Protein AF-0000000065826437 (afdb_homodimer)

Nearest PDB structures (foldseek):
  7ylz-assembly2_B  TM=8.461E-01  e=6.760E-32  Streptomyces sp. RM72
  1ct9-assembly1_D  TM=8.557E-01  e=2.408E-29  Escherichia coli
  1ct9-assembly1_A  TM=8.423E-01  e=6.026E-30  Escherichia coli
  1ct9-assembly2_C  TM=8.524E-01  e=3.207E-29  Escherichia coli
  7ylz-assembly1_A  TM=7.911E-01  e=3.959E-31  Streptomyces sp. RM72

Radius of gyration: 32.3 Å; Cα contacts (8 Å, |Δi|>4): 2913; chains: 2; bounding box: 69×96×82 Å

Structure (mmCIF, N/CA/C/O backbone):
data_AF-0000000065826437-model_v1
#
loop_
_entity.id
_entity.type
_entity.pdbx_description
1 polymer 'Amidase chyE'
#
loop_
_atom_site.group_PDB
_atom_site.id
_atom_site.type_symbol
_atom_site.label_atom_id
_atom_site.label_alt_id
_atom_site.label_comp_id
_atom_site.label_asym_id
_atom_site.label_entity_id
_atom_site.label_seq_id
_atom_site.pdbx_PDB_ins_code
_atom_site.Cartn_x
_atom_site.Cartn_y
_atom_site.Cartn_z
_atom_site.occupancy
_atom_site.B_iso_or_equiv
_atom_site.auth_seq_id
_atom_site.auth_comp_id
_atom_site.auth_asym_id
_atom_site.auth_atom_id
_atom_site.pdbx_PDB_model_num
ATOM 1 N N . MET A 1 1 ? 16.375 -25.391 -4.895 1 69.12 1 MET A N 1
ATOM 2 C CA . MET A 1 1 ? 15.656 -24.453 -4.043 1 69.12 1 MET A CA 1
ATOM 3 C C . MET A 1 1 ? 15.367 -25.062 -2.678 1 69.12 1 MET A C 1
ATOM 5 O O . MET A 1 1 ? 15.469 -26.281 -2.502 1 69.12 1 MET A O 1
ATOM 9 N N . CYS A 1 2 ? 15.164 -24.344 -1.546 1 88.75 2 CYS A N 1
ATOM 10 C CA . CYS A 1 2 ? 15.398 -24.484 -0.112 1 88.75 2 CYS A CA 1
ATOM 11 C C . CYS A 1 2 ? 14.094 -24.328 0.67 1 88.75 2 CYS A C 1
ATOM 13 O O . CYS A 1 2 ? 13.023 -24.172 0.08 1 88.75 2 CYS A O 1
ATOM 15 N N . GLY A 1 3 ? 14.086 -24.781 1.772 1 95.88 3 GLY A N 1
ATOM 16 C CA . GLY A 1 3 ? 13.023 -24.5 2.73 1 95.88 3 GLY A CA 1
ATOM 17 C C . GLY A 1 3 ? 13.477 -23.641 3.893 1 95.88 3 GLY A C 1
ATOM 18 O O . GLY A 1 3 ? 14.609 -23.781 4.367 1 95.88 3 GLY A O 1
ATOM 19 N N . ILE A 1 4 ? 12.578 -22.766 4.27 1 97.5 4 ILE A N 1
ATOM 20 C CA . ILE A 1 4 ? 12.883 -21.859 5.371 1 97.5 4 ILE A CA 1
ATOM 21 C C . ILE A 1 4 ? 11.859 -22.047 6.496 1 97.5 4 ILE A C 1
ATOM 23 O O . ILE A 1 4 ? 10.695 -22.344 6.238 1 97.5 4 ILE A O 1
ATOM 27 N N . SER A 1 5 ? 12.312 -21.953 7.715 1 97.88 5 SER A N 1
ATOM 28 C CA . SER A 1 5 ? 11.5 -21.844 8.922 1 97.88 5 SER A CA 1
ATOM 29 C C . SER A 1 5 ? 12.125 -20.891 9.938 1 97.88 5 SER A C 1
ATOM 31 O O . SER A 1 5 ? 13.32 -20.984 10.227 1 97.88 5 SER A O 1
ATOM 33 N N . ALA A 1 6 ? 11.359 -19.922 10.375 1 98.25 6 ALA A N 1
ATOM 34 C CA . ALA A 1 6 ? 11.883 -18.922 11.305 1 98.25 6 ALA A CA 1
ATOM 35 C C . ALA A 1 6 ? 10.836 -18.547 12.352 1 98.25 6 ALA A C 1
ATOM 37 O O . ALA A 1 6 ? 9.633 -18.734 12.125 1 98.25 6 ALA A O 1
ATOM 38 N N . PHE A 1 7 ? 11.312 -18.156 13.516 1 96.81 7 PHE A N 1
ATOM 39 C CA . PHE A 1 7 ? 10.406 -17.609 14.523 1 96.81 7 PHE A CA 1
ATOM 40 C C . PHE A 1 7 ? 11 -16.375 15.188 1 96.81 7 PHE A C 1
ATOM 42 O O . PHE A 1 7 ? 12.227 -16.219 15.234 1 96.81 7 PHE A O 1
ATOM 49 N N . LEU A 1 8 ? 10.211 -15.453 15.57 1 96.38 8 LEU A N 1
ATOM 50 C CA . LEU A 1 8 ? 10.531 -14.312 16.422 1 96.38 8 LEU A CA 1
ATOM 51 C C . LEU A 1 8 ? 9.695 -14.328 17.688 1 96.38 8 LEU A C 1
ATOM 53 O O . LEU A 1 8 ? 8.461 -14.289 17.641 1 96.38 8 LEU A O 1
ATOM 57 N N . CYS A 1 9 ? 10.328 -14.359 18.812 1 92.31 9 CYS A N 1
ATOM 58 C CA . CYS A 1 9 ? 9.633 -14.43 20.094 1 92.31 9 CYS A CA 1
ATOM 59 C C . CYS A 1 9 ? 9.148 -13.047 20.531 1 92.31 9 CYS A C 1
ATOM 61 O O . CYS A 1 9 ? 9.883 -12.062 20.406 1 92.31 9 CYS A O 1
ATOM 63 N N . HIS A 1 10 ? 7.906 -13.062 21 1 88.12 10 HIS A N 1
ATOM 64 C CA . HIS A 1 10 ? 7.348 -11.891 21.656 1 88.12 10 HIS A CA 1
ATOM 65 C C . HIS A 1 10 ? 7.332 -12.062 23.172 1 88.12 10 HIS A C 1
ATOM 67 O O . HIS A 1 10 ? 6.406 -12.664 23.719 1 88.12 10 HIS A O 1
ATOM 73 N N . PRO A 1 11 ? 8.398 -11.828 23.891 1 72.38 11 PRO A N 1
ATOM 74 C CA . PRO A 1 11 ? 8.547 -12.133 25.312 1 72.38 11 PRO A CA 1
ATOM 75 C C . PRO A 1 11 ? 7.422 -11.539 26.156 1 72.38 11 PRO A C 1
ATOM 77 O O . PRO A 1 11 ? 7.102 -12.07 27.219 1 72.38 11 PRO A O 1
ATOM 80 N N . GLY A 1 12 ? 6.387 -11.125 25.656 1 61.78 12 GLY A N 1
ATOM 81 C CA . GLY A 1 12 ? 5.375 -10.508 26.516 1 61.78 12 GLY A CA 1
ATOM 82 C C . GLY A 1 12 ? 5.957 -9.836 27.734 1 61.78 12 GLY A C 1
ATOM 83 O O . GLY A 1 12 ? 7.176 -9.742 27.891 1 61.78 12 GLY A O 1
ATOM 84 N N . LYS A 1 13 ? 5.266 -9.156 28.672 1 54.31 13 LYS A N 1
ATOM 85 C CA . LYS A 1 13 ? 5.652 -8.445 29.891 1 54.31 13 LYS A CA 1
ATOM 86 C C . LYS A 1 13 ? 6.395 -9.375 30.859 1 54.31 13 LYS A C 1
ATOM 88 O O . LYS A 1 13 ? 7.191 -8.914 31.672 1 54.31 13 LYS A O 1
ATOM 93 N N . ALA A 1 14 ? 5.938 -10.555 31.188 1 46.19 14 ALA A N 1
ATOM 94 C CA . ALA A 1 14 ? 6.164 -11.273 32.438 1 46.19 14 ALA A CA 1
ATOM 95 C C . ALA A 1 14 ? 7.348 -12.234 32.312 1 46.19 14 ALA A C 1
ATOM 97 O O . ALA A 1 14 ? 7.5 -13.148 33.125 1 46.19 14 ALA A O 1
ATOM 98 N N . SER A 1 15 ? 8.156 -12.367 31.25 1 45.59 15 SER A N 1
ATOM 99 C CA . SER A 1 15 ? 8.852 -13.648 31.297 1 45.59 15 SER A CA 1
ATOM 100 C C . SER A 1 15 ? 10.047 -13.602 32.25 1 45.59 15 SER A C 1
ATOM 102 O O . SER A 1 15 ? 10.898 -12.719 32.125 1 45.59 15 SER A O 1
ATOM 104 N N . SER A 1 16 ? 10.008 -14.211 33.281 1 44.97 16 SER A N 1
ATOM 105 C CA . SER A 1 16 ? 11.102 -14.484 34.219 1 44.97 16 SER A CA 1
ATOM 106 C C . SER A 1 16 ? 12.242 -15.219 33.531 1 44.97 16 SER A C 1
ATOM 108 O O . SER A 1 16 ? 12.039 -15.891 32.5 1 44.97 16 SER A O 1
ATOM 110 N N . ASN A 1 17 ? 13.516 -14.922 33.875 1 47.06 17 ASN A N 1
ATOM 111 C CA . ASN A 1 17 ? 14.758 -15.508 33.406 1 47.06 17 ASN A CA 1
ATOM 112 C C . ASN A 1 17 ? 14.625 -17.016 33.219 1 47.06 17 ASN A C 1
ATOM 114 O O . ASN A 1 17 ? 15.125 -17.578 32.25 1 47.06 17 ASN A O 1
ATOM 118 N N . GLU A 1 18 ? 14.242 -17.656 34.25 1 46.59 18 GLU A N 1
ATOM 119 C CA . GLU A 1 18 ? 14.195 -19.125 34.25 1 46.59 18 GLU A CA 1
ATOM 120 C C . GLU A 1 18 ? 13.242 -19.641 33.188 1 46.59 18 GLU A C 1
ATOM 122 O O . GLU A 1 18 ? 13.523 -20.656 32.531 1 46.59 18 GLU A O 1
ATOM 127 N N . GLN A 1 19 ? 12.211 -19.047 32.938 1 49.75 19 GLN A N 1
ATOM 128 C CA . GLN A 1 19 ? 11.211 -19.438 31.953 1 49.75 19 GLN A CA 1
ATOM 129 C C . GLN A 1 19 ? 11.695 -19.156 30.547 1 49.75 19 GLN A C 1
ATOM 131 O O . GLN A 1 19 ? 11.359 -19.891 29.609 1 49.75 19 GLN A O 1
ATOM 136 N N . ALA A 1 20 ? 12.688 -18.391 30.641 1 52.91 20 ALA A N 1
ATOM 137 C CA . ALA A 1 20 ? 13.266 -18.047 29.344 1 52.91 20 ALA A CA 1
ATOM 138 C C . ALA A 1 20 ? 14.164 -19.172 28.828 1 52.91 20 ALA A C 1
ATOM 140 O O . ALA A 1 20 ? 14.148 -19.484 27.625 1 52.91 20 ALA A O 1
ATOM 141 N N . ASN A 1 21 ? 15.031 -19.844 29.75 1 55.94 21 ASN A N 1
ATOM 142 C CA . ASN A 1 21 ? 15.914 -20.922 29.297 1 55.94 21 ASN A CA 1
ATOM 143 C C . ASN A 1 21 ? 15.125 -22.141 28.828 1 55.94 21 ASN A C 1
ATOM 145 O O . ASN A 1 21 ? 15.469 -22.766 27.828 1 55.94 21 ASN A O 1
ATOM 149 N N . ALA A 1 22 ? 14.25 -22.688 29.656 1 51.09 22 ALA A N 1
ATOM 150 C CA . ALA A 1 22 ? 13.422 -23.828 29.297 1 51.09 22 ALA A CA 1
ATOM 151 C C . ALA A 1 22 ? 12.617 -23.547 28.031 1 51.09 22 ALA A C 1
ATOM 153 O O . ALA A 1 22 ? 12.461 -24.422 27.172 1 51.09 22 ALA A O 1
ATOM 154 N N . GLN A 1 23 ? 12.328 -22.328 27.766 1 61.78 23 GLN A N 1
ATOM 155 C CA . GLN A 1 23 ? 11.57 -21.859 26.625 1 61.78 23 GLN A CA 1
ATOM 156 C C . GLN A 1 23 ? 12.438 -21.828 25.359 1 61.78 23 GLN A C 1
ATOM 158 O O . GLN A 1 23 ? 11.969 -22.125 24.266 1 61.78 23 GLN A O 1
ATOM 163 N N . THR A 1 24 ? 13.727 -21.75 25.703 1 63 24 THR A N 1
ATOM 164 C CA . THR A 1 24 ? 14.656 -21.688 24.562 1 63 24 THR A CA 1
ATOM 165 C C . THR A 1 24 ? 14.867 -23.078 23.984 1 63 24 THR A C 1
ATOM 167 O O . THR A 1 24 ? 14.852 -23.25 22.766 1 63 24 THR A O 1
ATOM 170 N N . ARG A 1 25 ? 15.211 -24.156 24.844 1 63.16 25 ARG A N 1
ATOM 171 C CA . ARG A 1 25 ? 15.445 -25.516 24.359 1 63.16 25 ARG A CA 1
ATOM 172 C C . ARG A 1 25 ? 14.211 -26.047 23.625 1 63.16 25 ARG A C 1
ATOM 174 O O . ARG A 1 25 ? 14.336 -26.688 22.594 1 63.16 25 ARG A O 1
ATOM 181 N N . HIS A 1 26 ? 13.219 -25.734 24.062 1 81.62 26 HIS A N 1
ATOM 182 C CA . HIS A 1 26 ? 11.961 -26.203 23.5 1 81.62 26 HIS A CA 1
ATOM 183 C C . HIS A 1 26 ? 11.711 -25.578 22.141 1 81.62 26 HIS A C 1
ATOM 185 O O . HIS A 1 26 ? 11.336 -26.266 21.188 1 81.62 26 HIS A O 1
ATOM 191 N N . VAL A 1 27 ? 12.195 -24.422 21.969 1 87.06 27 VAL A N 1
ATOM 192 C CA . VAL A 1 27 ? 11.891 -23.719 20.734 1 87.06 27 VAL A CA 1
ATOM 193 C C . VAL A 1 27 ? 12.844 -24.188 19.625 1 87.06 27 VAL A C 1
ATOM 195 O O . VAL A 1 27 ? 12.477 -24.234 18.453 1 87.06 27 VAL A O 1
ATOM 198 N N . VAL A 1 28 ? 13.992 -24.656 19.984 1 88.88 28 VAL A N 1
ATOM 199 C CA . VAL A 1 28 ? 14.953 -25.172 19.031 1 88.88 28 VAL A CA 1
ATOM 200 C C . VAL A 1 28 ? 14.461 -26.516 18.469 1 88.88 28 VAL A C 1
ATOM 202 O O . VAL A 1 28 ? 14.602 -26.781 17.266 1 88.88 28 VAL A O 1
ATOM 205 N N . ASP A 1 29 ? 13.992 -27.297 19.359 1 93.12 29 ASP A N 1
ATOM 206 C CA . ASP A 1 29 ? 13.438 -28.562 18.922 1 93.12 29 ASP A CA 1
ATOM 207 C C . ASP A 1 29 ? 12.266 -28.359 17.953 1 93.12 29 ASP A C 1
ATOM 209 O O . ASP A 1 29 ? 12.125 -29.078 16.969 1 93.12 29 ASP A O 1
ATOM 213 N N . GLU A 1 30 ? 11.477 -27.438 18.281 1 94.69 30 GLU A N 1
ATOM 214 C CA . GLU A 1 30 ? 10.367 -27.094 17.406 1 94.69 30 GLU A CA 1
ATOM 215 C C . GLU A 1 30 ? 10.867 -26.656 16.031 1 94.69 30 GLU A C 1
ATOM 217 O O . GLU A 1 30 ? 10.312 -27.062 15.008 1 94.69 30 GLU A O 1
ATOM 222 N N . LEU A 1 31 ? 11.906 -25.891 16.016 1 96 31 LEU A N 1
ATOM 223 C CA . LEU A 1 31 ? 12.5 -25.438 14.766 1 96 31 LEU A CA 1
ATOM 224 C C . LEU A 1 31 ? 13.031 -26.609 13.953 1 96 31 LEU A C 1
ATOM 226 O O . LEU A 1 31 ? 12.82 -26.688 12.742 1 96 31 LEU A O 1
ATOM 230 N N . GLU A 1 32 ? 13.695 -27.516 14.633 1 95.69 32 GLU A N 1
ATOM 231 C CA . GLU A 1 32 ? 14.234 -28.703 13.961 1 95.69 32 GLU A CA 1
ATOM 232 C C . GLU A 1 32 ? 13.125 -29.562 13.375 1 95.69 32 GLU A C 1
ATOM 234 O O . GLU A 1 32 ? 13.234 -30.047 12.25 1 95.69 32 GLU A O 1
ATOM 239 N N . HIS A 1 33 ? 12.109 -29.703 14.117 1 97.06 33 HIS A N 1
ATOM 240 C CA . HIS A 1 33 ? 10.969 -30.469 13.625 1 97.06 33 HIS A CA 1
ATOM 241 C C . HIS A 1 33 ? 10.297 -29.766 12.445 1 97.06 33 HIS A C 1
ATOM 243 O O . HIS A 1 33 ? 9.812 -30.422 11.523 1 97.06 33 HIS A O 1
ATOM 249 N N . SER A 1 34 ? 10.219 -28.469 12.547 1 97.5 34 SER A N 1
ATOM 250 C CA . SER A 1 34 ? 9.695 -27.688 11.438 1 97.5 34 SER A CA 1
ATOM 251 C C . SER A 1 34 ? 10.508 -27.906 10.164 1 97.5 34 SER A C 1
ATOM 253 O O . SER A 1 34 ? 9.945 -28.047 9.078 1 97.5 34 SER A O 1
ATOM 255 N N . LEU A 1 35 ? 11.789 -28.016 10.289 1 97.38 35 LEU A N 1
ATOM 256 C CA . LEU A 1 35 ? 12.68 -28.234 9.156 1 97.38 35 LEU A CA 1
ATOM 257 C C . LEU A 1 35 ? 12.516 -29.656 8.609 1 97.38 35 LEU A C 1
ATOM 259 O O . LEU A 1 35 ? 12.672 -29.875 7.402 1 97.38 35 LEU A O 1
ATOM 263 N N . ASP A 1 36 ? 12.156 -30.594 9.453 1 97 36 ASP A N 1
ATOM 264 C CA . ASP A 1 36 ? 11.867 -31.953 8.992 1 97 36 ASP A CA 1
ATOM 265 C C . ASP A 1 36 ? 10.695 -31.969 8.016 1 97 36 ASP A C 1
ATOM 267 O O . ASP A 1 36 ? 10.711 -32.688 7.023 1 97 36 ASP A O 1
ATOM 271 N N . LEU A 1 37 ? 9.766 -31.156 8.273 1 96.81 37 LEU A N 1
ATOM 272 C CA . LEU A 1 37 ? 8.539 -31.141 7.488 1 96.81 37 LEU A CA 1
ATOM 273 C C . LEU A 1 37 ? 8.789 -30.578 6.094 1 96.81 37 LEU A C 1
ATOM 275 O O . LEU A 1 37 ? 8.039 -30.859 5.16 1 96.81 37 LEU A O 1
ATOM 279 N N . VAL A 1 38 ? 9.836 -29.797 5.941 1 96.38 38 VAL A N 1
ATOM 280 C CA . VAL A 1 38 ? 10.125 -29.25 4.625 1 96.38 38 VAL A CA 1
ATOM 281 C C . VAL A 1 38 ? 11.461 -29.797 4.121 1 96.38 38 VAL A C 1
ATOM 283 O O . VAL A 1 38 ? 12.047 -29.25 3.18 1 96.38 38 VAL A O 1
ATOM 286 N N . GLY A 1 39 ? 11.93 -30.859 4.711 1 95.75 39 GLY A N 1
ATOM 287 C CA . GLY A 1 39 ? 13.203 -31.469 4.352 1 95.75 39 GLY A CA 1
ATOM 288 C C . GLY A 1 39 ? 13.258 -31.922 2.906 1 95.75 39 GLY A C 1
ATOM 289 O O . GLY A 1 39 ? 14.328 -31.953 2.297 1 95.75 39 GLY A O 1
ATOM 290 N N . HIS A 1 40 ? 12.125 -32.25 2.322 1 94.44 40 HIS A N 1
ATOM 291 C CA . HIS A 1 40 ? 12.047 -32.719 0.936 1 94.44 40 HIS A CA 1
ATOM 292 C C . HIS A 1 40 ? 12.539 -31.625 -0.021 1 94.44 40 HIS A C 1
ATOM 294 O O . HIS A 1 40 ? 12.945 -31.922 -1.146 1 94.44 40 HIS A O 1
ATOM 300 N N . ARG A 1 41 ? 12.562 -30.328 0.434 1 95.75 41 ARG A N 1
ATOM 301 C CA . ARG A 1 41 ? 12.953 -29.219 -0.431 1 95.75 41 ARG A CA 1
ATOM 302 C C . ARG A 1 41 ? 14.469 -29.078 -0.496 1 95.75 41 ARG A C 1
ATOM 304 O O . ARG A 1 41 ? 15 -28.422 -1.389 1 95.75 41 ARG A O 1
ATOM 311 N N . GLY A 1 42 ? 15.172 -29.625 0.497 1 94.62 42 GLY A N 1
ATOM 312 C CA . GLY A 1 42 ? 16.609 -29.422 0.531 1 94.62 42 GLY A CA 1
ATOM 313 C C . GLY A 1 42 ? 17.359 -30.531 1.254 1 94.62 42 GLY A C 1
ATOM 314 O O . GLY A 1 42 ? 17.734 -30.375 2.418 1 94.62 42 GLY A O 1
ATOM 315 N N . PRO A 1 43 ? 17.672 -31.516 0.558 1 91.81 43 PRO A N 1
ATOM 316 C CA . PRO A 1 43 ? 18.281 -32.688 1.2 1 91.81 43 PRO A CA 1
ATOM 317 C C . PRO A 1 43 ? 19.797 -32.531 1.386 1 91.81 43 PRO A C 1
ATOM 319 O O . PRO A 1 43 ? 20.422 -33.344 2.09 1 91.81 43 PRO A O 1
ATOM 322 N N . ASP A 1 44 ? 20.391 -31.5 0.882 1 93.44 44 ASP A N 1
ATOM 323 C CA . ASP A 1 44 ? 21.844 -31.453 0.755 1 93.44 44 ASP A CA 1
ATOM 324 C C . ASP A 1 44 ? 22.5 -30.922 2.035 1 93.44 44 ASP A C 1
ATOM 326 O O . ASP A 1 44 ? 23.656 -31.219 2.324 1 93.44 44 ASP A O 1
ATOM 330 N N . ALA A 1 45 ? 21.812 -30 2.688 1 93.62 45 ALA A N 1
ATOM 331 C CA . ALA A 1 45 ? 22.344 -29.438 3.924 1 93.62 45 ALA A CA 1
ATOM 332 C C . ALA A 1 45 ? 21.234 -28.875 4.797 1 93.62 45 ALA A C 1
ATOM 334 O O . ALA A 1 45 ? 20.141 -28.578 4.309 1 93.62 45 ALA A O 1
ATOM 335 N N . ARG A 1 46 ? 21.531 -28.812 6.039 1 94.94 46 ARG A N 1
ATOM 336 C CA . ARG A 1 46 ? 20.641 -28.234 7.039 1 94.94 46 ARG A CA 1
ATOM 337 C C . ARG A 1 46 ? 21.406 -27.328 8 1 94.94 46 ARG A C 1
ATOM 339 O O . ARG A 1 46 ? 22.531 -27.641 8.398 1 94.94 46 ARG A O 1
ATOM 346 N N . GLY A 1 47 ? 20.859 -26.172 8.305 1 93.31 47 GLY A N 1
ATOM 347 C CA . GLY A 1 47 ? 21.453 -25.266 9.266 1 93.31 47 GLY A CA 1
ATOM 348 C C . GLY A 1 47 ? 20.438 -24.406 9.992 1 93.31 47 GLY A C 1
ATOM 349 O O . GLY A 1 47 ? 19.312 -24.234 9.523 1 93.31 47 GLY A O 1
ATOM 350 N N . HIS A 1 48 ? 20.75 -23.984 11.195 1 92.62 48 HIS A N 1
ATOM 351 C CA . HIS A 1 48 ? 19.906 -23.062 11.945 1 92.62 48 HIS A CA 1
ATOM 352 C C . HIS A 1 48 ? 20.734 -22.203 12.891 1 92.62 48 HIS A C 1
ATOM 354 O O . HIS A 1 48 ? 21.891 -22.516 13.164 1 92.62 48 HIS A O 1
ATOM 360 N N . ILE A 1 49 ? 20.234 -21.078 13.211 1 90 49 ILE A N 1
ATOM 361 C CA . ILE A 1 49 ? 20.734 -20.281 14.312 1 90 49 ILE A CA 1
ATOM 362 C C . ILE A 1 49 ? 19.594 -19.969 15.281 1 90 49 ILE A C 1
ATOM 364 O O . ILE A 1 49 ? 18.438 -19.828 14.867 1 90 49 ILE A O 1
ATOM 368 N N . ASP A 1 50 ? 19.859 -20.031 16.531 1 82.94 50 ASP A N 1
ATOM 369 C CA . ASP A 1 50 ? 18.891 -19.703 17.578 1 82.94 50 ASP A CA 1
ATOM 370 C C . ASP A 1 50 ? 19.5 -18.781 18.625 1 82.94 50 ASP A C 1
ATOM 372 O O . ASP A 1 50 ? 20.422 -19.172 19.344 1 82.94 50 ASP A O 1
ATOM 376 N N . ILE A 1 51 ? 18.906 -17.625 18.484 1 77.25 51 ILE A N 1
ATOM 377 C CA . ILE A 1 51 ? 19.234 -16.656 19.531 1 77.25 51 ILE A CA 1
ATOM 378 C C . ILE A 1 51 ? 18 -16.359 20.359 1 77.25 51 ILE A C 1
ATOM 380 O O . ILE A 1 51 ? 16.875 -16.703 19.969 1 77.25 51 ILE A O 1
ATOM 384 N N . LEU A 1 52 ? 18.016 -16.219 21.656 1 72.44 52 LEU A N 1
ATOM 385 C CA . LEU A 1 52 ? 16.969 -16.047 22.656 1 72.44 52 LEU A CA 1
ATOM 386 C C . LEU A 1 52 ? 15.695 -15.508 22.016 1 72.44 52 LEU A C 1
ATOM 388 O O . LEU A 1 52 ? 14.602 -16.047 22.219 1 72.44 52 LEU A O 1
ATOM 392 N N . THR A 1 53 ? 15.75 -14.625 21.031 1 85.62 53 THR A N 1
ATOM 393 C CA . THR A 1 53 ? 14.57 -13.93 20.547 1 85.62 53 THR A CA 1
ATOM 394 C C . THR A 1 53 ? 14.227 -14.367 19.125 1 85.62 53 THR A C 1
ATOM 396 O O . THR A 1 53 ? 13.094 -14.211 18.672 1 85.62 53 THR A O 1
ATOM 399 N N . ILE A 1 54 ? 15.18 -15.039 18.391 1 93.06 54 ILE A N 1
ATOM 400 C CA . ILE A 1 54 ? 14.992 -15.32 16.984 1 93.06 54 ILE A CA 1
ATOM 401 C C . ILE A 1 54 ? 15.57 -16.688 16.641 1 93.06 54 ILE A C 1
ATOM 403 O O . ILE A 1 54 ? 16.562 -17.125 17.234 1 93.06 54 ILE A O 1
ATOM 407 N N . GLY A 1 55 ? 14.875 -17.406 15.852 1 96.25 55 GLY A N 1
ATOM 408 C CA . GLY A 1 55 ? 15.398 -18.609 15.234 1 96.25 55 GLY A CA 1
ATOM 409 C C . GLY A 1 55 ? 15.242 -18.625 13.719 1 96.25 55 GLY A C 1
ATOM 410 O O . GLY A 1 55 ? 14.195 -18.25 13.195 1 96.25 55 GLY A O 1
ATOM 411 N N . LEU A 1 56 ? 16.344 -18.906 13.023 1 97.62 56 LEU A N 1
ATOM 412 C CA . LEU A 1 56 ? 16.344 -19.062 11.578 1 97.62 56 LEU A CA 1
ATOM 413 C C . LEU A 1 56 ? 16.797 -20.469 11.188 1 97.62 56 LEU A C 1
ATOM 415 O O . LEU A 1 56 ? 17.844 -20.938 11.664 1 97.62 56 LEU A O 1
ATOM 419 N N . GLY A 1 57 ? 16.016 -21.156 10.406 1 97.88 57 GLY A N 1
ATOM 420 C CA . GLY A 1 57 ? 16.359 -22.484 9.914 1 97.88 57 GLY A CA 1
ATOM 421 C C . GLY A 1 57 ? 16.266 -22.609 8.406 1 97.88 57 GLY A C 1
ATOM 422 O O . GLY A 1 57 ? 15.453 -21.922 7.773 1 97.88 57 GLY A O 1
ATOM 423 N N . HIS A 1 58 ? 17.109 -23.484 7.879 1 97.5 58 HIS A N 1
ATOM 424 C CA . HIS A 1 58 ? 17.219 -23.625 6.434 1 97.5 58 HIS A CA 1
ATOM 425 C C . HIS A 1 58 ? 17.562 -25.047 6.039 1 97.5 58 HIS A C 1
ATOM 427 O O . HIS A 1 58 ? 18.391 -25.688 6.691 1 97.5 58 HIS A O 1
ATOM 433 N N . VAL A 1 59 ? 16.875 -25.609 5.098 1 97.5 59 VAL A N 1
ATOM 434 C CA . VAL A 1 59 ? 17.297 -26.844 4.414 1 97.5 59 VAL A CA 1
ATOM 435 C C . VAL A 1 59 ? 17.688 -26.516 2.975 1 97.5 59 VAL A C 1
ATOM 437 O O . VAL A 1 59 ? 16.984 -25.781 2.277 1 97.5 59 VAL A O 1
ATOM 440 N N . ARG A 1 60 ? 18.734 -27.062 2.494 1 95.88 60 ARG A N 1
ATOM 441 C CA . ARG A 1 60 ? 19.359 -26.562 1.28 1 95.88 60 ARG A CA 1
ATOM 442 C C . ARG A 1 60 ? 19.297 -27.594 0.158 1 95.88 60 ARG A C 1
ATOM 444 O O . ARG A 1 60 ? 19.578 -28.766 0.374 1 95.88 60 ARG A O 1
ATOM 451 N N . LEU A 1 61 ? 18.844 -27.188 -0.994 1 93.56 61 LEU A N 1
ATOM 452 C CA . LEU A 1 61 ? 19.156 -27.828 -2.266 1 93.56 61 LEU A CA 1
ATOM 453 C C . LEU A 1 61 ? 20.312 -27.125 -2.963 1 93.56 61 LEU A C 1
ATOM 455 O O . LEU A 1 61 ? 20.172 -25.984 -3.424 1 93.56 61 LEU A O 1
ATOM 459 N N . SER A 1 62 ? 21.406 -27.75 -3.104 1 90.94 62 SER A N 1
ATOM 460 C CA . SER A 1 62 ? 22.625 -27.109 -3.605 1 90.94 62 SER A CA 1
ATOM 461 C C . SER A 1 62 ? 22.609 -27.016 -5.129 1 90.94 62 SER A C 1
ATOM 463 O O . SER A 1 62 ? 22.578 -28.031 -5.816 1 90.94 62 SER A O 1
ATOM 465 N N . ILE A 1 63 ? 22.609 -25.812 -5.57 1 88.62 63 ILE A N 1
ATOM 466 C CA . ILE A 1 63 ? 22.609 -25.594 -7.012 1 88.62 63 ILE A CA 1
ATOM 467 C C . ILE A 1 63 ? 23.781 -24.688 -7.395 1 88.62 63 ILE A C 1
ATOM 469 O O . ILE A 1 63 ? 24.562 -25.031 -8.289 1 88.62 63 ILE A O 1
ATOM 473 N N . ILE A 1 64 ? 23.906 -23.531 -6.758 1 83.94 64 ILE A N 1
ATOM 474 C CA . ILE A 1 64 ? 25.062 -22.641 -6.895 1 83.94 64 ILE A CA 1
ATOM 475 C C . ILE A 1 64 ? 25.938 -22.75 -5.656 1 83.94 64 ILE A C 1
ATOM 477 O O . ILE A 1 64 ? 25.453 -22.688 -4.527 1 83.94 64 ILE A O 1
ATOM 481 N N . ASP A 1 65 ? 27.359 -22.875 -5.828 1 85 65 ASP A N 1
ATOM 482 C CA . ASP A 1 65 ? 28.312 -23.078 -4.738 1 85 65 ASP A CA 1
ATOM 483 C C . ASP A 1 65 ? 28.016 -24.359 -3.971 1 85 65 ASP A C 1
ATOM 485 O O . ASP A 1 65 ? 27.453 -24.312 -2.875 1 85 65 ASP A O 1
ATOM 489 N N . LEU A 1 66 ? 28.469 -25.453 -4.359 1 87.56 66 LEU A N 1
ATOM 490 C CA . LEU A 1 66 ? 28.172 -26.766 -3.805 1 87.56 66 LEU A CA 1
ATOM 491 C C . LEU A 1 66 ? 28.984 -27.016 -2.535 1 87.56 66 LEU A C 1
ATOM 493 O O . LEU A 1 66 ? 28.781 -28.016 -1.847 1 87.56 66 LEU A O 1
ATOM 497 N N . SER A 1 67 ? 29.781 -26.016 -2.209 1 88.25 67 SER A N 1
ATOM 498 C CA . SER A 1 67 ? 30.641 -26.156 -1.037 1 88.25 67 SER A CA 1
ATOM 499 C C . SER A 1 67 ? 29.891 -25.812 0.244 1 88.25 67 SER A C 1
ATOM 501 O O . SER A 1 67 ? 28.719 -25.406 0.198 1 88.25 67 SER A O 1
ATOM 503 N N . LEU A 1 68 ? 30.562 -25.875 1.329 1 89.44 68 LEU A N 1
ATOM 504 C CA . LEU A 1 68 ? 29.984 -25.609 2.645 1 89.44 68 LEU A CA 1
ATOM 505 C C . LEU A 1 68 ? 29.719 -24.125 2.83 1 89.44 68 LEU A C 1
ATOM 507 O O . LEU A 1 68 ? 28.875 -23.734 3.645 1 89.44 68 LEU A O 1
ATOM 511 N N . SER A 1 69 ? 30.406 -23.391 2.088 1 88.5 69 SER A N 1
ATOM 512 C CA . SER A 1 69 ? 30.25 -21.938 2.219 1 88.5 69 SER A CA 1
ATOM 513 C C . SER A 1 69 ? 28.859 -21.5 1.754 1 88.5 69 SER A C 1
ATOM 515 O O . SER A 1 69 ? 28.438 -20.375 2.051 1 88.5 69 SER A O 1
ATOM 517 N N . GLY A 1 70 ? 28.188 -22.406 1.068 1 90.38 70 GLY A N 1
ATOM 518 C CA . GLY A 1 70 ? 26.844 -22.094 0.606 1 90.38 70 GLY A CA 1
ATOM 519 C C . GLY A 1 70 ? 25.766 -22.484 1.603 1 90.38 70 GLY A C 1
ATOM 520 O O . GLY A 1 70 ? 24.594 -22.203 1.386 1 90.38 70 GLY A O 1
ATOM 521 N N . ASN A 1 71 ? 26.203 -23.109 2.678 1 92.5 71 ASN A N 1
ATOM 522 C CA . ASN A 1 71 ? 25.234 -23.484 3.705 1 92.5 71 ASN A CA 1
ATOM 523 C C . ASN A 1 71 ? 24.703 -22.266 4.445 1 92.5 71 ASN A C 1
ATOM 525 O O . ASN A 1 71 ? 25.391 -21.25 4.578 1 92.5 71 ASN A O 1
ATOM 529 N N . GLN A 1 72 ? 23.484 -22.328 4.828 1 95.19 72 GLN A N 1
ATOM 530 C CA . GLN A 1 72 ? 22.797 -21.219 5.488 1 95.19 72 GLN A CA 1
ATOM 531 C C . GLN A 1 72 ? 22.422 -21.594 6.922 1 95.19 72 GLN A C 1
ATOM 533 O O . GLN A 1 72 ? 22.297 -22.766 7.254 1 95.19 72 GLN A O 1
ATOM 538 N N . PRO A 1 73 ? 22.25 -20.594 7.82 1 96.75 73 PRO A N 1
ATOM 539 C CA . PRO A 1 73 ? 22.062 -19.156 7.566 1 96.75 73 PRO A CA 1
ATOM 540 C C . PRO A 1 73 ? 23.359 -18.453 7.203 1 96.75 73 PRO A C 1
ATOM 542 O O . PRO A 1 73 ? 24.438 -18.891 7.617 1 96.75 73 PRO A O 1
ATOM 545 N N . PHE A 1 74 ? 23.203 -17.391 6.457 1 96.94 74 PHE A N 1
ATOM 546 C CA . PHE A 1 74 ? 24.312 -16.469 6.199 1 96.94 74 PHE A CA 1
ATOM 547 C C . PHE A 1 74 ? 24.453 -15.461 7.336 1 96.94 74 PHE A C 1
ATOM 549 O O . PHE A 1 74 ? 23.484 -15.125 8.008 1 96.94 74 PHE A O 1
ATOM 556 N N . HIS A 1 75 ? 25.688 -14.977 7.543 1 95.81 75 HIS A N 1
ATOM 557 C CA . HIS A 1 75 ? 25.984 -14.008 8.594 1 95.81 75 HIS A CA 1
ATOM 558 C C . HIS A 1 75 ? 26.922 -12.906 8.078 1 95.81 75 HIS A C 1
ATOM 560 O O . HIS A 1 75 ? 27.703 -13.133 7.148 1 95.81 75 HIS A O 1
ATOM 566 N N . ASP A 1 76 ? 26.719 -11.734 8.633 1 95.5 76 ASP A N 1
ATOM 567 C CA . ASP A 1 76 ? 27.719 -10.711 8.336 1 95.5 76 ASP A CA 1
ATOM 568 C C . ASP A 1 76 ? 28.938 -10.867 9.234 1 95.5 76 ASP A C 1
ATOM 570 O O . ASP A 1 76 ? 28.953 -11.711 10.133 1 95.5 76 ASP A O 1
ATOM 574 N N . GLN A 1 77 ? 29.938 -10.031 9.039 1 92.5 77 GLN A N 1
ATOM 575 C CA . GLN A 1 77 ? 31.219 -10.164 9.719 1 92.5 77 GLN A CA 1
ATOM 576 C C . GLN A 1 77 ? 31.078 -9.945 11.227 1 92.5 77 GLN A C 1
ATOM 578 O O . GLN A 1 77 ? 31.766 -10.594 12.016 1 92.5 77 GLN A O 1
ATOM 583 N N . ASP A 1 78 ? 30.156 -9.148 11.609 1 92.12 78 ASP A N 1
ATOM 584 C CA . ASP A 1 78 ? 29.984 -8.805 13.023 1 92.12 78 ASP A CA 1
ATOM 585 C C . ASP A 1 78 ? 28.938 -9.688 13.68 1 92.12 78 ASP A C 1
ATOM 587 O O . ASP A 1 78 ? 28.594 -9.492 14.852 1 92.12 78 ASP A O 1
ATOM 591 N N . ASN A 1 79 ? 28.375 -10.602 12.93 1 93.12 79 ASN A N 1
ATOM 592 C CA . ASN A 1 79 ? 27.344 -11.516 13.414 1 93.12 79 ASN A CA 1
ATOM 593 C C . ASN A 1 79 ? 26.141 -10.75 13.977 1 93.12 79 ASN A C 1
ATOM 595 O O . ASN A 1 79 ? 25.609 -11.125 15.023 1 93.12 79 ASN A O 1
ATOM 599 N N . SER A 1 80 ? 25.875 -9.68 13.352 1 93.44 80 SER A N 1
ATOM 600 C CA . SER A 1 80 ? 24.734 -8.875 13.781 1 93.44 80 SER A CA 1
ATOM 601 C C . SER A 1 80 ? 23.578 -8.984 12.805 1 93.44 80 SER A C 1
ATOM 603 O O . SER A 1 80 ? 22.438 -8.633 13.133 1 93.44 80 SER A O 1
ATOM 605 N N . ILE A 1 81 ? 23.844 -9.445 11.578 1 96.62 81 ILE A N 1
ATOM 606 C CA . ILE A 1 81 ? 22.812 -9.648 10.57 1 96.62 81 ILE A CA 1
ATOM 607 C C . ILE A 1 81 ? 22.828 -11.094 10.094 1 96.62 81 ILE A C 1
ATOM 609 O O . ILE A 1 81 ? 23.891 -11.625 9.758 1 96.62 81 ILE A O 1
ATOM 613 N N . HIS A 1 82 ? 21.719 -11.719 10.07 1 97.25 82 HIS A N 1
ATOM 614 C CA . HIS A 1 82 ? 21.547 -13.102 9.648 1 97.25 82 HIS A CA 1
ATOM 615 C C . HIS A 1 82 ? 20.438 -13.227 8.609 1 97.25 82 HIS A C 1
ATOM 617 O O . HIS A 1 82 ? 19.469 -12.469 8.633 1 97.25 82 HIS A O 1
ATOM 623 N N . ALA A 1 83 ? 20.609 -14.164 7.691 1 98.06 83 ALA A N 1
ATOM 624 C CA . ALA A 1 83 ? 19.578 -14.336 6.688 1 98.06 83 ALA A CA 1
ATOM 625 C C . ALA A 1 83 ? 19.484 -15.797 6.242 1 98.06 83 ALA A C 1
ATOM 627 O O . ALA A 1 83 ? 20.484 -16.5 6.207 1 98.06 83 ALA A O 1
ATOM 628 N N . VAL A 1 84 ? 18.312 -16.234 6.012 1 98.31 84 VAL A N 1
ATOM 629 C CA . VAL A 1 84 ? 18.047 -17.469 5.277 1 98.31 84 VAL A CA 1
ATOM 630 C C . VAL A 1 84 ? 17.266 -17.156 4.008 1 98.31 84 VAL A C 1
ATOM 632 O O . VAL A 1 84 ? 16.344 -16.312 4.027 1 98.31 84 VAL A O 1
ATOM 635 N N . VAL A 1 85 ? 17.688 -17.734 2.891 1 98 85 VAL A N 1
ATOM 636 C CA . VAL A 1 85 ? 17.125 -17.391 1.587 1 98 85 VAL A CA 1
ATOM 637 C C . VAL A 1 85 ? 16.75 -18.656 0.828 1 98 85 VAL A C 1
ATOM 639 O O . VAL A 1 85 ? 17.562 -19.578 0.708 1 98 85 VAL A O 1
ATOM 642 N N . ASN A 1 86 ? 15.508 -18.75 0.434 1 97.38 86 ASN A N 1
ATOM 643 C CA . ASN A 1 86 ? 15.023 -19.703 -0.556 1 97.38 86 ASN A CA 1
ATOM 644 C C . ASN A 1 86 ? 14.836 -19.047 -1.921 1 97.38 86 ASN A C 1
ATOM 646 O O . ASN A 1 86 ? 13.836 -18.359 -2.15 1 97.38 86 ASN A O 1
ATOM 650 N N . GLY A 1 87 ? 15.82 -19.219 -2.77 1 95.56 87 GLY A N 1
ATOM 651 C CA . GLY A 1 87 ? 15.656 -18.562 -4.055 1 95.56 87 GLY A CA 1
ATOM 652 C C . GLY A 1 87 ? 16.906 -18.625 -4.922 1 95.56 87 GLY A C 1
ATOM 653 O O . GLY A 1 87 ? 17.859 -19.328 -4.59 1 95.56 87 GLY A O 1
ATOM 654 N N . GLU A 1 88 ? 16.875 -18.109 -6.082 1 96.81 88 GLU A N 1
ATOM 655 C CA . GLU A 1 88 ? 17.938 -17.891 -7.059 1 96.81 88 GLU A CA 1
ATOM 656 C C . GLU A 1 88 ? 18.031 -16.422 -7.477 1 96.81 88 GLU A C 1
ATOM 658 O O . GLU A 1 88 ? 17.094 -15.883 -8.055 1 96.81 88 GLU A O 1
ATOM 663 N N . LEU A 1 89 ? 19.203 -15.891 -7.176 1 97.56 89 LEU A N 1
ATOM 664 C CA . LEU A 1 89 ? 19.391 -14.469 -7.453 1 97.56 89 LEU A CA 1
ATOM 665 C C . LEU A 1 89 ? 20.391 -14.266 -8.586 1 97.56 89 LEU A C 1
ATOM 667 O O . LEU A 1 89 ? 21.578 -14.594 -8.453 1 97.56 89 LEU A O 1
ATOM 671 N N . TYR A 1 90 ? 20.125 -13.797 -9.859 1 95.75 90 TYR A N 1
ATOM 672 C CA . TYR A 1 90 ? 20.844 -13.867 -11.117 1 95.75 90 TYR A CA 1
ATOM 673 C C . TYR A 1 90 ? 21.844 -12.719 -11.234 1 95.75 90 TYR A C 1
ATOM 675 O O . TYR A 1 90 ? 22.781 -12.781 -12.031 1 95.75 90 TYR A O 1
ATOM 683 N N . ASP A 1 91 ? 21.891 -11.602 -10.594 1 93.75 91 ASP A N 1
ATOM 684 C CA . ASP A 1 91 ? 22.844 -10.5 -10.664 1 93.75 91 ASP A CA 1
ATOM 685 C C . ASP A 1 91 ? 23.797 -10.523 -9.469 1 93.75 91 ASP A C 1
ATOM 687 O O . ASP A 1 91 ? 24.344 -9.484 -9.086 1 93.75 91 ASP A O 1
ATOM 691 N N . HIS A 1 92 ? 24.078 -11.711 -8.953 1 96.06 92 HIS A N 1
ATOM 692 C CA . HIS A 1 92 ? 24.875 -11.797 -7.73 1 96.06 92 HIS A CA 1
ATOM 693 C C . HIS A 1 92 ? 26.344 -11.516 -8.008 1 96.06 92 HIS A C 1
ATOM 695 O O . HIS A 1 92 ? 27.031 -10.922 -7.172 1 96.06 92 HIS A O 1
ATOM 701 N N . GLU A 1 93 ? 26.875 -11.898 -9.227 1 96.19 93 GLU A N 1
ATOM 702 C CA . GLU A 1 93 ? 28.266 -11.633 -9.562 1 96.19 93 GLU A CA 1
ATOM 703 C C . GLU A 1 93 ? 28.531 -10.133 -9.656 1 96.19 93 GLU A C 1
ATOM 705 O O . GLU A 1 93 ? 29.562 -9.648 -9.172 1 96.19 93 GLU A O 1
ATOM 710 N N . TYR A 1 94 ? 27.594 -9.469 -10.273 1 96.38 94 TYR A N 1
ATOM 711 C CA . TYR A 1 94 ? 27.703 -8.016 -10.375 1 96.38 94 TYR A CA 1
ATOM 712 C C . TYR A 1 94 ? 27.781 -7.379 -8.992 1 96.38 94 TYR A C 1
ATOM 714 O O . TYR A 1 94 ? 28.641 -6.527 -8.75 1 96.38 94 TYR A O 1
ATOM 722 N N . TYR A 1 95 ? 26.938 -7.766 -8.062 1 97 95 TYR A N 1
ATOM 723 C CA . TYR A 1 95 ? 26.859 -7.152 -6.742 1 97 95 TYR A CA 1
ATOM 724 C C . TYR A 1 95 ? 28.047 -7.578 -5.883 1 97 95 TYR A C 1
ATOM 726 O O . TYR A 1 95 ? 28.531 -6.805 -5.051 1 97 95 TYR A O 1
ATOM 734 N N . ARG A 1 96 ? 28.531 -8.812 -6.074 1 96.5 96 ARG A N 1
ATOM 735 C CA . ARG A 1 96 ? 29.734 -9.234 -5.367 1 96.5 96 ARG A CA 1
ATOM 736 C C . ARG A 1 96 ? 30.922 -8.344 -5.719 1 96.5 96 ARG A C 1
ATOM 738 O O . ARG A 1 96 ? 31.719 -7.984 -4.848 1 96.5 96 ARG A O 1
ATOM 745 N N . ASP A 1 97 ? 31.016 -8.047 -7.016 1 97 97 ASP A N 1
ATOM 746 C CA . ASP A 1 97 ? 32.094 -7.16 -7.461 1 97 97 ASP A CA 1
ATOM 747 C C . ASP A 1 97 ? 31.875 -5.738 -6.941 1 97 97 ASP A C 1
ATOM 749 O O . ASP A 1 97 ? 32.812 -5.113 -6.434 1 97 97 ASP A O 1
ATOM 753 N N . GLN A 1 98 ? 30.703 -5.289 -7.008 1 96.12 98 GLN A N 1
ATOM 754 C CA . GLN A 1 98 ? 30.375 -3.92 -6.629 1 96.12 98 GLN A CA 1
ATOM 755 C C . GLN A 1 98 ? 30.578 -3.695 -5.133 1 96.12 98 GLN A C 1
ATOM 757 O O . GLN A 1 98 ? 31.016 -2.617 -4.719 1 96.12 98 GLN A O 1
ATOM 762 N N . LEU A 1 99 ? 30.297 -4.715 -4.305 1 97.44 99 LEU A N 1
ATOM 763 C CA . LEU A 1 99 ? 30.234 -4.5 -2.863 1 97.44 99 LEU A CA 1
ATOM 764 C C . LEU A 1 99 ? 31.391 -5.199 -2.166 1 97.44 99 LEU A C 1
ATOM 766 O O . LEU A 1 99 ? 31.406 -5.32 -0.938 1 97.44 99 LEU A O 1
ATOM 770 N N . ALA A 1 100 ? 32.406 -5.617 -2.918 1 95.5 100 ALA A N 1
ATOM 771 C CA . ALA A 1 100 ? 33.531 -6.379 -2.396 1 95.5 100 ALA A CA 1
ATOM 772 C C . ALA A 1 100 ? 34.281 -5.582 -1.33 1 95.5 100 ALA A C 1
ATOM 774 O O . ALA A 1 100 ? 34.844 -6.16 -0.398 1 95.5 100 ALA A O 1
ATOM 775 N N . SER A 1 101 ? 34.25 -4.242 -1.44 1 95.81 101 SER A N 1
ATOM 776 C CA . SER A 1 101 ? 34.969 -3.398 -0.492 1 95.81 101 SER A CA 1
ATOM 777 C C . SER A 1 101 ? 34.125 -3.16 0.771 1 95.81 101 SER A C 1
ATOM 779 O O . SER A 1 101 ? 34.688 -2.781 1.81 1 95.81 101 SER A O 1
ATOM 781 N N . GLU A 1 102 ? 32.844 -3.418 0.722 1 94.69 102 GLU A N 1
ATOM 782 C CA . GLU A 1 102 ? 31.953 -3.084 1.821 1 94.69 102 GLU A CA 1
ATOM 783 C C . GLU A 1 102 ? 31.531 -4.336 2.588 1 94.69 102 GLU A C 1
ATOM 785 O O . GLU A 1 102 ? 31.109 -4.25 3.744 1 94.69 102 GLU A O 1
ATOM 790 N N . PHE A 1 103 ? 31.672 -5.43 1.931 1 95.62 103 PHE A N 1
ATOM 791 C CA . PHE A 1 103 ? 31.188 -6.676 2.514 1 95.62 103 PHE A CA 1
ATOM 792 C C . PHE A 1 103 ? 32.125 -7.824 2.207 1 95.62 103 PHE A C 1
ATOM 794 O O . PHE A 1 103 ? 32.594 -7.973 1.071 1 95.62 103 PHE A O 1
ATOM 801 N N . GLN A 1 104 ? 32.438 -8.633 3.223 1 95.06 104 GLN A N 1
ATOM 802 C CA . GLN A 1 104 ? 33.312 -9.797 3.037 1 95.06 104 GLN A CA 1
ATOM 803 C C . GLN A 1 104 ? 32.5 -11.047 2.732 1 95.06 104 GLN A C 1
ATOM 805 O O . GLN A 1 104 ? 32.031 -11.727 3.646 1 95.06 104 GLN A O 1
ATOM 810 N N . PHE A 1 105 ? 32.438 -11.406 1.521 1 95.31 105 PHE A N 1
ATOM 811 C CA . PHE A 1 105 ? 31.734 -12.609 1.104 1 95.31 105 PHE A CA 1
ATOM 812 C C . PHE A 1 105 ? 32.5 -13.859 1.518 1 95.31 105 PHE A C 1
ATOM 814 O O . PHE A 1 105 ? 33.719 -13.906 1.425 1 95.31 105 PHE A O 1
ATOM 821 N N . VAL A 1 106 ? 31.812 -14.836 1.993 1 93.12 106 VAL A N 1
ATOM 822 C CA . VAL A 1 106 ? 32.438 -16.062 2.477 1 93.12 106 VAL A CA 1
ATOM 823 C C . VAL A 1 106 ? 32.531 -17.078 1.334 1 93.12 106 VAL A C 1
ATOM 825 O O . VAL A 1 106 ? 33.5 -17.828 1.25 1 93.12 106 VAL A O 1
ATOM 828 N N . GLY A 1 107 ? 31.531 -17.078 0.47 1 93 107 GLY A N 1
ATOM 829 C CA . GLY A 1 107 ? 31.5 -18 -0.644 1 93 107 GLY A CA 1
ATOM 830 C C . GLY A 1 107 ? 31.031 -17.375 -1.938 1 93 107 GLY A C 1
ATOM 831 O O . GLY A 1 107 ? 31.234 -16.188 -2.168 1 93 107 GLY A O 1
ATOM 832 N N . THR A 1 108 ? 30.5 -18.281 -2.803 1 92.94 108 THR A N 1
ATOM 833 C CA . THR A 1 108 ? 30.062 -17.797 -4.109 1 92.94 108 THR A CA 1
ATOM 834 C C . THR A 1 108 ? 28.562 -18.031 -4.293 1 92.94 108 THR A C 1
ATOM 836 O O . THR A 1 108 ? 28.047 -17.969 -5.414 1 92.94 108 THR A O 1
ATOM 839 N N . SER A 1 109 ? 27.922 -18.359 -3.176 1 94.38 109 SER A N 1
ATOM 840 C CA . SER A 1 109 ? 26.469 -18.531 -3.258 1 94.38 109 SER A CA 1
ATOM 841 C C . SER A 1 109 ? 25.781 -17.25 -3.732 1 94.38 109 SER A C 1
ATOM 843 O O . SER A 1 109 ? 26.109 -16.156 -3.277 1 94.38 109 SER A O 1
ATOM 845 N N . ASP A 1 110 ? 24.844 -17.359 -4.656 1 95.62 110 ASP A N 1
ATOM 846 C CA . ASP A 1 110 ? 24.094 -16.219 -5.172 1 95.62 110 ASP A CA 1
ATOM 847 C C . ASP A 1 110 ? 23.312 -15.523 -4.059 1 95.62 110 ASP A C 1
ATOM 849 O O . ASP A 1 110 ? 23.188 -14.297 -4.047 1 95.62 110 ASP A O 1
ATOM 853 N N . CYS A 1 111 ? 22.891 -16.234 -3.039 1 95.5 111 CYS A N 1
ATOM 854 C CA . CYS A 1 111 ? 21.969 -15.742 -2.021 1 95.5 111 CYS A CA 1
ATOM 855 C C . CYS A 1 111 ? 22.688 -14.898 -0.982 1 95.5 111 CYS A C 1
ATOM 857 O O . CYS A 1 111 ? 22.062 -14.156 -0.224 1 95.5 111 CYS A O 1
ATOM 859 N N . GLU A 1 112 ? 24.031 -14.945 -0.947 1 95.25 112 GLU A N 1
ATOM 860 C CA . GLU A 1 112 ? 24.812 -14.211 0.044 1 95.25 112 GLU A CA 1
ATOM 861 C C . GLU A 1 112 ? 24.688 -12.703 -0.164 1 95.25 112 GLU A C 1
ATOM 863 O O . GLU A 1 112 ? 24.922 -11.922 0.761 1 95.25 112 GLU A O 1
ATOM 868 N N . ILE A 1 113 ? 24.266 -12.289 -1.329 1 97.75 113 ILE A N 1
ATOM 869 C CA . ILE A 1 113 ? 24.234 -10.867 -1.65 1 97.75 113 ILE A CA 1
ATOM 870 C C . ILE A 1 113 ? 23.109 -10.195 -0.868 1 97.75 113 ILE A C 1
ATOM 872 O O . ILE A 1 113 ? 23.047 -8.961 -0.773 1 97.75 113 ILE A O 1
ATOM 876 N N . VAL A 1 114 ? 22.172 -10.961 -0.295 1 98.25 114 VAL A N 1
ATOM 877 C CA . VAL A 1 114 ? 21.031 -10.406 0.413 1 98.25 114 VAL A CA 1
ATOM 878 C C . VAL A 1 114 ? 21.5 -9.531 1.572 1 98.25 114 VAL A C 1
ATOM 880 O O . VAL A 1 114 ? 21.078 -8.383 1.71 1 98.25 114 VAL A O 1
ATOM 883 N N . ILE A 1 115 ? 22.453 -10.047 2.398 1 98.25 115 ILE A N 1
ATOM 884 C CA . ILE A 1 115 ? 22.969 -9.297 3.537 1 98.25 115 ILE A CA 1
ATOM 885 C C . ILE A 1 115 ? 23.766 -8.094 3.043 1 98.25 115 ILE A C 1
ATOM 887 O O . ILE A 1 115 ? 23.609 -6.98 3.562 1 98.25 115 ILE A O 1
ATOM 891 N N . ALA A 1 116 ? 24.641 -8.32 1.996 1 98.12 116 ALA A N 1
ATOM 892 C CA . ALA A 1 116 ? 25.453 -7.246 1.45 1 98.12 116 ALA A CA 1
ATOM 893 C C . ALA A 1 116 ? 24.594 -6.102 0.934 1 98.12 116 ALA A C 1
ATOM 895 O O . ALA A 1 116 ? 24.875 -4.934 1.215 1 98.12 116 ALA A O 1
ATOM 896 N N . LEU A 1 117 ? 23.547 -6.465 0.211 1 98.56 117 LEU A N 1
ATOM 897 C CA . LEU A 1 117 ? 22.656 -5.461 -0.366 1 98.56 117 LEU A CA 1
ATOM 898 C C . LEU A 1 117 ? 21.891 -4.727 0.725 1 98.56 117 LEU A C 1
ATOM 900 O O . LEU A 1 117 ? 21.656 -3.521 0.626 1 98.56 117 LEU A O 1
ATOM 904 N N . TYR A 1 118 ? 21.469 -5.422 1.792 1 98.19 118 TYR A N 1
ATOM 905 C CA . TYR A 1 118 ? 20.766 -4.789 2.902 1 98.19 118 TYR A CA 1
ATOM 906 C C . TYR A 1 118 ? 21.656 -3.76 3.596 1 98.19 118 TYR A C 1
ATOM 908 O O . TYR A 1 118 ? 21.203 -2.648 3.893 1 98.19 118 TYR A O 1
ATOM 916 N N . LYS A 1 119 ? 22.859 -4.145 3.859 1 97.44 119 LYS A N 1
ATOM 917 C CA . LYS A 1 119 ? 23.781 -3.236 4.52 1 97.44 119 LYS A CA 1
ATOM 918 C C . LYS A 1 119 ? 24.031 -1.988 3.676 1 97.44 119 LYS A C 1
ATOM 920 O O . LYS A 1 119 ? 24.141 -0.884 4.211 1 97.44 119 LYS A O 1
ATOM 925 N N . HIS A 1 120 ? 24.016 -2.178 2.34 1 97.88 120 HIS A N 1
ATOM 926 C CA . HIS A 1 120 ? 24.344 -1.086 1.428 1 97.88 120 HIS A CA 1
ATOM 927 C C . HIS A 1 120 ? 23.125 -0.212 1.163 1 97.88 120 HIS A C 1
ATOM 929 O O . HIS A 1 120 ? 23.219 1.018 1.171 1 97.88 120 HIS A O 1
ATOM 935 N N . TYR A 1 121 ? 21.906 -0.771 0.968 1 97.69 121 TYR A N 1
ATOM 936 C CA . TYR A 1 121 ? 20.75 -0.038 0.454 1 97.69 121 TYR A CA 1
ATOM 937 C C . TYR A 1 121 ? 19.672 0.105 1.521 1 97.69 121 TYR A C 1
ATOM 939 O O . TYR A 1 121 ? 18.656 0.764 1.301 1 97.69 121 TYR A O 1
ATOM 947 N N . GLY A 1 122 ? 19.828 -0.471 2.723 1 97.06 122 GLY A N 1
ATOM 948 C CA . GLY A 1 122 ? 18.75 -0.498 3.686 1 97.06 122 GLY A CA 1
ATOM 949 C C . GLY A 1 122 ? 17.531 -1.278 3.199 1 97.06 122 GLY A C 1
ATOM 950 O O . GLY A 1 122 ? 17.688 -2.293 2.516 1 97.06 122 GLY A O 1
ATOM 951 N N . LEU A 1 123 ? 16.422 -0.9 3.508 1 97.62 123 LEU A N 1
ATOM 952 C CA . LEU A 1 123 ? 15.211 -1.641 3.162 1 97.62 123 LEU A CA 1
ATOM 953 C C . LEU A 1 123 ? 14.945 -1.581 1.662 1 97.62 123 LEU A C 1
ATOM 955 O O . LEU A 1 123 ? 14.141 -2.355 1.139 1 97.62 123 LEU A O 1
ATOM 959 N N . SER A 1 124 ? 15.617 -0.741 0.934 1 98.19 124 SER A N 1
ATOM 960 C CA . SER A 1 124 ? 15.445 -0.64 -0.512 1 98.19 124 SER A CA 1
ATOM 961 C C . SER A 1 124 ? 16.188 -1.757 -1.238 1 98.19 124 SER A C 1
ATOM 963 O O . SER A 1 124 ? 16.078 -1.895 -2.457 1 98.19 124 SER A O 1
ATOM 965 N N . PHE A 1 125 ? 16.891 -2.596 -0.425 1 98.31 125 PHE A N 1
ATOM 966 C CA . PHE A 1 125 ? 17.719 -3.639 -1.038 1 98.31 125 PHE A CA 1
ATOM 967 C C . PHE A 1 125 ? 16.844 -4.621 -1.812 1 98.31 125 PHE A C 1
ATOM 969 O O . PHE A 1 125 ? 17.297 -5.23 -2.781 1 98.31 125 PHE A O 1
ATOM 976 N N . ILE A 1 126 ? 15.633 -4.75 -1.485 1 98.44 126 ILE A N 1
ATOM 977 C CA . ILE A 1 126 ? 14.758 -5.777 -2.051 1 98.44 126 ILE A CA 1
ATOM 978 C C . ILE A 1 126 ? 14.523 -5.492 -3.531 1 98.44 126 ILE A C 1
ATOM 980 O O . ILE A 1 126 ? 14.445 -6.418 -4.344 1 98.44 126 ILE A O 1
ATOM 984 N N . SER A 1 127 ? 14.461 -4.227 -3.893 1 97.06 127 SER A N 1
ATOM 985 C CA . SER A 1 127 ? 14.211 -3.822 -5.273 1 97.06 127 SER A CA 1
ATOM 986 C C . SER A 1 127 ? 15.375 -4.199 -6.184 1 97.06 127 SER A C 1
ATOM 988 O O . SER A 1 127 ? 15.219 -4.246 -7.406 1 97.06 127 SER A O 1
ATOM 990 N N . HIS A 1 128 ? 16.516 -4.457 -5.602 1 97.5 128 HIS A N 1
ATOM 991 C CA . HIS A 1 128 ? 17.703 -4.773 -6.379 1 97.5 128 HIS A CA 1
ATOM 992 C C . HIS A 1 128 ? 17.812 -6.273 -6.645 1 97.5 128 HIS A C 1
ATOM 994 O O . HIS A 1 128 ? 18.625 -6.711 -7.465 1 97.5 128 HIS A O 1
ATOM 1000 N N . LEU A 1 129 ? 16.984 -7.012 -5.988 1 98.44 129 LEU A N 1
ATOM 1001 C CA . LEU A 1 129 ? 17.031 -8.461 -6.148 1 98.44 129 LEU A CA 1
ATOM 1002 C C . LEU A 1 129 ? 16.328 -8.898 -7.43 1 98.44 129 LEU A C 1
ATOM 1004 O O . LEU A 1 129 ? 15.148 -8.586 -7.625 1 98.44 129 LEU A O 1
ATOM 1008 N N . ARG A 1 130 ? 17.078 -9.562 -8.336 1 98.38 130 ARG A N 1
ATOM 1009 C CA . ARG A 1 130 ? 16.516 -10.156 -9.547 1 98.38 130 ARG A CA 1
ATOM 1010 C C . ARG A 1 130 ? 16.422 -11.672 -9.422 1 98.38 130 ARG A C 1
ATOM 1012 O O . ARG A 1 130 ? 17.406 -12.336 -9.078 1 98.38 130 ARG A O 1
ATOM 1019 N N . GLY A 1 131 ? 15.242 -12.211 -9.562 1 97.62 131 GLY A N 1
ATOM 1020 C CA . GLY A 1 131 ? 15.047 -13.656 -9.5 1 97.62 131 GLY A CA 1
ATOM 1021 C C . GLY A 1 131 ? 13.914 -14.062 -8.578 1 97.62 131 GLY A C 1
ATOM 1022 O O . GLY A 1 131 ? 13.023 -13.258 -8.281 1 97.62 131 GLY A O 1
ATOM 1023 N N . GLU A 1 132 ? 13.758 -15.305 -8.297 1 97.62 132 GLU A N 1
ATOM 1024 C CA . GLU A 1 132 ? 12.773 -15.852 -7.379 1 97.62 132 GLU A CA 1
ATOM 1025 C C . GLU A 1 132 ? 13.352 -15.992 -5.973 1 97.62 132 GLU A C 1
ATOM 1027 O O . GLU A 1 132 ? 14.516 -16.359 -5.805 1 97.62 132 GLU A O 1
ATOM 1032 N N . PHE A 1 133 ? 12.57 -15.516 -4.98 1 98.19 133 PHE A N 1
ATOM 1033 C CA . PHE A 1 133 ? 13.133 -15.57 -3.639 1 98.19 133 PHE A CA 1
ATOM 1034 C C . PHE A 1 133 ? 12.039 -15.477 -2.584 1 98.19 133 PHE A C 1
ATOM 1036 O O . PHE A 1 133 ? 10.977 -14.906 -2.836 1 98.19 133 PHE A O 1
ATOM 1043 N N . ALA A 1 134 ? 12.234 -16 -1.498 1 98.38 134 ALA A N 1
ATOM 1044 C CA . ALA A 1 134 ? 11.688 -15.773 -0.165 1 98.38 134 ALA A CA 1
ATOM 1045 C C . ALA A 1 134 ? 12.781 -15.797 0.893 1 98.38 134 ALA A C 1
ATOM 1047 O O . ALA A 1 134 ? 13.656 -16.672 0.868 1 98.38 134 ALA A O 1
ATOM 1048 N N . PHE A 1 135 ? 12.836 -14.844 1.73 1 98.62 135 PHE A N 1
ATOM 1049 C CA . PHE A 1 135 ? 13.906 -14.867 2.723 1 98.62 135 PHE A CA 1
ATOM 1050 C C . PHE A 1 135 ? 13.422 -14.289 4.047 1 98.62 135 PHE A C 1
ATOM 1052 O O . PHE A 1 135 ? 12.352 -13.688 4.113 1 98.62 135 PHE A O 1
ATOM 1059 N N . VAL A 1 136 ? 14.102 -14.562 5.059 1 98.69 136 VAL A N 1
ATOM 1060 C CA . VAL A 1 136 ? 13.992 -13.922 6.367 1 98.69 136 VAL A CA 1
ATOM 1061 C C . VAL A 1 136 ? 15.352 -13.359 6.781 1 98.69 136 VAL A C 1
ATOM 1063 O O . VAL A 1 136 ? 16.359 -14.062 6.75 1 98.69 136 VAL A O 1
ATOM 1066 N N . LEU A 1 137 ? 15.398 -12.125 7.035 1 98.69 137 LEU A N 1
ATOM 1067 C CA . LEU A 1 137 ? 16.594 -11.422 7.492 1 98.69 137 LEU A CA 1
ATOM 1068 C C . LEU A 1 137 ? 16.375 -10.82 8.875 1 98.69 137 LEU A C 1
ATOM 1070 O O . LEU A 1 137 ? 15.32 -10.25 9.148 1 98.69 137 LEU A O 1
ATOM 1074 N N . TRP A 1 138 ? 17.297 -11.047 9.766 1 97.38 138 TRP A N 1
ATOM 1075 C CA . TRP A 1 138 ? 17.25 -10.5 11.109 1 97.38 138 TRP A CA 1
ATOM 1076 C C . TRP A 1 138 ? 18.406 -9.523 11.344 1 97.38 138 TRP A C 1
ATOM 1078 O O . TRP A 1 138 ? 19.578 -9.875 11.172 1 97.38 138 TRP A O 1
ATOM 1088 N N . ASP A 1 139 ? 18.109 -8.32 11.656 1 96.12 139 ASP A N 1
ATOM 1089 C CA . ASP A 1 139 ? 19.062 -7.305 12.094 1 96.12 139 ASP A CA 1
ATOM 1090 C C . ASP A 1 139 ? 19.047 -7.156 13.617 1 96.12 139 ASP A C 1
ATOM 1092 O O . ASP A 1 139 ? 18.188 -6.477 14.172 1 96.12 139 ASP A O 1
ATOM 1096 N N . ALA A 1 140 ? 20.031 -7.711 14.258 1 93.12 140 ALA A N 1
ATOM 1097 C CA . ALA A 1 140 ? 20.062 -7.77 15.719 1 93.12 140 ALA A CA 1
ATOM 1098 C C . ALA A 1 140 ? 20.234 -6.379 16.312 1 93.12 140 ALA A C 1
ATOM 1100 O O . ALA A 1 140 ? 19.672 -6.082 17.375 1 93.12 140 ALA A O 1
ATOM 1101 N N . ASN A 1 141 ? 21.031 -5.523 15.664 1 90.88 141 ASN A N 1
ATOM 1102 C CA . ASN A 1 141 ? 21.25 -4.176 16.172 1 90.88 141 ASN A CA 1
ATOM 1103 C C . ASN A 1 141 ? 19.953 -3.367 16.219 1 90.88 141 ASN A C 1
ATOM 1105 O O . ASN A 1 141 ? 19.734 -2.568 17.125 1 90.88 141 ASN A O 1
ATOM 1109 N N . ARG A 1 142 ? 19.125 -3.619 15.305 1 91.19 142 ARG A N 1
ATOM 1110 C CA . ARG A 1 142 ? 17.875 -2.877 15.203 1 91.19 142 ARG A CA 1
ATOM 1111 C C . ARG A 1 142 ? 16.703 -3.691 15.75 1 91.19 142 ARG A C 1
ATOM 1113 O O . ARG A 1 142 ? 15.586 -3.189 15.859 1 91.19 142 ARG A O 1
ATOM 1120 N N . GLN A 1 143 ? 16.922 -4.938 15.984 1 90.25 143 GLN A N 1
ATOM 1121 C CA . GLN A 1 143 ? 15.867 -5.875 16.375 1 90.25 143 GLN A CA 1
ATOM 1122 C C . GLN A 1 143 ? 14.734 -5.883 15.359 1 90.25 143 GLN A C 1
ATOM 1124 O O . GLN A 1 143 ? 13.562 -5.734 15.727 1 90.25 143 GLN A O 1
ATOM 1129 N N . LEU A 1 144 ? 15.094 -6.078 14.172 1 94.56 144 LEU A N 1
ATOM 1130 C CA . LEU A 1 144 ? 14.156 -5.984 13.062 1 94.56 144 LEU A CA 1
ATOM 1131 C C . LEU A 1 144 ? 14.18 -7.254 12.219 1 94.56 144 LEU A C 1
ATOM 1133 O O . LEU A 1 144 ? 15.242 -7.66 11.734 1 94.56 144 LEU A O 1
ATOM 1137 N N . LEU A 1 145 ? 13.039 -7.887 12.141 1 97.31 145 LEU A N 1
ATOM 1138 C CA . LEU A 1 145 ? 12.867 -9.008 11.219 1 97.31 145 LEU A CA 1
ATOM 1139 C C . LEU A 1 145 ? 12.281 -8.531 9.891 1 97.31 145 LEU A C 1
ATOM 1141 O O . LEU A 1 145 ? 11.312 -7.766 9.875 1 97.31 145 LEU A O 1
ATOM 1145 N N . ILE A 1 146 ? 12.914 -8.93 8.789 1 98.5 146 ILE A N 1
ATOM 1146 C CA . ILE A 1 146 ? 12.43 -8.648 7.441 1 98.5 146 ILE A CA 1
ATOM 1147 C C . ILE A 1 146 ? 12.195 -9.961 6.695 1 98.5 146 ILE A C 1
ATOM 1149 O O . ILE A 1 146 ? 13.109 -10.789 6.582 1 98.5 146 ILE A O 1
ATOM 1153 N N . ALA A 1 147 ? 11.008 -10.227 6.266 1 98.81 147 ALA A N 1
ATOM 1154 C CA . ALA A 1 147 ? 10.688 -11.359 5.402 1 98.81 147 ALA A CA 1
ATOM 1155 C C . ALA A 1 147 ? 10.094 -10.891 4.078 1 98.81 147 ALA A C 1
ATOM 1157 O O . ALA A 1 147 ? 9.117 -10.141 4.055 1 98.81 147 ALA A O 1
ATOM 1158 N N . ALA A 1 148 ? 10.656 -11.336 2.984 1 98.75 148 ALA A N 1
ATOM 1159 C CA . ALA A 1 148 ? 10.219 -10.805 1.697 1 98.75 148 ALA A CA 1
ATOM 1160 C C . ALA A 1 148 ? 9.984 -11.93 0.691 1 98.75 148 ALA A C 1
ATOM 1162 O O . ALA A 1 148 ? 10.555 -13.016 0.815 1 98.75 148 ALA A O 1
ATOM 1163 N N . ARG A 1 149 ? 9.133 -11.664 -0.204 1 98.5 149 ARG A N 1
ATOM 1164 C CA . ARG A 1 149 ? 8.758 -12.586 -1.273 1 98.5 149 ARG A CA 1
ATOM 1165 C C . ARG A 1 149 ? 8.961 -11.945 -2.643 1 98.5 149 ARG A C 1
ATOM 1167 O O . ARG A 1 149 ? 8.766 -10.742 -2.801 1 98.5 149 ARG A O 1
ATOM 1174 N N . ASP A 1 150 ? 9.336 -12.766 -3.629 1 98.38 150 ASP A N 1
ATOM 1175 C CA . ASP A 1 150 ? 9.633 -12.266 -4.969 1 98.38 150 ASP A CA 1
ATOM 1176 C C . ASP A 1 150 ? 8.398 -11.656 -5.617 1 98.38 150 ASP A C 1
ATOM 1178 O O . ASP A 1 150 ? 7.297 -11.734 -5.066 1 98.38 150 ASP A O 1
ATOM 1182 N N . ARG A 1 151 ? 8.539 -11.047 -6.723 1 98.44 151 ARG A N 1
ATOM 1183 C CA . ARG A 1 151 ? 7.582 -10.148 -7.359 1 98.44 151 ARG A CA 1
ATOM 1184 C C . A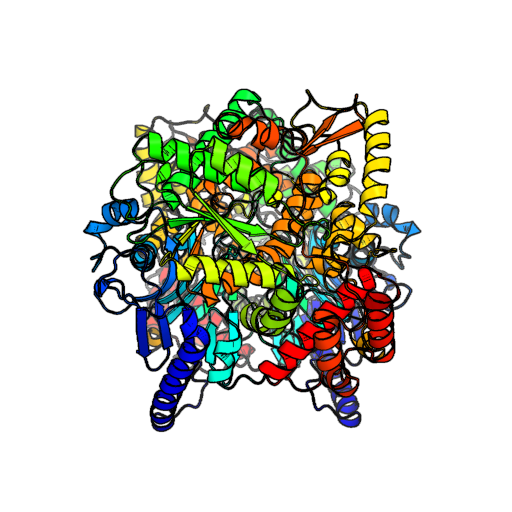RG A 1 151 ? 6.34 -10.914 -7.82 1 98.44 151 ARG A C 1
ATOM 1186 O O . ARG A 1 151 ? 5.234 -10.367 -7.816 1 98.44 151 ARG A O 1
ATOM 1193 N N . TYR A 1 152 ? 6.469 -12.188 -8.141 1 98.12 152 TYR A N 1
ATOM 1194 C CA . TYR A 1 152 ? 5.359 -12.898 -8.773 1 98.12 152 TYR A CA 1
ATOM 1195 C C . TYR A 1 152 ? 4.844 -14.016 -7.879 1 98.12 152 TYR A C 1
ATOM 1197 O O . TYR A 1 152 ? 3.832 -14.648 -8.188 1 98.12 152 TYR A O 1
ATOM 1205 N N . GLY A 1 153 ? 5.535 -14.258 -6.75 1 97.25 153 GLY A N 1
ATOM 1206 C CA . GLY A 1 153 ? 5.148 -15.32 -5.832 1 97.25 153 GLY A CA 1
ATOM 1207 C C . GLY A 1 153 ? 5.617 -16.688 -6.281 1 97.25 153 GLY A C 1
ATOM 1208 O O . GLY A 1 153 ? 4.926 -17.688 -6.07 1 97.25 153 GLY A O 1
ATOM 1209 N N . ILE A 1 154 ? 6.754 -16.719 -6.957 1 97.88 154 ILE A N 1
ATOM 1210 C CA . ILE A 1 154 ? 7.316 -18 -7.359 1 97.88 154 ILE A CA 1
ATOM 1211 C C . ILE A 1 154 ? 7.645 -18.828 -6.121 1 97.88 154 ILE A C 1
ATOM 1213 O O . ILE A 1 154 ? 7.305 -20.016 -6.051 1 97.88 154 ILE A O 1
ATOM 1217 N N . LYS A 1 155 ? 8.305 -18.141 -5.168 1 97.56 155 LYS A N 1
ATOM 1218 C CA . LYS A 1 155 ? 8.523 -18.812 -3.881 1 97.56 155 LYS A CA 1
ATOM 1219 C C . LYS A 1 155 ? 7.422 -18.453 -2.887 1 97.56 155 LYS A C 1
ATOM 1221 O O . LYS A 1 155 ? 6.977 -17.312 -2.826 1 97.56 155 LYS A O 1
ATOM 1226 N N . SER A 1 156 ? 6.957 -19.422 -2.152 1 96.38 156 SER A N 1
ATOM 1227 C CA . SER A 1 156 ? 5.926 -19.156 -1.151 1 96.38 156 SER A CA 1
ATOM 1228 C C . SER A 1 156 ? 6.543 -18.734 0.178 1 96.38 156 SER A C 1
ATOM 1230 O O . SER A 1 156 ? 7.699 -19.047 0.46 1 96.38 156 SER A O 1
ATOM 1232 N N . LEU A 1 157 ? 5.859 -18 0.959 1 98.12 157 LEU A N 1
ATOM 1233 C CA . LEU A 1 157 ? 6.223 -17.562 2.301 1 98.12 157 LEU A CA 1
ATOM 1234 C C . LEU A 1 157 ? 4.98 -17.266 3.135 1 98.12 157 LEU A C 1
ATOM 1236 O O . LEU A 1 157 ? 4.176 -16.406 2.775 1 98.12 157 LEU A O 1
ATOM 1240 N N . TYR A 1 158 ? 4.816 -17.969 4.23 1 98.38 158 TYR A N 1
ATOM 1241 C CA . TYR A 1 158 ? 3.656 -17.844 5.105 1 98.38 158 TYR A CA 1
ATOM 1242 C C . TYR A 1 158 ? 4.07 -17.375 6.492 1 98.38 158 TYR A C 1
ATOM 1244 O O . TYR A 1 158 ? 5.238 -17.469 6.867 1 98.38 158 TYR A O 1
ATOM 1252 N N . TYR A 1 159 ? 3.139 -16.812 7.219 1 98.62 159 TYR A N 1
ATOM 1253 C CA . TYR A 1 159 ? 3.428 -16.438 8.602 1 98.62 159 TYR A CA 1
ATOM 1254 C C . TYR A 1 159 ? 2.188 -16.578 9.477 1 98.62 159 TYR A C 1
ATOM 1256 O O . TYR A 1 159 ? 1.063 -16.609 8.969 1 98.62 159 TYR A O 1
ATOM 1264 N N . THR A 1 160 ? 2.355 -16.781 10.703 1 98 160 THR A N 1
ATOM 1265 C CA . THR A 1 160 ? 1.327 -16.859 11.734 1 98 160 THR A CA 1
ATOM 1266 C C . THR A 1 160 ? 1.911 -16.562 13.109 1 98 160 THR A C 1
ATOM 1268 O O . THR A 1 160 ? 3.129 -16.438 13.258 1 98 160 THR A O 1
ATOM 1271 N N . VAL A 1 161 ? 1.086 -16.219 14.047 1 96.12 161 VAL A N 1
ATOM 1272 C CA . VAL A 1 161 ? 1.509 -16.031 15.43 1 96.12 161 VAL A CA 1
ATOM 1273 C C . VAL A 1 161 ? 0.933 -17.156 16.297 1 96.12 161 VAL A C 1
ATOM 1275 O O . VAL A 1 161 ? -0.285 -17.344 16.344 1 96.12 161 VAL A O 1
ATOM 1278 N N . VAL A 1 162 ? 1.797 -17.859 16.891 1 94.75 162 VAL A N 1
ATOM 1279 C CA . VAL A 1 162 ? 1.417 -18.984 17.75 1 94.75 162 VAL A CA 1
ATOM 1280 C C . VAL A 1 162 ? 2.129 -18.875 19.094 1 94.75 162 VAL A C 1
ATOM 1282 O O . VAL A 1 162 ? 3.355 -18.766 19.141 1 94.75 162 VAL A O 1
ATOM 1285 N N . GLN A 1 163 ? 1.386 -18.875 20.141 1 91.31 163 GLN A N 1
ATOM 1286 C CA . GLN A 1 163 ? 1.935 -18.906 21.5 1 91.31 163 GLN A CA 1
ATOM 1287 C C . GLN A 1 163 ? 3.002 -17.828 21.688 1 91.31 163 GLN A C 1
ATOM 1289 O O . GLN A 1 163 ? 4.105 -18.125 22.156 1 91.31 163 GLN A O 1
ATOM 1294 N N . GLY A 1 164 ? 2.719 -16.672 21.188 1 90.88 164 GLY A N 1
ATOM 1295 C CA . GLY A 1 164 ? 3.592 -15.531 21.406 1 90.88 164 GLY A CA 1
ATOM 1296 C C . GLY A 1 164 ? 4.793 -15.516 20.484 1 90.88 164 GLY A C 1
ATOM 1297 O O . GLY A 1 164 ? 5.781 -14.828 20.75 1 90.88 164 GLY A O 1
ATOM 1298 N N . LYS A 1 165 ? 4.77 -16.328 19.422 1 94.56 165 LYS A N 1
ATOM 1299 C CA . LYS A 1 165 ? 5.852 -16.344 18.438 1 94.56 165 LYS A CA 1
ATOM 1300 C C . LYS A 1 165 ? 5.328 -16.047 17.031 1 94.56 165 LYS A C 1
ATOM 1302 O O . LYS A 1 165 ? 4.352 -16.656 16.594 1 94.56 165 LYS A O 1
ATOM 1307 N N . LEU A 1 166 ? 5.965 -15.055 16.422 1 97.44 166 LEU A N 1
ATOM 1308 C CA . LEU A 1 166 ? 5.754 -14.922 14.977 1 97.44 166 LEU A CA 1
ATOM 1309 C C . LEU A 1 166 ? 6.512 -16 14.211 1 97.44 166 LEU A C 1
ATOM 1311 O O . LEU A 1 166 ? 7.73 -16.125 14.359 1 97.44 166 LEU A O 1
ATOM 1315 N N . LEU A 1 167 ? 5.816 -16.844 13.523 1 98.25 167 LEU A N 1
ATOM 1316 C CA . LEU A 1 167 ? 6.41 -17.891 12.695 1 98.25 167 LEU A CA 1
ATOM 1317 C C . LEU A 1 167 ? 6.387 -17.5 11.227 1 98.25 167 LEU A C 1
ATOM 1319 O O . LEU A 1 167 ? 5.41 -16.922 10.75 1 98.25 167 LEU A O 1
ATOM 1323 N N . VAL A 1 168 ? 7.457 -17.734 10.492 1 98.62 168 VAL A N 1
ATOM 1324 C CA . VAL A 1 168 ? 7.57 -17.531 9.055 1 98.62 168 VAL A CA 1
ATOM 1325 C C . VAL A 1 168 ? 8.148 -18.781 8.391 1 98.62 168 VAL A C 1
ATOM 1327 O O . VAL A 1 168 ? 9.172 -19.297 8.836 1 98.62 168 VAL A O 1
ATOM 1330 N N . ALA A 1 169 ? 7.484 -19.234 7.363 1 98.69 169 ALA A N 1
ATOM 1331 C CA . ALA A 1 169 ? 7.984 -20.469 6.746 1 98.69 169 ALA A CA 1
ATOM 1332 C C . ALA A 1 169 ? 7.582 -20.547 5.277 1 98.69 169 ALA A C 1
ATOM 1334 O O . ALA A 1 169 ? 6.664 -19.844 4.84 1 98.69 169 ALA A O 1
ATOM 1335 N N . THR A 1 170 ? 8.266 -21.391 4.566 1 98 170 THR A N 1
ATOM 1336 C CA . THR A 1 170 ? 8.008 -21.641 3.152 1 98 170 THR A CA 1
ATOM 1337 C C . THR A 1 170 ? 6.66 -22.328 2.961 1 98 170 THR A C 1
ATOM 1339 O O . THR A 1 170 ? 5.93 -22.031 2.018 1 98 170 THR A O 1
ATOM 1342 N N . GLU A 1 171 ? 6.352 -23.266 3.775 1 98.12 171 GLU A N 1
ATOM 1343 C CA . GLU A 1 171 ? 5.109 -24.031 3.697 1 98.12 171 GLU A CA 1
ATOM 1344 C C . GLU A 1 171 ? 4.336 -23.953 5.012 1 98.12 171 GLU A C 1
ATOM 1346 O O . GLU A 1 171 ? 4.938 -23.922 6.09 1 98.12 171 GLU A O 1
ATOM 1351 N N . ILE A 1 172 ? 3.053 -24.016 4.988 1 98.19 172 ILE A N 1
ATOM 1352 C CA . ILE A 1 172 ? 2.176 -23.828 6.141 1 98.19 172 ILE A CA 1
ATOM 1353 C C . ILE A 1 172 ? 2.383 -24.984 7.125 1 98.19 172 ILE A C 1
ATOM 1355 O O . ILE A 1 172 ? 2.357 -24.781 8.344 1 98.19 172 ILE A O 1
ATOM 1359 N N . LYS A 1 173 ? 2.605 -26.219 6.641 1 98.25 173 LYS A N 1
ATOM 1360 C CA . LYS A 1 173 ? 2.709 -27.391 7.508 1 98.25 173 LYS A CA 1
ATOM 1361 C C . LYS A 1 173 ? 3.885 -27.266 8.477 1 98.25 173 LYS A C 1
ATOM 1363 O O . LYS A 1 173 ? 3.924 -27.938 9.508 1 98.25 173 LYS A O 1
ATOM 1368 N N . SER A 1 174 ? 4.859 -26.391 8.148 1 98.12 174 SER A N 1
ATOM 1369 C CA . SER A 1 174 ? 5.977 -26.141 9.055 1 98.12 174 SER A CA 1
ATOM 1370 C C . SER A 1 174 ? 5.492 -25.609 10.398 1 98.12 174 SER A C 1
ATOM 1372 O O . SER A 1 174 ? 6.148 -25.812 11.422 1 98.12 174 SER A O 1
ATOM 1374 N N . PHE A 1 175 ? 4.355 -24.953 10.422 1 98.31 175 PHE A N 1
ATOM 1375 C CA . PHE A 1 175 ? 3.842 -24.328 11.641 1 98.31 175 PHE A CA 1
ATOM 1376 C C . PHE A 1 175 ? 3.316 -25.375 12.609 1 98.31 175 PHE A C 1
ATOM 1378 O O . PHE A 1 175 ? 3.166 -25.109 13.805 1 98.31 175 PHE A O 1
ATOM 1385 N N . LEU A 1 176 ? 2.982 -26.609 12.094 1 98.06 176 LEU A N 1
ATOM 1386 C CA . LEU A 1 176 ? 2.506 -27.688 12.953 1 98.06 176 LEU A CA 1
ATOM 1387 C C . LEU A 1 176 ? 3.545 -28.047 14.008 1 98.06 176 LEU A C 1
ATOM 1389 O O . LEU A 1 176 ? 3.195 -28.375 15.141 1 98.06 176 LEU A O 1
ATOM 1393 N N . ALA A 1 177 ? 4.785 -27.906 13.625 1 97.5 177 ALA A N 1
ATOM 1394 C CA . ALA A 1 177 ? 5.891 -28.25 14.516 1 97.5 177 ALA A CA 1
ATOM 1395 C C . ALA A 1 177 ? 5.957 -27.281 15.695 1 97.5 177 ALA A C 1
ATOM 1397 O O . ALA A 1 177 ? 6.547 -27.594 16.734 1 97.5 177 ALA A O 1
ATOM 1398 N N . PHE A 1 178 ? 5.355 -26.109 15.578 1 96.38 178 PHE A N 1
ATOM 1399 C CA . PHE A 1 178 ? 5.383 -25.109 16.625 1 96.38 178 PHE A CA 1
ATOM 1400 C C . PHE A 1 178 ? 4.09 -25.125 17.422 1 96.38 178 PHE A C 1
ATOM 1402 O O . PHE A 1 178 ? 3.848 -24.234 18.25 1 96.38 178 PHE A O 1
ATOM 1409 N N . GLY A 1 179 ? 3.238 -26.047 17.078 1 96.19 179 GLY A N 1
ATOM 1410 C CA . GLY A 1 179 ? 2.037 -26.234 17.875 1 96.19 179 GLY A CA 1
ATOM 1411 C C . GLY A 1 179 ? 0.803 -25.609 17.25 1 96.19 179 GLY A C 1
ATOM 1412 O O . GLY A 1 179 ? -0.247 -25.516 17.891 1 96.19 179 GLY A O 1
ATOM 1413 N N . LEU A 1 180 ? 0.893 -25.156 16.016 1 96.69 180 LEU A N 1
ATOM 1414 C CA . LEU A 1 180 ? -0.3 -24.641 15.352 1 96.69 180 LEU A CA 1
ATOM 1415 C C . LEU A 1 180 ? -1.374 -25.734 15.266 1 96.69 180 LEU A C 1
ATOM 1417 O O . LEU A 1 180 ? -1.093 -26.859 14.859 1 96.69 180 LEU A O 1
ATOM 1421 N N . GLN A 1 181 ? -2.568 -25.438 15.703 1 95.94 181 GLN A N 1
ATOM 1422 C CA . GLN A 1 181 ? -3.771 -26.219 15.453 1 95.94 181 GLN A CA 1
ATOM 1423 C C . GLN A 1 181 ? -4.68 -25.531 14.438 1 95.94 181 GLN A C 1
ATOM 1425 O O . GLN A 1 181 ? -5.527 -24.719 14.812 1 95.94 181 GLN A O 1
ATOM 1430 N N . PRO A 1 182 ? -4.516 -25.938 13.188 1 96.19 182 PRO A N 1
ATOM 1431 C CA . PRO A 1 182 ? -5.223 -25.203 12.141 1 96.19 182 PRO A CA 1
ATOM 1432 C C . PRO A 1 182 ? -6.742 -25.297 12.266 1 96.19 182 PRO A C 1
ATOM 1434 O O . PRO A 1 182 ? -7.262 -26.344 12.656 1 96.19 182 PRO A O 1
ATOM 1437 N N . GLU A 1 183 ? -7.422 -24.219 11.992 1 95.25 183 GLU A N 1
ATOM 1438 C CA . GLU A 1 183 ? -8.875 -24.125 11.867 1 95.25 183 GLU A CA 1
ATOM 1439 C C . GLU A 1 183 ? -9.273 -23.531 10.523 1 95.25 183 GLU A C 1
ATOM 1441 O O . GLU A 1 183 ? -8.586 -22.656 10 1 95.25 183 GLU A O 1
ATOM 1446 N N . TRP A 1 184 ? -10.375 -24.047 10.039 1 95.75 184 TRP A N 1
ATOM 1447 C CA . TRP A 1 184 ? -10.859 -23.5 8.773 1 95.75 184 TRP A CA 1
ATOM 1448 C C . TRP A 1 184 ? -11.336 -22.062 8.938 1 95.75 184 TRP A C 1
ATOM 1450 O O . TRP A 1 184 ? -11.984 -21.734 9.93 1 95.75 184 TRP A O 1
ATOM 1460 N N . CYS A 1 185 ? -10.992 -21.25 8.078 1 93.12 185 CYS A N 1
ATOM 1461 C CA . CYS A 1 185 ? -11.625 -19.938 7.945 1 93.12 185 CYS A CA 1
ATOM 1462 C C . CYS A 1 185 ? -12.758 -19.984 6.918 1 93.12 185 CYS A C 1
ATOM 1464 O O . CYS A 1 185 ? -12.547 -19.656 5.75 1 93.12 185 CYS A O 1
ATOM 1466 N N . VAL A 1 186 ? -13.945 -20.266 7.34 1 93.06 186 VAL A N 1
ATOM 1467 C CA . VAL A 1 186 ? -15.086 -20.531 6.461 1 93.06 186 VAL A CA 1
ATOM 1468 C C . VAL A 1 186 ? -15.438 -19.266 5.68 1 93.06 186 VAL A C 1
ATOM 1470 O O . VAL A 1 186 ? -15.836 -19.344 4.52 1 93.06 186 VAL A O 1
ATOM 1473 N N . ARG A 1 187 ? -15.188 -18.141 6.254 1 90.5 187 ARG A N 1
ATOM 1474 C CA . ARG A 1 187 ? -15.5 -16.891 5.574 1 90.5 187 ARG A CA 1
ATOM 1475 C C . ARG A 1 187 ? -14.672 -16.734 4.305 1 90.5 187 ARG A C 1
ATOM 1477 O O . ARG A 1 187 ? -15.211 -16.469 3.229 1 90.5 187 ARG A O 1
ATOM 1484 N N . THR A 1 188 ? -13.32 -16.953 4.445 1 92.19 188 THR A N 1
ATOM 1485 C CA . THR A 1 188 ? -12.453 -16.781 3.287 1 92.19 188 THR A CA 1
ATOM 1486 C C . THR A 1 188 ? -12.703 -17.875 2.252 1 92.19 188 THR A C 1
ATOM 1488 O O . THR A 1 188 ? -12.469 -17.672 1.06 1 92.19 188 THR A O 1
ATOM 1491 N N . LEU A 1 189 ? -13.172 -19 2.73 1 93.56 189 LEU A N 1
ATOM 1492 C CA . LEU A 1 189 ? -13.523 -20.078 1.805 1 93.56 189 LEU A CA 1
ATOM 1493 C C . LEU A 1 189 ? -14.766 -19.719 0.994 1 93.56 189 LEU A C 1
ATOM 1495 O O . LEU A 1 189 ? -14.797 -19.938 -0.22 1 93.56 189 LEU A O 1
ATOM 1499 N N . ARG A 1 190 ? -15.703 -19.125 1.642 1 91.44 190 ARG A N 1
ATOM 1500 C CA . ARG A 1 190 ? -16.969 -18.781 1.004 1 91.44 190 ARG A CA 1
ATOM 1501 C C . ARG A 1 190 ? -16.797 -17.656 -0.006 1 91.44 190 ARG A C 1
ATOM 1503 O O . ARG A 1 190 ? -17.297 -17.75 -1.132 1 91.44 190 ARG A O 1
ATOM 1510 N N . ASP A 1 191 ? -16.094 -16.625 0.447 1 91.12 191 ASP A N 1
ATOM 1511 C CA . ASP A 1 191 ? -15.992 -15.469 -0.444 1 91.12 191 ASP A CA 1
ATOM 1512 C C . ASP A 1 191 ? -14.719 -15.539 -1.294 1 91.12 191 ASP A C 1
ATOM 1514 O O . ASP A 1 191 ? -14.469 -14.656 -2.117 1 91.12 191 ASP A O 1
ATOM 1518 N N . GLN A 1 192 ? -13.898 -16.562 -1.156 1 92.25 192 GLN A N 1
ATOM 1519 C CA . GLN A 1 192 ? -12.711 -16.891 -1.948 1 92.25 192 GLN A CA 1
ATOM 1520 C C . GLN A 1 192 ? -11.656 -15.797 -1.82 1 92.25 192 GLN A C 1
ATOM 1522 O O . GLN A 1 192 ? -10.789 -15.656 -2.691 1 92.25 192 GLN A O 1
ATOM 1527 N N . SER A 1 193 ? -11.703 -15.008 -0.71 1 92.44 193 SER A N 1
ATOM 1528 C CA . SER A 1 193 ? -10.766 -13.898 -0.545 1 92.44 193 SER A CA 1
ATOM 1529 C C . SER A 1 193 ? -9.352 -14.406 -0.281 1 92.44 193 SER A C 1
ATOM 1531 O O . SER A 1 193 ? -8.375 -13.68 -0.479 1 92.44 193 SER A O 1
ATOM 1533 N N . TRP A 1 194 ? -9.203 -15.703 0.104 1 93.44 194 TRP A N 1
ATOM 1534 C CA . TRP A 1 194 ? -7.898 -16.281 0.4 1 93.44 194 TRP A CA 1
ATOM 1535 C C . TRP A 1 194 ? -7.035 -16.344 -0.855 1 93.44 194 TRP A C 1
ATOM 1537 O O . TRP A 1 194 ? -5.824 -16.562 -0.772 1 93.44 194 TRP A O 1
ATOM 1547 N N . ARG A 1 195 ? -7.551 -16.047 -1.996 1 91.88 195 ARG A N 1
ATOM 1548 C CA . ARG A 1 195 ? -6.812 -16.125 -3.254 1 91.88 195 ARG A CA 1
ATOM 1549 C C . ARG A 1 195 ? -6.117 -14.812 -3.566 1 91.88 195 ARG A C 1
ATOM 1551 O O . ARG A 1 195 ? -5.238 -14.758 -4.43 1 91.88 195 ARG A O 1
ATOM 1558 N N . ILE A 1 196 ? -6.582 -13.766 -2.904 1 92.88 196 ILE A N 1
ATOM 1559 C CA . ILE A 1 196 ? -6.059 -12.445 -3.256 1 92.88 196 ILE A CA 1
ATOM 1560 C C . ILE A 1 196 ? -5.434 -11.797 -2.023 1 92.88 196 ILE A C 1
ATOM 1562 O O . ILE A 1 196 ? -4.43 -11.086 -2.131 1 92.88 196 ILE A O 1
ATOM 1566 N N . GLU A 1 197 ? -5.922 -12.047 -0.892 1 93.25 197 GLU A N 1
ATOM 1567 C CA . GLU A 1 197 ? -5.477 -11.391 0.336 1 93.25 197 GLU A CA 1
ATOM 1568 C C . GLU A 1 197 ? -4.398 -12.211 1.037 1 93.25 197 GLU A C 1
ATOM 1570 O O . GLU A 1 197 ? -4.043 -13.305 0.579 1 93.25 197 GLU A O 1
ATOM 1575 N N . SER A 1 198 ? -3.852 -11.633 2.125 1 95.44 198 SER A N 1
ATOM 1576 C CA . SER A 1 198 ? -2.826 -12.32 2.906 1 95.44 198 SER A CA 1
ATOM 1577 C C . SER A 1 198 ? -3.422 -13.461 3.717 1 95.44 198 SER A C 1
ATOM 1579 O O . SER A 1 198 ? -2.764 -14.484 3.938 1 95.44 198 SER A O 1
ATOM 1581 N N . ARG A 1 199 ? -4.727 -13.383 4.098 1 94.81 199 ARG A N 1
ATOM 1582 C CA . ARG A 1 199 ? -5.383 -14.445 4.844 1 94.81 199 ARG A CA 1
ATOM 1583 C C . ARG A 1 199 ? -5.516 -15.703 3.996 1 94.81 199 ARG A C 1
ATOM 1585 O O . ARG A 1 199 ? -5.809 -15.625 2.801 1 94.81 199 ARG A O 1
ATOM 1592 N N . THR A 1 200 ? -5.281 -16.797 4.594 1 96.06 200 THR A N 1
ATOM 1593 C CA . THR A 1 200 ? -5.508 -18.078 3.939 1 96.06 200 THR A CA 1
ATOM 1594 C C . THR A 1 200 ? -6.824 -18.703 4.398 1 96.06 200 THR A C 1
ATOM 1596 O O . THR A 1 200 ? -7.617 -18.047 5.082 1 96.06 200 THR A O 1
ATOM 1599 N N . PHE A 1 201 ? -7.102 -19.906 3.988 1 95.44 201 PHE A N 1
ATOM 1600 C CA . PHE A 1 201 ? -8.328 -20.562 4.414 1 95.44 201 PHE A CA 1
ATOM 1601 C C . PHE A 1 201 ? -8.125 -21.25 5.758 1 95.44 201 PHE A C 1
ATOM 1603 O O . PHE A 1 201 ? -9.008 -21.984 6.223 1 95.44 201 PHE A O 1
ATOM 1610 N N . PHE A 1 202 ? -6.949 -21.094 6.43 1 96.38 202 PHE A N 1
ATOM 1611 C CA . PHE A 1 202 ? -6.715 -21.422 7.828 1 96.38 202 PHE A CA 1
ATOM 1612 C C . PHE A 1 202 ? -6.734 -20.156 8.688 1 96.38 202 PHE A C 1
ATOM 1614 O O . PHE A 1 202 ? -6.047 -19.188 8.391 1 96.38 202 PHE A O 1
ATOM 1621 N N . LYS A 1 203 ? -7.445 -20.156 9.781 1 94.06 203 LYS A N 1
ATOM 1622 C CA . LYS A 1 203 ? -7.57 -19 10.664 1 94.06 203 LYS A CA 1
ATOM 1623 C C . LYS A 1 203 ? -6.211 -18.578 11.211 1 94.06 203 LYS A C 1
ATOM 1625 O O . LYS A 1 203 ? -5.457 -19.406 11.727 1 94.06 203 LYS A O 1
ATOM 1630 N N . GLY A 1 204 ? -5.906 -17.344 11.008 1 94.06 204 GLY A N 1
ATOM 1631 C CA . GLY A 1 204 ? -4.707 -16.781 11.609 1 94.06 204 GLY A CA 1
ATOM 1632 C C . GLY A 1 204 ? -3.449 -17.062 10.805 1 94.06 204 GLY A C 1
ATOM 1633 O O . GLY A 1 204 ? -2.359 -16.625 11.172 1 94.06 204 GLY A O 1
ATOM 1634 N N . VAL A 1 205 ? -3.539 -17.844 9.711 1 97.38 205 VAL A N 1
ATOM 1635 C CA . VAL A 1 205 ? -2.4 -18.125 8.844 1 97.38 205 VAL A CA 1
ATOM 1636 C C . VAL A 1 205 ? -2.426 -17.203 7.637 1 97.38 205 VAL A C 1
ATOM 1638 O O . VAL A 1 205 ? -3.453 -17.062 6.965 1 97.38 205 VAL A O 1
ATOM 1641 N N . HIS A 1 206 ? -1.345 -16.531 7.418 1 97.69 206 HIS A N 1
ATOM 1642 C CA . HIS A 1 206 ? -1.249 -15.516 6.375 1 97.69 206 HIS A CA 1
ATOM 1643 C C . HIS A 1 206 ? -0.106 -15.82 5.41 1 97.69 206 HIS A C 1
ATOM 1645 O O . HIS A 1 206 ? 0.769 -16.641 5.719 1 97.69 206 HIS A O 1
ATOM 1651 N N . ARG A 1 207 ? -0.152 -15.281 4.281 1 97.38 207 ARG A N 1
ATOM 1652 C CA . ARG A 1 207 ? 0.962 -15.344 3.342 1 97.38 207 ARG A CA 1
ATOM 1653 C C . ARG A 1 207 ? 1.571 -13.961 3.123 1 97.38 207 ARG A C 1
ATOM 1655 O O . ARG A 1 207 ? 0.881 -12.945 3.242 1 97.38 207 ARG A O 1
ATOM 1662 N N . VAL A 1 208 ? 2.83 -13.867 2.92 1 98.12 208 VAL A N 1
ATOM 1663 C CA . VAL A 1 208 ? 3.445 -12.664 2.365 1 98.12 208 VAL A CA 1
ATOM 1664 C C . VAL A 1 208 ? 3.113 -12.555 0.879 1 98.12 208 VAL A C 1
ATOM 1666 O O . VAL A 1 208 ? 3.418 -13.461 0.098 1 98.12 208 VAL A O 1
ATOM 1669 N N . LEU A 1 209 ? 2.469 -11.523 0.489 1 97.88 209 LEU A N 1
ATOM 1670 C CA . LEU A 1 209 ? 1.976 -11.391 -0.877 1 97.88 209 LEU A CA 1
ATOM 1671 C C . LEU A 1 209 ? 3.129 -11.203 -1.856 1 97.88 209 LEU A C 1
ATOM 1673 O O . LEU A 1 209 ? 4.211 -10.758 -1.47 1 97.88 209 LEU A O 1
ATOM 1677 N N . PRO A 1 210 ? 2.938 -11.586 -3.135 1 97.94 210 PRO A N 1
ATOM 1678 C CA . PRO A 1 210 ? 3.961 -11.305 -4.141 1 97.94 210 PRO A CA 1
ATOM 1679 C C . PRO A 1 210 ? 4.34 -9.828 -4.203 1 97.94 210 PRO A C 1
ATOM 1681 O O . PRO A 1 210 ? 3.461 -8.961 -4.207 1 97.94 210 PRO A O 1
ATOM 1684 N N . GLY A 1 211 ? 5.633 -9.594 -4.188 1 98.31 211 GLY A N 1
ATOM 1685 C CA . GLY A 1 211 ? 6.086 -8.211 -4.27 1 98.31 211 GLY A CA 1
ATOM 1686 C C . GLY A 1 211 ? 5.984 -7.469 -2.951 1 98.31 211 GLY A C 1
ATOM 1687 O O . GLY A 1 211 ? 5.969 -6.234 -2.928 1 98.31 211 GLY A O 1
ATOM 1688 N N . HIS A 1 212 ? 5.844 -8.203 -1.828 1 98.44 212 HIS A N 1
ATOM 1689 C CA . HIS A 1 212 ? 5.715 -7.582 -0.514 1 98.44 212 HIS A CA 1
ATOM 1690 C C . HIS A 1 212 ? 6.809 -8.062 0.433 1 98.44 212 HIS A C 1
ATOM 1692 O O . HIS A 1 212 ? 7.531 -9.008 0.121 1 98.44 212 HIS A O 1
ATOM 1698 N N . TYR A 1 213 ? 7.004 -7.359 1.495 1 98.56 213 TYR A N 1
ATOM 1699 C CA . TYR A 1 213 ? 7.844 -7.781 2.611 1 98.56 213 TYR A CA 1
ATOM 1700 C C . TYR A 1 213 ? 7.129 -7.574 3.941 1 98.56 213 TYR A C 1
ATOM 1702 O O . TYR A 1 213 ? 6.246 -6.719 4.055 1 98.56 213 TYR A O 1
ATOM 1710 N N . LEU A 1 214 ? 7.418 -8.406 4.852 1 98.06 214 LEU A N 1
ATOM 1711 C CA . LEU A 1 214 ? 6.93 -8.383 6.227 1 98.06 214 LEU A CA 1
ATOM 1712 C C . LEU A 1 214 ? 7.992 -7.824 7.168 1 98.06 214 LEU A C 1
ATOM 1714 O O . LEU A 1 214 ? 9.164 -8.188 7.074 1 98.06 214 LEU A O 1
ATOM 1718 N N . ILE A 1 215 ? 7.637 -6.906 8.023 1 96.56 215 ILE A N 1
ATOM 1719 C CA . ILE A 1 215 ? 8.531 -6.391 9.047 1 96.56 215 ILE A CA 1
ATOM 1720 C C . ILE A 1 215 ? 7.93 -6.648 10.43 1 96.56 215 ILE A C 1
ATOM 1722 O O . ILE A 1 215 ? 6.715 -6.539 10.617 1 96.56 215 ILE A O 1
ATOM 1726 N N . SER A 1 216 ? 8.766 -6.988 11.328 1 95.56 216 SER A N 1
ATOM 1727 C CA . SER A 1 216 ? 8.312 -7.23 12.695 1 95.56 216 SER A CA 1
ATOM 1728 C C . SER A 1 216 ? 9.43 -6.992 13.703 1 95.56 216 SER A C 1
ATOM 1730 O O . SER A 1 216 ? 10.594 -7.273 13.422 1 95.56 216 SER A O 1
ATOM 1732 N N . ARG A 1 217 ? 9.078 -6.465 14.82 1 91.81 217 ARG A N 1
ATOM 1733 C CA . ARG A 1 217 ? 9.945 -6.316 15.984 1 91.81 217 ARG A CA 1
ATOM 1734 C C . ARG A 1 217 ? 9.383 -7.066 17.188 1 91.81 217 ARG A C 1
ATOM 1736 O O . ARG A 1 217 ? 8.195 -7.383 17.219 1 91.81 217 ARG A O 1
ATOM 1743 N N . PRO A 1 218 ? 10.266 -7.41 18.109 1 89.19 218 PRO A N 1
ATOM 1744 C CA . PRO A 1 218 ? 9.758 -8.062 19.312 1 89.19 218 PRO A CA 1
ATOM 1745 C C . PRO A 1 218 ? 8.633 -7.277 19.984 1 89.19 218 PRO A C 1
ATOM 1747 O O . PRO A 1 218 ? 8.742 -6.059 20.141 1 89.19 218 PRO A O 1
ATOM 1750 N N . ASN A 1 219 ? 7.516 -7.906 20.219 1 85.5 219 ASN A N 1
ATOM 1751 C CA . ASN A 1 219 ? 6.359 -7.395 20.938 1 85.5 219 ASN A CA 1
ATOM 1752 C C . ASN A 1 219 ? 5.562 -6.402 20.094 1 85.5 219 ASN A C 1
ATOM 1754 O O . ASN A 1 219 ? 4.793 -5.602 20.625 1 85.5 219 ASN A O 1
ATOM 1758 N N . GLU A 1 220 ? 5.855 -6.422 18.891 1 87.5 220 GLU A N 1
ATOM 1759 C CA . GLU A 1 220 ? 5.074 -5.594 17.969 1 87.5 220 GLU A CA 1
ATOM 1760 C C . GLU A 1 220 ? 4.355 -6.449 16.938 1 87.5 220 GLU A C 1
ATOM 1762 O O . GLU A 1 220 ? 4.801 -7.555 16.625 1 87.5 220 GLU A O 1
ATOM 1767 N N . ARG A 1 221 ? 3.273 -5.906 16.531 1 89.69 221 ARG A N 1
ATOM 1768 C CA . ARG A 1 221 ? 2.545 -6.578 15.469 1 89.69 221 ARG A CA 1
ATOM 1769 C C . ARG A 1 221 ? 3.295 -6.48 14.141 1 89.69 221 ARG A C 1
ATOM 1771 O O . ARG A 1 221 ? 3.867 -5.434 13.828 1 89.69 221 ARG A O 1
ATOM 1778 N N . GLU A 1 222 ? 3.289 -7.594 13.391 1 94.56 222 GLU A N 1
ATOM 1779 C CA . GLU A 1 222 ? 3.928 -7.598 12.07 1 94.56 222 GLU A CA 1
ATOM 1780 C C . GLU A 1 222 ? 3.131 -6.762 11.07 1 94.56 222 GLU A C 1
ATOM 1782 O O . GLU A 1 222 ? 1.908 -6.656 11.18 1 94.56 222 GLU A O 1
ATOM 1787 N N . GLU A 1 223 ? 3.854 -6.195 10.172 1 94.25 223 GLU A N 1
ATOM 1788 C CA . GLU A 1 223 ? 3.242 -5.406 9.109 1 94.25 223 GLU A CA 1
ATOM 1789 C C . GLU A 1 223 ? 3.785 -5.805 7.742 1 94.25 223 GLU A C 1
ATOM 1791 O O . GLU A 1 223 ? 4.98 -6.062 7.594 1 94.25 223 GLU A O 1
ATOM 1796 N N . GLN A 1 224 ? 2.943 -5.895 6.793 1 96.12 224 GLN A N 1
ATOM 1797 C CA . GLN A 1 224 ? 3.338 -6.199 5.422 1 96.12 224 GLN A CA 1
ATOM 1798 C C . GLN A 1 224 ? 3.223 -4.969 4.531 1 96.12 224 GLN A C 1
ATOM 1800 O O . GLN A 1 224 ? 2.27 -4.199 4.648 1 96.12 224 GLN A O 1
ATOM 1805 N N . LYS A 1 225 ? 4.227 -4.703 3.66 1 96.69 225 LYS A N 1
ATOM 1806 C CA . LYS A 1 225 ? 4.238 -3.584 2.723 1 96.69 225 LYS A CA 1
ATOM 1807 C C . LYS A 1 225 ? 4.676 -4.039 1.333 1 96.69 225 LYS A C 1
ATOM 1809 O O . LYS A 1 225 ? 5.48 -4.961 1.201 1 96.69 225 LYS A O 1
ATOM 1814 N N . PRO A 1 226 ? 4.148 -3.387 0.275 1 97.75 226 PRO A N 1
ATOM 1815 C CA . PRO A 1 226 ? 4.625 -3.715 -1.07 1 97.75 226 PRO A CA 1
ATOM 1816 C C . PRO A 1 226 ? 5.953 -3.043 -1.404 1 97.75 226 PRO A C 1
ATOM 1818 O O . PRO A 1 226 ? 6.223 -1.929 -0.944 1 97.75 226 PRO A O 1
ATOM 1821 N N . TYR A 1 227 ? 6.836 -3.689 -2.139 1 98.12 227 TYR A N 1
ATOM 1822 C CA . TYR A 1 227 ? 8.016 -3.049 -2.703 1 98.12 227 TYR A CA 1
ATOM 1823 C C . TYR A 1 227 ? 7.941 -3.01 -4.223 1 98.12 227 TYR A C 1
ATOM 1825 O O . TYR A 1 227 ? 8.727 -2.312 -4.871 1 98.12 227 TYR A O 1
ATOM 1833 N N . TRP A 1 228 ? 6.949 -3.756 -4.75 1 98.12 228 TRP A N 1
ATOM 1834 C CA . TRP A 1 228 ? 6.777 -3.854 -6.195 1 98.12 228 TRP A CA 1
ATOM 1835 C C . TRP A 1 228 ? 5.344 -4.238 -6.551 1 98.12 228 TRP A C 1
ATOM 1837 O O . TRP A 1 228 ? 4.695 -4.988 -5.812 1 98.12 228 TRP A O 1
ATOM 1847 N N . ASP A 1 229 ? 4.793 -3.719 -7.645 1 97.5 229 ASP A N 1
ATOM 1848 C CA . ASP A 1 229 ? 3.521 -4.137 -8.219 1 97.5 229 ASP A CA 1
ATOM 1849 C C . ASP A 1 229 ? 3.541 -4.012 -9.742 1 97.5 229 ASP A C 1
ATOM 1851 O O . ASP A 1 229 ? 4.449 -3.4 -10.312 1 97.5 229 ASP A O 1
ATOM 1855 N N . LEU A 1 230 ? 2.574 -4.605 -10.406 1 97.56 230 LEU A N 1
ATOM 1856 C CA . LEU A 1 230 ? 2.4 -4.426 -11.844 1 97.56 230 LEU A CA 1
ATOM 1857 C C . LEU A 1 230 ? 1.894 -3.021 -12.164 1 97.56 230 LEU A C 1
ATOM 1859 O O . LEU A 1 230 ? 1.108 -2.455 -11.398 1 97.56 230 LEU A O 1
ATOM 1863 N N . GLU A 1 231 ? 2.379 -2.506 -13.203 1 96.62 231 GLU A N 1
ATOM 1864 C CA . GLU A 1 231 ? 1.929 -1.211 -13.695 1 96.62 231 GLU A CA 1
ATOM 1865 C C . GLU A 1 231 ? 1.738 -1.238 -15.211 1 96.62 231 GLU A C 1
ATOM 1867 O O . GLU A 1 231 ? 2.471 -1.93 -15.922 1 96.62 231 GLU A O 1
ATOM 1872 N N . TYR A 1 232 ? 0.736 -0.535 -15.695 1 97.94 232 TYR A N 1
ATOM 1873 C CA . TYR A 1 232 ? 0.424 -0.409 -17.109 1 97.94 232 TYR A CA 1
ATOM 1874 C C . TYR A 1 232 ? 0.272 1.055 -17.5 1 97.94 232 TYR A C 1
ATOM 1876 O O . TYR A 1 232 ? 0.069 1.919 -16.656 1 97.94 232 TYR A O 1
ATOM 1884 N N . PRO A 1 233 ? 0.395 1.333 -18.766 1 96.5 233 PRO A N 1
ATOM 1885 C CA . PRO A 1 233 ? 0.272 2.727 -19.203 1 96.5 233 PRO A CA 1
ATOM 1886 C C . PRO A 1 233 ? -1.173 3.219 -19.203 1 96.5 233 PRO A C 1
ATOM 1888 O O . PRO A 1 233 ? -2.102 2.42 -19.062 1 96.5 233 PRO A O 1
ATOM 1891 N N . ASP A 1 234 ? -1.261 4.535 -19.312 1 96.19 234 ASP A N 1
ATOM 1892 C CA . ASP A 1 234 ? -2.57 5.141 -19.531 1 96.19 234 ASP A CA 1
ATOM 1893 C C . ASP A 1 234 ? -3.189 4.656 -20.828 1 96.19 234 ASP A C 1
ATOM 1895 O O . ASP A 1 234 ? -2.531 4.664 -21.875 1 96.19 234 ASP A O 1
ATOM 1899 N N . LYS A 1 235 ? -4.375 4.215 -20.781 1 96.06 235 LYS A N 1
ATOM 1900 C CA . LYS A 1 235 ? -5.047 3.619 -21.938 1 96.06 235 LYS A CA 1
ATOM 1901 C C . LYS A 1 235 ? -5.191 4.625 -23.062 1 96.06 235 LYS A C 1
ATOM 1903 O O . LYS A 1 235 ? -5.445 4.246 -24.219 1 96.06 235 LYS A O 1
ATOM 1908 N N . LEU A 1 236 ? -4.996 5.949 -22.781 1 94.5 236 LEU A N 1
ATOM 1909 C CA . LEU A 1 236 ? -5.137 6.98 -23.797 1 94.5 236 LEU A CA 1
ATOM 1910 C C . LEU A 1 236 ? -3.781 7.363 -24.375 1 94.5 236 LEU A C 1
ATOM 1912 O O . LEU A 1 236 ? -3.705 8.125 -25.344 1 94.5 236 LEU A O 1
ATOM 1916 N N . SER A 1 237 ? -2.734 6.785 -23.812 1 92.31 237 SER A N 1
ATOM 1917 C CA . SER A 1 237 ? -1.395 7.133 -24.281 1 92.31 237 SER A CA 1
ATOM 1918 C C . SER A 1 237 ? -1.079 6.453 -25.609 1 92.31 237 SER A C 1
ATOM 1920 O O . SER A 1 237 ? -1.554 5.344 -25.875 1 92.31 237 SER A O 1
ATOM 1922 N N . HIS A 1 238 ? -0.285 7.129 -26.438 1 93.56 238 HIS A N 1
ATOM 1923 C CA . HIS A 1 238 ? 0.158 6.594 -27.719 1 93.56 238 HIS A CA 1
ATOM 1924 C C . HIS A 1 238 ? 1.572 6.031 -27.625 1 93.56 238 HIS A C 1
ATOM 1926 O O . HIS A 1 238 ? 2.453 6.652 -27.031 1 93.56 238 HIS A O 1
ATOM 1932 N N . ASP A 1 239 ? 1.753 4.797 -28.125 1 95.06 239 ASP A N 1
ATOM 1933 C CA . ASP A 1 239 ? 3.088 4.215 -28.203 1 95.06 239 ASP A CA 1
ATOM 1934 C C . ASP A 1 239 ? 3.811 4.668 -29.469 1 95.06 239 ASP A C 1
ATOM 1936 O O . ASP A 1 239 ? 3.4 4.332 -30.578 1 95.06 239 ASP A O 1
ATOM 1940 N N . ALA A 1 240 ? 4.918 5.375 -29.312 1 93.94 240 ALA A N 1
ATOM 1941 C CA . ALA A 1 240 ? 5.609 5.996 -30.438 1 93.94 240 ALA A CA 1
ATOM 1942 C C . ALA A 1 240 ? 6.559 5.012 -31.109 1 93.94 240 ALA A C 1
ATOM 1944 O O . ALA A 1 240 ? 7.051 5.266 -32.219 1 93.94 240 ALA A O 1
ATOM 1945 N N . ARG A 1 241 ? 6.75 3.801 -30.703 1 95.88 241 ARG A N 1
ATOM 1946 C CA . ARG A 1 241 ? 7.652 2.805 -31.281 1 95.88 241 ARG A CA 1
ATOM 1947 C C . ARG A 1 241 ? 7.035 2.146 -32.5 1 95.88 241 ARG A C 1
ATOM 1949 O O . ARG A 1 241 ? 5.809 2.072 -32.625 1 95.88 241 ARG A O 1
ATOM 1956 N N . SER A 1 242 ? 7.941 1.535 -33.344 1 97.44 242 SER A N 1
ATOM 1957 C CA . SER A 1 242 ? 7.461 0.664 -34.406 1 97.44 242 SER A CA 1
ATOM 1958 C C . SER A 1 242 ? 7.215 -0.752 -33.906 1 97.44 242 SER A C 1
ATOM 1960 O O . SER A 1 242 ? 7.73 -1.137 -32.844 1 97.44 242 SER A O 1
ATOM 1962 N N . GLU A 1 243 ? 6.387 -1.45 -34.594 1 97.69 243 GLU A N 1
ATOM 1963 C CA . GLU A 1 243 ? 6.156 -2.846 -34.219 1 97.69 243 GLU A CA 1
ATOM 1964 C C . GLU A 1 243 ? 7.465 -3.625 -34.188 1 97.69 243 GLU A C 1
ATOM 1966 O O . GLU A 1 243 ? 7.668 -4.445 -33.281 1 97.69 243 GLU A O 1
ATOM 1971 N N . GLU A 1 244 ? 8.328 -3.348 -35.156 1 98.19 244 GLU A N 1
ATOM 1972 C CA . GLU A 1 244 ? 9.617 -4.027 -35.219 1 98.19 244 GLU A CA 1
ATOM 1973 C C . GLU A 1 244 ? 10.461 -3.721 -33.969 1 98.19 244 GLU A C 1
ATOM 1975 O O . GLU A 1 244 ? 11.133 -4.605 -33.438 1 98.19 244 GLU A O 1
ATOM 1980 N N . GLU A 1 245 ? 10.398 -2.457 -33.562 1 98.44 245 GLU A N 1
ATOM 1981 C CA . GLU A 1 245 ? 11.117 -2.068 -32.344 1 98.44 245 GLU A CA 1
ATOM 1982 C C . GLU A 1 245 ? 10.602 -2.82 -31.125 1 98.44 245 GLU A C 1
ATOM 1984 O O . GLU A 1 245 ? 11.383 -3.246 -30.266 1 98.44 245 GLU A O 1
ATOM 1989 N N . ILE A 1 246 ? 9.32 -2.949 -31.031 1 98.56 246 ILE A N 1
ATOM 1990 C CA . ILE A 1 246 ? 8.695 -3.643 -29.922 1 98.56 246 ILE A CA 1
ATOM 1991 C C . ILE A 1 246 ? 9.07 -5.121 -29.953 1 98.56 246 ILE A C 1
ATOM 1993 O O . ILE A 1 246 ? 9.422 -5.703 -28.922 1 98.56 246 ILE A O 1
ATOM 1997 N N . VAL A 1 247 ? 9.055 -5.758 -31.156 1 98.69 247 VAL A N 1
ATOM 1998 C CA . VAL A 1 247 ? 9.406 -7.16 -31.328 1 98.69 247 VAL A CA 1
ATOM 1999 C C . VAL A 1 247 ? 10.852 -7.395 -30.875 1 98.69 247 VAL A C 1
ATOM 2001 O O . VAL A 1 247 ? 11.125 -8.336 -30.125 1 98.69 247 VAL A O 1
ATOM 2004 N N . GLN A 1 248 ? 11.75 -6.543 -31.281 1 98.62 248 GLN A N 1
ATOM 2005 C CA . GLN A 1 248 ? 13.164 -6.668 -30.922 1 98.62 248 GLN A CA 1
ATOM 2006 C C . GLN A 1 248 ? 13.359 -6.465 -29.422 1 98.62 248 GLN A C 1
ATOM 2008 O O . GLN A 1 248 ? 14.203 -7.129 -28.797 1 98.62 248 GLN A O 1
ATOM 2013 N N . GLY A 1 249 ? 12.594 -5.504 -28.875 1 98.75 249 GLY A N 1
ATOM 2014 C CA . GLY A 1 249 ? 12.664 -5.281 -27.438 1 98.75 249 GLY A CA 1
ATOM 2015 C C . GLY A 1 249 ? 12.258 -6.496 -26.625 1 98.75 249 GLY A C 1
ATOM 2016 O O . GLY A 1 249 ? 12.914 -6.828 -25.625 1 98.75 249 GLY A O 1
ATOM 2017 N N . VAL A 1 250 ? 11.188 -7.16 -27.016 1 98.81 250 VAL A N 1
ATOM 2018 C CA . VAL A 1 250 ? 10.719 -8.375 -26.359 1 98.81 250 VAL A CA 1
ATOM 2019 C C . VAL A 1 250 ? 11.758 -9.484 -26.516 1 98.81 250 VAL A C 1
ATOM 2021 O O . VAL A 1 250 ? 12.133 -10.133 -25.531 1 98.81 250 VAL A O 1
ATOM 2024 N N . ARG A 1 251 ? 12.258 -9.703 -27.75 1 98.81 251 ARG A N 1
ATOM 2025 C CA . ARG A 1 251 ? 13.211 -10.766 -28.047 1 98.81 251 ARG A CA 1
ATOM 2026 C C . ARG A 1 251 ? 14.477 -10.609 -27.219 1 98.81 251 ARG A C 1
ATOM 2028 O O . ARG A 1 251 ? 14.953 -11.57 -26.609 1 98.81 251 ARG A O 1
ATOM 2035 N N . LYS A 1 252 ? 14.984 -9.375 -27.172 1 98.69 252 LYS A N 1
ATOM 2036 C CA . LYS A 1 252 ? 16.219 -9.094 -26.453 1 98.69 252 LYS A CA 1
ATOM 2037 C C . LYS A 1 252 ? 16.078 -9.422 -24.969 1 98.69 252 LYS A C 1
ATOM 2039 O O . LYS A 1 252 ? 16.938 -10.094 -24.391 1 98.69 252 LYS A O 1
ATOM 2044 N N . ARG A 1 253 ? 14.992 -8.992 -24.344 1 98.81 253 ARG A N 1
ATOM 2045 C CA . ARG A 1 253 ? 14.812 -9.164 -22.906 1 98.81 253 ARG A CA 1
ATOM 2046 C C . ARG A 1 253 ? 14.477 -10.617 -22.562 1 98.81 253 ARG A C 1
ATOM 2048 O O . ARG A 1 253 ? 14.898 -11.125 -21.531 1 98.81 253 ARG A O 1
ATOM 2055 N N . LEU A 1 254 ? 13.68 -11.281 -23.422 1 98.88 254 LEU A N 1
ATOM 2056 C CA . LEU A 1 254 ? 13.367 -12.688 -23.188 1 98.88 254 LEU A CA 1
ATOM 2057 C C . LEU A 1 254 ? 14.617 -13.547 -23.328 1 98.88 254 LEU A C 1
ATOM 2059 O O . LEU A 1 254 ? 14.836 -14.461 -22.516 1 98.88 254 LEU A O 1
ATOM 2063 N N . LEU A 1 255 ? 15.438 -13.273 -24.328 1 98.69 255 LEU A N 1
ATOM 2064 C CA . LEU A 1 255 ? 16.688 -14.008 -24.516 1 98.69 255 LEU A CA 1
ATOM 2065 C C . LEU A 1 255 ? 17.609 -13.844 -23.312 1 98.69 255 LEU A C 1
ATOM 2067 O O . LEU A 1 255 ? 18.219 -14.805 -22.859 1 98.69 255 LEU A O 1
ATOM 2071 N N . GLU A 1 256 ? 17.672 -12.648 -22.812 1 98.5 256 GLU A N 1
ATOM 2072 C CA . GLU A 1 256 ? 18.469 -12.398 -21.625 1 98.5 256 GLU A CA 1
ATOM 2073 C C . GLU A 1 256 ? 17.922 -13.156 -20.422 1 98.5 256 GLU A C 1
ATOM 2075 O O . GLU A 1 256 ? 18.688 -13.727 -19.641 1 98.5 256 GLU A O 1
ATOM 2080 N N . ALA A 1 257 ? 16.609 -13.109 -20.266 1 98.69 257 ALA A N 1
ATOM 2081 C CA . ALA A 1 257 ? 15.953 -13.805 -19.156 1 98.69 257 ALA A CA 1
ATOM 2082 C C . ALA A 1 257 ? 16.234 -15.305 -19.203 1 98.69 257 ALA A C 1
ATOM 2084 O O . ALA A 1 257 ? 16.453 -15.93 -18.156 1 98.69 257 ALA A O 1
ATOM 2085 N N . VAL A 1 258 ? 16.234 -15.883 -20.406 1 98.69 258 VAL A N 1
ATOM 2086 C CA . VAL A 1 258 ? 16.547 -17.297 -20.578 1 98.69 258 VAL A CA 1
ATOM 2087 C C . VAL A 1 258 ? 18.016 -17.547 -20.25 1 98.69 258 VAL A C 1
ATOM 2089 O O . VAL A 1 258 ? 18.359 -18.453 -19.484 1 98.69 258 VAL A O 1
ATOM 2092 N N . LYS A 1 259 ? 18.875 -16.734 -20.75 1 98.38 259 LYS A N 1
ATOM 2093 C CA . LYS A 1 259 ? 20.328 -16.922 -20.641 1 98.38 259 LYS A CA 1
ATOM 2094 C C . LYS A 1 259 ? 20.766 -16.938 -19.188 1 98.38 259 LYS A C 1
ATOM 2096 O O . LYS A 1 259 ? 21.484 -17.859 -18.766 1 98.38 259 LYS A O 1
ATOM 2101 N N . ILE A 1 260 ? 20.328 -15.984 -18.406 1 97.75 260 ILE A N 1
ATOM 2102 C CA . ILE A 1 260 ? 20.828 -15.852 -17.031 1 97.75 260 ILE A CA 1
ATOM 2103 C C . ILE A 1 260 ? 20.312 -17.016 -16.188 1 97.75 260 ILE A C 1
ATOM 2105 O O . ILE A 1 260 ? 20.922 -17.359 -15.164 1 97.75 260 ILE A O 1
ATOM 2109 N N . ARG A 1 261 ? 19.281 -17.719 -16.578 1 98 261 ARG A N 1
ATOM 2110 C CA . ARG A 1 261 ? 18.672 -18.797 -15.805 1 98 261 ARG A CA 1
ATOM 2111 C C . ARG A 1 261 ? 19.312 -20.141 -16.125 1 98 261 ARG A C 1
ATOM 2113 O O . ARG A 1 261 ? 19 -21.156 -15.508 1 98 261 ARG A O 1
ATOM 2120 N N . LEU A 1 262 ? 20.234 -20.156 -17.109 1 97.19 262 LEU A N 1
ATOM 2121 C CA . LEU A 1 262 ? 20.938 -21.391 -17.484 1 97.19 262 LEU A CA 1
ATOM 2122 C C . LEU A 1 262 ? 22.109 -21.656 -16.547 1 97.19 262 LEU A C 1
ATOM 2124 O O . LEU A 1 262 ? 22.641 -22.766 -16.5 1 97.19 262 LEU A O 1
ATOM 2128 N N . LYS A 1 263 ? 22.438 -20.609 -15.828 1 94.62 263 LYS A N 1
ATOM 2129 C CA . LYS A 1 263 ? 23.609 -20.719 -14.969 1 94.62 263 LYS A CA 1
ATOM 2130 C C . LYS A 1 263 ? 23.344 -21.625 -13.766 1 94.62 263 LYS A C 1
ATOM 2132 O O . LYS A 1 263 ? 22.391 -21.375 -13.008 1 94.62 263 LYS A O 1
ATOM 2137 N N . ALA A 1 264 ? 24.109 -22.672 -13.594 1 95.06 264 ALA A N 1
ATOM 2138 C CA . ALA A 1 264 ? 24.047 -23.609 -12.469 1 95.06 264 ALA A CA 1
ATOM 2139 C C . ALA A 1 264 ? 25.297 -24.484 -12.406 1 95.06 264 ALA A C 1
ATOM 2141 O O . ALA A 1 264 ? 25.953 -24.719 -13.414 1 95.06 264 ALA A O 1
ATOM 2142 N N . ASP A 1 265 ? 25.672 -24.953 -11.25 1 94 265 ASP A N 1
ATOM 2143 C CA . ASP A 1 265 ? 26.766 -25.906 -11.062 1 94 265 ASP A CA 1
ATOM 2144 C C . ASP A 1 265 ? 26.266 -27.344 -11.125 1 94 265 ASP A C 1
ATOM 2146 O O . ASP A 1 265 ? 26.969 -28.266 -10.719 1 94 265 ASP A O 1
ATOM 2150 N N . VAL A 1 266 ? 25.016 -27.516 -11.539 1 95.44 266 VAL A N 1
ATOM 2151 C CA . VAL A 1 266 ? 24.359 -28.812 -11.648 1 95.44 266 VAL A CA 1
ATOM 2152 C C . VAL A 1 266 ? 23.672 -28.922 -13.008 1 95.44 266 VAL A C 1
ATOM 2154 O O . VAL A 1 266 ? 23.578 -27.953 -13.758 1 95.44 266 VAL A O 1
ATOM 2157 N N . PRO A 1 267 ? 23.203 -30.156 -13.43 1 95.5 267 PRO A N 1
ATOM 2158 C CA . PRO A 1 267 ? 22.516 -30.312 -14.711 1 95.5 267 PRO A CA 1
ATOM 2159 C C . PRO A 1 267 ? 21.203 -29.547 -14.773 1 95.5 267 PRO A C 1
ATOM 2161 O O . PRO A 1 267 ? 20.469 -29.5 -13.781 1 95.5 267 PRO A O 1
ATOM 2164 N N . VAL A 1 268 ? 20.906 -29 -15.938 1 97.44 268 VAL A N 1
ATOM 2165 C CA . VAL A 1 268 ? 19.703 -28.219 -16.219 1 97.44 268 VAL A CA 1
ATOM 2166 C C . VAL A 1 268 ? 18.938 -28.828 -17.375 1 97.44 268 VAL A C 1
ATOM 2168 O O . VAL A 1 268 ? 19.531 -29.297 -18.359 1 97.44 268 VAL A O 1
ATOM 2171 N N . ALA A 1 269 ? 17.656 -28.969 -17.266 1 98 269 ALA A N 1
ATOM 2172 C CA . ALA A 1 269 ? 16.797 -29.484 -18.328 1 98 269 ALA A CA 1
ATOM 2173 C C . ALA A 1 269 ? 15.68 -28.5 -18.672 1 98 269 ALA A C 1
ATOM 2175 O O . ALA A 1 269 ? 15.641 -27.391 -18.125 1 98 269 ALA A O 1
ATOM 2176 N N . ILE A 1 270 ? 14.836 -28.859 -19.672 1 98.12 270 ILE A N 1
ATOM 2177 C CA . ILE A 1 270 ? 13.742 -28 -20.125 1 98.12 270 ILE A CA 1
ATOM 2178 C C . ILE A 1 270 ? 12.43 -28.781 -20.109 1 98.12 270 ILE A C 1
ATOM 2180 O O . ILE A 1 270 ? 12.383 -29.938 -20.516 1 98.12 270 ILE A O 1
ATOM 2184 N N . TYR A 1 271 ? 11.383 -28.234 -19.516 1 97.19 271 TYR A N 1
ATOM 2185 C CA . TYR A 1 271 ? 10.047 -28.766 -19.766 1 97.19 271 TYR A CA 1
ATOM 2186 C C . TYR A 1 271 ? 9.523 -28.312 -21.125 1 97.19 271 TYR A C 1
ATOM 2188 O O . TYR A 1 271 ? 9.406 -27.109 -21.375 1 97.19 271 TYR A O 1
ATOM 2196 N N . LEU A 1 272 ? 9.227 -29.219 -21.953 1 96.38 272 LEU A N 1
ATOM 2197 C CA . LEU A 1 272 ? 8.805 -28.922 -23.312 1 96.38 272 LEU A CA 1
ATOM 2198 C C . LEU A 1 272 ? 7.414 -29.5 -23.594 1 96.38 272 LEU A C 1
ATOM 2200 O O . LEU A 1 272 ? 7.215 -30.719 -23.531 1 96.38 272 LEU A O 1
ATOM 2204 N N . SER A 1 273 ? 6.473 -28.656 -23.781 1 92.62 273 SER A N 1
ATOM 2205 C CA . SER A 1 273 ? 5.133 -29.078 -24.188 1 92.62 273 SER A CA 1
ATOM 2206 C C . SER A 1 273 ? 4.914 -28.859 -25.688 1 92.62 273 SER A C 1
ATOM 2208 O O . SER A 1 273 ? 5.875 -28.688 -26.438 1 92.62 273 SER A O 1
ATOM 2210 N N . GLY A 1 274 ? 3.688 -28.969 -26.125 1 90.69 274 GLY A N 1
ATOM 2211 C CA . GLY A 1 274 ? 3.355 -28.719 -27.516 1 90.69 274 GLY A CA 1
ATOM 2212 C C . GLY A 1 274 ? 2.969 -27.281 -27.797 1 90.69 274 GLY A C 1
ATOM 2213 O O . GLY A 1 274 ? 2.521 -26.938 -28.906 1 90.69 274 GLY A O 1
ATOM 2214 N N . GLY A 1 275 ? 3.191 -26.438 -26.797 1 93.5 275 GLY A N 1
ATOM 2215 C CA . GLY A 1 275 ? 2.779 -25.047 -26.953 1 93.5 275 GLY A CA 1
ATOM 2216 C C . GLY A 1 275 ? 3.934 -24.109 -27.266 1 93.5 275 GLY A C 1
ATOM 2217 O O . GLY A 1 275 ? 5.094 -24.516 -27.219 1 93.5 275 GLY A O 1
ATOM 2218 N N . ILE A 1 276 ? 3.617 -22.859 -27.547 1 96.75 276 ILE A N 1
ATOM 2219 C CA . ILE A 1 276 ? 4.598 -21.891 -28 1 96.75 276 ILE A CA 1
ATOM 2220 C C . ILE A 1 276 ? 5.492 -21.469 -26.844 1 96.75 276 ILE A C 1
ATOM 2222 O O . ILE A 1 276 ? 6.664 -21.141 -27.031 1 96.75 276 ILE A O 1
ATOM 2226 N N . ASP A 1 277 ? 4.965 -21.484 -25.625 1 97.06 277 ASP A N 1
ATOM 2227 C CA . ASP A 1 277 ? 5.719 -20.984 -24.469 1 97.06 277 ASP A CA 1
ATOM 2228 C C . ASP A 1 277 ? 6.957 -21.844 -24.219 1 97.06 277 ASP A C 1
ATOM 2230 O O . ASP A 1 277 ? 8.086 -21.344 -24.25 1 97.06 277 ASP A O 1
ATOM 2234 N N . SER A 1 278 ? 6.73 -23.141 -23.984 1 96.5 278 SER A N 1
ATOM 2235 C CA . SER A 1 278 ? 7.848 -24.031 -23.719 1 96.5 278 SER A CA 1
ATOM 2236 C C . SER A 1 278 ? 8.742 -24.188 -24.953 1 96.5 278 SER A C 1
ATOM 2238 O O . SER A 1 278 ? 9.961 -24.328 -24.812 1 96.5 278 SER A O 1
ATOM 2240 N N . SER A 1 279 ? 8.172 -24.125 -26.125 1 97.19 279 SER A N 1
ATOM 2241 C CA . SER A 1 279 ? 8.945 -24.25 -27.359 1 97.19 279 SER A CA 1
ATOM 2242 C C . SER A 1 279 ? 9.867 -23.047 -27.547 1 97.19 279 SER A C 1
ATOM 2244 O O . SER A 1 279 ? 10.977 -23.172 -28.062 1 97.19 279 SER A O 1
ATOM 2246 N N . SER A 1 280 ? 9.336 -21.859 -27.188 1 97.88 280 SER A N 1
ATOM 2247 C CA . SER A 1 280 ? 10.172 -20.672 -27.266 1 97.88 280 SER A CA 1
ATOM 2248 C C . SER A 1 280 ? 11.391 -20.797 -26.359 1 97.88 280 SER A C 1
ATOM 2250 O O . SER A 1 280 ? 12.508 -20.453 -26.766 1 97.88 280 SER A O 1
ATOM 2252 N N . VAL A 1 281 ? 11.203 -21.297 -25.188 1 98.31 281 VAL A N 1
ATOM 2253 C CA . VAL A 1 281 ? 12.281 -21.469 -24.219 1 98.31 281 VAL A CA 1
ATOM 2254 C C . VAL A 1 281 ? 13.289 -22.484 -24.766 1 98.31 281 VAL A C 1
ATOM 2256 O O . VAL A 1 281 ? 14.492 -22.219 -24.797 1 98.31 281 VAL A O 1
ATOM 2259 N N . ALA A 1 282 ? 12.812 -23.625 -25.219 1 98.19 282 ALA A N 1
ATOM 2260 C CA . ALA A 1 282 ? 13.68 -24.688 -25.75 1 98.19 282 ALA A CA 1
ATOM 2261 C C . ALA A 1 282 ? 14.477 -24.188 -26.953 1 98.19 282 ALA A C 1
ATOM 2263 O O . ALA A 1 282 ? 15.68 -24.422 -27.047 1 98.19 282 ALA A O 1
ATOM 2264 N N . GLY A 1 283 ? 13.789 -23.531 -27.844 1 98.44 283 GLY A N 1
ATOM 2265 C CA . GLY A 1 283 ? 14.453 -23 -29.031 1 98.44 283 GLY A CA 1
ATOM 2266 C C . GLY A 1 283 ? 15.516 -21.969 -28.688 1 98.44 283 GLY A C 1
ATOM 2267 O O . GLY A 1 283 ? 16.594 -21.969 -29.297 1 98.44 283 GLY A O 1
ATOM 2268 N N . MET A 1 284 ? 15.242 -21.109 -27.781 1 98.69 284 MET A N 1
ATOM 2269 C CA . MET A 1 284 ? 16.188 -20.062 -27.375 1 98.69 284 MET A CA 1
ATOM 2270 C C . MET A 1 284 ? 17.391 -20.688 -26.656 1 98.69 284 MET A C 1
ATOM 2272 O O . MET A 1 284 ? 18.531 -20.25 -26.859 1 98.69 284 MET A O 1
ATOM 2276 N N . VAL A 1 285 ? 17.156 -21.672 -25.797 1 98.44 285 VAL A N 1
ATOM 2277 C CA . VAL A 1 285 ? 18.25 -22.359 -25.125 1 98.44 285 VAL A CA 1
ATOM 2278 C C . VAL A 1 285 ? 19.156 -23.031 -26.156 1 98.44 285 VAL A C 1
ATOM 2280 O O . VAL A 1 285 ? 20.391 -22.906 -26.078 1 98.44 285 VAL A O 1
ATOM 2283 N N . ALA A 1 286 ? 18.547 -23.703 -27.125 1 97.94 286 ALA A N 1
ATOM 2284 C CA . ALA A 1 286 ? 19.312 -24.344 -28.172 1 97.94 286 ALA A CA 1
ATOM 2285 C C . ALA A 1 286 ? 20.172 -23.328 -28.922 1 97.94 286 ALA A C 1
ATOM 2287 O O . ALA A 1 286 ? 21.344 -23.594 -29.219 1 97.94 286 ALA A O 1
ATOM 2288 N N . ASP A 1 287 ? 19.562 -22.234 -29.234 1 97.44 287 ASP A N 1
ATOM 2289 C CA . ASP A 1 287 ? 20.281 -21.172 -29.938 1 97.44 287 ASP A CA 1
ATOM 2290 C C . ASP A 1 287 ? 21.438 -20.656 -29.109 1 97.44 287 ASP A C 1
ATOM 2292 O O . ASP A 1 287 ? 22.547 -20.469 -29.625 1 97.44 287 ASP A O 1
ATOM 2296 N N . LEU A 1 288 ? 21.234 -20.391 -27.875 1 97.81 288 LEU A N 1
ATOM 2297 C CA . LEU A 1 288 ? 22.266 -19.906 -26.953 1 97.81 288 LEU A CA 1
ATOM 2298 C C . LEU A 1 288 ? 23.406 -20.922 -26.828 1 97.81 288 LEU A C 1
ATOM 2300 O O . LEU A 1 288 ? 24.578 -20.547 -26.797 1 97.81 288 LEU A O 1
ATOM 2304 N N . MET A 1 289 ? 23.062 -22.203 -26.781 1 97.06 289 MET A N 1
ATOM 2305 C CA . MET A 1 289 ? 24.062 -23.25 -26.719 1 97.06 289 MET A CA 1
ATOM 2306 C C . MET A 1 289 ? 24.922 -23.281 -27.969 1 97.06 289 MET A C 1
ATOM 2308 O O . MET A 1 289 ? 26.141 -23.422 -27.891 1 97.06 289 MET A O 1
ATOM 2312 N N . ARG A 1 290 ? 24.312 -23.109 -29.094 1 96.44 290 ARG A N 1
ATOM 2313 C CA . ARG A 1 290 ? 25.047 -23.031 -30.359 1 96.44 290 ARG A CA 1
ATOM 2314 C C . ARG A 1 290 ? 26.016 -21.875 -30.359 1 96.44 290 ARG A C 1
ATOM 2316 O O . ARG A 1 290 ? 27.062 -21.922 -31 1 96.44 290 ARG A O 1
ATOM 2323 N N . GLN A 1 291 ? 25.672 -20.844 -29.594 1 96.44 291 GLN A N 1
ATOM 2324 C CA . GLN A 1 291 ? 26.5 -19.656 -29.516 1 96.44 291 GLN A CA 1
ATOM 2325 C C . GLN A 1 291 ? 27.547 -19.797 -28.406 1 96.44 291 GLN A C 1
ATOM 2327 O O . GLN A 1 291 ? 28.312 -18.875 -28.156 1 96.44 291 GLN A O 1
ATOM 2332 N N . GLY A 1 292 ? 27.5 -20.797 -27.688 1 95.44 292 GLY A N 1
ATOM 2333 C CA . GLY A 1 292 ? 28.578 -21.078 -26.75 1 95.44 292 GLY A CA 1
ATOM 2334 C C . GLY A 1 292 ? 28.141 -20.969 -25.297 1 95.44 292 GLY A C 1
ATOM 2335 O O . GLY A 1 292 ? 28.953 -21.125 -24.391 1 95.44 292 GLY A O 1
ATOM 2336 N N . THR A 1 293 ? 26.875 -20.703 -25.094 1 96.38 293 THR A N 1
ATOM 2337 C CA . THR A 1 293 ? 26.391 -20.594 -23.719 1 96.38 293 THR A CA 1
ATOM 2338 C C . THR A 1 293 ? 26.266 -21.969 -23.078 1 96.38 293 THR A C 1
ATOM 2340 O O . THR A 1 293 ? 25.719 -22.891 -23.688 1 96.38 293 THR A O 1
ATOM 2343 N N . LYS A 1 294 ? 26.781 -22.094 -21.875 1 95.25 294 LYS A N 1
ATOM 2344 C CA . LYS A 1 294 ? 26.734 -23.359 -21.172 1 95.25 294 LYS A CA 1
ATOM 2345 C C . LYS A 1 294 ? 25.344 -23.609 -20.562 1 95.25 294 LYS A C 1
ATOM 2347 O O . LYS A 1 294 ? 24.719 -22.672 -20.062 1 95.25 294 LYS A O 1
ATOM 2352 N N . LEU A 1 295 ? 24.953 -24.812 -20.641 1 96.5 295 LEU A N 1
ATOM 2353 C CA . LEU A 1 295 ? 23.75 -25.266 -19.938 1 96.5 295 LEU A CA 1
ATOM 2354 C C . LEU A 1 295 ? 24.125 -25.953 -18.625 1 96.5 295 LEU A C 1
ATOM 2356 O O . LEU A 1 295 ? 24.484 -27.125 -18.609 1 96.5 295 LEU A O 1
ATOM 2360 N N . GLY A 1 296 ? 23.891 -25.172 -17.547 1 95.5 296 GLY A N 1
ATOM 2361 C CA . GLY A 1 296 ? 24.297 -25.703 -16.266 1 95.5 296 GLY A CA 1
ATOM 2362 C C . GLY A 1 296 ? 25.766 -26.109 -16.219 1 95.5 296 GLY A C 1
ATOM 2363 O O . GLY A 1 296 ? 26.641 -25.328 -16.594 1 95.5 296 GLY A O 1
ATOM 2364 N N . ASN A 1 297 ? 26.016 -27.344 -15.766 1 93.69 297 ASN A N 1
ATOM 2365 C CA . ASN A 1 297 ? 27.391 -27.812 -15.617 1 93.69 297 ASN A CA 1
ATOM 2366 C C . ASN A 1 297 ? 27.828 -28.688 -16.781 1 93.69 297 ASN A C 1
ATOM 2368 O O . ASN A 1 297 ? 28.781 -29.438 -16.672 1 93.69 297 ASN A O 1
ATOM 2372 N N . GLU A 1 298 ? 27.141 -28.547 -17.859 1 91.38 298 GLU A N 1
ATOM 2373 C CA . GLU A 1 298 ? 27.516 -29.328 -19.047 1 91.38 298 GLU A CA 1
ATOM 2374 C C . GLU A 1 298 ? 28.906 -28.938 -19.531 1 91.38 298 GLU A C 1
ATOM 2376 O O . GLU A 1 298 ? 29.266 -27.766 -19.516 1 91.38 298 GLU A O 1
ATOM 2381 N N . SER A 1 299 ? 29.578 -29.938 -20.047 1 88.56 299 SER A N 1
ATOM 2382 C CA . SER A 1 299 ? 30.953 -29.703 -20.469 1 88.56 299 SER A CA 1
ATOM 2383 C C . SER A 1 299 ? 31.016 -29.031 -21.828 1 88.56 299 SER A C 1
ATOM 2385 O O . SER A 1 299 ? 31.922 -28.25 -22.109 1 88.56 299 SER A O 1
ATOM 2387 N N . ASN A 1 300 ? 30.094 -29.359 -22.641 1 88.62 300 ASN A N 1
ATOM 2388 C CA . ASN A 1 300 ? 30.078 -28.75 -23.969 1 88.62 300 ASN A CA 1
ATOM 2389 C C . ASN A 1 300 ? 28.734 -28.062 -24.234 1 88.62 300 ASN A C 1
ATOM 2391 O O . ASN A 1 300 ? 27.719 -28.438 -23.656 1 88.62 300 ASN A O 1
ATOM 2395 N N . SER A 1 301 ? 28.781 -27.109 -25.078 1 89.38 301 SER A N 1
ATOM 2396 C CA . SER A 1 301 ? 27.609 -26.297 -25.359 1 89.38 301 SER A CA 1
ATOM 2397 C C . SER A 1 301 ? 26.938 -26.734 -26.656 1 89.38 301 SER A C 1
ATOM 2399 O O . SER A 1 301 ? 26.688 -25.922 -27.547 1 89.38 301 SER A O 1
ATOM 2401 N N . VAL A 1 302 ? 26.578 -28.016 -26.766 1 92.19 302 VAL A N 1
ATOM 2402 C CA . VAL A 1 302 ? 25.891 -28.516 -27.938 1 92.19 302 VAL A CA 1
ATOM 2403 C C . VAL A 1 302 ? 24.453 -28.875 -27.594 1 92.19 302 VAL A C 1
ATOM 2405 O O . VAL A 1 302 ? 24.188 -29.5 -26.562 1 92.19 302 VAL A O 1
ATOM 2408 N N . PRO A 1 303 ? 23.516 -28.516 -28.406 1 92.88 303 PRO A N 1
ATOM 2409 C CA . PRO A 1 303 ? 22.109 -28.719 -28.109 1 92.88 303 PRO A CA 1
ATOM 2410 C C . PRO A 1 303 ? 21.75 -30.188 -27.859 1 92.88 303 PRO A C 1
ATOM 2412 O O . PRO A 1 303 ? 20.812 -30.469 -27.094 1 92.88 303 PRO A O 1
ATOM 2415 N N . SER A 1 304 ? 22.5 -31.047 -28.406 1 92.12 304 SER A N 1
ATOM 2416 C CA . SER A 1 304 ? 22.203 -32.469 -28.25 1 92.12 304 SER A CA 1
ATOM 2417 C C . SER A 1 304 ? 22.344 -32.906 -26.797 1 92.12 304 SER A C 1
ATOM 2419 O O . SER A 1 304 ? 21.828 -33.969 -26.406 1 92.12 304 SER A O 1
ATOM 2421 N N . ASN A 1 305 ? 22.984 -32.125 -26.047 1 92.44 305 ASN A N 1
ATOM 2422 C CA . ASN A 1 305 ? 23.141 -32.438 -24.625 1 92.44 305 ASN A CA 1
ATOM 2423 C C . ASN A 1 305 ? 21.938 -31.938 -23.812 1 92.44 305 ASN A C 1
ATOM 2425 O O . ASN A 1 305 ? 21.812 -32.281 -22.625 1 92.44 305 ASN A O 1
ATOM 2429 N N . MET A 1 306 ? 21.125 -31.188 -24.469 1 95.44 306 MET A N 1
ATOM 2430 C CA . MET A 1 306 ? 19.938 -30.672 -23.797 1 95.44 306 MET A CA 1
ATOM 2431 C C . MET A 1 306 ? 18.875 -31.75 -23.656 1 95.44 306 MET A C 1
ATOM 2433 O O . MET A 1 306 ? 18.562 -32.469 -24.625 1 95.44 306 MET A O 1
ATOM 2437 N N . LYS A 1 307 ? 18.344 -31.922 -22.469 1 96.69 307 LYS A N 1
ATOM 2438 C CA . LYS A 1 307 ? 17.25 -32.875 -22.219 1 96.69 307 LYS A CA 1
ATOM 2439 C C . LYS A 1 307 ? 15.938 -32.125 -21.984 1 96.69 307 LYS A C 1
ATOM 2441 O O . LYS A 1 307 ? 15.898 -31.125 -21.266 1 96.69 307 LYS A O 1
ATOM 2446 N N . CYS A 1 308 ? 14.93 -32.625 -22.656 1 97.88 308 CYS A N 1
ATOM 2447 C CA . CYS A 1 308 ? 13.586 -32.094 -22.484 1 97.88 308 CYS A CA 1
ATOM 2448 C C . CYS A 1 308 ? 12.656 -33.156 -21.875 1 97.88 308 CYS A C 1
ATOM 2450 O O . CYS A 1 308 ? 12.891 -34.344 -22.016 1 97.88 308 CYS A O 1
ATOM 2452 N N . PHE A 1 309 ? 11.711 -32.656 -21.125 1 97.44 309 PHE A N 1
ATOM 2453 C CA . PHE A 1 309 ? 10.734 -33.562 -20.5 1 97.44 309 PHE A CA 1
ATOM 2454 C C . PHE A 1 309 ? 9.312 -33.094 -20.797 1 97.44 309 PHE A C 1
ATOM 2456 O O . PHE A 1 309 ? 9.055 -31.875 -20.828 1 97.44 309 PHE A O 1
ATOM 2463 N N . THR A 1 310 ? 8.406 -34 -21 1 94.38 310 THR A N 1
ATOM 2464 C CA . THR A 1 310 ? 7.004 -33.688 -21.266 1 94.38 310 THR A CA 1
ATOM 2465 C C . THR A 1 310 ? 6.09 -34.781 -20.719 1 94.38 310 THR A C 1
ATOM 2467 O O . THR A 1 310 ? 6.488 -35.938 -20.641 1 94.38 310 THR A O 1
ATOM 2470 N N . VAL A 1 311 ? 4.895 -34.344 -20.25 1 90.75 311 VAL A N 1
ATOM 2471 C CA . VAL A 1 311 ? 3.881 -35.281 -19.844 1 90.75 311 VAL A CA 1
ATOM 2472 C C . VAL A 1 311 ? 3.146 -35.844 -21.062 1 90.75 311 VAL A C 1
ATOM 2474 O O . VAL A 1 311 ? 2.842 -35.094 -22 1 90.75 311 VAL A O 1
ATOM 2477 N N . GLN A 1 312 ? 2.971 -37.094 -21.078 1 90.69 312 GLN A N 1
ATOM 2478 C CA . GLN A 1 312 ? 2.184 -37.75 -22.109 1 90.69 312 GLN A CA 1
ATOM 2479 C C . GLN A 1 312 ? 0.933 -38.406 -21.531 1 90.69 312 GLN A C 1
ATOM 2481 O O . GLN A 1 312 ? 1.005 -39.5 -20.938 1 90.69 312 GLN A O 1
ATOM 2486 N N . PHE A 1 313 ? -0.196 -37.812 -21.75 1 86.19 313 PHE A N 1
ATOM 2487 C CA . PHE A 1 313 ? -1.467 -38.406 -21.359 1 86.19 313 PHE A CA 1
ATOM 2488 C C . PHE A 1 313 ? -1.919 -39.438 -22.391 1 86.19 313 PHE A C 1
ATOM 2490 O O . PHE A 1 313 ? -1.296 -39.562 -23.438 1 86.19 313 PHE A O 1
ATOM 2497 N N . ASP A 1 314 ? -3.021 -40.062 -22.016 1 83.56 314 ASP A N 1
ATOM 2498 C CA . ASP A 1 314 ? -3.584 -41 -22.969 1 83.56 314 ASP A CA 1
ATOM 2499 C C . ASP A 1 314 ? -4.062 -40.281 -24.234 1 83.56 314 ASP A C 1
ATOM 2501 O O . ASP A 1 314 ? -4.617 -39.188 -24.156 1 83.56 314 ASP A O 1
ATOM 2505 N N . GLU A 1 315 ? -3.801 -40.875 -25.344 1 78.38 315 GLU A N 1
ATOM 2506 C CA . GLU A 1 315 ? -4.105 -40.25 -26.625 1 78.38 315 GLU A CA 1
ATOM 2507 C C . GLU A 1 315 ? -5.582 -39.875 -26.703 1 78.38 315 GLU A C 1
ATOM 2509 O O . GLU A 1 315 ? -5.93 -38.844 -27.312 1 78.38 315 GLU A O 1
ATOM 2514 N N . ASP A 1 316 ? -6.383 -40.688 -26.125 1 77 316 ASP A N 1
ATOM 2515 C CA . ASP A 1 316 ? -7.82 -40.469 -26.234 1 77 316 ASP A CA 1
ATOM 2516 C C . ASP A 1 316 ? -8.336 -39.531 -25.156 1 77 316 ASP A C 1
ATOM 2518 O O . ASP A 1 316 ? -9.531 -39.219 -25.109 1 77 316 ASP A O 1
ATOM 2522 N N . SER A 1 317 ? -7.453 -38.969 -24.484 1 75.94 317 SER A N 1
ATOM 2523 C CA . SER A 1 317 ? -7.867 -38.094 -23.375 1 75.94 317 SER A CA 1
ATOM 2524 C C . SER A 1 317 ? -8.203 -36.688 -23.844 1 75.94 317 SER A C 1
ATOM 2526 O O . SER A 1 317 ? -8.859 -35.938 -23.141 1 75.94 317 SER A O 1
ATOM 2528 N N . GLY A 1 318 ? -7.68 -36.312 -25.062 1 74.5 318 GLY A N 1
ATOM 2529 C CA . GLY A 1 318 ? -7.848 -34.938 -25.562 1 74.5 318 GLY A CA 1
ATOM 2530 C C . GLY A 1 318 ? -6.883 -33.969 -24.922 1 74.5 318 GLY A C 1
ATOM 2531 O O . GLY A 1 318 ? -6.836 -32.781 -25.312 1 74.5 318 GLY A O 1
ATOM 2532 N N . ALA A 1 319 ? -6.062 -34.406 -24.078 1 76.75 319 ALA A N 1
ATOM 2533 C CA . ALA A 1 319 ? -5.172 -33.531 -23.344 1 76.75 319 ALA A CA 1
ATOM 2534 C C . ALA A 1 319 ? -3.719 -33.719 -23.766 1 76.75 319 ALA A C 1
ATOM 2536 O O . ALA A 1 319 ? -2.842 -32.938 -23.391 1 76.75 319 ALA A O 1
ATOM 2537 N N . ASP A 1 320 ? -3.428 -34.656 -24.641 1 83.88 320 ASP A N 1
ATOM 2538 C CA . ASP A 1 320 ? -2.053 -35.062 -24.922 1 83.88 320 ASP A CA 1
ATOM 2539 C C . ASP A 1 320 ? -1.445 -34.188 -26.016 1 83.88 320 ASP A C 1
ATOM 2541 O O . ASP A 1 320 ? -2.059 -33.969 -27.062 1 83.88 320 ASP A O 1
ATOM 2545 N N . GLU A 1 321 ? -0.26 -33.594 -25.672 1 84.88 321 GLU A N 1
ATOM 2546 C CA . GLU A 1 321 ? 0.482 -32.781 -26.609 1 84.88 321 GLU A CA 1
ATOM 2547 C C . GLU A 1 321 ? 1.835 -33.375 -26.953 1 84.88 321 GLU A C 1
ATOM 2549 O O . GLU A 1 321 ? 2.697 -32.719 -27.531 1 84.88 321 GLU A O 1
ATOM 2554 N N . SER A 1 322 ? 2.049 -34.625 -26.75 1 89.44 322 SER A N 1
ATOM 2555 C CA . SER A 1 322 ? 3.367 -35.25 -26.828 1 89.44 322 SER A CA 1
ATOM 2556 C C . SER A 1 322 ? 3.836 -35.375 -28.266 1 89.44 322 SER A C 1
ATOM 2558 O O . SER A 1 322 ? 5.035 -35.281 -28.547 1 89.44 322 SER A O 1
ATOM 2560 N N . ALA A 1 323 ? 2.939 -35.469 -29.203 1 91.31 323 ALA A N 1
ATOM 2561 C CA . ALA A 1 323 ? 3.326 -35.594 -30.594 1 91.31 323 ALA A CA 1
ATOM 2562 C C . ALA A 1 323 ? 3.99 -34.312 -31.109 1 91.31 323 ALA A C 1
ATOM 2564 O O . ALA A 1 323 ? 5.012 -34.375 -31.797 1 91.31 323 ALA A O 1
ATOM 2565 N N . ILE A 1 324 ? 3.428 -33.25 -30.781 1 92.81 324 ILE A N 1
ATOM 2566 C CA . ILE A 1 324 ? 3.969 -31.953 -31.203 1 92.81 324 ILE A CA 1
ATOM 2567 C C . ILE A 1 324 ? 5.289 -31.688 -30.484 1 92.81 324 ILE A C 1
ATOM 2569 O O . ILE A 1 324 ? 6.242 -31.188 -31.094 1 92.81 324 ILE A O 1
ATOM 2573 N N . ALA A 1 325 ? 5.367 -32 -29.234 1 94.38 325 ALA A N 1
ATOM 2574 C CA . ALA A 1 325 ? 6.602 -31.844 -28.469 1 94.38 325 ALA A CA 1
ATOM 2575 C C . ALA A 1 325 ? 7.738 -32.656 -29.078 1 94.38 325 ALA A C 1
ATOM 2577 O O . ALA A 1 325 ? 8.875 -32.188 -29.156 1 94.38 325 ALA A O 1
ATOM 2578 N N . ARG A 1 326 ? 7.406 -33.844 -29.516 1 95.12 326 ARG A N 1
ATOM 2579 C CA . ARG A 1 326 ? 8.406 -34.688 -30.125 1 95.12 326 ARG A CA 1
ATOM 2580 C C . ARG A 1 326 ? 8.914 -34.094 -31.438 1 95.12 326 ARG A C 1
ATOM 2582 O O . ARG A 1 326 ? 10.117 -34.125 -31.703 1 95.12 326 ARG A O 1
ATOM 2589 N N . ARG A 1 327 ? 8.031 -33.594 -32.219 1 96.62 327 ARG A N 1
ATOM 2590 C CA . ARG A 1 327 ? 8.438 -33 -33.469 1 96.62 327 ARG A CA 1
ATOM 2591 C C . ARG A 1 327 ? 9.305 -31.766 -33.25 1 96.62 327 ARG A C 1
ATOM 2593 O O . ARG A 1 327 ? 10.266 -31.516 -33.969 1 96.62 327 ARG A O 1
ATOM 2600 N N . THR A 1 328 ? 8.914 -31.016 -32.25 1 96.62 328 THR A N 1
ATOM 2601 C CA . THR A 1 328 ? 9.711 -29.844 -31.891 1 96.62 328 THR A CA 1
ATOM 2602 C C . THR A 1 328 ? 11.102 -30.266 -31.438 1 96.62 328 THR A C 1
ATOM 2604 O O . THR A 1 328 ? 12.102 -29.672 -31.844 1 96.62 328 THR A O 1
ATOM 2607 N N . ALA A 1 329 ? 11.203 -31.281 -30.578 1 97.31 329 ALA A N 1
ATOM 2608 C CA . ALA A 1 329 ? 12.484 -31.781 -30.094 1 97.31 329 ALA A CA 1
ATOM 2609 C C . ALA A 1 329 ? 13.359 -32.281 -31.25 1 97.31 329 ALA A C 1
ATOM 2611 O O . ALA A 1 329 ? 14.562 -32 -31.281 1 97.31 329 ALA A O 1
ATOM 2612 N N . ASN A 1 330 ? 12.703 -32.969 -32.125 1 96.88 330 ASN A N 1
ATOM 2613 C CA . ASN A 1 330 ? 13.422 -33.469 -33.312 1 96.88 330 ASN A CA 1
ATOM 2614 C C . ASN A 1 330 ? 13.977 -32.312 -34.125 1 96.88 330 ASN A C 1
ATOM 2616 O O . ASN A 1 330 ? 15.117 -32.375 -34.594 1 96.88 330 ASN A O 1
ATOM 2620 N N . TRP A 1 331 ? 13.164 -31.359 -34.312 1 96.88 331 TRP A N 1
ATOM 2621 C CA . TRP A 1 331 ? 13.578 -30.188 -35.094 1 96.88 331 TRP A CA 1
ATOM 2622 C C . TRP A 1 331 ? 14.766 -29.5 -34.438 1 96.88 331 TRP A C 1
ATOM 2624 O O . TRP A 1 331 ? 15.664 -29 -35.125 1 96.88 331 TRP A O 1
ATOM 2634 N N . LEU A 1 332 ? 14.836 -29.438 -33.156 1 96.62 332 LEU A N 1
ATOM 2635 C CA . LEU A 1 332 ? 15.891 -28.766 -32.375 1 96.62 332 LEU A CA 1
ATOM 2636 C C . LEU A 1 332 ? 17.109 -29.672 -32.25 1 96.62 332 LEU A C 1
ATOM 2638 O O . LEU A 1 332 ? 18.203 -29.188 -31.953 1 96.62 332 LEU A O 1
ATOM 2642 N N . GLY A 1 333 ? 16.938 -30.938 -32.438 1 95.94 333 GLY A N 1
ATOM 2643 C CA . GLY A 1 333 ? 18.016 -31.906 -32.25 1 95.94 333 GLY A CA 1
ATOM 2644 C C . GLY A 1 333 ? 18.312 -32.188 -30.797 1 95.94 333 GLY A C 1
ATOM 2645 O O . GLY A 1 333 ? 19.469 -32.312 -30.406 1 95.94 333 GLY A O 1
ATOM 2646 N N . VAL A 1 334 ? 17.25 -32.25 -30.031 1 95.75 334 VAL A N 1
ATOM 2647 C CA . VAL A 1 334 ? 17.438 -32.438 -28.594 1 95.75 334 VAL A CA 1
ATOM 2648 C C . VAL A 1 334 ? 16.719 -33.719 -28.156 1 95.75 334 VAL A C 1
ATOM 2650 O O . VAL A 1 334 ? 15.875 -34.219 -28.875 1 95.75 334 VAL A O 1
ATOM 2653 N N . ASP A 1 335 ? 17.109 -34.188 -26.984 1 94.69 335 ASP A N 1
ATOM 2654 C CA . ASP A 1 335 ? 16.469 -35.375 -26.406 1 94.69 335 ASP A CA 1
ATOM 2655 C C . ASP A 1 335 ? 15.18 -35 -25.688 1 94.69 335 ASP A C 1
ATOM 2657 O O . ASP A 1 335 ? 15.102 -33.938 -25.031 1 94.69 335 ASP A O 1
ATOM 2661 N N . ILE A 1 336 ? 14.188 -35.906 -25.812 1 96.56 336 ILE A N 1
ATOM 2662 C CA . ILE A 1 336 ? 12.93 -35.656 -25.125 1 96.56 336 ILE A CA 1
ATOM 2663 C C . ILE A 1 336 ? 12.469 -36.906 -24.391 1 96.56 336 ILE A C 1
ATOM 2665 O O . ILE A 1 336 ? 12.508 -38 -24.953 1 96.56 336 ILE A O 1
ATOM 2669 N N . HIS A 1 337 ? 12.211 -36.719 -23.172 1 96.5 337 HIS A N 1
ATOM 2670 C CA . HIS A 1 337 ? 11.688 -37.781 -22.328 1 96.5 337 HIS A CA 1
ATOM 2671 C C . HIS A 1 337 ? 10.188 -37.625 -22.109 1 96.5 337 HIS A C 1
ATOM 2673 O O . HIS A 1 337 ? 9.734 -36.625 -21.578 1 96.5 337 HIS A O 1
ATOM 2679 N N . LEU A 1 338 ? 9.422 -38.625 -22.531 1 95.31 338 LEU A N 1
ATOM 2680 C CA . LEU A 1 338 ? 7.973 -38.625 -22.344 1 95.31 338 LEU A CA 1
ATOM 2681 C C . LEU A 1 338 ? 7.582 -39.344 -21.062 1 95.31 338 LEU A C 1
ATOM 2683 O O . LEU A 1 338 ? 7.926 -40.5 -20.875 1 95.31 338 LEU A O 1
ATOM 2687 N N . VAL A 1 339 ? 6.914 -38.656 -20.188 1 95 339 VAL A N 1
ATOM 2688 C CA . VAL A 1 339 ? 6.438 -39.25 -18.922 1 95 339 VAL A CA 1
ATOM 2689 C C . VAL A 1 339 ? 4.969 -39.625 -19.062 1 95 339 VAL A C 1
ATOM 2691 O O . VAL A 1 339 ? 4.082 -38.781 -19.078 1 95 339 VAL A O 1
ATOM 2694 N N . LYS A 1 340 ? 4.707 -40.875 -19.078 1 92.5 340 LYS A N 1
ATOM 2695 C CA . LYS A 1 340 ? 3.355 -41.375 -19.281 1 92.5 340 LYS A CA 1
ATOM 2696 C C . LYS A 1 340 ? 2.486 -41.156 -18.047 1 92.5 340 LYS A C 1
ATOM 2698 O O . LYS A 1 340 ? 2.893 -41.469 -16.938 1 92.5 340 LYS A O 1
ATOM 2703 N N . MET A 1 341 ? 1.293 -40.656 -18.312 1 91.94 341 MET A N 1
ATOM 2704 C CA . MET A 1 341 ? 0.332 -40.375 -17.25 1 91.94 341 MET A CA 1
ATOM 2705 C C . MET A 1 341 ? -1.03 -40.969 -17.578 1 91.94 341 MET A C 1
ATOM 2707 O O . MET A 1 341 ? -1.853 -40.344 -18.234 1 91.94 341 MET A O 1
ATOM 2711 N N . ASP A 1 342 ? -1.289 -42.125 -17.078 1 92.19 342 ASP A N 1
ATOM 2712 C CA . ASP A 1 342 ? -2.625 -42.719 -17.188 1 92.19 342 ASP A CA 1
ATOM 2713 C C . ASP A 1 342 ? -3.443 -42.469 -15.93 1 92.19 342 ASP A C 1
ATOM 2715 O O . ASP A 1 342 ? -2.984 -41.781 -15.008 1 92.19 342 ASP A O 1
ATOM 2719 N N . GLU A 1 343 ? -4.637 -42.969 -15.922 1 93.94 343 GLU A N 1
ATOM 2720 C CA . GLU A 1 343 ? -5.559 -42.688 -14.828 1 93.94 343 GLU A CA 1
ATOM 2721 C C . GLU A 1 343 ? -5.02 -43.219 -13.5 1 93.94 343 GLU A C 1
ATOM 2723 O O . GLU A 1 343 ? -5.184 -42.594 -12.461 1 93.94 343 GLU A O 1
ATOM 2728 N N . GLU A 1 344 ? -4.41 -44.375 -13.5 1 95.25 344 GLU A N 1
ATOM 2729 C CA . GLU A 1 344 ? -3.834 -44.938 -12.289 1 95.25 344 GLU A CA 1
ATOM 2730 C C . GLU A 1 344 ? -2.711 -44.062 -11.742 1 95.25 344 GLU A C 1
ATOM 2732 O O . GLU A 1 344 ? -2.607 -43.875 -10.531 1 95.25 344 GLU A O 1
ATOM 2737 N N . ALA A 1 345 ? -1.883 -43.625 -12.664 1 94.88 345 ALA A N 1
ATOM 2738 C CA . ALA A 1 345 ? -0.785 -42.719 -12.266 1 94.88 345 ALA A CA 1
ATOM 2739 C C . ALA A 1 345 ? -1.312 -41.438 -11.648 1 94.88 345 ALA A C 1
ATOM 2741 O O . ALA A 1 345 ? -0.722 -40.906 -10.703 1 94.88 345 ALA A O 1
ATOM 2742 N N . LEU A 1 346 ? -2.334 -40.938 -12.156 1 95.19 346 LEU A N 1
ATOM 2743 C CA . LEU A 1 346 ? -2.951 -39.75 -11.617 1 95.19 346 LEU A CA 1
ATOM 2744 C C . LEU A 1 346 ? -3.504 -40 -10.219 1 95.19 346 LEU A C 1
ATOM 2746 O O . LEU A 1 346 ? -3.203 -39.25 -9.281 1 95.19 346 LEU A O 1
ATOM 2750 N N . ALA A 1 347 ? -4.301 -41.031 -10.078 1 97 347 ALA A N 1
ATOM 2751 C CA . ALA A 1 347 ? -4.98 -41.344 -8.82 1 97 347 ALA A CA 1
ATOM 2752 C C . ALA A 1 347 ? -3.979 -41.625 -7.711 1 97 347 ALA A C 1
ATOM 2754 O O . ALA A 1 347 ? -4.199 -41.25 -6.555 1 97 347 ALA A O 1
ATOM 2755 N N . SER A 1 348 ? -2.908 -42.312 -8.039 1 96.94 348 SER A N 1
ATOM 2756 C CA . SER A 1 348 ? -1.928 -42.719 -7.039 1 96.94 348 SER A CA 1
ATOM 2757 C C . SER A 1 348 ? -1.181 -41.5 -6.469 1 96.94 348 SER A C 1
ATOM 2759 O O . SER A 1 348 ? -0.638 -41.594 -5.363 1 96.94 348 SER A O 1
ATOM 2761 N N . ARG A 1 349 ? -1.113 -40.406 -7.16 1 97.06 349 ARG A N 1
ATOM 2762 C CA . ARG A 1 349 ? -0.355 -39.219 -6.754 1 97.06 349 ARG A CA 1
ATOM 2763 C C . ARG A 1 349 ? -1.275 -38.156 -6.18 1 97.06 349 ARG A C 1
ATOM 2765 O O . ARG A 1 349 ? -0.814 -37.062 -5.777 1 97.06 349 ARG A O 1
ATOM 2772 N N . PHE A 1 350 ? -2.545 -38.406 -6.098 1 97.62 350 PHE A N 1
ATOM 2773 C CA . PHE A 1 350 ? -3.564 -37.406 -5.785 1 97.62 350 PHE A CA 1
ATOM 2774 C C . PHE A 1 350 ? -3.316 -36.781 -4.414 1 97.62 350 PHE A C 1
ATOM 2776 O O . PHE A 1 350 ? -3.148 -35.562 -4.297 1 97.62 350 PHE A O 1
ATOM 2783 N N . GLU A 1 351 ? -3.186 -37.531 -3.406 1 98.12 351 GLU A N 1
ATOM 2784 C CA . GLU A 1 351 ? -3.088 -37.031 -2.039 1 98.12 351 GLU A CA 1
ATOM 2785 C C . GLU A 1 351 ? -1.76 -36.312 -1.804 1 98.12 351 GLU A C 1
ATOM 2787 O O . GLU A 1 351 ? -1.712 -35.312 -1.12 1 98.12 351 GLU A O 1
ATOM 2792 N N . ASP A 1 352 ? -0.682 -36.844 -2.387 1 97.06 352 ASP A N 1
ATOM 2793 C CA . ASP A 1 352 ? 0.625 -36.219 -2.215 1 97.06 352 ASP A CA 1
ATOM 2794 C C . ASP A 1 352 ? 0.669 -34.844 -2.885 1 97.06 352 ASP A C 1
ATOM 2796 O O . ASP A 1 352 ? 1.207 -33.906 -2.32 1 97.06 352 ASP A O 1
ATOM 2800 N N . ALA A 1 353 ? 0.106 -34.812 -4.094 1 96.75 353 ALA A N 1
ATOM 2801 C CA . ALA A 1 353 ? 0.065 -33.531 -4.777 1 96.75 353 ALA A CA 1
ATOM 2802 C C . ALA A 1 353 ? -0.674 -32.5 -3.943 1 96.75 353 ALA A C 1
ATOM 2804 O O . ALA A 1 353 ? -0.237 -31.344 -3.844 1 96.75 353 ALA A O 1
ATOM 2805 N N . VAL A 1 354 ? -1.734 -32.906 -3.293 1 97.25 354 VAL A N 1
ATOM 2806 C CA . VAL A 1 354 ? -2.559 -32 -2.498 1 97.25 354 VAL A CA 1
ATOM 2807 C C . VAL A 1 354 ? -1.797 -31.578 -1.248 1 97.25 354 VAL A C 1
ATOM 2809 O O . VAL A 1 354 ? -1.757 -30.391 -0.916 1 97.25 354 VAL A O 1
ATOM 2812 N N . TRP A 1 355 ? -1.132 -32.469 -0.608 1 97.38 355 TRP A N 1
ATOM 2813 C CA . TRP A 1 355 ? -0.4 -32.219 0.628 1 97.38 355 TRP A CA 1
ATOM 2814 C C . TRP A 1 355 ? 0.739 -31.234 0.393 1 97.38 355 TRP A C 1
ATOM 2816 O O . TRP A 1 355 ? 0.926 -30.297 1.17 1 97.38 355 TRP A O 1
ATOM 2826 N N . HIS A 1 356 ? 1.425 -31.422 -0.723 1 96.44 356 HIS A N 1
ATOM 2827 C CA . HIS A 1 356 ? 2.629 -30.641 -0.944 1 96.44 356 HIS A CA 1
ATOM 2828 C C . HIS A 1 356 ? 2.293 -29.281 -1.564 1 96.44 356 HIS A C 1
ATOM 2830 O O . HIS A 1 356 ? 3 -28.297 -1.339 1 96.44 356 HIS A O 1
ATOM 2836 N N . SER A 1 357 ? 1.234 -29.281 -2.279 1 95.88 357 SER A N 1
ATOM 2837 C CA . SER A 1 357 ? 0.83 -27.984 -2.82 1 95.88 357 SER A CA 1
ATOM 2838 C C . SER A 1 357 ? 0.221 -27.109 -1.74 1 95.88 357 SER A C 1
ATOM 2840 O O . SER A 1 357 ? 0.397 -25.875 -1.759 1 95.88 357 SER A O 1
ATOM 2842 N N . GLU A 1 358 ? -0.517 -27.656 -0.833 1 96.06 358 GLU A N 1
ATOM 2843 C CA . GLU A 1 358 ? -1.262 -27 0.238 1 96.06 358 GLU A CA 1
ATOM 2844 C C . GLU A 1 358 ? -2.332 -26.062 -0.323 1 96.06 358 GLU A C 1
ATOM 2846 O O . GLU A 1 358 ? -2.887 -25.234 0.403 1 96.06 358 GLU A O 1
ATOM 2851 N N . ILE A 1 359 ? -2.549 -26.125 -1.636 1 93.81 359 ILE A N 1
ATOM 2852 C CA . ILE A 1 359 ? -3.529 -25.297 -2.326 1 93.81 359 ILE A CA 1
ATOM 2853 C C . ILE A 1 359 ? -4.48 -26.188 -3.133 1 93.81 359 ILE A C 1
ATOM 2855 O O . ILE A 1 359 ? -4.059 -26.859 -4.07 1 93.81 359 ILE A O 1
ATOM 2859 N N . PRO A 1 360 ? -5.738 -26.172 -2.836 1 93.56 360 PRO A N 1
ATOM 2860 C CA . PRO A 1 360 ? -6.688 -26.953 -3.635 1 93.56 360 PRO A CA 1
ATOM 2861 C C . PRO A 1 360 ? -6.965 -26.328 -5 1 93.56 360 PRO A C 1
ATOM 2863 O O . PRO A 1 360 ? -7.156 -25.109 -5.098 1 93.56 360 PRO A O 1
ATOM 2866 N N . LEU A 1 361 ? -6.879 -27.016 -6.039 1 92.44 361 LEU A N 1
ATOM 2867 C CA . LEU A 1 361 ? -7.23 -26.641 -7.402 1 92.44 361 LEU A CA 1
ATOM 2868 C C . LEU A 1 361 ? -8.094 -27.703 -8.062 1 92.44 361 LEU A C 1
ATOM 2870 O O . LEU A 1 361 ? -7.777 -28.891 -8 1 92.44 361 LEU A O 1
ATOM 2874 N N . PRO A 1 362 ? -9.195 -27.297 -8.688 1 91.56 362 PRO A N 1
ATOM 2875 C CA . PRO A 1 362 ? -10.117 -28.266 -9.281 1 91.56 362 PRO A CA 1
ATOM 2876 C C . PRO A 1 362 ? -9.578 -28.875 -10.578 1 91.56 362 PRO A C 1
ATOM 2878 O O . PRO A 1 362 ? -10.266 -28.859 -11.602 1 91.56 362 PRO A O 1
ATOM 2881 N N . ASP A 1 363 ? -8.43 -29.375 -10.539 1 91.62 363 ASP A N 1
ATOM 2882 C CA . ASP A 1 363 ? -7.766 -29.984 -11.688 1 91.62 363 ASP A CA 1
ATOM 2883 C C . ASP A 1 363 ? -6.75 -31.031 -11.242 1 91.62 363 ASP A C 1
ATOM 2885 O O . ASP A 1 363 ? -6.371 -31.078 -10.07 1 91.62 363 ASP A O 1
ATOM 2889 N N . LEU A 1 364 ? -6.355 -31.922 -12.18 1 92.69 364 LEU A N 1
ATOM 2890 C CA . LEU A 1 364 ? -5.465 -33.031 -11.852 1 92.69 364 LEU A CA 1
ATOM 2891 C C . LEU A 1 364 ? -4.062 -32.781 -12.398 1 92.69 364 LEU A C 1
ATOM 2893 O O . LEU A 1 364 ? -3.18 -33.625 -12.273 1 92.69 364 LEU A O 1
ATOM 2897 N N . ASN A 1 365 ? -3.867 -31.625 -12.969 1 90.56 365 ASN A N 1
ATOM 2898 C CA . ASN A 1 365 ? -2.6 -31.328 -13.633 1 90.56 365 ASN A CA 1
ATOM 2899 C C . ASN A 1 365 ? -1.446 -31.266 -12.641 1 90.56 365 ASN A C 1
ATOM 2901 O O . ASN A 1 365 ? -0.287 -31.453 -13.016 1 90.56 365 ASN A O 1
ATOM 2905 N N . GLY A 1 366 ? -1.741 -31.031 -11.344 1 93.31 366 GLY A N 1
ATOM 2906 C CA . GLY A 1 366 ? -0.693 -31.078 -10.336 1 93.31 366 GLY A CA 1
ATOM 2907 C C . GLY A 1 366 ? -0.063 -32.438 -10.195 1 93.31 366 GLY A C 1
ATOM 2908 O O . GLY A 1 366 ? 1.138 -32.562 -9.938 1 93.31 366 GLY A O 1
ATOM 2909 N N . MET A 1 367 ? -0.801 -33.5 -10.391 1 95.5 367 MET A N 1
ATOM 2910 C CA . MET A 1 367 ? -0.304 -34.875 -10.344 1 95.5 367 MET A CA 1
ATOM 2911 C C . MET A 1 367 ? 0.635 -35.156 -11.516 1 95.5 367 MET A C 1
ATOM 2913 O O . MET A 1 367 ? 1.635 -35.875 -11.359 1 95.5 367 MET A O 1
ATOM 2917 N N . GLY A 1 368 ? 0.214 -34.594 -12.641 1 93.62 368 GLY A N 1
ATOM 2918 C CA . GLY A 1 368 ? 1.112 -34.688 -13.781 1 93.62 368 GLY A CA 1
ATOM 2919 C C . GLY A 1 368 ? 2.443 -34 -13.547 1 93.62 368 GLY A C 1
ATOM 2920 O O . GLY A 1 368 ? 3.494 -34.5 -13.922 1 93.62 368 GLY A O 1
ATOM 2921 N N . ARG A 1 369 ? 2.412 -32.844 -12.945 1 95.31 369 ARG A N 1
ATOM 2922 C CA . ARG A 1 369 ? 3.625 -32.094 -12.617 1 95.31 369 ARG A CA 1
ATOM 2923 C C . ARG A 1 369 ? 4.508 -32.906 -11.648 1 95.31 369 ARG A C 1
ATOM 2925 O O . ARG A 1 369 ? 5.73 -32.906 -11.781 1 95.31 369 ARG A O 1
ATOM 2932 N N . LEU A 1 370 ? 3.881 -33.469 -10.641 1 97 370 LEU A N 1
ATOM 2933 C CA . LEU A 1 370 ? 4.605 -34.312 -9.68 1 97 370 LEU A CA 1
ATOM 2934 C C . LEU A 1 370 ? 5.344 -35.438 -10.383 1 97 370 LEU A C 1
ATOM 2936 O O . LEU A 1 370 ? 6.508 -35.719 -10.07 1 97 370 LEU A O 1
ATOM 2940 N N . ALA A 1 371 ? 4.699 -36.062 -11.336 1 96.19 371 ALA A N 1
ATOM 2941 C CA . ALA A 1 371 ? 5.312 -37.156 -12.102 1 96.19 371 ALA A CA 1
ATOM 2942 C C . ALA A 1 371 ? 6.488 -36.656 -12.93 1 96.19 371 ALA A C 1
ATOM 2944 O O . ALA A 1 371 ? 7.508 -37.344 -13.055 1 96.19 371 ALA A O 1
ATOM 2945 N N . LEU A 1 372 ? 6.34 -35.5 -13.5 1 95.69 372 LEU A N 1
ATOM 2946 C CA . LEU A 1 372 ? 7.402 -34.906 -14.281 1 95.69 372 LEU A CA 1
ATOM 2947 C C . LEU A 1 372 ? 8.641 -34.656 -13.43 1 95.69 372 LEU A C 1
ATOM 2949 O O . LEU A 1 372 ? 9.758 -34.969 -13.844 1 95.69 372 LEU A O 1
ATOM 2953 N N . ALA A 1 373 ? 8.43 -34.094 -12.297 1 97 373 ALA A N 1
ATOM 2954 C CA . ALA A 1 373 ? 9.539 -33.781 -11.383 1 97 373 ALA A CA 1
ATOM 2955 C C . ALA A 1 373 ? 10.242 -35.094 -10.969 1 97 373 ALA A C 1
ATOM 2957 O O . ALA A 1 373 ? 11.469 -35.125 -10.844 1 97 373 ALA A O 1
ATOM 2958 N N . GLU A 1 374 ? 9.461 -36.125 -10.758 1 97.31 374 GLU A N 1
ATOM 2959 C CA . GLU A 1 374 ? 10.023 -37.438 -10.43 1 97.31 374 GLU A CA 1
ATOM 2960 C C . GLU A 1 374 ? 10.945 -37.906 -11.539 1 97.31 374 GLU A C 1
ATOM 2962 O O . GLU A 1 374 ? 12.047 -38.406 -11.266 1 97.31 374 GLU A O 1
ATOM 2967 N N . ALA A 1 375 ? 10.492 -37.781 -12.719 1 97.38 375 ALA A N 1
ATOM 2968 C CA . ALA A 1 375 ? 11.258 -38.25 -13.875 1 97.38 375 ALA A CA 1
ATOM 2969 C C . ALA A 1 375 ? 12.547 -37.438 -14.039 1 97.38 375 ALA A C 1
ATOM 2971 O O . ALA A 1 375 ? 13.602 -38 -14.344 1 97.38 375 ALA A O 1
ATOM 2972 N N . VAL A 1 376 ? 12.461 -36.156 -13.875 1 97.69 376 VAL A N 1
ATOM 2973 C CA . VAL A 1 376 ? 13.617 -35.281 -13.977 1 97.69 376 VAL A CA 1
ATOM 2974 C C . VAL A 1 376 ? 14.641 -35.656 -12.906 1 97.69 376 VAL A C 1
ATOM 2976 O O . VAL A 1 376 ? 15.828 -35.812 -13.203 1 97.69 376 VAL A O 1
ATOM 2979 N N . HIS A 1 377 ? 14.18 -35.812 -11.711 1 97.19 377 HIS A N 1
ATOM 2980 C CA . HIS A 1 377 ? 15.047 -36.156 -10.594 1 97.19 377 HIS A CA 1
ATOM 2981 C C . HIS A 1 377 ? 15.727 -37.5 -10.82 1 97.19 377 HIS A C 1
ATOM 2983 O O . HIS A 1 377 ? 16.906 -37.688 -10.484 1 97.19 377 HIS A O 1
ATOM 2989 N N . ALA A 1 378 ? 15.023 -38.406 -11.359 1 97.12 378 ALA A N 1
ATOM 2990 C CA . ALA A 1 378 ? 15.539 -39.75 -11.609 1 97.12 378 ALA A CA 1
ATOM 2991 C C . ALA A 1 378 ? 16.734 -39.719 -12.555 1 97.12 378 ALA A C 1
ATOM 2993 O O . ALA A 1 378 ? 17.578 -40.625 -12.547 1 97.12 378 ALA A O 1
ATOM 2994 N N . GLN A 1 379 ? 16.859 -38.688 -13.289 1 96.31 379 GLN A N 1
ATOM 2995 C CA . GLN A 1 379 ? 17.969 -38.531 -14.227 1 96.31 379 GLN A CA 1
ATOM 2996 C C . GLN A 1 379 ? 19.094 -37.688 -13.617 1 96.31 379 GLN A C 1
ATOM 2998 O O . GLN A 1 379 ? 20.031 -37.312 -14.312 1 96.31 379 GLN A O 1
ATOM 3003 N N . GLY A 1 380 ? 18.969 -37.344 -12.375 1 95.31 380 GLY A N 1
ATOM 3004 C CA . GLY A 1 380 ? 20 -36.594 -11.68 1 95.31 380 GLY A CA 1
ATOM 3005 C C . GLY A 1 380 ? 19.969 -35.094 -11.969 1 95.31 380 GLY A C 1
ATOM 3006 O O . GLY A 1 380 ? 20.938 -34.375 -11.703 1 95.31 380 GLY A O 1
ATOM 3007 N N . ILE A 1 381 ? 18.938 -34.656 -12.547 1 96.81 381 ILE A N 1
ATOM 3008 C CA . ILE A 1 381 ? 18.812 -33.25 -12.906 1 96.81 381 ILE A CA 1
ATOM 3009 C C . ILE A 1 381 ? 18.125 -32.5 -11.773 1 96.81 381 ILE A C 1
ATOM 3011 O O . ILE A 1 381 ? 17.172 -33 -11.164 1 96.81 381 ILE A O 1
ATOM 3015 N N . LYS A 1 382 ? 18.562 -31.219 -11.477 1 96.5 382 LYS A N 1
ATOM 3016 C CA . LYS A 1 382 ? 18.047 -30.484 -10.32 1 96.5 382 LYS A CA 1
ATOM 3017 C C . LYS A 1 382 ? 17.375 -29.188 -10.75 1 96.5 382 LYS A C 1
ATOM 3019 O O . LYS A 1 382 ? 16.688 -28.547 -9.953 1 96.5 382 LYS A O 1
ATOM 3024 N N . VAL A 1 383 ? 17.578 -28.75 -11.984 1 97.62 383 VAL A N 1
ATOM 3025 C CA . VAL A 1 383 ? 17.016 -27.484 -12.43 1 97.62 383 VAL A CA 1
ATOM 3026 C C . VAL A 1 383 ? 16.281 -27.688 -13.758 1 97.62 383 VAL A C 1
ATOM 3028 O O . VAL A 1 383 ? 16.75 -28.438 -14.625 1 97.62 383 VAL A O 1
ATOM 3031 N N . VAL A 1 384 ? 15.141 -27.109 -13.891 1 98 384 VAL A N 1
ATOM 3032 C CA . VAL A 1 384 ? 14.414 -27.141 -15.156 1 98 384 VAL A CA 1
ATOM 3033 C C . VAL A 1 384 ? 13.953 -25.734 -15.523 1 98 384 VAL A C 1
ATOM 3035 O O . VAL A 1 384 ? 13.547 -24.953 -14.648 1 98 384 VAL A O 1
ATOM 3038 N N . ILE A 1 385 ? 14.07 -25.344 -16.734 1 98.19 385 ILE A N 1
ATOM 3039 C CA . ILE A 1 385 ? 13.531 -24.094 -17.25 1 98.19 385 ILE A CA 1
ATOM 3040 C C . ILE A 1 385 ? 12.125 -24.328 -17.812 1 98.19 385 ILE A C 1
ATOM 3042 O O . ILE A 1 385 ? 11.891 -25.297 -18.531 1 98.19 385 ILE A O 1
ATOM 3046 N N . THR A 1 386 ? 11.18 -23.484 -17.469 1 97.06 386 THR A N 1
ATOM 3047 C CA . THR A 1 386 ? 9.773 -23.688 -17.797 1 97.06 386 THR A CA 1
ATOM 3048 C C . THR A 1 386 ? 9.203 -22.469 -18.531 1 97.06 386 THR A C 1
ATOM 3050 O O . THR A 1 386 ? 9.859 -21.438 -18.609 1 97.06 386 THR A O 1
ATOM 3053 N N . GLY A 1 387 ? 7.965 -22.641 -19.031 1 96.56 387 GLY A N 1
ATOM 3054 C CA . GLY A 1 387 ? 7.352 -21.562 -19.812 1 96.56 387 GLY A CA 1
ATOM 3055 C C . GLY A 1 387 ? 6.27 -20.828 -19.047 1 96.56 387 GLY A C 1
ATOM 3056 O O . GLY A 1 387 ? 5.523 -20.031 -19.625 1 96.56 387 GLY A O 1
ATOM 3057 N N . GLU A 1 388 ? 6.18 -21.016 -17.734 1 95.94 388 GLU A N 1
ATOM 3058 C CA . GLU A 1 388 ? 5.141 -20.375 -16.938 1 95.94 388 GLU A CA 1
ATOM 3059 C C . GLU A 1 388 ? 5.281 -18.859 -16.969 1 95.94 388 GLU A C 1
ATOM 3061 O O . GLU A 1 388 ? 6.398 -18.328 -16.953 1 95.94 388 GLU A O 1
ATOM 3066 N N . GLY A 1 389 ? 4.191 -18.141 -16.906 1 96.75 389 GLY A N 1
ATOM 3067 C CA . GLY A 1 389 ? 4.168 -16.672 -16.891 1 96.75 389 GLY A CA 1
ATOM 3068 C C . GLY A 1 389 ? 3.873 -16.062 -18.234 1 96.75 389 GLY A C 1
ATOM 3069 O O . GLY A 1 389 ? 3.471 -14.898 -18.312 1 96.75 389 GLY A O 1
ATOM 3070 N N . SER A 1 390 ? 3.99 -16.844 -19.328 1 97.56 390 SER A N 1
ATOM 3071 C CA . SER A 1 390 ? 3.824 -16.344 -20.688 1 97.56 390 SER A CA 1
ATOM 3072 C C . SER A 1 390 ? 2.379 -15.938 -20.953 1 97.56 390 SER A C 1
ATOM 3074 O O . SER A 1 390 ? 2.121 -14.852 -21.469 1 97.56 390 SER A O 1
ATOM 3076 N N . ASP A 1 391 ? 1.43 -16.781 -20.594 1 96.62 391 ASP A N 1
ATOM 3077 C CA . ASP A 1 391 ? 0.022 -16.531 -20.875 1 96.62 391 ASP A CA 1
ATOM 3078 C C . ASP A 1 391 ? -0.453 -15.25 -20.188 1 96.62 391 ASP A C 1
ATOM 3080 O O . ASP A 1 391 ? -1.201 -14.461 -20.766 1 96.62 391 ASP A O 1
ATOM 3084 N N . GLU A 1 392 ? -0.04 -15.031 -18.984 1 96.75 392 GLU A N 1
ATOM 3085 C CA . GLU A 1 392 ? -0.467 -13.891 -18.188 1 96.75 392 GLU A CA 1
ATOM 3086 C C . GLU A 1 392 ? 0.044 -12.578 -18.781 1 96.75 392 GLU A C 1
ATOM 3088 O O . GLU A 1 392 ? -0.693 -11.594 -18.844 1 96.75 392 GLU A O 1
ATOM 3093 N N . HIS A 1 393 ? 1.267 -12.586 -19.266 1 97.88 393 HIS A N 1
ATOM 3094 C CA . HIS A 1 393 ? 1.894 -11.328 -19.656 1 97.88 393 HIS A CA 1
ATOM 3095 C C . HIS A 1 393 ? 1.718 -11.062 -21.156 1 97.88 393 HIS A C 1
ATOM 3097 O O . HIS A 1 393 ? 1.683 -9.906 -21.578 1 97.88 393 HIS A O 1
ATOM 3103 N N . PHE A 1 394 ? 1.51 -12.148 -21.969 1 98.31 394 PHE A N 1
ATOM 3104 C CA . PHE A 1 394 ? 1.412 -11.984 -23.422 1 98.31 394 PHE A CA 1
ATOM 3105 C C . PHE A 1 394 ? -0.01 -12.258 -23.891 1 98.31 394 PHE A C 1
ATOM 3107 O O . PHE A 1 394 ? -0.251 -12.383 -25.094 1 98.31 394 PHE A O 1
ATOM 3114 N N . ALA A 1 395 ? -0.952 -12.391 -22.984 1 97.44 395 ALA A N 1
ATOM 3115 C CA . ALA A 1 395 ? -2.377 -12.516 -23.281 1 97.44 395 ALA A CA 1
ATOM 3116 C C . ALA A 1 395 ? -2.67 -13.812 -24.031 1 97.44 395 ALA A C 1
ATOM 3118 O O . ALA A 1 395 ? -3.264 -13.789 -25.109 1 97.44 395 ALA A O 1
ATOM 3119 N N . GLY A 1 396 ? -2.402 -14.891 -23.328 1 95.38 396 GLY A N 1
ATOM 3120 C CA . GLY A 1 396 ? -2.535 -16.188 -23.969 1 95.38 396 GLY A CA 1
ATOM 3121 C C . GLY A 1 396 ? -3.867 -16.859 -23.703 1 95.38 396 GLY A C 1
ATOM 3122 O O . GLY A 1 396 ? -4.227 -17.828 -24.359 1 95.38 396 GLY A O 1
ATOM 3123 N N . TYR A 1 397 ? -4.695 -16.312 -22.781 1 91.5 397 TYR A N 1
ATOM 3124 C CA . TYR A 1 397 ? -5.93 -16.984 -22.391 1 91.5 397 TYR A CA 1
ATOM 3125 C C . TYR A 1 397 ? -7.109 -16.484 -23.219 1 91.5 397 TYR A C 1
ATOM 3127 O O . TYR A 1 397 ? -7.258 -15.273 -23.422 1 91.5 397 TYR A O 1
ATOM 3135 N N . ASP A 1 398 ? -7.996 -17.391 -23.562 1 90.38 398 ASP A N 1
ATOM 3136 C CA . ASP A 1 398 ? -9.227 -17.047 -24.266 1 90.38 398 ASP A CA 1
ATOM 3137 C C . ASP A 1 398 ? -10.078 -16.094 -23.438 1 90.38 398 ASP A C 1
ATOM 3139 O O . ASP A 1 398 ? -10.789 -15.25 -23.984 1 90.38 398 ASP A O 1
ATOM 3143 N N . ALA A 1 399 ? -9.883 -16.203 -22.172 1 89.88 399 ALA A N 1
ATOM 3144 C CA . ALA A 1 399 ? -10.688 -15.406 -21.25 1 89.88 399 ALA A CA 1
ATOM 3145 C C . ALA A 1 399 ? -10.398 -13.914 -21.406 1 89.88 399 ALA A C 1
ATOM 3147 O O . ALA A 1 399 ? -11.18 -13.078 -20.953 1 89.88 399 ALA A O 1
ATOM 3148 N N . PHE A 1 400 ? -9.352 -13.523 -22.094 1 94.44 400 PHE A N 1
ATOM 3149 C CA . PHE A 1 400 ? -8.938 -12.133 -22.219 1 94.44 400 PHE A CA 1
ATOM 3150 C C . PHE A 1 400 ? -9.594 -11.484 -23.438 1 94.44 400 PHE A C 1
ATOM 3152 O O . PHE A 1 400 ? -9.57 -10.258 -23.578 1 94.44 400 PHE A O 1
ATOM 3159 N N . ARG A 1 401 ? -10.211 -12.273 -24.328 1 95.19 401 ARG A N 1
ATOM 3160 C CA . ARG A 1 401 ? -10.633 -11.805 -25.641 1 95.19 401 ARG A CA 1
ATOM 3161 C C . ARG A 1 401 ? -11.68 -10.703 -25.516 1 95.19 401 ARG A C 1
ATOM 3163 O O . ARG A 1 401 ? -11.57 -9.664 -26.188 1 95.19 401 ARG A O 1
ATOM 3170 N N . ALA A 1 402 ? -12.656 -10.922 -24.672 1 95.44 402 ALA A N 1
ATOM 3171 C CA . ALA A 1 402 ? -13.711 -9.922 -24.516 1 95.44 402 ALA A CA 1
ATOM 3172 C C . ALA A 1 402 ? -13.156 -8.625 -23.938 1 95.44 402 ALA A C 1
ATOM 3174 O O . ALA A 1 402 ? -13.57 -7.535 -24.328 1 95.44 402 ALA A O 1
ATOM 3175 N N . ASP A 1 403 ? -12.242 -8.688 -23.031 1 97.06 403 ASP A N 1
ATOM 3176 C CA . ASP A 1 403 ? -11.656 -7.512 -22.391 1 97.06 403 ASP A CA 1
ATOM 3177 C C . ASP A 1 403 ? -10.828 -6.703 -23.391 1 97.06 403 ASP A C 1
ATOM 3179 O O . ASP A 1 403 ? -10.805 -5.473 -23.328 1 97.06 403 ASP A O 1
ATOM 3183 N N . LEU A 1 404 ? -10.156 -7.395 -24.328 1 97.69 404 LEU A N 1
ATOM 3184 C CA . LEU A 1 404 ? -9.438 -6.691 -25.375 1 97.69 404 LEU A CA 1
ATOM 3185 C C . LEU A 1 404 ? -10.367 -5.766 -26.156 1 97.69 404 LEU A C 1
ATOM 3187 O O . LEU A 1 404 ? -9.984 -4.648 -26.5 1 97.69 404 LEU A O 1
ATOM 3191 N N . LEU A 1 405 ? -11.562 -6.211 -26.375 1 97.44 405 LEU A N 1
ATOM 3192 C CA . LEU A 1 405 ? -12.484 -5.535 -27.281 1 97.44 405 LEU A CA 1
ATOM 3193 C C . LEU A 1 405 ? -13.391 -4.578 -26.516 1 97.44 405 LEU A C 1
ATOM 3195 O O . LEU A 1 405 ? -14.18 -3.842 -27.125 1 97.44 405 LEU A O 1
ATOM 3199 N N . SER A 1 406 ? -13.289 -4.559 -25.188 1 97.12 406 SER A N 1
ATOM 3200 C CA . SER A 1 406 ? -14.211 -3.789 -24.359 1 97.12 406 SER A CA 1
ATOM 3201 C C . SER A 1 406 ? -14.039 -2.291 -24.578 1 97.12 406 SER A C 1
ATOM 3203 O O . SER A 1 406 ? -14.984 -1.519 -24.422 1 97.12 406 SER A O 1
ATOM 3205 N N . GLU A 1 407 ? -12.82 -1.86 -24.844 1 97.25 407 GLU A N 1
ATOM 3206 C CA . GLU A 1 407 ? -12.5 -0.483 -25.203 1 97.25 407 GLU A CA 1
ATOM 3207 C C . GLU A 1 407 ? -11.562 -0.433 -26.406 1 97.25 407 GLU A C 1
ATOM 3209 O O . GLU A 1 407 ? -10.836 -1.393 -26.672 1 97.25 407 GLU A O 1
ATOM 3214 N N . PRO A 1 408 ? -11.672 0.681 -27.203 1 96.88 408 PRO A N 1
ATOM 3215 C CA . PRO A 1 408 ? -10.68 0.829 -28.266 1 96.88 408 PRO A CA 1
ATOM 3216 C C . PRO A 1 408 ? -9.25 0.934 -27.734 1 96.88 408 PRO A C 1
ATOM 3218 O O . PRO A 1 408 ? -9.039 1.422 -26.625 1 96.88 408 PRO A O 1
ATOM 3221 N N . ASP A 1 409 ? -8.352 0.424 -28.484 1 97 409 ASP A N 1
ATOM 3222 C CA . ASP A 1 409 ? -6.938 0.572 -28.156 1 97 409 ASP A CA 1
ATOM 3223 C C . ASP A 1 409 ? -6.363 1.854 -28.75 1 97 409 ASP A C 1
ATOM 3225 O O . ASP A 1 409 ? -5.836 1.844 -29.859 1 97 409 ASP A O 1
ATOM 3229 N N . HIS A 1 410 ? -6.27 2.945 -27.984 1 95.94 410 HIS A N 1
ATOM 3230 C CA . HIS A 1 410 ? -5.797 4.238 -28.469 1 95.94 410 HIS A CA 1
ATOM 3231 C C . HIS A 1 410 ? -4.273 4.258 -28.594 1 95.94 410 HIS A C 1
ATOM 3233 O O . HIS A 1 410 ? -3.711 5.145 -29.234 1 95.94 410 HIS A O 1
ATOM 3239 N N . SER A 1 411 ? -3.629 3.277 -27.953 1 95.44 411 SER A N 1
ATOM 3240 C CA . SER A 1 411 ? -2.17 3.266 -27.953 1 95.44 411 SER A CA 1
ATOM 3241 C C . SER A 1 411 ? -1.612 2.758 -29.281 1 95.44 411 SER A C 1
ATOM 3243 O O . SER A 1 411 ? -0.438 2.969 -29.578 1 95.44 411 SER A O 1
ATOM 3245 N N . TRP A 1 412 ? -2.496 2.066 -30.062 1 96.06 412 TRP A N 1
ATOM 3246 C CA . TRP A 1 412 ? -2.068 1.511 -31.344 1 96.06 412 TRP A CA 1
ATOM 3247 C C . TRP A 1 412 ? -3.143 1.706 -32.406 1 96.06 412 TRP A C 1
ATOM 3249 O O . TRP A 1 412 ? -3.793 0.746 -32.812 1 96.06 412 TRP A O 1
ATOM 3259 N N . PRO A 1 413 ? -3.211 2.795 -33 1 92.94 413 PRO A N 1
ATOM 3260 C CA . PRO A 1 413 ? -4.293 3.158 -33.938 1 92.94 413 PRO A CA 1
ATOM 3261 C C . PRO A 1 413 ? -4.305 2.299 -35.188 1 92.94 413 PRO A C 1
ATOM 3263 O O . PRO A 1 413 ? -5.359 2.102 -35.781 1 92.94 413 PRO A O 1
ATOM 3266 N N . ALA A 1 414 ? -3.234 1.716 -35.562 1 90.88 414 ALA A N 1
ATOM 3267 C CA . ALA A 1 414 ? -3.117 0.955 -36.812 1 90.88 414 ALA A CA 1
ATOM 3268 C C . ALA A 1 414 ? -4.012 -0.282 -36.781 1 90.88 414 ALA A C 1
ATOM 3270 O O . ALA A 1 414 ? -4.418 -0.786 -37.844 1 90.88 414 ALA A O 1
ATOM 3271 N N . LEU A 1 415 ? -4.383 -0.755 -35.625 1 91.69 415 LEU A N 1
ATOM 3272 C CA . LEU A 1 415 ? -5.188 -1.967 -35.5 1 91.69 415 LEU A CA 1
ATOM 3273 C C . LEU A 1 415 ? -6.566 -1.648 -34.938 1 91.69 415 LEU A C 1
ATOM 3275 O O . LEU A 1 415 ? -7.293 -2.551 -34.531 1 91.69 415 LEU A O 1
ATOM 3279 N N . GLN A 1 416 ? -6.887 -0.422 -34.875 1 91.25 416 GLN A N 1
ATOM 3280 C CA . GLN A 1 416 ? -8.18 -0.023 -34.344 1 91.25 416 GLN A CA 1
ATOM 3281 C C . GLN A 1 416 ? -9.32 -0.43 -35.281 1 91.25 416 GLN A C 1
ATOM 3283 O O . GLN A 1 416 ? -9.195 -0.306 -36.5 1 91.25 416 GLN A O 1
ATOM 3288 N N . LEU A 1 417 ? -10.328 -0.934 -34.688 1 94.19 417 LEU A N 1
ATOM 3289 C CA . LEU A 1 417 ? -11.523 -1.348 -35.438 1 94.19 417 LEU A CA 1
ATOM 3290 C C . LEU A 1 417 ? -12.57 -0.245 -35.438 1 94.19 417 LEU A C 1
ATOM 3292 O O . LEU A 1 417 ? -12.648 0.542 -34.5 1 94.19 417 LEU A O 1
ATOM 3296 N N . PRO A 1 418 ? -13.375 -0.241 -36.562 1 95 418 PRO A N 1
ATOM 3297 C CA . PRO A 1 418 ? -14.578 0.588 -36.438 1 95 418 PRO A CA 1
ATOM 3298 C C . PRO A 1 418 ? -15.453 0.181 -35.25 1 95 418 PRO A C 1
ATOM 3300 O O . PRO A 1 418 ? -15.594 -1.01 -34.969 1 95 418 PRO A O 1
ATOM 3303 N N . GLU A 1 419 ? -16.047 1.13 -34.656 1 95.94 419 GLU A N 1
ATOM 3304 C CA . GLU A 1 419 ? -16.781 0.916 -33.406 1 95.94 419 GLU A CA 1
ATOM 3305 C C . GLU A 1 419 ? -17.859 -0.151 -33.594 1 95.94 419 GLU A C 1
ATOM 3307 O O . GLU A 1 419 ? -18.047 -1.004 -32.719 1 95.94 419 GLU A O 1
ATOM 3312 N N . THR A 1 420 ? -18.531 -0.168 -34.719 1 95.88 420 THR A N 1
ATOM 3313 C CA . THR A 1 420 ? -19.578 -1.141 -34.969 1 95.88 420 THR A CA 1
ATOM 3314 C C . THR A 1 420 ? -19.016 -2.553 -35.031 1 95.88 420 THR A C 1
ATOM 3316 O O . THR A 1 420 ? -19.594 -3.494 -34.5 1 95.88 420 THR A O 1
ATOM 3319 N N . ASP A 1 421 ? -17.891 -2.678 -35.719 1 95.88 421 ASP A N 1
ATOM 3320 C CA . ASP A 1 421 ? -17.234 -3.977 -35.844 1 95.88 421 ASP A CA 1
ATOM 3321 C C . ASP A 1 421 ? -16.703 -4.457 -34.5 1 95.88 421 ASP A C 1
ATOM 3323 O O . ASP A 1 421 ? -16.781 -5.645 -34.188 1 95.88 421 ASP A O 1
ATOM 3327 N N . ARG A 1 422 ? -16.125 -3.531 -33.719 1 96.75 422 ARG A N 1
ATOM 3328 C CA . ARG A 1 422 ? -15.609 -3.871 -32.406 1 96.75 422 ARG A CA 1
ATOM 3329 C C . ARG A 1 422 ? -16.719 -4.395 -31.5 1 96.75 422 ARG A C 1
ATOM 3331 O O . ARG A 1 422 ? -16.531 -5.402 -30.812 1 96.75 422 ARG A O 1
ATOM 3338 N N . GLN A 1 423 ? -17.844 -3.723 -31.531 1 96.81 423 GLN A N 1
ATOM 3339 C CA . GLN A 1 423 ? -18.984 -4.102 -30.703 1 96.81 423 GLN A CA 1
ATOM 3340 C C . GLN A 1 423 ? -19.516 -5.48 -31.078 1 96.81 423 GLN A C 1
ATOM 3342 O O . GLN A 1 423 ? -19.891 -6.27 -30.203 1 96.81 423 GLN A O 1
ATOM 3347 N N . LYS A 1 424 ? -19.562 -5.738 -32.344 1 96 424 LYS A N 1
ATOM 3348 C CA . LYS A 1 424 ? -19.984 -7.051 -32.812 1 96 424 LYS A CA 1
ATOM 3349 C C . LYS A 1 424 ? -19.031 -8.141 -32.375 1 96 424 LYS A C 1
ATOM 3351 O O . LYS A 1 424 ? -19.453 -9.203 -31.891 1 96 424 LYS A O 1
ATOM 3356 N N . ALA A 1 425 ? -17.766 -7.867 -32.531 1 96.44 425 ALA A N 1
ATOM 3357 C CA . ALA A 1 425 ? -16.734 -8.82 -32.094 1 96.44 425 ALA A CA 1
ATOM 3358 C C . ALA A 1 425 ? -16.781 -9.023 -30.578 1 96.44 425 ALA A C 1
ATOM 3360 O O . ALA A 1 425 ? -16.594 -10.133 -30.094 1 96.44 425 ALA A O 1
ATOM 3361 N N . LEU A 1 426 ? -17.016 -7.949 -29.844 1 96.31 426 LEU A N 1
ATOM 3362 C CA . LEU A 1 426 ? -17.125 -8.016 -28.391 1 96.31 426 LEU A CA 1
ATOM 3363 C C . LEU A 1 426 ? -18.281 -8.898 -27.969 1 96.31 426 LEU A C 1
ATOM 3365 O O . LEU A 1 426 ? -18.141 -9.727 -27.062 1 96.31 426 LEU A O 1
ATOM 3369 N N . ALA A 1 427 ? -19.406 -8.727 -28.594 1 94.44 427 ALA A N 1
ATOM 3370 C CA . ALA A 1 427 ? -20.578 -9.516 -28.266 1 94.44 427 ALA A CA 1
ATOM 3371 C C . ALA A 1 427 ? -20.312 -11.008 -28.469 1 94.44 427 ALA A C 1
ATOM 3373 O O . ALA A 1 427 ? -20.719 -11.836 -27.641 1 94.44 427 ALA A O 1
ATOM 3374 N N . MET A 1 428 ? -19.609 -11.266 -29.5 1 92.56 428 MET A N 1
ATOM 3375 C CA . MET A 1 428 ? -19.266 -12.656 -29.781 1 92.56 428 MET A CA 1
ATOM 3376 C C . MET A 1 428 ? -18.297 -13.211 -28.75 1 92.56 428 MET A C 1
ATOM 3378 O O . MET A 1 428 ? -18.469 -14.32 -28.25 1 92.56 428 MET A O 1
ATOM 3382 N N . ALA A 1 429 ? -17.266 -12.438 -28.453 1 92.62 429 ALA A N 1
ATOM 3383 C CA . ALA A 1 429 ? -16.25 -12.867 -27.484 1 92.62 429 ALA A CA 1
ATOM 3384 C C . ALA A 1 429 ? -16.859 -13.016 -26.094 1 92.62 429 ALA A C 1
ATOM 3386 O O . ALA A 1 429 ? -16.5 -13.93 -25.344 1 92.62 429 ALA A O 1
ATOM 3387 N N . ALA A 1 430 ? -17.75 -12.125 -25.703 1 90 430 ALA A N 1
ATOM 3388 C CA . ALA A 1 430 ? -18.391 -12.141 -24.375 1 90 430 ALA A CA 1
ATOM 3389 C C . ALA A 1 430 ? -19.25 -13.383 -24.203 1 90 430 ALA A C 1
ATOM 3391 O O . ALA A 1 430 ? -19.344 -13.93 -23.094 1 90 430 ALA A O 1
ATOM 3392 N N . LYS A 1 431 ? -19.859 -13.828 -25.203 1 84.69 431 LYS A N 1
ATOM 3393 C CA . LYS A 1 431 ? -20.688 -15.031 -25.156 1 84.69 431 LYS A CA 1
ATOM 3394 C C . LYS A 1 431 ? -19.844 -16.281 -24.938 1 84.69 431 LYS A C 1
ATOM 3396 O O . LYS A 1 431 ? -20.297 -17.234 -24.297 1 84.69 431 LYS A O 1
ATOM 3401 N N . GLN A 1 432 ? -18.672 -16.219 -25.359 1 79 432 GLN A N 1
ATOM 3402 C CA . GLN A 1 432 ? -17.781 -17.375 -25.25 1 79 432 GLN A CA 1
ATOM 3403 C C . GLN A 1 432 ? -17.141 -17.453 -23.875 1 79 432 GLN A C 1
ATOM 3405 O O . GLN A 1 432 ? -16.688 -18.516 -23.453 1 79 432 GLN A O 1
ATOM 3410 N N . VAL A 1 433 ? -17.031 -16.328 -23.203 1 74.25 433 VAL A N 1
ATOM 3411 C CA . VAL A 1 433 ? -16.375 -16.281 -21.906 1 74.25 433 VAL A CA 1
ATOM 3412 C C . VAL A 1 433 ? -17.281 -16.875 -20.828 1 74.25 433 VAL A C 1
ATOM 3414 O O . VAL A 1 433 ? -16.812 -17.375 -19.812 1 74.25 433 VAL A O 1
ATOM 3417 N N . LYS A 1 434 ? -18.594 -16.922 -20.984 1 61.28 434 LYS A N 1
ATOM 3418 C CA . LYS A 1 434 ? -19.609 -17.219 -19.984 1 61.28 434 LYS A CA 1
ATOM 3419 C C . LYS A 1 434 ? -19.391 -18.609 -19.391 1 61.28 434 LYS A C 1
ATOM 3421 O O . LYS A 1 434 ? -20.062 -18.984 -18.422 1 61.28 434 LYS A O 1
ATOM 3426 N N . TYR A 1 435 ? -18.328 -19.281 -19.859 1 60.56 435 TYR A N 1
ATOM 3427 C CA . TYR A 1 435 ? -18.125 -20.562 -19.188 1 60.56 435 TYR A CA 1
ATOM 3428 C C . TYR A 1 435 ? -16.844 -20.547 -18.375 1 60.56 435 TYR A C 1
ATOM 3430 O O . TYR A 1 435 ? -15.828 -19.984 -18.797 1 60.56 435 TYR A O 1
ATOM 3438 N N . GLY A 1 436 ? -17 -20.578 -17 1 61.41 436 GLY A N 1
ATOM 3439 C CA . GLY A 1 436 ? -15.852 -20.594 -16.094 1 61.41 436 GLY A CA 1
ATOM 3440 C C . GLY A 1 436 ? -14.805 -21.625 -16.469 1 61.41 436 GLY A C 1
ATOM 3441 O O . GLY A 1 436 ? -15.148 -22.703 -16.969 1 61.41 436 GLY A O 1
ATOM 3442 N N . ILE A 1 437 ? -13.531 -21.219 -16.594 1 62.97 437 ILE A N 1
ATOM 3443 C CA . ILE A 1 437 ? -12.438 -22.125 -16.891 1 62.97 437 ILE A CA 1
ATOM 3444 C C . ILE A 1 437 ? -12.375 -23.234 -15.836 1 62.97 437 ILE A C 1
ATOM 3446 O O . ILE A 1 437 ? -12.352 -24.422 -16.172 1 62.97 437 ILE A O 1
ATOM 3450 N N . PHE A 1 438 ? -12.516 -22.844 -14.523 1 69.38 438 PHE A N 1
ATOM 3451 C CA . PHE A 1 438 ? -12.281 -23.781 -13.438 1 69.38 438 PHE A CA 1
ATOM 3452 C C . PHE A 1 438 ? -13.414 -23.719 -12.414 1 69.38 438 PHE A C 1
ATOM 3454 O O . PHE A 1 438 ? -13.289 -24.25 -11.312 1 69.38 438 PHE A O 1
ATOM 3461 N N . GLY A 1 439 ? -14.555 -23 -12.828 1 69.31 439 GLY A N 1
ATOM 3462 C CA . GLY A 1 439 ? -15.586 -22.891 -11.805 1 69.31 439 GLY A CA 1
ATOM 3463 C C . GLY A 1 439 ? -16.906 -22.375 -12.359 1 69.31 439 GLY A C 1
ATOM 3464 O O . GLY A 1 439 ? -17.062 -22.219 -13.57 1 69.31 439 GLY A O 1
ATOM 3465 N N . GLU A 1 440 ? -17.781 -22.219 -11.352 1 71.31 440 GLU A N 1
ATOM 3466 C CA . GLU A 1 440 ? -19.109 -21.719 -11.703 1 71.31 440 GLU A CA 1
ATOM 3467 C C . GLU A 1 440 ? -19.078 -20.25 -12.086 1 71.31 440 GLU A C 1
ATOM 3469 O O . GLU A 1 440 ? -18.156 -19.531 -11.688 1 71.31 440 GLU A O 1
ATOM 3474 N N . TYR A 1 441 ? -19.859 -19.953 -12.992 1 72.56 441 TYR A N 1
ATOM 3475 C CA . TYR A 1 441 ? -20.047 -18.562 -13.406 1 72.56 441 TYR A CA 1
ATOM 3476 C C . TYR A 1 441 ? -21.203 -17.922 -12.641 1 72.56 441 TYR A C 1
ATOM 3478 O O . TYR A 1 441 ? -22.219 -18.562 -12.367 1 72.56 441 TYR A O 1
ATOM 3486 N N . SER A 1 442 ? -20.875 -16.656 -12.133 1 71 442 SER A N 1
ATOM 3487 C CA . SER A 1 442 ? -21.969 -15.938 -11.484 1 71 442 SER A CA 1
ATOM 3488 C C . SER A 1 442 ? -22.875 -15.289 -12.516 1 71 442 SER A C 1
ATOM 3490 O O . SER A 1 442 ? -22.438 -14.469 -13.328 1 71 442 SER A O 1
ATOM 3492 N N . GLU A 1 443 ? -24.078 -15.68 -12.391 1 69.88 443 GLU A N 1
ATOM 3493 C CA . GLU A 1 443 ? -25.047 -15.109 -13.32 1 69.88 443 GLU A CA 1
ATOM 3494 C C . GLU A 1 443 ? -25.312 -13.641 -13.008 1 69.88 443 GLU A C 1
ATOM 3496 O O . GLU A 1 443 ? -25.594 -12.844 -13.906 1 69.88 443 GLU A O 1
ATOM 3501 N N . THR A 1 444 ? -25.188 -13.336 -11.672 1 82.5 444 THR A N 1
ATOM 3502 C CA . THR A 1 444 ? -25.5 -11.969 -11.289 1 82.5 444 THR A CA 1
ATOM 3503 C C . THR A 1 444 ? -24.391 -11.383 -10.422 1 82.5 444 THR A C 1
ATOM 3505 O O . THR A 1 444 ? -24 -11.977 -9.414 1 82.5 444 THR A O 1
ATOM 3508 N N . VAL A 1 445 ? -23.75 -10.359 -10.852 1 90.12 445 VAL A N 1
ATOM 3509 C CA . VAL A 1 445 ? -22.75 -9.586 -10.125 1 90.12 445 VAL A CA 1
ATOM 3510 C C . VAL A 1 445 ? -23.297 -8.195 -9.82 1 90.12 445 VAL A C 1
ATOM 3512 O O . VAL A 1 445 ? -23.859 -7.531 -10.695 1 90.12 445 VAL A O 1
ATOM 3515 N N . PRO A 1 446 ? -23.188 -7.785 -8.523 1 92.69 446 PRO A N 1
ATOM 3516 C CA . PRO A 1 446 ? -23.688 -6.453 -8.188 1 92.69 446 PRO A CA 1
ATOM 3517 C C . PRO A 1 446 ? -23.125 -5.359 -9.086 1 92.69 446 PRO A C 1
ATOM 3519 O O . PRO A 1 446 ? -21.953 -5.41 -9.461 1 92.69 446 PRO A O 1
ATOM 3522 N N . ASP A 1 447 ? -24.016 -4.402 -9.414 1 95.38 447 ASP A N 1
ATOM 3523 C CA . ASP A 1 447 ? -23.609 -3.32 -10.305 1 95.38 447 ASP A CA 1
ATOM 3524 C C . ASP A 1 447 ? -22.391 -2.584 -9.766 1 95.38 447 ASP A C 1
ATOM 3526 O O . ASP A 1 447 ? -21.5 -2.189 -10.531 1 95.38 447 ASP A O 1
ATOM 3530 N N . ALA A 1 448 ? -22.359 -2.377 -8.461 1 96.12 448 ALA A N 1
ATOM 3531 C CA . ALA A 1 448 ? -21.219 -1.698 -7.852 1 96.12 448 ALA A CA 1
ATOM 3532 C C . ALA A 1 448 ? -19.922 -2.461 -8.117 1 96.12 448 ALA A C 1
ATOM 3534 O O . ALA A 1 448 ? -18.875 -1.855 -8.367 1 96.12 448 ALA A O 1
ATOM 3535 N N . THR A 1 449 ? -19.984 -3.787 -8.055 1 96.06 449 THR A N 1
ATOM 3536 C CA . THR A 1 449 ? -18.828 -4.633 -8.328 1 96.06 449 THR A CA 1
ATOM 3537 C C . THR A 1 449 ? -18.406 -4.5 -9.789 1 96.06 449 THR A C 1
ATOM 3539 O O . THR A 1 449 ? -17.219 -4.359 -10.086 1 96.06 449 THR A O 1
ATOM 3542 N N . LYS A 1 450 ? -19.422 -4.508 -10.688 1 95.94 450 LYS A N 1
ATOM 3543 C CA . LYS A 1 450 ? -19.125 -4.344 -12.109 1 95.94 450 LYS A CA 1
ATOM 3544 C C . LYS A 1 450 ? -18.422 -3.02 -12.383 1 95.94 450 LYS A C 1
ATOM 3546 O O . LYS A 1 450 ? -17.484 -2.961 -13.18 1 95.94 450 LYS A O 1
ATOM 3551 N N . ARG A 1 451 ? -18.844 -1.976 -11.68 1 97.12 451 ARG A N 1
ATOM 3552 C CA . ARG A 1 451 ? -18.266 -0.654 -11.859 1 97.12 451 ARG A CA 1
ATOM 3553 C C . ARG A 1 451 ? -16.828 -0.621 -11.352 1 97.12 451 ARG A C 1
ATOM 3555 O O . ARG A 1 451 ? -15.938 -0.053 -12 1 97.12 451 ARG A O 1
ATOM 3562 N N . MET A 1 452 ? -16.547 -1.267 -10.172 1 97.5 452 MET A N 1
ATOM 3563 C CA . MET A 1 452 ? -15.195 -1.311 -9.633 1 97.5 452 MET A CA 1
ATOM 3564 C C . MET A 1 452 ? -14.258 -2.055 -10.578 1 97.5 452 MET A C 1
ATOM 3566 O O . MET A 1 452 ? -13.07 -1.734 -10.656 1 97.5 452 MET A O 1
ATOM 3570 N N . LEU A 1 453 ? -14.828 -2.973 -11.328 1 95.94 453 LEU A N 1
ATOM 3571 C CA . LEU A 1 453 ? -14.055 -3.824 -12.227 1 95.94 453 LEU A CA 1
ATOM 3572 C C . LEU A 1 453 ? -14 -3.229 -13.633 1 95.94 453 LEU A C 1
ATOM 3574 O O . LEU A 1 453 ? -13.406 -3.816 -14.539 1 95.94 453 LEU A O 1
ATOM 3578 N N . ASN A 1 454 ? -14.57 -2.061 -13.828 1 96.38 454 ASN A N 1
ATOM 3579 C CA . ASN A 1 454 ? -14.727 -1.48 -15.156 1 96.38 454 ASN A CA 1
ATOM 3580 C C . ASN A 1 454 ? -15.312 -2.486 -16.141 1 96.38 454 ASN A C 1
ATOM 3582 O O . ASN A 1 454 ? -14.828 -2.611 -17.266 1 96.38 454 ASN A O 1
ATOM 3586 N N . HIS A 1 455 ? -16.234 -3.352 -15.609 1 93.31 455 HIS A N 1
ATOM 3587 C CA . HIS A 1 455 ? -17 -4.32 -16.375 1 93.31 455 HIS A CA 1
ATOM 3588 C C . HIS A 1 455 ? -16.094 -5.367 -17.016 1 93.31 455 HIS A C 1
ATOM 3590 O O . HIS A 1 455 ? -16.312 -5.777 -18.156 1 93.31 455 HIS A O 1
ATOM 3596 N N . SER A 1 456 ? -15.07 -5.711 -16.312 1 92.88 456 SER A N 1
ATOM 3597 C CA . SER A 1 456 ? -14.156 -6.754 -16.781 1 92.88 456 SER A CA 1
ATOM 3598 C C . SER A 1 456 ? -14.891 -8.07 -16.984 1 92.88 456 SER A C 1
ATOM 3600 O O . SER A 1 456 ? -15.719 -8.469 -16.156 1 92.88 456 SER A O 1
ATOM 3602 N N . HIS A 1 457 ? -14.547 -8.844 -18 1 90.81 457 HIS A N 1
ATOM 3603 C CA . HIS A 1 457 ? -15.195 -10.109 -18.344 1 90.81 457 HIS A CA 1
ATOM 3604 C C . HIS A 1 457 ? -14.461 -11.281 -17.703 1 90.81 457 HIS A C 1
ATOM 3606 O O . HIS A 1 457 ? -15.062 -12.328 -17.438 1 90.81 457 HIS A O 1
ATOM 3612 N N . VAL A 1 458 ? -13.242 -11.109 -17.422 1 90.31 458 VAL A N 1
ATOM 3613 C CA . VAL A 1 458 ? -12.406 -12.211 -16.938 1 90.31 458 VAL A CA 1
ATOM 3614 C C . VAL A 1 458 ? -12.758 -12.523 -15.484 1 90.31 458 VAL A C 1
ATOM 3616 O O . VAL A 1 458 ? -12.539 -13.648 -15.016 1 90.31 458 VAL A O 1
ATOM 3619 N N . THR A 1 459 ? -13.289 -11.594 -14.734 1 88.94 459 THR A N 1
ATOM 3620 C CA . THR A 1 459 ? -13.5 -11.711 -13.297 1 88.94 459 THR A CA 1
ATOM 3621 C C . THR A 1 459 ? -14.391 -12.906 -12.977 1 88.94 459 THR A C 1
ATOM 3623 O O . THR A 1 459 ? -14.086 -13.695 -12.078 1 88.94 459 THR A O 1
ATOM 3626 N N . SER A 1 460 ? -15.453 -13.086 -13.695 1 81.38 460 SER A N 1
ATOM 3627 C CA . SER A 1 460 ? -16.391 -14.164 -13.398 1 81.38 460 SER A CA 1
ATOM 3628 C C . SER A 1 460 ? -15.781 -15.523 -13.695 1 81.38 460 SER A C 1
ATOM 3630 O O . SER A 1 460 ? -16.219 -16.547 -13.148 1 81.38 460 SER A O 1
ATOM 3632 N N . THR A 1 461 ? -14.766 -15.523 -14.547 1 82.38 461 THR A N 1
ATOM 3633 C CA . THR A 1 461 ? -14.117 -16.766 -14.914 1 82.38 461 THR A CA 1
ATOM 3634 C C . THR A 1 461 ? -13.141 -17.219 -13.836 1 82.38 461 THR A C 1
ATOM 3636 O O . THR A 1 461 ? -12.914 -18.406 -13.641 1 82.38 461 THR A O 1
ATOM 3639 N N . ILE A 1 462 ? -12.672 -16.25 -13.086 1 87.31 462 ILE A N 1
ATOM 3640 C CA . ILE A 1 462 ? -11.57 -16.625 -12.203 1 87.31 462 ILE A CA 1
ATOM 3641 C C . ILE A 1 462 ? -12.023 -16.516 -10.75 1 87.31 462 ILE A C 1
ATOM 3643 O O . ILE A 1 462 ? -11.414 -17.125 -9.859 1 87.31 462 ILE A O 1
ATOM 3647 N N . ALA A 1 463 ? -13.148 -15.797 -10.469 1 87.94 463 ALA A N 1
ATOM 3648 C CA . ALA A 1 463 ? -13.531 -15.477 -9.102 1 87.94 463 ALA A CA 1
ATOM 3649 C C . ALA A 1 463 ? -14.062 -16.703 -8.375 1 87.94 463 ALA A C 1
ATOM 3651 O O . ALA A 1 463 ? -14 -16.797 -7.148 1 87.94 463 ALA A O 1
ATOM 3652 N N . ARG A 1 464 ? -14.484 -17.75 -9.141 1 86.44 464 ARG A N 1
ATOM 3653 C CA . ARG A 1 464 ? -15.141 -18.875 -8.508 1 86.44 464 ARG A CA 1
ATOM 3654 C C . ARG A 1 464 ? -14.391 -20.172 -8.781 1 86.44 464 ARG A C 1
ATOM 3656 O O . ARG A 1 464 ? -14.984 -21.25 -8.766 1 86.44 464 ARG A O 1
ATOM 3663 N N . VAL A 1 465 ? -13.148 -20.016 -9.062 1 85.12 465 VAL A N 1
ATOM 3664 C CA . VAL A 1 465 ? -12.312 -21.203 -9.211 1 85.12 465 VAL A CA 1
ATOM 3665 C C . VAL A 1 465 ? -12.266 -21.969 -7.895 1 85.12 465 VAL A C 1
ATOM 3667 O O . VAL A 1 465 ? -11.914 -21.406 -6.852 1 85.12 465 VAL A O 1
ATOM 3670 N N . GLY A 1 466 ? -12.75 -23.172 -7.883 1 82.31 466 GLY A N 1
ATOM 3671 C CA . GLY A 1 466 ? -12.695 -24 -6.691 1 82.31 466 GLY A CA 1
ATOM 3672 C C . GLY A 1 466 ? -13.867 -23.797 -5.758 1 82.31 466 GLY A C 1
ATOM 3673 O O . GLY A 1 466 ? -13.734 -23.938 -4.539 1 82.31 466 GLY A O 1
ATOM 3674 N N . SER A 1 467 ? -15.016 -23.438 -6.281 1 86.19 467 SER A N 1
ATOM 3675 C CA . SER A 1 467 ? -16.188 -23.234 -5.445 1 86.19 467 SER A CA 1
ATOM 3676 C C . SER A 1 467 ? -16.672 -24.547 -4.84 1 86.19 467 SER A C 1
ATOM 3678 O O . SER A 1 467 ? -16.641 -25.594 -5.496 1 86.19 467 SER A O 1
ATOM 3680 N N . LEU A 1 468 ? -17.109 -24.516 -3.607 1 92.62 468 LEU A N 1
ATOM 3681 C CA . LEU A 1 468 ? -17.578 -25.656 -2.838 1 92.62 468 LEU A CA 1
ATOM 3682 C C . LEU A 1 468 ? -19.078 -25.609 -2.629 1 92.62 468 LEU A C 1
ATOM 3684 O O . LEU A 1 468 ? -19.672 -24.531 -2.639 1 92.62 468 LEU A O 1
ATOM 3688 N N . PRO A 1 469 ? -19.703 -26.797 -2.551 1 94.5 469 PRO A N 1
ATOM 3689 C CA . PRO A 1 469 ? -21.109 -26.812 -2.137 1 94.5 469 PRO A CA 1
ATOM 3690 C C . PRO A 1 469 ? -21.281 -26.609 -0.634 1 94.5 469 PRO A C 1
ATOM 3692 O O . PRO A 1 469 ? -21.406 -27.578 0.116 1 94.5 469 PRO A O 1
ATOM 3695 N N . PHE A 1 470 ? -21.406 -25.391 -0.242 1 93.88 470 PHE A N 1
ATOM 3696 C CA . PHE A 1 470 ? -21.391 -25.031 1.17 1 93.88 470 PHE A CA 1
ATOM 3697 C C . PHE A 1 470 ? -22.688 -25.438 1.851 1 93.88 470 PHE A C 1
ATOM 3699 O O . PHE A 1 470 ? -23.75 -25.406 1.232 1 93.88 470 PHE A O 1
ATOM 3706 N N . SER A 1 471 ? -22.547 -25.719 3.156 1 93.62 471 SER A N 1
ATOM 3707 C CA . SER A 1 471 ? -23.719 -25.938 3.992 1 93.62 471 SER A CA 1
ATOM 3708 C C . SER A 1 471 ? -24.516 -24.641 4.18 1 93.62 471 SER A C 1
ATOM 3710 O O . SER A 1 471 ? -23.953 -23.547 4.137 1 93.62 471 SER A O 1
ATOM 3712 N N . ASN A 1 472 ? -25.766 -24.812 4.5 1 90.62 472 ASN A N 1
ATOM 3713 C CA . ASN A 1 472 ? -26.672 -23.672 4.605 1 90.62 472 ASN A CA 1
ATOM 3714 C C . ASN A 1 472 ? -26.281 -22.75 5.766 1 90.62 472 ASN A C 1
ATOM 3716 O O . ASN A 1 472 ? -26.469 -21.547 5.699 1 90.62 472 ASN A O 1
ATOM 3720 N N . TRP A 1 473 ? -25.688 -23.297 6.742 1 89.06 473 TRP A N 1
ATOM 3721 C CA . TRP A 1 473 ? -25.391 -22.516 7.926 1 89.06 473 TRP A CA 1
ATOM 3722 C C . TRP A 1 473 ? -24.328 -21.453 7.617 1 89.06 473 TRP A C 1
ATOM 3724 O O . TRP A 1 473 ? -24.203 -20.469 8.344 1 89.06 473 TRP A O 1
ATOM 3734 N N . THR A 1 474 ? -23.547 -21.641 6.574 1 90.75 474 THR A N 1
ATOM 3735 C CA . THR A 1 474 ? -22.438 -20.734 6.258 1 90.75 474 THR A CA 1
ATOM 3736 C C . THR A 1 474 ? -22.969 -19.406 5.746 1 90.75 474 THR A C 1
ATOM 3738 O O . THR A 1 474 ? -22.219 -18.422 5.637 1 90.75 474 THR A O 1
ATOM 3741 N N . THR A 1 475 ? -24.219 -19.234 5.535 1 86.06 475 THR A N 1
ATOM 3742 C CA . THR A 1 475 ? -24.844 -17.984 5.105 1 86.06 475 THR A CA 1
ATOM 3743 C C . THR A 1 475 ? -24.766 -16.938 6.215 1 86.06 475 THR A C 1
ATOM 3745 O O . THR A 1 475 ? -24.953 -15.742 5.961 1 86.06 475 THR A O 1
ATOM 3748 N N . SER A 1 476 ? -24.453 -17.391 7.395 1 83.31 476 SER A N 1
ATOM 3749 C CA . SER A 1 476 ? -24.328 -16.5 8.539 1 83.31 476 SER A CA 1
ATOM 3750 C C . SER A 1 476 ? -23.141 -15.555 8.391 1 83.31 476 SER A C 1
ATOM 3752 O O . SER A 1 476 ? -23.062 -14.523 9.062 1 83.31 476 SER A O 1
ATOM 3754 N N . TYR A 1 477 ? -22.25 -15.898 7.484 1 82.56 477 TYR A N 1
ATOM 3755 C CA . TYR A 1 477 ? -21.047 -15.078 7.301 1 82.56 477 TYR A CA 1
ATOM 3756 C C . TYR A 1 477 ? -21.328 -13.906 6.371 1 82.56 477 TYR A C 1
ATOM 3758 O O . TYR A 1 477 ? -20.469 -13.062 6.141 1 82.56 477 TYR A O 1
ATOM 3766 N N . GLY A 1 478 ? -22.516 -13.711 5.973 1 77.81 478 GLY A N 1
ATOM 3767 C CA . GLY A 1 478 ? -22.859 -12.578 5.129 1 77.81 478 GLY A CA 1
ATOM 3768 C C . GLY A 1 478 ? -22.875 -12.914 3.65 1 77.81 478 GLY A C 1
ATOM 3769 O O . GLY A 1 478 ? -22.641 -14.07 3.271 1 77.81 478 GLY A O 1
ATOM 3770 N N . ASN A 1 479 ? -23.203 -11.844 2.918 1 78.69 479 ASN A N 1
ATOM 3771 C CA . ASN A 1 479 ? -23.422 -12.023 1.488 1 78.69 479 ASN A CA 1
ATOM 3772 C C . ASN A 1 479 ? -22.297 -11.422 0.663 1 78.69 479 ASN A C 1
ATOM 3774 O O . ASN A 1 479 ? -22.5 -10.438 -0.056 1 78.69 479 ASN A O 1
ATOM 3778 N N . ASP A 1 480 ? -21.109 -11.906 0.836 1 84.06 480 ASP A N 1
ATOM 3779 C CA . ASP A 1 480 ? -20.031 -11.453 -0.042 1 84.06 480 ASP A CA 1
ATOM 3780 C C . ASP A 1 480 ? -19.828 -12.414 -1.208 1 84.06 480 ASP A C 1
ATOM 3782 O O . ASP A 1 480 ? -19.656 -13.617 -1.003 1 84.06 480 ASP A O 1
ATOM 3786 N N . LEU A 1 481 ? -19.938 -11.797 -2.357 1 88.94 481 LEU A N 1
ATOM 3787 C CA . LEU A 1 481 ? -19.703 -12.602 -3.553 1 88.94 481 LEU A CA 1
ATOM 3788 C C . LEU A 1 481 ? -18.219 -12.648 -3.889 1 88.94 481 LEU A C 1
ATOM 3790 O O . LEU A 1 481 ? -17.5 -11.656 -3.717 1 88.94 481 LEU A O 1
ATOM 3794 N N . PRO A 1 482 ? -17.766 -13.781 -4.418 1 91.88 482 PRO A N 1
ATOM 3795 C CA . PRO A 1 482 ? -16.359 -13.93 -4.77 1 91.88 482 PRO A CA 1
ATOM 3796 C C . PRO A 1 482 ? -15.867 -12.828 -5.699 1 91.88 482 PRO A C 1
ATOM 3798 O O . PRO A 1 482 ? -14.734 -12.352 -5.555 1 91.88 482 PRO A O 1
ATOM 3801 N N . GLU A 1 483 ? -16.719 -12.328 -6.652 1 93.44 483 GLU A N 1
ATOM 3802 C CA . GLU A 1 483 ? -16.328 -11.25 -7.559 1 93.44 483 GLU A CA 1
ATOM 3803 C C . GLU A 1 483 ? -16.047 -9.961 -6.793 1 93.44 483 GLU A C 1
ATOM 3805 O O . GLU A 1 483 ? -15.086 -9.25 -7.105 1 93.44 483 GLU A O 1
ATOM 3810 N N . THR A 1 484 ? -16.875 -9.727 -5.738 1 94.81 484 THR A N 1
ATOM 3811 C CA . THR A 1 484 ? -16.703 -8.531 -4.926 1 94.81 484 THR A CA 1
ATOM 3812 C C . THR A 1 484 ? -15.438 -8.625 -4.074 1 94.81 484 THR A C 1
ATOM 3814 O O . THR A 1 484 ? -14.656 -7.672 -4 1 94.81 484 THR A O 1
ATOM 3817 N N . SER A 1 485 ? -15.266 -9.812 -3.514 1 93.44 485 SER A N 1
ATOM 3818 C CA . SER A 1 485 ? -14.086 -10.023 -2.678 1 93.44 485 SER A CA 1
ATOM 3819 C C . SER A 1 485 ? -12.805 -9.922 -3.494 1 93.44 485 SER A C 1
ATOM 3821 O O . SER A 1 485 ? -11.789 -9.43 -3 1 93.44 485 SER A O 1
ATOM 3823 N N . LEU A 1 486 ? -12.852 -10.367 -4.699 1 94.44 486 LEU A N 1
ATOM 3824 C CA . LEU A 1 486 ? -11.688 -10.312 -5.574 1 94.44 486 LEU A CA 1
ATOM 3825 C C . LEU A 1 486 ? -11.242 -8.875 -5.801 1 94.44 486 LEU A C 1
ATOM 3827 O O . LEU A 1 486 ? -10.078 -8.539 -5.578 1 94.44 486 LEU A O 1
ATOM 3831 N N . ILE A 1 487 ? -12.172 -7.996 -6.203 1 96.56 487 ILE A N 1
ATOM 3832 C CA . ILE A 1 487 ? -11.797 -6.633 -6.566 1 96.56 487 ILE A CA 1
ATOM 3833 C C . ILE A 1 487 ? -11.492 -5.828 -5.309 1 96.56 487 ILE A C 1
ATOM 3835 O O . ILE A 1 487 ? -10.617 -4.961 -5.316 1 96.56 487 ILE A O 1
ATOM 3839 N N . GLU A 1 488 ? -12.141 -6.145 -4.184 1 96.19 488 GLU A N 1
ATOM 3840 C CA . GLU A 1 488 ? -11.938 -5.398 -2.945 1 96.19 488 GLU A CA 1
ATOM 3841 C C . GLU A 1 488 ? -10.648 -5.816 -2.252 1 96.19 488 GLU A C 1
ATOM 3843 O O . GLU A 1 488 ? -10.172 -5.137 -1.34 1 96.19 488 GLU A O 1
ATOM 3848 N N . GLY A 1 489 ? -10.094 -6.941 -2.721 1 95.56 489 GLY A N 1
ATOM 3849 C CA . GLY A 1 489 ? -8.797 -7.348 -2.211 1 95.56 489 GLY A CA 1
ATOM 3850 C C . GLY A 1 489 ? -7.676 -6.402 -2.607 1 95.56 489 GLY A C 1
ATOM 3851 O O . GLY A 1 489 ? -6.645 -6.336 -1.935 1 95.56 489 GLY A O 1
ATOM 3852 N N . PHE A 1 490 ? -7.883 -5.633 -3.645 1 96.38 490 PHE A N 1
ATOM 3853 C CA . PHE A 1 490 ? -6.918 -4.633 -4.082 1 96.38 490 PHE A CA 1
ATOM 3854 C C . PHE A 1 490 ? -7.195 -3.285 -3.428 1 96.38 490 PHE A C 1
ATOM 3856 O O . PHE A 1 490 ? -8.328 -3.008 -3.025 1 96.38 490 PHE A O 1
ATOM 3863 N N . ASP A 1 491 ? -6.121 -2.5 -3.27 1 95.75 491 ASP A N 1
ATOM 3864 C CA . ASP A 1 491 ? -6.34 -1.2 -2.641 1 95.75 491 ASP A CA 1
ATOM 3865 C C . ASP A 1 491 ? -6.969 -0.214 -3.621 1 95.75 491 ASP A C 1
ATOM 3867 O O . ASP A 1 491 ? -7.172 -0.539 -4.793 1 95.75 491 ASP A O 1
ATOM 3871 N N . GLY A 1 492 ? -7.375 0.92 -3.102 1 97.62 492 GLY A N 1
ATOM 3872 C CA . GLY A 1 492 ? -8.148 1.881 -3.873 1 97.62 492 GLY A CA 1
ATOM 3873 C C . GLY A 1 492 ? -7.387 2.443 -5.059 1 97.62 492 GLY A C 1
ATOM 3874 O O . GLY A 1 492 ? -7.988 2.838 -6.059 1 97.62 492 GLY A O 1
ATOM 3875 N N . ARG A 1 493 ? -6.07 2.488 -4.988 1 97.5 493 ARG A N 1
ATOM 3876 C CA . ARG A 1 493 ? -5.273 3.01 -6.09 1 97.5 493 ARG A CA 1
ATOM 3877 C C . ARG A 1 493 ? -5.332 2.078 -7.297 1 97.5 493 ARG A C 1
ATOM 3879 O O . ARG A 1 493 ? -5.414 2.535 -8.438 1 97.5 493 ARG A O 1
ATOM 3886 N N . VAL A 1 494 ? -5.289 0.792 -7.02 1 97.94 494 VAL A N 1
ATOM 3887 C CA . VAL A 1 494 ? -5.398 -0.194 -8.086 1 97.94 494 VAL A CA 1
ATOM 3888 C C . VAL A 1 494 ? -6.777 -0.101 -8.742 1 97.94 494 VAL A C 1
ATOM 3890 O O . VAL A 1 494 ? -6.891 -0.113 -9.969 1 97.94 494 VAL A O 1
ATOM 3893 N N . ARG A 1 495 ? -7.832 -0.013 -7.918 1 98.31 495 ARG A N 1
ATOM 3894 C CA . ARG A 1 495 ? -9.18 0.083 -8.461 1 98.31 495 ARG A CA 1
ATOM 3895 C C . ARG A 1 495 ? -9.352 1.348 -9.297 1 98.31 495 ARG A C 1
ATOM 3897 O O . ARG A 1 495 ? -10.039 1.338 -10.312 1 98.31 495 ARG A O 1
ATOM 3904 N N . ASP A 1 496 ? -8.703 2.43 -8.906 1 98.06 496 ASP A N 1
ATOM 3905 C CA . ASP A 1 496 ? -8.719 3.648 -9.711 1 98.06 496 ASP A CA 1
ATOM 3906 C C . ASP A 1 496 ? -8 3.439 -11.039 1 98.06 496 ASP A C 1
ATOM 3908 O O . ASP A 1 496 ? -8.453 3.916 -12.078 1 98.06 496 ASP A O 1
ATOM 3912 N N . ASN A 1 497 ? -6.836 2.76 -11 1 98.19 497 ASN A N 1
ATOM 3913 C CA . ASN A 1 497 ? -6.125 2.453 -12.234 1 98.19 497 ASN A CA 1
ATOM 3914 C C . ASN A 1 497 ? -6.988 1.632 -13.188 1 98.19 497 ASN A C 1
ATOM 3916 O O . ASN A 1 497 ? -7.023 1.9 -14.391 1 98.19 497 ASN A O 1
ATOM 3920 N N . ILE A 1 498 ? -7.691 0.708 -12.633 1 98.12 498 ILE A N 1
ATOM 3921 C CA . ILE A 1 498 ? -8.539 -0.187 -13.414 1 98.12 498 ILE A CA 1
ATOM 3922 C C . ILE A 1 498 ? -9.625 0.619 -14.125 1 98.12 498 ILE A C 1
ATOM 3924 O O . ILE A 1 498 ? -9.883 0.423 -15.312 1 98.12 498 ILE A O 1
ATOM 3928 N N . THR A 1 499 ? -10.211 1.553 -13.422 1 97.56 499 THR A N 1
ATOM 3929 C CA . THR A 1 499 ? -11.375 2.258 -13.953 1 97.56 499 THR A CA 1
ATOM 3930 C C . THR A 1 499 ? -10.938 3.439 -14.812 1 97.56 499 THR A C 1
ATOM 3932 O O . THR A 1 499 ? -11.578 3.744 -15.828 1 97.56 499 THR A O 1
ATOM 3935 N N . LYS A 1 500 ? -9.773 4.031 -14.523 1 96.56 500 LYS A N 1
ATOM 3936 C CA . LYS A 1 500 ? -9.461 5.32 -15.125 1 96.56 500 LYS A CA 1
ATOM 3937 C C . LYS A 1 500 ? -8.281 5.207 -16.094 1 96.56 500 LYS A C 1
ATOM 3939 O O . LYS A 1 500 ? -8.203 5.945 -17.078 1 96.56 500 LYS A O 1
ATOM 3944 N N . ARG A 1 501 ? -7.398 4.254 -15.836 1 97.31 501 ARG A N 1
ATOM 3945 C CA . ARG A 1 501 ? -6.105 4.375 -16.516 1 97.31 501 ARG A CA 1
ATOM 3946 C C . ARG A 1 501 ? -5.82 3.152 -17.375 1 97.31 501 ARG A C 1
ATOM 3948 O O . ARG A 1 501 ? -5.332 3.281 -18.5 1 97.31 501 ARG A O 1
ATOM 3955 N N . TRP A 1 502 ? -6.09 2.004 -16.938 1 98.44 502 TRP A N 1
ATOM 3956 C CA . TRP A 1 502 ? -5.664 0.785 -17.625 1 98.44 502 TRP A CA 1
ATOM 3957 C C . TRP A 1 502 ? -6.668 0.384 -18.703 1 98.44 502 TRP A C 1
ATOM 3959 O O . TRP A 1 502 ? -7.879 0.509 -18.5 1 98.44 502 TRP A O 1
ATOM 3969 N N . HIS A 1 503 ? -6.145 -0.052 -19.875 1 98.38 503 HIS A N 1
ATOM 3970 C CA . HIS A 1 503 ? -7 -0.753 -20.828 1 98.38 503 HIS A CA 1
ATOM 3971 C C . HIS A 1 503 ? -7.586 -2.02 -20.219 1 98.38 503 HIS A C 1
ATOM 3973 O O . HIS A 1 503 ? -6.914 -2.703 -19.438 1 98.38 503 HIS A O 1
ATOM 3979 N N . PRO A 1 504 ? -8.812 -2.441 -20.547 1 98.19 504 PRO A N 1
ATOM 3980 C CA . PRO A 1 504 ? -9.453 -3.607 -19.938 1 98.19 504 PRO A CA 1
ATOM 3981 C C . PRO A 1 504 ? -8.625 -4.883 -20.094 1 98.19 504 PRO A C 1
ATOM 3983 O O . PRO A 1 504 ? -8.633 -5.734 -19.188 1 98.19 504 PRO A O 1
ATOM 3986 N N . LEU A 1 505 ? -7.898 -5.035 -21.172 1 98.38 505 LEU A N 1
ATOM 3987 C CA . LEU A 1 505 ? -7.023 -6.195 -21.312 1 98.38 505 LEU A CA 1
ATOM 3988 C C . LEU A 1 505 ? -5.957 -6.199 -20.219 1 98.38 505 LEU A C 1
ATOM 3990 O O . LEU A 1 505 ? -5.656 -7.242 -19.641 1 98.38 505 LEU A O 1
ATOM 3994 N N . HIS A 1 506 ? -5.348 -5.012 -19.984 1 98.62 506 HIS A N 1
ATOM 3995 C CA . HIS A 1 506 ? -4.34 -4.891 -18.938 1 98.62 506 HIS A CA 1
ATOM 3996 C C . HIS A 1 506 ? -4.934 -5.18 -17.562 1 98.62 506 HIS A C 1
ATOM 3998 O O . HIS A 1 506 ? -4.281 -5.801 -16.719 1 98.62 506 HIS A O 1
ATOM 4004 N N . THR A 1 507 ? -6.18 -4.758 -17.375 1 98.31 507 THR A N 1
ATOM 4005 C CA . THR A 1 507 ? -6.891 -5.098 -16.141 1 98.31 507 THR A CA 1
ATOM 4006 C C . THR A 1 507 ? -7.02 -6.609 -15.992 1 98.31 507 THR A C 1
ATOM 4008 O O . THR A 1 507 ? -6.742 -7.16 -14.922 1 98.31 507 THR A O 1
ATOM 4011 N N . ALA A 1 508 ? -7.41 -7.266 -17.031 1 97 508 ALA A N 1
ATOM 4012 C CA . ALA A 1 508 ? -7.566 -8.719 -17.016 1 97 508 ALA A CA 1
ATOM 4013 C C . ALA A 1 508 ? -6.25 -9.414 -16.688 1 97 508 ALA A C 1
ATOM 4015 O O . ALA A 1 508 ? -6.219 -10.344 -15.875 1 97 508 ALA A O 1
ATOM 4016 N N . GLN A 1 509 ? -5.188 -8.961 -17.312 1 98.12 509 GLN A N 1
ATOM 4017 C CA . GLN A 1 509 ? -3.869 -9.523 -17.062 1 98.12 509 GLN A CA 1
ATOM 4018 C C . GLN A 1 509 ? -3.459 -9.32 -15.602 1 98.12 509 GLN A C 1
ATOM 4020 O O . GLN A 1 509 ? -2.912 -10.227 -14.977 1 98.12 509 GLN A O 1
ATOM 4025 N N . TYR A 1 510 ? -3.742 -8.133 -15.086 1 98.12 510 TYR A N 1
ATOM 4026 C CA . TYR A 1 510 ? -3.447 -7.836 -13.688 1 98.12 510 TYR A CA 1
ATOM 4027 C C . TYR A 1 510 ? -4.184 -8.797 -12.766 1 98.12 510 TYR A C 1
ATOM 4029 O O . TYR A 1 510 ? -3.578 -9.383 -11.859 1 98.12 510 TYR A O 1
ATOM 4037 N N . LEU A 1 511 ? -5.477 -8.992 -12.984 1 96.25 511 LEU A N 1
ATOM 4038 C CA . LEU A 1 511 ? -6.316 -9.836 -12.133 1 96.25 511 LEU A CA 1
ATOM 4039 C C . LEU A 1 511 ? -5.832 -11.281 -12.148 1 96.25 511 LEU A C 1
ATOM 4041 O O . LEU A 1 511 ? -5.738 -11.914 -11.102 1 96.25 511 LEU A O 1
ATOM 4045 N N . PHE A 1 512 ? -5.449 -11.758 -13.297 1 94.44 512 PHE A N 1
ATOM 4046 C CA . PHE A 1 512 ? -4.973 -13.125 -13.406 1 94.44 512 PHE A CA 1
ATOM 4047 C C . PHE A 1 512 ? -3.633 -13.297 -12.695 1 94.44 512 PHE A C 1
ATOM 4049 O O . PHE A 1 512 ? -3.43 -14.266 -11.961 1 94.44 512 PHE A O 1
ATOM 4056 N N . THR A 1 513 ? -2.754 -12.367 -12.898 1 97 513 THR A N 1
ATOM 4057 C CA . THR A 1 513 ? -1.4 -12.453 -12.359 1 97 513 THR A CA 1
ATOM 4058 C C . THR A 1 513 ? -1.414 -12.359 -10.836 1 97 513 THR A C 1
ATOM 4060 O O . THR A 1 513 ? -0.61 -13.008 -10.164 1 97 513 THR A O 1
ATOM 4063 N N . LYS A 1 514 ? -2.379 -11.609 -10.305 1 96.5 514 LYS A N 1
ATOM 4064 C CA . LYS A 1 514 ? -2.375 -11.344 -8.867 1 96.5 514 LYS A CA 1
ATOM 4065 C C . LYS A 1 514 ? -3.225 -12.367 -8.117 1 96.5 514 LYS A C 1
ATOM 4067 O O . LYS A 1 514 ? -3.049 -12.57 -6.914 1 96.5 514 LYS A O 1
ATOM 4072 N N . SER A 1 515 ? -4.141 -13.102 -8.781 1 93.5 515 SER A N 1
ATOM 4073 C CA . SER A 1 515 ? -5.086 -13.945 -8.055 1 93.5 515 SER A CA 1
ATOM 4074 C C . SER A 1 515 ? -4.895 -15.414 -8.406 1 93.5 515 SER A C 1
ATOM 4076 O O . SER A 1 515 ? -4.98 -16.281 -7.531 1 93.5 515 SER A O 1
ATOM 4078 N N . PHE A 1 516 ? -4.598 -15.711 -9.633 1 93.12 516 PHE A N 1
ATOM 4079 C CA . PHE A 1 516 ? -4.566 -17.094 -10.109 1 93.12 516 PHE A CA 1
ATOM 4080 C C . PHE A 1 516 ? -3.135 -17.609 -10.172 1 93.12 516 PHE A C 1
ATOM 4082 O O . PHE A 1 516 ? -2.844 -18.703 -9.688 1 93.12 516 PHE A O 1
ATOM 4089 N N . MET A 1 517 ? -2.266 -16.844 -10.688 1 95.06 517 MET A N 1
ATOM 4090 C CA . MET A 1 517 ? -0.917 -17.297 -11.023 1 95.06 517 MET A CA 1
ATOM 4091 C C . MET A 1 517 ? -0.147 -17.688 -9.766 1 95.06 517 MET A C 1
ATOM 4093 O O . MET A 1 517 ? 0.412 -18.781 -9.688 1 95.06 517 MET A O 1
ATOM 4097 N N . PRO A 1 518 ? -0.157 -16.828 -8.734 1 94.06 518 PRO A N 1
ATOM 4098 C CA . PRO A 1 518 ? 0.714 -17.156 -7.598 1 94.06 518 PRO A CA 1
ATOM 4099 C C . PRO A 1 518 ? 0.302 -18.422 -6.879 1 94.06 518 PRO A C 1
ATOM 4101 O O . PRO A 1 518 ? 1.151 -19.125 -6.32 1 94.06 518 PRO A O 1
ATOM 4104 N N . HIS A 1 519 ? -0.962 -18.828 -6.957 1 89.5 519 HIS A N 1
ATOM 4105 C CA . HIS A 1 519 ? -1.454 -19.938 -6.156 1 89.5 519 HIS A CA 1
ATOM 4106 C C . HIS A 1 519 ? -1.563 -21.219 -6.984 1 89.5 519 HIS A C 1
ATOM 4108 O O . HIS A 1 519 ? -1.106 -22.281 -6.562 1 89.5 519 HIS A O 1
ATOM 4114 N N . PHE A 1 520 ? -2.059 -21.016 -8.156 1 91.88 520 PHE A N 1
ATOM 4115 C CA . PHE A 1 520 ? -2.393 -22.219 -8.906 1 91.88 520 PHE A CA 1
ATOM 4116 C C . PHE A 1 520 ? -1.265 -22.594 -9.867 1 91.88 520 PHE A C 1
ATOM 4118 O O . PHE A 1 520 ? -0.755 -23.719 -9.828 1 91.88 520 PHE A O 1
ATOM 4125 N N . ILE A 1 521 ? -0.808 -21.609 -10.539 1 93.62 521 ILE A N 1
ATOM 4126 C CA . ILE A 1 521 ? 0.201 -21.891 -11.555 1 93.62 521 ILE A CA 1
ATOM 4127 C C . ILE A 1 521 ? 1.558 -22.109 -10.891 1 93.62 521 ILE A C 1
ATOM 4129 O O . ILE A 1 521 ? 2.25 -23.094 -11.172 1 93.62 521 ILE A O 1
ATOM 4133 N N . LEU A 1 522 ? 1.876 -21.266 -9.93 1 95.81 522 LEU A N 1
ATOM 4134 C CA . LEU A 1 522 ? 3.248 -21.25 -9.43 1 95.81 522 LEU A CA 1
ATOM 4135 C C . LEU A 1 522 ? 3.383 -22.125 -8.188 1 95.81 522 LEU A C 1
ATOM 4137 O O . LEU A 1 522 ? 4.496 -22.453 -7.773 1 95.81 522 LEU A O 1
ATOM 4141 N N . ARG A 1 523 ? 2.268 -22.516 -7.617 1 93.38 523 ARG A N 1
ATOM 4142 C CA . ARG A 1 523 ? 2.332 -23.344 -6.422 1 93.38 523 ARG A CA 1
ATOM 4143 C C . ARG A 1 523 ? 1.832 -24.75 -6.711 1 93.38 523 ARG A C 1
ATOM 4145 O O . ARG A 1 523 ? 2.598 -25.719 -6.637 1 93.38 523 ARG A O 1
ATOM 4152 N N . TYR A 1 524 ? 0.602 -24.891 -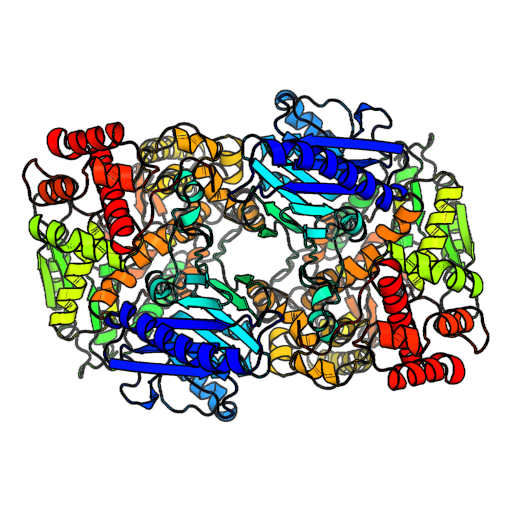7.191 1 93.31 524 TYR A N 1
ATOM 4153 C CA . TYR A 1 524 ? -0.018 -26.172 -7.473 1 93.31 524 TYR A CA 1
ATOM 4154 C C . TYR A 1 524 ? 0.642 -26.844 -8.672 1 93.31 524 TYR A C 1
ATOM 4156 O O . TYR A 1 524 ? 0.797 -28.062 -8.695 1 93.31 524 TYR A O 1
ATOM 4164 N N . ASN A 1 525 ? 1.029 -26.047 -9.633 1 93.12 525 ASN A N 1
ATOM 4165 C CA . ASN A 1 525 ? 1.69 -26.531 -10.836 1 93.12 525 ASN A CA 1
ATOM 4166 C C . ASN A 1 525 ? 3.109 -25.984 -10.961 1 93.12 525 ASN A C 1
ATOM 4168 O O . ASN A 1 525 ? 3.576 -25.719 -12.062 1 93.12 525 ASN A O 1
ATOM 4172 N N . GLY A 1 526 ? 3.723 -25.75 -9.82 1 93.56 526 GLY A N 1
ATOM 4173 C CA . GLY A 1 526 ? 5.012 -25.078 -9.867 1 93.56 526 GLY A CA 1
ATOM 4174 C C . GLY A 1 526 ? 5.941 -25.5 -8.734 1 93.56 526 GLY A C 1
ATOM 4175 O O . GLY A 1 526 ? 6.121 -26.688 -8.477 1 93.56 526 GLY A O 1
ATOM 4176 N N . ASP A 1 527 ? 6.461 -24.547 -8.086 1 94.12 527 ASP A N 1
ATOM 4177 C CA . ASP A 1 527 ? 7.582 -24.688 -7.16 1 94.12 527 ASP A CA 1
ATOM 4178 C C . ASP A 1 527 ? 7.297 -25.734 -6.094 1 94.12 527 ASP A C 1
ATOM 4180 O O . ASP A 1 527 ? 8.133 -26.609 -5.836 1 94.12 527 ASP A O 1
ATOM 4184 N N . ASN A 1 528 ? 6.137 -25.734 -5.457 1 94.31 528 ASN A N 1
ATOM 4185 C CA . ASN A 1 528 ? 5.863 -26.625 -4.34 1 94.31 528 ASN A CA 1
ATOM 4186 C C . ASN A 1 528 ? 5.812 -28.078 -4.785 1 94.31 528 ASN A C 1
ATOM 4188 O O . ASN A 1 528 ? 6.18 -28.984 -4.023 1 94.31 528 ASN A O 1
ATOM 4192 N N . ILE A 1 529 ? 5.383 -28.297 -6.012 1 95.94 529 ILE A N 1
ATOM 4193 C CA . ILE A 1 529 ? 5.254 -29.672 -6.512 1 95.94 529 ILE A CA 1
ATOM 4194 C C . ILE A 1 529 ? 6.594 -30.141 -7.07 1 95.94 529 ILE A C 1
ATOM 4196 O O . ILE A 1 529 ? 7.031 -31.25 -6.785 1 95.94 529 ILE A O 1
ATOM 4200 N N . ASP A 1 530 ? 7.246 -29.297 -7.797 1 96.69 530 ASP A N 1
ATOM 4201 C CA . ASP A 1 530 ? 8.555 -29.641 -8.344 1 96.69 530 ASP A CA 1
ATOM 4202 C C . ASP A 1 530 ? 9.555 -29.938 -7.227 1 96.69 530 ASP A C 1
ATOM 4204 O O . ASP A 1 530 ? 10.336 -30.891 -7.324 1 96.69 530 ASP A O 1
ATOM 4208 N N . MET A 1 531 ? 9.453 -29.203 -6.148 1 96.75 531 MET A N 1
ATOM 4209 C CA . MET A 1 531 ? 10.438 -29.281 -5.07 1 96.75 531 MET A CA 1
ATOM 4210 C C . MET A 1 531 ? 10.219 -30.547 -4.227 1 96.75 531 MET A C 1
ATOM 4212 O O . MET A 1 531 ? 11.078 -30.922 -3.43 1 96.75 531 MET A O 1
ATOM 4216 N N . VAL A 1 532 ? 9.062 -31.203 -4.434 1 96.75 532 VAL A N 1
ATOM 4217 C CA . VAL A 1 532 ? 8.844 -32.469 -3.76 1 96.75 532 VAL A CA 1
ATOM 4218 C C . VAL A 1 532 ? 9.969 -33.438 -4.113 1 96.75 532 VAL A C 1
ATOM 4220 O O . VAL A 1 532 ? 10.422 -34.219 -3.264 1 96.75 532 VAL A O 1
ATOM 4223 N N . ASN A 1 533 ? 10.422 -33.344 -5.359 1 96.31 533 ASN A N 1
ATOM 4224 C CA . ASN A 1 533 ? 11.484 -34.219 -5.848 1 96.31 533 ASN A CA 1
ATOM 4225 C C . ASN A 1 533 ? 12.758 -33.438 -6.145 1 96.31 533 ASN A C 1
ATOM 4227 O O . ASN A 1 533 ? 13.516 -33.781 -7.055 1 96.31 533 ASN A O 1
ATOM 4231 N N . GLN A 1 534 ? 12.93 -32.312 -5.461 1 96.19 534 GLN A N 1
ATOM 4232 C CA . GLN A 1 534 ? 14.164 -31.531 -5.477 1 96.19 534 GLN A CA 1
ATOM 4233 C C . GLN A 1 534 ? 14.5 -31.047 -6.887 1 96.19 534 GLN A C 1
ATOM 4235 O O . GLN A 1 534 ? 15.641 -31.172 -7.336 1 96.19 534 GLN A O 1
ATOM 4240 N N . VAL A 1 535 ? 13.539 -30.594 -7.547 1 97 535 VAL A N 1
ATOM 4241 C CA . VAL A 1 535 ? 13.719 -29.969 -8.852 1 97 535 VAL A CA 1
ATOM 4242 C C . VAL A 1 535 ? 13.336 -28.484 -8.773 1 97 535 VAL A C 1
ATOM 4244 O O . VAL A 1 535 ? 12.195 -28.156 -8.453 1 97 535 VAL A O 1
ATOM 4247 N N . GLU A 1 536 ? 14.273 -27.625 -9.023 1 96.88 536 GLU A N 1
ATOM 4248 C CA . GLU A 1 536 ? 14.016 -26.188 -9.078 1 96.88 536 GLU A CA 1
ATOM 4249 C C . GLU A 1 536 ? 13.531 -25.781 -10.469 1 96.88 536 GLU A C 1
ATOM 4251 O O . GLU A 1 536 ? 14.188 -26.047 -11.469 1 96.88 536 GLU A O 1
ATOM 4256 N N . SER A 1 537 ? 12.359 -25.219 -10.492 1 96.19 537 SER A N 1
ATOM 4257 C CA . SER A 1 537 ? 11.844 -24.688 -11.75 1 96.19 537 SER A CA 1
ATOM 4258 C C . SER A 1 537 ? 12.141 -23.203 -11.883 1 96.19 537 SER A C 1
ATOM 4260 O O . SER A 1 537 ? 11.898 -22.422 -10.953 1 96.19 537 SER A O 1
ATOM 4262 N N . ARG A 1 538 ? 12.695 -22.75 -12.984 1 97.69 538 ARG A N 1
ATOM 4263 C CA . ARG A 1 538 ? 13.008 -21.359 -13.281 1 97.69 538 ARG A CA 1
ATOM 4264 C C . ARG A 1 538 ? 12.148 -20.828 -14.43 1 97.69 538 ARG A C 1
ATOM 4266 O O . ARG A 1 538 ? 11.969 -21.516 -15.438 1 97.69 538 ARG A O 1
ATOM 4273 N N . CYS A 1 539 ? 11.547 -19.656 -14.281 1 98.06 539 CYS A N 1
ATOM 4274 C CA . CYS A 1 539 ? 10.555 -19.125 -15.211 1 98.06 539 CYS A CA 1
ATOM 4275 C C . CYS A 1 539 ? 11.055 -17.859 -15.891 1 98.06 539 CYS A C 1
ATOM 4277 O O . CYS A 1 539 ? 10.75 -16.75 -15.438 1 98.06 539 CYS A O 1
ATOM 4279 N N . PRO A 1 540 ? 11.648 -17.969 -17.094 1 98.56 540 PRO A N 1
ATOM 4280 C CA . PRO A 1 540 ? 12.18 -16.781 -17.766 1 98.56 540 PRO A CA 1
ATOM 4281 C C . PRO A 1 540 ? 11.094 -15.75 -18.062 1 98.56 540 PRO A C 1
ATOM 4283 O O . PRO A 1 540 ? 11.367 -14.547 -18.062 1 98.56 540 PRO A O 1
ATOM 4286 N N . PHE A 1 541 ? 9.891 -16.188 -18.297 1 98.75 541 PHE A N 1
ATOM 4287 C CA . PHE A 1 541 ? 8.805 -15.273 -18.656 1 98.75 541 PHE A CA 1
ATOM 4288 C C . PHE A 1 541 ? 8.406 -14.414 -17.453 1 98.75 541 PHE A C 1
ATOM 4290 O O . PHE A 1 541 ? 7.652 -13.453 -17.609 1 98.75 541 PHE A O 1
ATOM 4297 N N . LEU A 1 542 ? 8.93 -14.711 -16.281 1 98.56 542 LEU A N 1
ATOM 4298 C CA . LEU A 1 542 ? 8.617 -13.953 -15.078 1 98.56 542 LEU A CA 1
ATOM 4299 C C . LEU A 1 542 ? 9.82 -13.117 -14.641 1 98.56 542 LEU A C 1
ATOM 4301 O O . LEU A 1 542 ? 9.945 -12.773 -13.461 1 98.56 542 LEU A O 1
ATOM 4305 N N . ASP A 1 543 ? 10.727 -12.875 -15.531 1 98.69 543 ASP A N 1
ATOM 4306 C CA . ASP A 1 543 ? 11.75 -11.859 -15.305 1 98.69 543 ASP A CA 1
ATOM 4307 C C . ASP A 1 543 ? 11.141 -10.453 -15.328 1 98.69 543 ASP A C 1
ATOM 4309 O O . ASP A 1 543 ? 10.531 -10.062 -16.328 1 98.69 543 ASP A O 1
ATOM 4313 N N . HIS A 1 544 ? 11.336 -9.695 -14.266 1 98.31 544 HIS A N 1
ATOM 4314 C CA . HIS A 1 544 ? 10.617 -8.43 -14.172 1 98.31 544 HIS A CA 1
ATOM 4315 C C . HIS A 1 544 ? 11.117 -7.43 -15.203 1 98.31 544 HIS A C 1
ATOM 4317 O O . HIS A 1 544 ? 10.391 -6.516 -15.594 1 98.31 544 HIS A O 1
ATOM 4323 N N . HIS A 1 545 ? 12.406 -7.551 -15.703 1 98.25 545 HIS A N 1
ATOM 4324 C CA . HIS A 1 545 ? 12.859 -6.691 -16.781 1 98.25 545 HIS A CA 1
ATOM 4325 C C . HIS A 1 545 ? 12.047 -6.93 -18.062 1 98.25 545 HIS A C 1
ATOM 4327 O O . HIS A 1 545 ? 11.734 -5.988 -18.781 1 98.25 545 HIS A O 1
ATOM 4333 N N . LEU A 1 546 ? 11.719 -8.188 -18.281 1 98.69 546 LEU A N 1
ATOM 4334 C CA . LEU A 1 546 ? 10.883 -8.547 -19.422 1 98.69 546 LEU A CA 1
ATOM 4335 C C . LEU A 1 546 ? 9.445 -8.086 -19.219 1 98.69 546 LEU A C 1
ATOM 4337 O O . LEU A 1 546 ? 8.875 -7.414 -20.078 1 98.69 546 LEU A O 1
ATOM 4341 N N . THR A 1 547 ? 8.867 -8.422 -18.078 1 98.69 547 THR A N 1
ATOM 4342 C CA . THR A 1 547 ? 7.441 -8.188 -17.875 1 98.69 547 THR A CA 1
ATOM 4343 C C . THR A 1 547 ? 7.152 -6.691 -17.797 1 98.69 547 THR A C 1
ATOM 4345 O O . THR A 1 547 ? 6.102 -6.23 -18.25 1 98.69 547 THR A O 1
ATOM 4348 N N . GLU A 1 548 ? 8.062 -5.914 -17.188 1 98.06 548 GLU A N 1
ATOM 4349 C CA . GLU A 1 548 ? 7.887 -4.465 -17.141 1 98.06 548 GLU A CA 1
ATOM 4350 C C . GLU A 1 548 ? 7.879 -3.859 -18.547 1 98.06 548 GLU A C 1
ATOM 4352 O O . GLU A 1 548 ? 7.133 -2.916 -18.812 1 98.06 548 GLU A O 1
ATOM 4357 N N . TYR A 1 549 ? 8.688 -4.387 -19.453 1 98.44 549 TYR A N 1
ATOM 4358 C CA . TYR A 1 549 ? 8.664 -3.949 -20.844 1 98.44 549 TYR A CA 1
ATOM 4359 C C . TYR A 1 549 ? 7.363 -4.363 -21.531 1 98.44 549 TYR A C 1
ATOM 4361 O O . TYR A 1 549 ? 6.723 -3.551 -22.203 1 98.44 549 TYR A O 1
ATOM 4369 N N . VAL A 1 550 ? 6.98 -5.625 -21.375 1 98.69 550 VAL A N 1
ATOM 4370 C CA . VAL A 1 550 ? 5.809 -6.195 -22.031 1 98.69 550 VAL A CA 1
ATOM 4371 C C . VAL A 1 550 ? 4.547 -5.488 -21.531 1 98.69 550 VAL A C 1
ATOM 4373 O O . VAL A 1 550 ? 3.598 -5.293 -22.297 1 98.69 550 VAL A O 1
ATOM 4376 N N . ASN A 1 551 ? 4.492 -5.09 -20.266 1 98.31 551 ASN A N 1
ATOM 4377 C CA . ASN A 1 551 ? 3.348 -4.375 -19.719 1 98.31 551 ASN A CA 1
ATOM 4378 C C . ASN A 1 551 ? 3.094 -3.062 -20.453 1 98.31 551 ASN A C 1
ATOM 4380 O O . ASN A 1 551 ? 1.979 -2.539 -20.422 1 98.31 551 ASN A O 1
ATOM 4384 N N . ASN A 1 552 ? 4.109 -2.574 -21.094 1 97.31 552 ASN A N 1
ATOM 4385 C CA . ASN A 1 552 ? 3.971 -1.312 -21.812 1 97.31 552 ASN A CA 1
ATOM 4386 C C . ASN A 1 552 ? 3.654 -1.537 -23.297 1 97.31 552 ASN A C 1
ATOM 4388 O O . ASN A 1 552 ? 3.49 -0.579 -24.047 1 97.31 552 ASN A O 1
ATOM 4392 N N . VAL A 1 553 ? 3.561 -2.777 -23.719 1 98.25 553 VAL A N 1
ATOM 4393 C CA . VAL A 1 553 ? 3.191 -3.111 -25.094 1 98.25 553 VAL A CA 1
ATOM 4394 C C . VAL A 1 553 ? 1.696 -2.875 -25.297 1 98.25 553 VAL A C 1
ATOM 4396 O O . VAL A 1 553 ? 0.883 -3.219 -24.438 1 98.25 553 VAL A O 1
ATOM 4399 N N . PRO A 1 554 ? 1.284 -2.254 -26.422 1 98.25 554 PRO A N 1
ATOM 4400 C CA . PRO A 1 554 ? -0.136 -2.025 -26.703 1 98.25 554 PRO A CA 1
ATOM 4401 C C . PRO A 1 554 ? -0.967 -3.303 -26.609 1 98.25 554 PRO A C 1
ATOM 4403 O O . PRO A 1 554 ? -0.53 -4.359 -27.078 1 98.25 554 PRO A O 1
ATOM 4406 N N . PRO A 1 555 ? -2.146 -3.238 -26.078 1 98.25 555 PRO A N 1
ATOM 4407 C CA . PRO A 1 555 ? -2.998 -4.418 -25.906 1 98.25 555 PRO A CA 1
ATOM 4408 C C . PRO A 1 555 ? -3.242 -5.156 -27.234 1 98.25 555 PRO A C 1
ATOM 4410 O O . PRO A 1 555 ? -3.191 -6.391 -27.266 1 98.25 555 PRO A O 1
ATOM 4413 N N . SER A 1 556 ? -3.414 -4.473 -28.344 1 97.94 556 SER A N 1
ATOM 4414 C CA . SER A 1 556 ? -3.754 -5.078 -29.625 1 97.94 556 SER A CA 1
ATOM 4415 C C . SER A 1 556 ? -2.562 -5.828 -30.219 1 97.94 556 SER A C 1
ATOM 4417 O O . SER A 1 556 ? -2.729 -6.664 -31.109 1 97.94 556 SER A O 1
ATOM 4419 N N . LEU A 1 557 ? -1.353 -5.535 -29.703 1 98.25 557 LEU A N 1
ATOM 4420 C CA . LEU A 1 557 ? -0.163 -6.246 -30.156 1 98.25 557 LEU A CA 1
ATOM 4421 C C . LEU A 1 557 ? 0.093 -7.484 -29.312 1 98.25 557 LEU A C 1
ATOM 4423 O O . LEU A 1 557 ? 0.878 -8.352 -29.688 1 98.25 557 LEU A O 1
ATOM 4427 N N . LYS A 1 558 ? -0.543 -7.57 -28.219 1 98.38 558 LYS A N 1
ATOM 4428 C CA . LYS A 1 558 ? -0.458 -8.781 -27.406 1 98.38 558 LYS A CA 1
ATOM 4429 C C . LYS A 1 558 ? -1.472 -9.82 -27.875 1 98.38 558 LYS A C 1
ATOM 4431 O O . LYS A 1 558 ? -1.121 -10.992 -28.078 1 98.38 558 LYS A O 1
ATOM 4436 N N . LEU A 1 559 ? -2.691 -9.359 -27.953 1 97.94 559 LEU A N 1
ATOM 4437 C CA . LEU A 1 559 ? -3.812 -10.133 -28.484 1 97.94 559 LEU A CA 1
ATOM 4438 C C . LEU A 1 559 ? -4.426 -9.445 -29.688 1 97.94 559 LEU A C 1
ATOM 4440 O O . LEU A 1 559 ? -5.113 -8.43 -29.547 1 97.94 559 LEU A O 1
ATOM 4444 N N . LYS A 1 560 ? -4.191 -10.039 -30.859 1 97.06 560 LYS A N 1
ATOM 4445 C CA . LYS A 1 560 ? -4.578 -9.383 -32.094 1 97.06 560 LYS A CA 1
ATOM 4446 C C . LYS A 1 560 ? -5.887 -9.953 -32.625 1 97.06 560 LYS A C 1
ATOM 4448 O O . LYS A 1 560 ? -6.016 -11.164 -32.812 1 97.06 560 LYS A O 1
ATOM 4453 N N . TYR A 1 561 ? -6.84 -9.086 -32.844 1 96.81 561 TYR A N 1
ATOM 4454 C CA . TYR A 1 561 ? -8.078 -9.484 -33.5 1 96.81 561 TYR A CA 1
ATOM 4455 C C . TYR A 1 561 ? -7.926 -9.438 -35.031 1 96.81 561 TYR A C 1
ATOM 4457 O O . TYR A 1 561 ? -7.395 -8.469 -35.562 1 96.81 561 TYR A O 1
ATOM 4465 N N . LEU A 1 562 ? -8.328 -10.492 -35.688 1 95.38 562 LEU A N 1
ATOM 4466 C CA . LEU A 1 562 ? -8.305 -10.602 -37.125 1 95.38 562 LEU A CA 1
ATOM 4467 C C . LEU A 1 562 ? -9.703 -10.469 -37.719 1 95.38 562 LEU A C 1
ATOM 4469 O O . LEU A 1 562 ? -10.445 -11.445 -37.781 1 95.38 562 LEU A O 1
ATOM 4473 N N . PRO A 1 563 ? -10 -9.367 -38.188 1 93.56 563 PRO A N 1
ATOM 4474 C CA . PRO A 1 563 ? -11.383 -9.086 -38.594 1 93.56 563 PRO A CA 1
ATOM 4475 C C . PRO A 1 563 ? -11.844 -9.984 -39.75 1 93.56 563 PRO A C 1
ATOM 4477 O O . PRO A 1 563 ? -13 -10.406 -39.781 1 93.56 563 PRO A O 1
ATOM 4480 N N . GLU A 1 564 ? -10.953 -10.227 -40.719 1 92.69 564 GLU A N 1
ATOM 4481 C CA . GLU A 1 564 ? -11.312 -11.016 -41.875 1 92.69 564 GLU A CA 1
ATOM 4482 C C . GLU A 1 564 ? -11.688 -12.445 -41.5 1 92.69 564 GLU A C 1
ATOM 4484 O O . GLU A 1 564 ? -12.609 -13.031 -42.062 1 92.69 564 GLU A O 1
ATOM 4489 N N . GLU A 1 565 ? -11.047 -12.922 -40.5 1 92.75 565 GLU A N 1
ATOM 4490 C CA . GLU A 1 565 ? -11.273 -14.289 -40.062 1 92.75 565 GLU A CA 1
ATOM 4491 C C . GLU A 1 565 ? -12.211 -14.32 -38.844 1 92.75 565 GLU A C 1
ATOM 4493 O O . GLU A 1 565 ? -12.703 -15.391 -38.469 1 92.75 565 GLU A O 1
ATOM 4498 N N . LYS A 1 566 ? -12.445 -13.172 -38.281 1 92.38 566 LYS A N 1
ATOM 4499 C CA . LYS A 1 566 ? -13.234 -13.055 -37.031 1 92.38 566 LYS A CA 1
ATOM 4500 C C . LYS A 1 566 ? -12.656 -13.938 -35.938 1 92.38 566 LYS A C 1
ATOM 4502 O O . LYS A 1 566 ? -13.391 -14.711 -35.312 1 92.38 566 LYS A O 1
ATOM 4507 N N . SER A 1 567 ? -11.422 -13.891 -35.844 1 93.62 567 SER A N 1
ATOM 4508 C CA . SER A 1 567 ? -10.695 -14.695 -34.875 1 93.62 567 SER A CA 1
ATOM 4509 C C . SER A 1 567 ? -9.594 -13.891 -34.219 1 93.62 567 SER A C 1
ATOM 4511 O O . SER A 1 567 ? -9.469 -12.688 -34.438 1 93.62 567 SER A O 1
ATOM 4513 N N . PHE A 1 568 ? -8.953 -14.562 -33.312 1 95.38 568 PHE A N 1
ATOM 4514 C CA . PHE A 1 568 ? -7.891 -13.891 -32.562 1 95.38 568 PHE A CA 1
ATOM 4515 C C . PHE A 1 568 ? -6.555 -14.594 -32.781 1 95.38 568 PHE A C 1
ATOM 4517 O O . PHE A 1 568 ? -6.512 -15.812 -32.938 1 95.38 568 PHE A O 1
ATOM 4524 N N . ARG A 1 569 ? -5.555 -13.859 -32.812 1 96.06 569 ARG A N 1
ATOM 4525 C CA . ARG A 1 569 ? -4.191 -14.367 -32.688 1 96.06 569 ARG A CA 1
ATOM 4526 C C . ARG A 1 569 ? -3.607 -14.016 -31.312 1 96.06 569 ARG A C 1
ATOM 4528 O O . ARG A 1 569 ? -3.104 -12.906 -31.109 1 96.06 569 ARG A O 1
ATOM 4535 N N . GLU A 1 570 ? -3.684 -14.953 -30.438 1 96 570 GLU A N 1
ATOM 4536 C CA . GLU A 1 570 ? -3.154 -14.734 -29.094 1 96 570 GLU A CA 1
ATOM 4537 C C . GLU A 1 570 ? -1.63 -14.656 -29.109 1 96 570 GLU A C 1
ATOM 4539 O O . GLU A 1 570 ? -0.984 -15.18 -30.016 1 96 570 GLU A O 1
ATOM 4544 N N . LYS A 1 571 ? -1.022 -13.961 -28.141 1 97.81 571 LYS A N 1
ATOM 4545 C CA . LYS A 1 571 ? 0.417 -13.812 -27.938 1 97.81 571 LYS A CA 1
ATOM 4546 C C . LYS A 1 571 ? 1.11 -13.359 -29.219 1 97.81 571 LYS A C 1
ATOM 4548 O O . LYS A 1 571 ? 2.186 -13.852 -29.562 1 97.81 571 LYS A O 1
ATOM 4553 N N . TYR A 1 572 ? 0.49 -12.43 -29.891 1 97.94 572 TYR A N 1
ATOM 4554 C CA . TYR A 1 572 ? 0.972 -12.016 -31.203 1 97.94 572 TYR A CA 1
ATOM 4555 C C . TYR A 1 572 ? 2.404 -11.5 -31.125 1 97.94 572 TYR A C 1
ATOM 4557 O O . TYR A 1 572 ? 3.271 -11.938 -31.875 1 97.94 572 TYR A O 1
ATOM 4565 N N . ILE A 1 573 ? 2.68 -10.586 -30.141 1 98.5 573 ILE A N 1
ATOM 4566 C CA . ILE A 1 573 ? 4 -9.969 -30.062 1 98.5 573 ILE A CA 1
ATOM 4567 C C . ILE A 1 573 ? 5.039 -11.016 -29.672 1 98.5 573 ILE A C 1
ATOM 4569 O O . ILE A 1 573 ? 6.195 -10.938 -30.094 1 98.5 573 ILE A O 1
ATOM 4573 N N . LEU A 1 574 ? 4.645 -11.961 -28.844 1 98.62 574 LEU A N 1
ATOM 4574 C CA . LEU A 1 574 ? 5.555 -13.055 -28.5 1 98.62 574 LEU A CA 1
ATOM 4575 C C . LEU A 1 574 ? 5.875 -13.898 -29.734 1 98.62 574 LEU A C 1
ATOM 4577 O O . LEU A 1 574 ? 7.035 -14.242 -29.969 1 98.62 574 LEU A O 1
ATOM 4581 N N . ARG A 1 575 ? 4.805 -14.281 -30.516 1 98.44 575 ARG A N 1
ATOM 4582 C CA . ARG A 1 575 ? 4.992 -15.078 -31.719 1 98.44 575 ARG A CA 1
ATOM 4583 C C . ARG A 1 575 ? 5.996 -14.422 -32.656 1 98.44 575 ARG A C 1
ATOM 4585 O O . ARG A 1 575 ? 6.906 -15.078 -33.156 1 98.44 575 ARG A O 1
ATOM 4592 N N . GLU A 1 576 ? 5.84 -13.125 -32.781 1 98.56 576 GLU A N 1
ATOM 4593 C CA . GLU A 1 576 ? 6.754 -12.391 -33.656 1 98.56 576 GLU A CA 1
ATOM 4594 C C . GLU A 1 576 ? 8.164 -12.375 -33.094 1 98.56 576 GLU A C 1
ATOM 4596 O O . GLU A 1 576 ? 9.141 -12.508 -33.844 1 98.56 576 GLU A O 1
ATOM 4601 N N . ALA A 1 577 ? 8.281 -12.242 -31.812 1 98.75 577 ALA A N 1
ATOM 4602 C CA . ALA A 1 577 ? 9.578 -12.133 -31.141 1 98.75 577 ALA A CA 1
ATOM 4603 C C . ALA A 1 577 ? 10.336 -13.461 -31.203 1 98.75 577 ALA A C 1
ATOM 4605 O O . ALA A 1 577 ? 11.562 -13.477 -31.281 1 98.75 577 ALA A O 1
ATOM 4606 N N . VAL A 1 578 ? 9.625 -14.609 -31.219 1 98.5 578 VAL A N 1
ATOM 4607 C CA . VAL A 1 578 ? 10.305 -15.883 -31.031 1 98.5 578 VAL A CA 1
ATOM 4608 C C . VAL A 1 578 ? 10.328 -16.656 -32.344 1 98.5 578 VAL A C 1
ATOM 4610 O O . VAL A 1 578 ? 10.797 -17.797 -32.406 1 98.5 578 VAL A O 1
ATOM 4613 N N . LYS A 1 579 ? 9.852 -16.047 -33.375 1 98 579 LYS A N 1
ATOM 4614 C CA . LYS A 1 579 ? 9.727 -16.672 -34.688 1 98 579 LYS A CA 1
ATOM 4615 C C . LYS A 1 579 ? 11.031 -17.359 -35.094 1 98 579 LYS A C 1
ATOM 4617 O O . LYS A 1 579 ? 11.008 -18.453 -35.656 1 98 579 LYS A O 1
ATOM 4622 N N . PRO A 1 580 ? 12.188 -16.766 -34.812 1 97.69 580 PRO A N 1
ATOM 4623 C CA . PRO A 1 580 ? 13.43 -17.406 -35.219 1 97.69 580 PRO A CA 1
ATOM 4624 C C . PRO A 1 580 ? 13.734 -18.688 -34.406 1 97.69 580 PRO A C 1
ATOM 4626 O O . PRO A 1 580 ? 14.609 -19.453 -34.812 1 97.69 580 PRO A O 1
ATOM 4629 N N . TYR A 1 581 ? 13.031 -18.953 -33.406 1 98 581 TYR A N 1
ATOM 4630 C CA . TYR A 1 581 ? 13.43 -20 -32.469 1 98 581 TYR A CA 1
ATOM 4631 C C . TYR A 1 581 ? 12.406 -21.141 -32.469 1 98 581 TYR A C 1
ATOM 4633 O O . TYR A 1 581 ? 12.578 -22.125 -31.734 1 98 581 TYR A O 1
ATOM 4641 N N . VAL A 1 582 ? 11.344 -21.047 -33.219 1 98 582 VAL A N 1
ATOM 4642 C CA . VAL A 1 582 ? 10.305 -22.062 -33.219 1 98 582 VAL A CA 1
ATOM 4643 C C . VAL A 1 582 ? 9.992 -22.5 -34.625 1 98 582 VAL A C 1
ATOM 4645 O O . VAL A 1 582 ? 10.32 -21.812 -35.594 1 98 582 VAL A O 1
ATOM 4648 N N . THR A 1 583 ? 9.289 -23.656 -34.75 1 96.94 583 THR A N 1
ATOM 4649 C CA . THR A 1 583 ? 8.867 -24.141 -36.062 1 96.94 583 THR A CA 1
ATOM 4650 C C . THR A 1 583 ? 7.641 -23.375 -36.562 1 96.94 583 THR A C 1
ATOM 4652 O O . THR A 1 583 ? 6.969 -22.703 -35.781 1 96.94 583 THR A O 1
ATOM 4655 N N . ASP A 1 584 ? 7.395 -23.531 -37.781 1 96.88 584 ASP A N 1
ATOM 4656 C CA . ASP A 1 584 ? 6.188 -22.938 -38.375 1 96.88 584 ASP A CA 1
ATOM 4657 C C . ASP A 1 584 ? 4.934 -23.516 -37.719 1 96.88 584 ASP A C 1
ATOM 4659 O O . ASP A 1 584 ? 3.949 -22.797 -37.5 1 96.88 584 ASP A O 1
ATOM 4663 N N . GLU A 1 585 ? 5.016 -24.766 -37.406 1 96.06 585 GLU A N 1
ATOM 4664 C CA . GLU A 1 585 ? 3.887 -25.406 -36.75 1 96.06 585 GLU A CA 1
ATOM 4665 C C . GLU A 1 585 ? 3.582 -24.75 -35.406 1 96.06 585 GLU A C 1
ATOM 4667 O O . GLU A 1 585 ? 2.434 -24.406 -35.125 1 96.06 585 GLU A O 1
ATOM 4672 N N . ILE A 1 586 ? 4.613 -24.578 -34.625 1 96.19 586 ILE A N 1
ATOM 4673 C CA . ILE A 1 586 ? 4.473 -23.984 -33.312 1 96.19 586 ILE A CA 1
ATOM 4674 C C . ILE A 1 586 ? 4.039 -22.531 -33.438 1 96.19 586 ILE A C 1
ATOM 4676 O O . ILE A 1 586 ? 3.18 -22.062 -32.688 1 96.19 586 ILE A O 1
ATOM 4680 N N . TYR A 1 587 ? 4.602 -21.859 -34.375 1 96.88 587 TYR A N 1
ATOM 4681 C CA . TYR A 1 587 ? 4.27 -20.453 -34.625 1 96.88 587 TYR A CA 1
ATOM 4682 C C . TYR A 1 587 ? 2.783 -20.281 -34.906 1 96.88 587 TYR A C 1
ATOM 4684 O O . TYR A 1 587 ? 2.168 -19.312 -34.469 1 96.88 587 TYR A O 1
ATOM 4692 N N . ASN A 1 588 ? 2.201 -21.234 -35.531 1 95.19 588 ASN A N 1
ATOM 4693 C CA . ASN A 1 588 ? 0.84 -21.062 -36 1 95.19 588 ASN A CA 1
ATOM 4694 C C . ASN A 1 588 ? -0.168 -21.828 -35.156 1 95.19 588 ASN A C 1
ATOM 4696 O O . ASN A 1 588 ? -1.377 -21.719 -35.375 1 95.19 588 ASN A O 1
ATOM 4700 N N . ILE A 1 589 ? 0.305 -22.516 -34.219 1 91.25 589 ILE A N 1
ATOM 4701 C CA . ILE A 1 589 ? -0.59 -23.344 -33.406 1 91.25 589 ILE A CA 1
ATOM 4702 C C . ILE A 1 589 ? -1.408 -22.469 -32.469 1 91.25 589 ILE A C 1
ATOM 4704 O O . ILE A 1 589 ? -0.939 -21.422 -32.031 1 91.25 589 ILE A O 1
ATOM 4708 N N . SER A 1 590 ? -2.594 -22.906 -32.219 1 84.56 590 SER A N 1
ATOM 4709 C CA . SER A 1 590 ? -3.42 -22.188 -31.266 1 84.56 590 SER A CA 1
ATOM 4710 C C . SER A 1 590 ? -3.102 -22.609 -29.828 1 84.56 590 SER A C 1
ATOM 4712 O O . SER A 1 590 ? -2.766 -23.781 -29.594 1 84.56 590 SER A O 1
ATOM 4714 N N . LYS A 1 591 ? -3.301 -21.719 -28.922 1 78.81 591 LYS A N 1
ATOM 4715 C CA . LYS A 1 591 ? -3.027 -21.984 -27.516 1 78.81 591 LYS A CA 1
ATOM 4716 C C . LYS A 1 591 ? -4.012 -23 -26.938 1 78.81 591 LYS A C 1
ATOM 4718 O O . LYS A 1 591 ? -5.219 -22.906 -27.188 1 78.81 591 LYS A O 1
ATOM 4723 N N . LYS A 1 592 ? -3.377 -24.016 -26.312 1 73.44 592 LYS A N 1
ATOM 4724 C CA . LYS A 1 592 ? -4.145 -24.953 -25.5 1 73.44 592 LYS A CA 1
ATOM 4725 C C . LYS A 1 592 ? -3.68 -24.906 -24.047 1 73.44 592 LYS A C 1
ATOM 4727 O O . LYS A 1 592 ? -2.48 -25 -23.766 1 73.44 592 LYS A O 1
ATOM 4732 N N . ALA A 1 593 ? -4.645 -24.703 -23.172 1 68.5 593 ALA A N 1
ATOM 4733 C CA . ALA A 1 593 ? -4.301 -24.641 -21.75 1 68.5 593 ALA A CA 1
ATOM 4734 C C . ALA A 1 593 ? -3.869 -26.016 -21.234 1 68.5 593 ALA A C 1
ATOM 4736 O O . ALA A 1 593 ? -4.406 -27.031 -21.656 1 68.5 593 ALA A O 1
ATOM 4737 N N . TYR A 1 594 ? -2.828 -26 -20.391 1 72.06 594 TYR A N 1
ATOM 4738 C CA . TYR A 1 594 ? -2.426 -27.234 -19.703 1 72.06 594 TYR A CA 1
ATOM 4739 C C . TYR A 1 594 ? -3.488 -27.672 -18.703 1 72.06 594 TYR A C 1
ATOM 4741 O O . TYR A 1 594 ? -3.613 -27.094 -17.625 1 72.06 594 TYR A O 1
ATOM 4749 N N . MET A 1 595 ? -4.246 -28.641 -19.031 1 75.25 595 MET A N 1
ATOM 4750 C CA . MET A 1 595 ? -5.312 -29.203 -18.203 1 75.25 595 MET A CA 1
ATOM 4751 C C . MET A 1 595 ? -5.18 -30.719 -18.109 1 75.25 595 MET A C 1
ATOM 4753 O O . MET A 1 595 ? -4.621 -31.359 -19 1 75.25 595 MET A O 1
ATOM 4757 N N . GLY A 1 596 ? -5.602 -31.219 -16.969 1 77.38 596 GLY A N 1
ATOM 4758 C CA . GLY A 1 596 ? -5.699 -32.688 -16.875 1 77.38 596 GLY A CA 1
ATOM 4759 C C . GLY A 1 596 ? -6.875 -33.25 -17.625 1 77.38 596 GLY A C 1
ATOM 4760 O O . GLY A 1 596 ? -7.75 -32.5 -18.078 1 77.38 596 GLY A O 1
ATOM 4761 N N . PRO A 1 597 ? -6.836 -34.531 -17.719 1 84.06 597 PRO A N 1
ATOM 4762 C CA . PRO A 1 597 ? -7.996 -35.188 -18.344 1 84.06 597 PRO A CA 1
ATOM 4763 C C . PRO A 1 597 ? -9.305 -34.844 -17.641 1 84.06 597 PRO A C 1
ATOM 4765 O O . PRO A 1 597 ? -9.32 -34.562 -16.438 1 84.06 597 PRO A O 1
ATOM 4768 N N . ARG A 1 598 ? -10.5 -34.906 -18.344 1 83.75 598 ARG A N 1
ATOM 4769 C CA . ARG A 1 598 ? -11.773 -34.438 -17.797 1 83.75 598 ARG A CA 1
ATOM 4770 C C . ARG A 1 598 ? -12.812 -35.531 -17.812 1 83.75 598 ARG A C 1
ATOM 4772 O O . ARG A 1 598 ? -13.938 -35.344 -17.344 1 83.75 598 ARG A O 1
ATOM 4779 N N . LYS A 1 599 ? -12.391 -36.594 -18.359 1 88.31 599 LYS A N 1
ATOM 4780 C CA . LYS A 1 599 ? -13.344 -37.688 -18.453 1 88.31 599 LYS A CA 1
ATOM 4781 C C . LYS A 1 599 ? -12.812 -38.938 -17.734 1 88.31 599 LYS A C 1
ATOM 4783 O O . LYS A 1 599 ? -11.695 -39.375 -18 1 88.31 599 LYS A O 1
ATOM 4788 N N . PHE A 1 600 ? -13.68 -39.438 -16.875 1 93 600 PHE A N 1
ATOM 4789 C CA . PHE A 1 600 ? -13.367 -40.656 -16.094 1 93 600 PHE A CA 1
ATOM 4790 C C . PHE A 1 600 ? -14.609 -41.531 -15.93 1 93 600 PHE A C 1
ATOM 4792 O O . PHE A 1 600 ? -15.734 -41 -15.93 1 93 600 PHE A O 1
ATOM 4799 N N . TRP A 1 601 ? -14.391 -42.75 -15.766 1 92.69 601 TRP A N 1
ATOM 4800 C CA . TRP A 1 601 ? -15.516 -43.688 -15.781 1 92.69 601 TRP A CA 1
ATOM 4801 C C . TRP A 1 601 ? -15.711 -44.312 -14.414 1 92.69 601 TRP A C 1
ATOM 4803 O O . TRP A 1 601 ? -14.758 -44.469 -13.648 1 92.69 601 TRP A O 1
ATOM 4813 N N . PRO A 1 602 ? -17.047 -44.719 -14.133 1 96.31 602 PRO A N 1
ATOM 4814 C CA . PRO A 1 602 ? -17.312 -45.375 -12.867 1 96.31 602 PRO A CA 1
ATOM 4815 C C . PRO A 1 602 ? -16.453 -46.625 -12.664 1 96.31 602 PRO A C 1
ATOM 4817 O O . PRO A 1 602 ? -16.266 -47.406 -13.602 1 96.31 602 PRO A O 1
ATOM 4820 N N . GLY A 1 603 ? -15.922 -46.75 -11.492 1 96.25 603 GLY A N 1
ATOM 4821 C CA . GLY A 1 603 ? -15.133 -47.906 -11.164 1 96.25 603 GLY A CA 1
ATOM 4822 C C . GLY A 1 603 ? -13.656 -47.75 -11.484 1 96.25 603 GLY A C 1
ATOM 4823 O O . GLY A 1 603 ? -12.828 -48.562 -11.047 1 96.25 603 GLY A O 1
ATOM 4824 N N . GLY A 1 604 ? -13.305 -46.812 -12.266 1 96.56 604 GLY A N 1
ATOM 4825 C CA . GLY A 1 604 ? -11.914 -46.531 -12.594 1 96.56 604 GLY A CA 1
ATOM 4826 C C . GLY A 1 604 ? -11.086 -46.094 -11.406 1 96.56 604 GLY A C 1
ATOM 4827 O O . GLY A 1 604 ? -11.625 -45.906 -10.312 1 96.56 604 GLY A O 1
ATOM 4828 N N . PRO A 1 605 ? -9.797 -45.938 -11.641 1 96.94 605 PRO A N 1
ATOM 4829 C CA . PRO A 1 605 ? -8.875 -45.594 -10.547 1 96.94 605 PRO A CA 1
ATOM 4830 C C . PRO A 1 605 ? -9.25 -44.312 -9.844 1 96.94 605 PRO A C 1
ATOM 4832 O O . PRO A 1 605 ? -9.25 -44.25 -8.609 1 96.94 605 PRO A O 1
ATOM 4835 N N . LEU A 1 606 ? -9.516 -43.25 -10.586 1 97 606 LEU A N 1
ATOM 4836 C CA . LEU A 1 606 ? -9.852 -41.969 -9.969 1 97 606 LEU A CA 1
ATOM 4837 C C . LEU A 1 606 ? -11.172 -42.062 -9.203 1 97 606 LEU A C 1
ATOM 4839 O O . LEU A 1 606 ? -11.297 -41.531 -8.109 1 97 606 LEU A O 1
ATOM 4843 N N . HIS A 1 607 ? -12.164 -42.719 -9.828 1 97.94 607 HIS A N 1
ATOM 4844 C CA . HIS A 1 607 ? -13.445 -42.906 -9.164 1 97.94 607 HIS A CA 1
ATOM 4845 C C . HIS A 1 607 ? -13.273 -43.656 -7.836 1 97.94 607 HIS A C 1
ATOM 4847 O O . HIS A 1 607 ? -13.883 -43.281 -6.832 1 97.94 607 HIS A O 1
ATOM 4853 N N . ARG A 1 608 ? -12.477 -44.625 -7.789 1 98 608 ARG A N 1
ATOM 4854 C CA . ARG A 1 608 ? -12.219 -45.375 -6.566 1 98 608 ARG A CA 1
ATOM 4855 C C . ARG A 1 608 ? -11.57 -44.5 -5.508 1 98 608 ARG A C 1
ATOM 4857 O O . ARG A 1 608 ? -11.938 -44.562 -4.332 1 98 608 ARG A O 1
ATOM 4864 N N . LYS A 1 609 ? -10.57 -43.75 -5.965 1 98.12 609 LYS A N 1
ATOM 4865 C CA . LYS A 1 609 ? -9.914 -42.812 -5.051 1 98.12 609 LYS A CA 1
ATOM 4866 C C . LYS A 1 609 ? -10.906 -41.812 -4.469 1 98.12 609 LYS A C 1
ATOM 4868 O O . LYS A 1 609 ? -10.891 -41.562 -3.266 1 98.12 609 LYS A O 1
ATOM 4873 N N . ILE A 1 610 ? -11.773 -41.312 -5.273 1 98.19 610 ILE A N 1
ATOM 4874 C CA . ILE A 1 610 ? -12.781 -40.344 -4.855 1 98.19 610 ILE A CA 1
ATOM 4875 C C . ILE A 1 610 ? -13.734 -41 -3.857 1 98.19 610 ILE A C 1
ATOM 4877 O O . ILE A 1 610 ? -14.086 -40.375 -2.842 1 98.19 610 ILE A O 1
ATOM 4881 N N . LYS A 1 611 ? -14.156 -42.125 -4.16 1 97.31 611 LYS A N 1
ATOM 4882 C CA . LYS A 1 611 ? -15.078 -42.812 -3.281 1 97.31 611 LYS A CA 1
ATOM 4883 C C . LYS A 1 611 ? -14.453 -43.094 -1.915 1 97.31 611 LYS A C 1
ATOM 4885 O O . LYS A 1 611 ? -15.148 -43.062 -0.895 1 97.31 611 LYS A O 1
ATOM 4890 N N . GLN A 1 612 ? -13.234 -43.312 -1.938 1 98 612 GLN A N 1
ATOM 4891 C CA . GLN A 1 612 ? -12.508 -43.531 -0.687 1 98 612 GLN A CA 1
ATOM 4892 C C . GLN A 1 612 ? -12.461 -42.219 0.13 1 98 612 GLN A C 1
ATOM 4894 O O . GLN A 1 612 ? -12.586 -42.25 1.354 1 98 612 GLN A O 1
ATOM 4899 N N . LEU A 1 613 ? -12.25 -41.125 -0.476 1 98.44 613 LEU A N 1
ATOM 4900 C CA . LEU A 1 613 ? -12.039 -39.844 0.192 1 98.44 613 LEU A CA 1
ATOM 4901 C C . LEU A 1 613 ? -13.367 -39.156 0.487 1 98.44 613 LEU A C 1
ATOM 4903 O O . LEU A 1 613 ? -13.57 -38.625 1.584 1 98.44 613 LEU A O 1
ATOM 4907 N N . VAL A 1 614 ? -14.281 -39.219 -0.516 1 98.56 614 VAL A N 1
ATOM 4908 C CA . VAL A 1 614 ? -15.523 -38.438 -0.417 1 98.56 614 VAL A CA 1
ATOM 4909 C C . VAL A 1 614 ? -16.625 -39.344 0.162 1 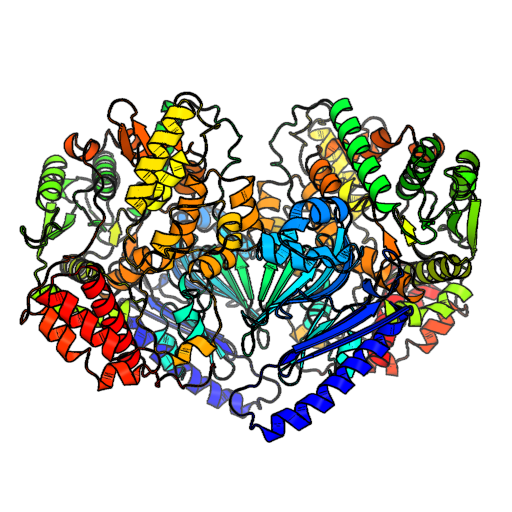98.56 614 VAL A C 1
ATOM 4911 O O . VAL A 1 614 ? -17.531 -39.75 -0.556 1 98.56 614 VAL A O 1
ATOM 4914 N N . THR A 1 615 ? -16.578 -39.562 1.398 1 98.19 615 THR A N 1
ATOM 4915 C CA . THR A 1 615 ? -17.609 -40.25 2.174 1 98.19 615 THR A CA 1
ATOM 4916 C C . THR A 1 615 ? -18.406 -39.25 3.008 1 98.19 615 THR A C 1
ATOM 4918 O O . THR A 1 615 ? -17.953 -38.125 3.211 1 98.19 615 THR A O 1
ATOM 4921 N N . LYS A 1 616 ? -19.547 -39.688 3.42 1 97.94 616 LYS A N 1
ATOM 4922 C CA . LYS A 1 616 ? -20.375 -38.812 4.258 1 97.94 616 LYS A CA 1
ATOM 4923 C C . LYS A 1 616 ? -19.609 -38.344 5.5 1 97.94 616 LYS A C 1
ATOM 4925 O O . LYS A 1 616 ? -19.625 -37.188 5.863 1 97.94 616 LYS A O 1
ATOM 4930 N N . GLU A 1 617 ? -18.953 -39.25 6.117 1 97.69 617 GLU A N 1
ATOM 4931 C CA . GLU A 1 617 ? -18.188 -38.969 7.324 1 97.69 617 GLU A CA 1
ATOM 4932 C C . GLU A 1 617 ? -17.109 -37.938 7.059 1 97.69 617 GLU A C 1
ATOM 4934 O O . GLU A 1 617 ? -16.953 -36.969 7.832 1 97.69 617 GLU A O 1
ATOM 4939 N N . ASN A 1 618 ? -16.359 -38.094 6 1 98.25 618 ASN A N 1
ATOM 4940 C CA . ASN A 1 618 ? -15.273 -37.156 5.676 1 98.25 618 ASN A CA 1
ATOM 4941 C C . ASN A 1 618 ? -15.805 -35.781 5.328 1 98.25 618 ASN A C 1
ATOM 4943 O O . ASN A 1 618 ? -15.219 -34.781 5.719 1 98.25 618 ASN A O 1
ATOM 4947 N N . VAL A 1 619 ? -16.844 -35.688 4.551 1 98 619 VAL A N 1
ATOM 4948 C CA . VAL A 1 619 ? -17.422 -34.406 4.168 1 98 619 VAL A CA 1
ATOM 4949 C C . VAL A 1 619 ? -17.922 -33.656 5.406 1 98 619 VAL A C 1
ATOM 4951 O O . VAL A 1 619 ? -17.672 -32.469 5.57 1 98 619 VAL A O 1
ATOM 4954 N N . GLU A 1 620 ? -18.578 -34.375 6.285 1 95.12 620 GLU A N 1
ATOM 4955 C CA . GLU A 1 620 ? -19.094 -33.781 7.508 1 95.12 620 GLU A CA 1
ATOM 4956 C C . GLU A 1 620 ? -17.969 -33.344 8.438 1 95.12 620 GLU A C 1
ATOM 4958 O O . GLU A 1 620 ? -18.125 -32.375 9.211 1 95.12 620 GLU A O 1
ATOM 4963 N N . SER A 1 621 ? -16.875 -34.031 8.328 1 95.69 621 SER A N 1
ATOM 4964 C CA . SER A 1 621 ? -15.734 -33.688 9.156 1 95.69 621 SER A CA 1
ATOM 4965 C C . SER A 1 621 ? -15.141 -32.344 8.75 1 95.69 621 SER A C 1
ATOM 4967 O O . SER A 1 621 ? -14.414 -31.719 9.523 1 95.69 621 SER A O 1
ATOM 4969 N N . LEU A 1 622 ? -15.391 -31.875 7.562 1 96.88 622 LEU A N 1
ATOM 4970 C CA . LEU A 1 622 ? -14.977 -30.531 7.18 1 96.88 622 LEU A CA 1
ATOM 4971 C C . LEU A 1 622 ? -15.797 -29.469 7.926 1 96.88 622 LEU A C 1
ATOM 4973 O O . LEU A 1 622 ? -15.258 -28.438 8.328 1 96.88 622 LEU A O 1
ATOM 4977 N N . GLY A 1 623 ? -17.078 -29.719 8.062 1 95.75 623 GLY A N 1
ATOM 4978 C CA . GLY A 1 623 ? -17.953 -28.891 8.883 1 95.75 623 GLY A CA 1
ATOM 4979 C C . GLY A 1 623 ? -18.656 -27.812 8.094 1 95.75 623 GLY A C 1
ATOM 4980 O O . GLY A 1 623 ? -19.562 -27.141 8.609 1 95.75 623 GLY A O 1
ATOM 4981 N N . PHE A 1 624 ? -18.297 -27.562 6.84 1 95.56 624 PHE A N 1
ATOM 4982 C CA . PHE A 1 624 ? -18.859 -26.422 6.125 1 95.56 624 PHE A CA 1
ATOM 4983 C C . PHE A 1 624 ? -19.328 -26.828 4.734 1 95.56 624 PHE A C 1
ATOM 4985 O O . PHE A 1 624 ? -19.781 -26 3.957 1 95.56 624 PHE A O 1
ATOM 4992 N N . VAL A 1 625 ? -19.25 -28.125 4.34 1 96.94 625 VAL A N 1
ATOM 4993 C CA . VAL A 1 625 ? -19.609 -28.625 3.016 1 96.94 625 VAL A CA 1
ATOM 4994 C C . VAL A 1 625 ? -20.875 -29.469 3.111 1 96.94 625 VAL A C 1
ATOM 4996 O O . VAL A 1 625 ? -21.047 -30.25 4.051 1 96.94 625 VAL A O 1
ATOM 4999 N N . ASP A 1 626 ? -21.781 -29.328 2.135 1 97.06 626 ASP A N 1
ATOM 5000 C CA . ASP A 1 626 ? -23.047 -30.047 2.096 1 97.06 626 ASP A CA 1
ATOM 5001 C C . ASP A 1 626 ? -22.859 -31.453 1.516 1 97.06 626 ASP A C 1
ATOM 5003 O O . ASP A 1 626 ? -22.453 -31.594 0.365 1 97.06 626 ASP A O 1
ATOM 5007 N N . TRP A 1 627 ? -23.297 -32.469 2.191 1 97.69 627 TRP A N 1
ATOM 5008 C CA . TRP A 1 627 ? -23.094 -33.844 1.773 1 97.69 627 TRP A CA 1
ATOM 5009 C C . TRP A 1 627 ? -23.953 -34.188 0.559 1 97.69 627 TRP A C 1
ATOM 5011 O O . TRP A 1 627 ? -23.484 -34.781 -0.397 1 97.69 627 TRP A O 1
ATOM 5021 N N . ASN A 1 628 ? -25.219 -33.75 0.551 1 97.88 628 ASN A N 1
ATOM 5022 C CA . ASN A 1 628 ? -26.125 -34.094 -0.544 1 97.88 628 ASN A CA 1
ATOM 5023 C C . ASN A 1 628 ? -25.656 -33.5 -1.864 1 97.88 628 ASN A C 1
ATOM 5025 O O . ASN A 1 628 ? -25.641 -34.156 -2.893 1 97.88 628 ASN A O 1
ATOM 5029 N N . ALA A 1 629 ? -25.297 -32.281 -1.737 1 96.88 629 ALA A N 1
ATOM 5030 C CA . ALA A 1 629 ? -24.781 -31.609 -2.934 1 96.88 629 ALA A CA 1
ATOM 5031 C C . ALA A 1 629 ? -23.5 -32.281 -3.414 1 96.88 629 ALA A C 1
ATOM 5033 O O . ALA A 1 629 ? -23.25 -32.375 -4.621 1 96.88 629 ALA A O 1
ATOM 5034 N N . THR A 1 630 ? -22.688 -32.688 -2.549 1 98 630 THR A N 1
ATOM 5035 C CA . THR A 1 630 ? -21.422 -33.375 -2.877 1 98 630 THR A CA 1
ATOM 5036 C C . THR A 1 630 ? -21.688 -34.719 -3.551 1 98 630 THR A C 1
ATOM 5038 O O . THR A 1 630 ? -21.062 -35.031 -4.559 1 98 630 THR A O 1
ATOM 5041 N N . GLN A 1 631 ? -22.578 -35.438 -3.014 1 97.44 631 GLN A N 1
ATOM 5042 C CA . GLN A 1 631 ? -22.938 -36.719 -3.586 1 97.44 631 GLN A CA 1
ATOM 5043 C C . GLN A 1 631 ? -23.453 -36.594 -5.012 1 97.44 631 GLN A C 1
ATOM 5045 O O . GLN A 1 631 ? -23.125 -37.375 -5.891 1 97.44 631 GLN A O 1
ATOM 5050 N N . GLU A 1 632 ? -24.25 -35.594 -5.164 1 97.44 632 GLU A N 1
ATOM 5051 C CA . GLU A 1 632 ? -24.766 -35.312 -6.496 1 97.44 632 GLU A CA 1
ATOM 5052 C C . GLU A 1 632 ? -23.625 -35 -7.469 1 97.44 632 GLU A C 1
ATOM 5054 O O . GLU A 1 632 ? -23.656 -35.438 -8.625 1 97.44 632 GLU A O 1
ATOM 5059 N N . ALA A 1 633 ? -22.703 -34.25 -7.031 1 95.94 633 ALA A N 1
ATOM 5060 C CA . ALA A 1 633 ? -21.547 -33.875 -7.867 1 95.94 633 ALA A CA 1
ATOM 5061 C C . ALA A 1 633 ? -20.766 -35.125 -8.273 1 95.94 633 ALA A C 1
ATOM 5063 O O . ALA A 1 633 ? -20.312 -35.219 -9.422 1 95.94 633 ALA A O 1
ATOM 5064 N N . VAL A 1 634 ? -20.562 -36.031 -7.379 1 97.5 634 VAL A N 1
ATOM 5065 C CA . VAL A 1 634 ? -19.828 -37.25 -7.664 1 97.5 634 VAL A CA 1
ATOM 5066 C C . VAL A 1 634 ? -20.578 -38.062 -8.727 1 97.5 634 VAL A C 1
ATOM 5068 O O . VAL A 1 634 ? -19.969 -38.562 -9.672 1 97.5 634 VAL A O 1
ATOM 5071 N N . GLU A 1 635 ? -21.844 -38.156 -8.562 1 96.75 635 GLU A N 1
ATOM 5072 C CA . GLU A 1 635 ? -22.656 -38.875 -9.531 1 96.75 635 GLU A CA 1
ATOM 5073 C C . GLU A 1 635 ? -22.594 -38.219 -10.906 1 96.75 635 GLU A C 1
ATOM 5075 O O . GLU A 1 635 ? -22.406 -38.906 -11.914 1 96.75 635 GLU A O 1
ATOM 5080 N N . LYS A 1 636 ? -22.719 -37 -10.891 1 95.56 636 LYS A N 1
ATOM 5081 C CA . LYS A 1 636 ? -22.656 -36.25 -12.148 1 95.56 636 LYS A CA 1
ATOM 5082 C C . LYS A 1 636 ? -21.297 -36.406 -12.812 1 95.56 636 LYS A C 1
ATOM 5084 O O . LYS A 1 636 ? -21.203 -36.531 -14.039 1 95.56 636 LYS A O 1
ATOM 5089 N N . ALA A 1 637 ? -20.266 -36.406 -12.039 1 95.12 637 ALA A N 1
ATOM 5090 C CA . ALA A 1 637 ? -18.906 -36.469 -12.547 1 95.12 637 ALA A CA 1
ATOM 5091 C C . ALA A 1 637 ? -18.641 -37.781 -13.266 1 95.12 637 ALA A C 1
ATOM 5093 O O . ALA A 1 637 ? -18.125 -37.812 -14.383 1 95.12 637 ALA A O 1
ATOM 5094 N N . PHE A 1 638 ? -19 -38.875 -12.758 1 96.62 638 PHE A N 1
ATOM 5095 C CA . PHE A 1 638 ? -18.547 -40.188 -13.258 1 96.62 638 PHE A CA 1
ATOM 5096 C C . PHE A 1 638 ? -19.641 -40.844 -14.086 1 96.62 638 PHE A C 1
ATOM 5098 O O . PHE A 1 638 ? -19.344 -41.562 -15.039 1 96.62 638 PHE A O 1
ATOM 5105 N N . THR A 1 639 ? -20.859 -40.562 -13.75 1 95.19 639 THR A N 1
ATOM 5106 C CA . THR A 1 639 ? -21.953 -41.219 -14.477 1 95.19 639 THR A CA 1
ATOM 5107 C C . THR A 1 639 ? -22.406 -40.344 -15.641 1 95.19 639 THR A C 1
ATOM 5109 O O . THR A 1 639 ? -22.719 -40.875 -16.719 1 95.19 639 THR A O 1
ATOM 5112 N N . LYS A 1 640 ? -22.453 -39.031 -15.469 1 94.56 640 LYS A N 1
ATOM 5113 C CA . LYS A 1 640 ? -22.969 -38.156 -16.5 1 94.56 640 LYS A CA 1
ATOM 5114 C C . LYS A 1 640 ? -21.828 -37.406 -17.219 1 94.56 640 LYS A C 1
ATOM 5116 O O . LYS A 1 640 ? -22.078 -36.656 -18.156 1 94.56 640 LYS A O 1
ATOM 5121 N N . GLN A 1 641 ? -20.641 -37.656 -16.797 1 92.06 641 GLN A N 1
ATOM 5122 C CA . GLN A 1 641 ? -19.453 -37.062 -17.406 1 92.06 641 GLN A CA 1
ATOM 5123 C C . GLN A 1 641 ? -19.578 -35.531 -17.422 1 92.06 641 GLN A C 1
ATOM 5125 O O . GLN A 1 641 ? -19.281 -34.906 -18.438 1 92.06 641 GLN A O 1
ATOM 5130 N N . ASP A 1 642 ? -20.141 -35 -16.344 1 91.38 642 ASP A N 1
ATOM 5131 C CA . ASP A 1 642 ? -20.297 -33.562 -16.172 1 91.38 642 ASP A CA 1
ATOM 5132 C C . ASP A 1 642 ? -18.984 -32.906 -15.695 1 91.38 642 ASP A C 1
ATOM 5134 O O . ASP A 1 642 ? -18.516 -33.219 -14.594 1 91.38 642 ASP A O 1
ATOM 5138 N N . PRO A 1 643 ? -18.438 -32.031 -16.5 1 87.44 643 PRO A N 1
ATOM 5139 C CA . PRO A 1 643 ? -17.156 -31.438 -16.125 1 87.44 643 PRO A CA 1
ATOM 5140 C C . PRO A 1 643 ? -17.219 -30.656 -14.82 1 87.44 643 PRO A C 1
ATOM 5142 O O . PRO A 1 643 ? -16.266 -30.688 -14.031 1 87.44 643 PRO A O 1
ATOM 5145 N N . MET A 1 644 ? -18.25 -29.922 -14.578 1 88.19 644 MET A N 1
ATOM 5146 C CA . MET A 1 644 ? -18.375 -29.141 -13.352 1 88.19 644 MET A CA 1
ATOM 5147 C C . MET A 1 644 ? -18.516 -30.047 -12.141 1 88.19 644 MET A C 1
ATOM 5149 O O . MET A 1 644 ? -18.031 -29.734 -11.055 1 88.19 644 MET A O 1
ATOM 5153 N N . GLY A 1 645 ? -19.266 -31.062 -12.352 1 91.75 645 GLY A N 1
ATOM 5154 C CA . GLY A 1 645 ? -19.359 -32.062 -11.297 1 91.75 645 GLY A CA 1
ATOM 5155 C C . GLY A 1 645 ? -18.016 -32.656 -10.922 1 91.75 645 GLY A C 1
ATOM 5156 O O . GLY A 1 645 ? -17.719 -32.875 -9.742 1 91.75 645 GLY A O 1
ATOM 5157 N N . LEU A 1 646 ? -17.203 -32.969 -11.914 1 93.38 646 LEU A N 1
ATOM 5158 C CA . LEU A 1 646 ? -15.875 -33.5 -11.664 1 93.38 646 LEU A CA 1
ATOM 5159 C C . LEU A 1 646 ? -15.023 -32.5 -10.883 1 93.38 646 LEU A C 1
ATOM 5161 O O . LEU A 1 646 ? -14.359 -32.875 -9.914 1 93.38 646 LEU A O 1
ATOM 5165 N N . ARG A 1 647 ? -15.031 -31.25 -11.305 1 92.81 647 ARG A N 1
ATOM 5166 C CA . ARG A 1 647 ? -14.227 -30.219 -10.641 1 92.81 647 ARG A CA 1
ATOM 5167 C C . ARG A 1 647 ? -14.648 -30.047 -9.188 1 92.81 647 ARG A C 1
ATOM 5169 O O . ARG A 1 647 ? -13.805 -29.891 -8.305 1 92.81 647 ARG A O 1
ATOM 5176 N N . ARG A 1 648 ? -15.898 -30.031 -8.961 1 93.75 648 ARG A N 1
ATOM 5177 C CA . ARG A 1 648 ? -16.406 -29.906 -7.602 1 93.75 648 ARG A CA 1
ATOM 5178 C C . ARG A 1 648 ? -15.977 -31.094 -6.746 1 93.75 648 ARG A C 1
ATOM 5180 O O . ARG A 1 648 ? -15.562 -30.922 -5.598 1 93.75 648 ARG A O 1
ATOM 5187 N N . THR A 1 649 ? -16.109 -32.25 -7.336 1 96 649 THR A N 1
ATOM 5188 C CA . THR A 1 649 ? -15.727 -33.5 -6.656 1 96 649 THR A CA 1
ATOM 5189 C C . THR A 1 649 ? -14.242 -33.469 -6.293 1 96 649 THR A C 1
ATOM 5191 O O . THR A 1 649 ? -13.867 -33.781 -5.16 1 96 649 THR A O 1
ATOM 5194 N N . ILE A 1 650 ? -13.422 -33.062 -7.234 1 96.06 650 ILE A N 1
ATOM 5195 C CA . ILE A 1 650 ? -11.984 -33 -7.023 1 96.06 650 ILE A CA 1
ATOM 5196 C C . ILE A 1 650 ? -11.672 -31.984 -5.914 1 96.06 650 ILE A C 1
ATOM 5198 O O . ILE A 1 650 ? -10.844 -32.25 -5.047 1 96.06 650 ILE A O 1
ATOM 5202 N N . THR A 1 651 ? -12.367 -30.859 -5.91 1 96.06 651 THR A N 1
ATOM 5203 C CA . THR A 1 651 ? -12.133 -29.812 -4.918 1 96.06 651 THR A CA 1
ATOM 5204 C C . THR A 1 651 ? -12.477 -30.312 -3.518 1 96.06 651 THR A C 1
ATOM 5206 O O . THR A 1 651 ? -11.695 -30.125 -2.582 1 96.06 651 THR A O 1
ATOM 5209 N N . VAL A 1 652 ? -13.602 -30.906 -3.385 1 97.81 652 VAL A N 1
ATOM 5210 C CA . VAL A 1 652 ? -14.016 -31.438 -2.088 1 97.81 652 VAL A CA 1
ATOM 5211 C C . VAL A 1 652 ? -13.008 -32.469 -1.599 1 97.81 652 VAL A C 1
ATOM 5213 O O . VAL A 1 652 ? -12.602 -32.438 -0.435 1 97.81 652 VAL A O 1
ATOM 5216 N N . ALA A 1 653 ? -12.641 -33.375 -2.502 1 98.5 653 ALA A N 1
ATOM 5217 C CA . ALA A 1 653 ? -11.672 -34.406 -2.148 1 98.5 653 ALA A CA 1
ATOM 5218 C C . ALA A 1 653 ? -10.367 -33.781 -1.648 1 98.5 653 ALA A C 1
ATOM 5220 O O . ALA A 1 653 ? -9.758 -34.281 -0.707 1 98.5 653 ALA A O 1
ATOM 5221 N N . GLN A 1 654 ? -9.93 -32.781 -2.277 1 98 654 GLN A N 1
ATOM 5222 C CA . GLN A 1 654 ? -8.68 -32.125 -1.892 1 98 654 GLN A CA 1
ATOM 5223 C C . GLN A 1 654 ? -8.797 -31.484 -0.515 1 98 654 GLN A C 1
ATOM 5225 O O . GLN A 1 654 ? -7.863 -31.547 0.29 1 98 654 GLN A O 1
ATOM 5230 N N . PHE A 1 655 ? -9.945 -30.859 -0.199 1 98.06 655 PHE A N 1
ATOM 5231 C CA . PHE A 1 655 ? -10.141 -30.266 1.123 1 98.06 655 PHE A CA 1
ATOM 5232 C C . PHE A 1 655 ? -10.188 -31.359 2.193 1 98.06 655 PHE A C 1
ATOM 5234 O O . PHE A 1 655 ? -9.734 -31.141 3.32 1 98.06 655 PHE A O 1
ATOM 5241 N N . ILE A 1 656 ? -10.734 -32.5 1.861 1 98.44 656 ILE A N 1
ATOM 5242 C CA . ILE A 1 656 ? -10.742 -33.656 2.787 1 98.44 656 ILE A CA 1
ATOM 5243 C C . ILE A 1 656 ? -9.305 -34.062 3.082 1 98.44 656 ILE A C 1
ATOM 5245 O O . ILE A 1 656 ? -8.938 -34.281 4.238 1 98.44 656 ILE A O 1
ATOM 5249 N N . VAL A 1 657 ? -8.5 -34.188 2.006 1 98.5 657 VAL A N 1
ATOM 5250 C CA . VAL A 1 657 ? -7.102 -34.562 2.176 1 98.5 657 VAL A CA 1
ATOM 5251 C C . VAL A 1 657 ? -6.398 -33.531 3.072 1 98.5 657 VAL A C 1
ATOM 5253 O O . VAL A 1 657 ? -5.691 -33.906 4.012 1 98.5 657 VAL A O 1
ATOM 5256 N N . LEU A 1 658 ? -6.566 -32.25 2.85 1 98.06 658 LEU A N 1
ATOM 5257 C CA . LEU A 1 658 ? -5.949 -31.203 3.652 1 98.06 658 LEU A CA 1
ATOM 5258 C C . LEU A 1 658 ? -6.422 -31.281 5.102 1 98.06 658 LEU A C 1
ATOM 5260 O O . LEU A 1 658 ? -5.613 -31.172 6.027 1 98.06 658 LEU A O 1
ATOM 5264 N N . GLY A 1 659 ? -7.727 -31.453 5.293 1 97.75 659 GLY A N 1
ATOM 5265 C CA . GLY A 1 659 ? -8.266 -31.547 6.641 1 97.75 659 GLY A CA 1
ATOM 5266 C C . GLY A 1 659 ? -7.66 -32.688 7.438 1 97.75 659 GLY A C 1
ATOM 5267 O O . GLY A 1 659 ? -7.281 -32.5 8.594 1 97.75 659 GLY A O 1
ATOM 5268 N N . LYS A 1 660 ? -7.543 -33.844 6.793 1 97.5 660 LYS A N 1
ATOM 5269 C CA . LYS A 1 660 ? -7.012 -35.031 7.449 1 97.5 660 LYS A CA 1
ATOM 5270 C C . LYS A 1 660 ? -5.527 -34.875 7.77 1 97.5 660 LYS A C 1
ATOM 5272 O O . LYS A 1 660 ? -5.102 -35.125 8.898 1 97.5 660 LYS A O 1
ATOM 5277 N N . ARG A 1 661 ? -4.773 -34.438 6.797 1 97.25 661 ARG A N 1
ATOM 5278 C CA . ARG A 1 661 ? -3.324 -34.406 6.957 1 97.25 661 ARG A CA 1
ATOM 5279 C C . ARG A 1 661 ? -2.896 -33.25 7.875 1 97.25 661 ARG A C 1
ATOM 5281 O O . ARG A 1 661 ? -1.899 -33.375 8.594 1 97.25 661 ARG A O 1
ATOM 5288 N N . PHE A 1 662 ? -3.631 -32.156 7.918 1 97.75 662 PHE A N 1
ATOM 5289 C CA . PHE A 1 662 ? -3.322 -31.031 8.812 1 97.75 662 PHE A CA 1
ATOM 5290 C C . PHE A 1 662 ? -3.982 -31.234 10.172 1 97.75 662 PHE A C 1
ATOM 5292 O O . PHE A 1 662 ? -3.684 -30.516 11.125 1 97.75 662 PHE A O 1
ATOM 5299 N N . GLY A 1 663 ? -4.875 -32.156 10.273 1 96.94 663 GLY A N 1
ATOM 5300 C CA . GLY A 1 663 ? -5.59 -32.406 11.516 1 96.94 663 GLY A CA 1
ATOM 5301 C C . GLY A 1 663 ? -6.535 -31.281 11.891 1 96.94 663 GLY A C 1
ATOM 5302 O O . GLY A 1 663 ? -6.543 -30.812 13.031 1 96.94 663 GLY A O 1
ATOM 5303 N N . VAL A 1 664 ? -7.305 -30.844 10.891 1 96.56 664 VAL A N 1
ATOM 5304 C CA . VAL A 1 664 ? -8.164 -29.688 11.117 1 96.56 664 VAL A CA 1
ATOM 5305 C C . VAL A 1 664 ? -9.477 -30.141 11.766 1 96.56 664 VAL A C 1
ATOM 5307 O O . VAL A 1 664 ? -10.07 -31.125 11.344 1 96.56 664 VAL A O 1
ATOM 5310 N N . LYS A 1 665 ? -9.906 -29.453 12.766 1 91.62 665 LYS A N 1
ATOM 5311 C CA . LYS A 1 665 ? -11.188 -29.75 13.398 1 91.62 665 LYS A CA 1
ATOM 5312 C C . LYS A 1 665 ? -12.344 -29.25 12.539 1 91.62 665 LYS A C 1
ATOM 5314 O O . LYS A 1 665 ? -12.195 -28.312 11.766 1 91.62 665 LYS A O 1
ATOM 5319 N N . PRO A 1 666 ? -13.453 -30 12.648 1 92.25 666 PRO A N 1
ATOM 5320 C CA . PRO A 1 666 ? -14.617 -29.531 11.898 1 92.25 666 PRO A CA 1
ATOM 5321 C C . PRO A 1 666 ? -14.984 -28.094 12.219 1 92.25 666 PRO A C 1
ATOM 5323 O O . PRO A 1 666 ? -14.898 -27.672 13.375 1 92.25 666 PRO A O 1
ATOM 5326 N N . ALA A 1 667 ? -15.281 -27.469 11.164 1 90.81 667 ALA A N 1
ATOM 5327 C CA . ALA A 1 667 ? -15.703 -26.078 11.383 1 90.81 667 ALA A CA 1
ATOM 5328 C C . ALA A 1 667 ? -17.047 -26.031 12.109 1 90.81 667 ALA A C 1
ATOM 5330 O O . ALA A 1 667 ? -17.891 -26.891 11.914 1 90.81 667 ALA A O 1
ATOM 5331 N N . GLY A 1 668 ? -17.141 -25.219 13.219 1 75.19 668 GLY A N 1
ATOM 5332 C CA . GLY A 1 668 ? -18.375 -25.141 13.984 1 75.19 668 GLY A CA 1
ATOM 5333 C C . GLY A 1 668 ? -19.328 -24.078 13.477 1 75.19 668 GLY A C 1
ATOM 5334 O O . GLY A 1 668 ? -18.969 -23.281 12.617 1 75.19 668 GLY A O 1
ATOM 5335 N N . ALA A 1 669 ? -20.594 -24.297 13.891 1 57.66 669 ALA A N 1
ATOM 5336 C CA . ALA A 1 669 ? -21.75 -23.562 13.391 1 57.66 669 ALA A CA 1
ATOM 5337 C C . ALA A 1 669 ? -21.641 -22.062 13.688 1 57.66 669 ALA A C 1
ATOM 5339 O O . ALA A 1 669 ? -22.359 -21.25 13.109 1 57.66 669 ALA A O 1
ATOM 5340 N N . LEU A 1 670 ? -20.812 -21.672 14.719 1 57.22 670 LEU A N 1
ATOM 5341 C CA . LEU A 1 670 ? -20.844 -20.234 14.922 1 57.22 670 LEU A CA 1
ATOM 5342 C C . LEU A 1 670 ? -19.688 -19.547 14.203 1 57.22 670 LEU A C 1
ATOM 5344 O O . LEU A 1 670 ? -18.578 -20.094 14.156 1 57.22 670 LEU A O 1
ATOM 5348 N N . PRO A 1 671 ? -20.188 -18.531 13.367 1 54.31 671 PRO A N 1
ATOM 5349 C CA . PRO A 1 671 ? -19.188 -17.781 12.586 1 54.31 671 PRO A CA 1
ATOM 5350 C C . PRO A 1 671 ? -17.969 -17.391 13.406 1 54.31 671 PRO A C 1
ATOM 5352 O O . PRO A 1 671 ? -18.109 -16.969 14.562 1 54.31 671 PRO A O 1
ATOM 5355 N N . ASN A 1 672 ? -16.812 -17.938 13.172 1 50.41 672 ASN A N 1
ATOM 5356 C CA . ASN A 1 672 ? -15.539 -17.594 13.805 1 50.41 672 ASN A CA 1
ATOM 5357 C C . ASN A 1 672 ? -15.055 -16.219 13.375 1 50.41 672 ASN A C 1
ATOM 5359 O O . ASN A 1 672 ? -15.352 -15.773 12.258 1 50.41 672 ASN A O 1
ATOM 5363 N N . MET B 1 1 ? -17.578 21.547 11.641 1 68.88 1 MET B N 1
ATOM 5364 C CA . MET B 1 1 ? -17.125 20.156 11.547 1 68.88 1 MET B CA 1
ATOM 5365 C C . MET B 1 1 ? -17.375 19.422 12.852 1 68.88 1 MET B C 1
ATOM 5367 O O . MET B 1 1 ? -17.641 20.031 13.883 1 68.88 1 MET B O 1
ATOM 5371 N N . CYS B 1 2 ? -17.469 18.094 12.992 1 88.69 2 CYS B N 1
ATOM 5372 C CA . CYS B 1 2 ? -18.156 17.109 13.812 1 88.69 2 CYS B CA 1
ATOM 5373 C C . CYS B 1 2 ? -17.156 16.188 14.523 1 88.69 2 CYS B C 1
ATOM 5375 O O . CYS B 1 2 ? -15.953 16.391 14.422 1 88.69 2 CYS B O 1
ATOM 5377 N N . GLY B 1 3 ? -17.562 15.602 15.484 1 95.88 3 GLY B N 1
ATOM 5378 C CA . GLY B 1 3 ? -16.828 14.523 16.125 1 95.88 3 GLY B CA 1
ATOM 5379 C C . GLY B 1 3 ? -17.484 13.164 15.961 1 95.88 3 GLY B C 1
ATOM 5380 O O . GLY B 1 3 ? -18.719 13.062 15.977 1 95.88 3 GLY B O 1
ATOM 5381 N N . ILE B 1 4 ? -16.609 12.188 15.766 1 97.5 4 ILE B N 1
ATOM 5382 C CA . ILE B 1 4 ? -17.109 10.828 15.578 1 97.5 4 ILE B CA 1
ATOM 5383 C C . ILE B 1 4 ? -16.531 9.922 16.672 1 97.5 4 ILE B C 1
ATOM 5385 O O . ILE B 1 4 ? -15.398 10.117 17.109 1 97.5 4 ILE B O 1
ATOM 5389 N N . SER B 1 5 ? -17.328 8.992 17.125 1 97.94 5 SER B N 1
ATOM 5390 C CA . SER B 1 5 ? -16.922 7.871 17.969 1 97.94 5 SER B CA 1
ATOM 5391 C C . SER B 1 5 ? -17.688 6.605 17.594 1 97.94 5 SER B C 1
ATOM 5393 O O . SER B 1 5 ? -18.906 6.625 17.453 1 97.94 5 SER B O 1
ATOM 5395 N N . ALA B 1 6 ? -16.969 5.543 17.328 1 98.25 6 ALA B N 1
ATOM 5396 C CA . ALA B 1 6 ? -17.578 4.293 16.906 1 98.25 6 ALA B CA 1
ATOM 5397 C C . ALA B 1 6 ? -16.875 3.09 17.516 1 98.25 6 ALA B C 1
ATOM 5399 O O . ALA B 1 6 ? -15.711 3.188 17.906 1 98.25 6 ALA B O 1
ATOM 5400 N N . PHE B 1 7 ? -17.625 2.02 17.688 1 96.81 7 PHE B N 1
ATOM 5401 C CA . PHE B 1 7 ? -17.016 0.768 18.109 1 96.81 7 PHE B CA 1
ATOM 5402 C C . PHE B 1 7 ? -17.578 -0.41 17.328 1 96.81 7 PHE B C 1
ATOM 5404 O O . PHE B 1 7 ? -18.719 -0.347 16.844 1 96.81 7 PHE B O 1
ATOM 5411 N N . LEU B 1 8 ? -16.812 -1.403 17.094 1 96.38 8 LEU B N 1
ATOM 5412 C CA . LEU B 1 8 ? -17.203 -2.711 16.562 1 96.38 8 LEU B CA 1
ATOM 5413 C C . LEU B 1 8 ? -16.828 -3.818 17.547 1 96.38 8 LEU B C 1
ATOM 5415 O O . LEU B 1 8 ? -15.648 -3.99 17.875 1 96.38 8 LEU B O 1
ATOM 5419 N N . CYS B 1 9 ? -17.781 -4.562 18 1 92.38 9 CYS B N 1
ATOM 5420 C CA . CYS B 1 9 ? -17.547 -5.621 18.969 1 92.38 9 CYS B CA 1
ATOM 5421 C C . CYS B 1 9 ? -17 -6.875 18.297 1 92.38 9 CYS B C 1
ATOM 5423 O O . CYS B 1 9 ? -17.5 -7.27 17.234 1 92.38 9 CYS B O 1
ATOM 5425 N N . HIS B 1 10 ? -15.984 -7.418 18.953 1 88.25 10 HIS B N 1
ATOM 5426 C CA . HIS B 1 10 ? -15.484 -8.742 18.578 1 88.25 10 HIS B CA 1
ATOM 5427 C C . HIS B 1 10 ? -15.977 -9.805 19.562 1 88.25 10 HIS B C 1
ATOM 5429 O O . HIS B 1 10 ? -15.383 -10.008 20.609 1 88.25 10 HIS B O 1
ATOM 5435 N N . PRO B 1 11 ? -17.172 -10.328 19.438 1 72.19 11 PRO B N 1
ATOM 5436 C CA . PRO B 1 11 ? -17.797 -11.219 20.406 1 72.19 11 PRO B CA 1
ATOM 5437 C C . PRO B 1 11 ? -16.922 -12.414 20.781 1 72.19 11 PRO B C 1
ATOM 5439 O O . PRO B 1 11 ? -17.047 -12.953 21.875 1 72.19 11 PRO B O 1
ATOM 5442 N N . GLY B 1 12 ? -15.727 -12.438 20.5 1 61.75 12 GLY B N 1
ATOM 5443 C CA . GLY B 1 12 ? -14.961 -13.625 20.812 1 61.75 12 GLY B CA 1
ATOM 5444 C C . GLY B 1 12 ? -15.789 -14.898 20.781 1 61.75 12 GLY B C 1
ATOM 5445 O O . GLY B 1 12 ? -16.953 -14.883 20.391 1 61.75 12 GLY B O 1
ATOM 5446 N N . LYS B 1 13 ? -15.336 -16.156 21.016 1 54.38 13 LYS B N 1
ATOM 5447 C CA . LYS B 1 13 ? -15.977 -17.469 21.016 1 54.38 13 LYS B CA 1
ATOM 5448 C C . LYS B 1 13 ? -17.125 -17.516 22.016 1 54.38 13 LYS B C 1
ATOM 5450 O O . LYS B 1 13 ? -18.062 -18.312 21.859 1 54.38 13 LYS B O 1
ATOM 5455 N N . ALA B 1 14 ? -17 -17.125 23.25 1 45.94 14 ALA B N 1
ATOM 5456 C CA . ALA B 1 14 ? -17.719 -17.609 24.422 1 45.94 14 ALA B CA 1
ATOM 5457 C C . ALA B 1 14 ? -18.938 -16.734 24.719 1 45.94 14 ALA B C 1
ATOM 5459 O O . ALA B 1 14 ? -19.484 -16.781 25.812 1 45.94 14 ALA B O 1
ATOM 5460 N N . SER B 1 15 ? -19.391 -15.695 24 1 45.69 15 SER B N 1
ATOM 5461 C CA . SER B 1 15 ? -20.266 -14.844 24.812 1 45.69 15 SER B CA 1
ATOM 5462 C C . SER B 1 15 ? -21.672 -15.406 24.906 1 45.69 15 SER B C 1
ATOM 5464 O O . SER B 1 15 ? -22.281 -15.727 23.875 1 45.69 15 SER B O 1
ATOM 5466 N N . SER B 1 16 ? -22.062 -15.859 25.969 1 45.41 16 SER B N 1
ATOM 5467 C CA . SER B 1 16 ? -23.422 -16.234 26.328 1 45.41 16 SER B CA 1
ATOM 5468 C C . SER B 1 16 ? -24.391 -15.062 26.141 1 45.41 16 SER B C 1
ATOM 5470 O O . SER B 1 16 ? -23.969 -13.906 26.172 1 45.41 16 SER B O 1
ATOM 5472 N N . ASN B 1 17 ? -25.656 -15.328 25.719 1 47.28 17 ASN B N 1
ATOM 5473 C CA . ASN B 1 17 ? -26.75 -14.383 25.516 1 47.28 17 ASN B CA 1
ATOM 5474 C C . ASN B 1 17 ? -26.797 -13.336 26.625 1 47.28 17 ASN B C 1
ATOM 5476 O O . ASN B 1 17 ? -27.031 -12.156 26.359 1 47.28 17 ASN B O 1
ATOM 5480 N N . GLU B 1 18 ? -26.875 -13.773 27.812 1 46.97 18 GLU B N 1
ATOM 5481 C CA . GLU B 1 18 ? -27.031 -12.891 28.953 1 46.97 18 GLU B CA 1
ATOM 5482 C C . GLU B 1 18 ? -25.875 -11.906 29.062 1 46.97 18 GLU B C 1
ATOM 5484 O O . GLU B 1 18 ? -26.078 -10.734 29.406 1 46.97 18 GLU B O 1
ATOM 5489 N N . GLN B 1 19 ? -24.75 -12.289 28.797 1 49.91 19 GLN B N 1
ATOM 5490 C CA . GLN B 1 19 ? -23.547 -11.461 28.844 1 49.91 19 GLN B CA 1
ATOM 5491 C C . GLN B 1 19 ? -23.516 -10.461 27.703 1 49.91 19 GLN B C 1
ATOM 5493 O O . GLN B 1 19 ? -23 -9.352 27.859 1 49.91 19 GLN B O 1
ATOM 5498 N N . ALA B 1 20 ? -24.344 -10.836 26.859 1 53.31 20 ALA B N 1
ATOM 5499 C CA . ALA B 1 20 ? -24.422 -9.961 25.703 1 53.31 20 ALA B CA 1
ATOM 5500 C C . ALA B 1 20 ? -25.266 -8.727 25.984 1 53.31 20 ALA B C 1
ATOM 5502 O O . ALA B 1 20 ? -24.922 -7.613 25.594 1 53.31 20 ALA B O 1
ATOM 5503 N N . ASN B 1 21 ? -26.469 -8.898 26.766 1 56.34 21 ASN B N 1
ATOM 5504 C CA . ASN B 1 21 ? -27.312 -7.75 27.062 1 56.34 21 ASN B CA 1
ATOM 5505 C C . ASN B 1 21 ? -26.609 -6.773 28 1 56.34 21 ASN B C 1
ATOM 5507 O O . ASN B 1 21 ? -26.719 -5.559 27.828 1 56.34 21 ASN B O 1
ATOM 5511 N N . ALA B 1 22 ? -26.141 -7.211 29.141 1 51.03 22 ALA B N 1
ATOM 5512 C CA . ALA B 1 22 ? -25.422 -6.363 30.094 1 51.03 22 ALA B CA 1
ATOM 5513 C C . ALA B 1 22 ? -24.234 -5.688 29.422 1 51.03 22 ALA B C 1
ATOM 5515 O O . ALA B 1 22 ? -23.953 -4.512 29.672 1 51.03 22 ALA B O 1
ATOM 5516 N N . GLN B 1 23 ? -23.688 -6.301 28.438 1 61.84 23 GLN B N 1
ATOM 5517 C CA . GLN B 1 23 ? -22.531 -5.816 27.672 1 61.84 23 GLN B CA 1
ATOM 5518 C C . GLN B 1 23 ? -22.953 -4.727 26.688 1 61.84 23 GLN B C 1
ATOM 5520 O O . GLN B 1 23 ? -22.219 -3.762 26.469 1 61.84 23 GLN B O 1
ATOM 5525 N N . THR B 1 24 ? -24.266 -4.824 26.406 1 63.12 24 THR B N 1
ATOM 5526 C CA . THR B 1 24 ? -24.766 -3.838 25.453 1 63.12 24 THR B CA 1
ATOM 5527 C C . THR B 1 24 ? -25 -2.496 26.156 1 63.12 24 THR B C 1
ATOM 5529 O O . THR B 1 24 ? -24.625 -1.446 25.625 1 63.12 24 THR B O 1
ATOM 5532 N N . ARG B 1 25 ? -25.766 -2.457 27.344 1 63.06 25 ARG B N 1
ATOM 5533 C CA . ARG B 1 25 ? -26.031 -1.212 28.062 1 63.06 25 ARG B CA 1
ATOM 5534 C C . ARG B 1 25 ? -24.734 -0.514 28.453 1 63.06 25 ARG B C 1
ATOM 5536 O O . ARG B 1 25 ? -24.625 0.708 28.344 1 63.06 25 ARG B O 1
ATOM 5543 N N . HIS B 1 26 ? -23.891 -1.204 28.766 1 81.62 26 HIS B N 1
ATOM 5544 C CA . HIS B 1 26 ? -22.609 -0.677 29.219 1 81.62 26 HIS B CA 1
ATOM 5545 C C . HIS B 1 26 ? -21.844 -0.04 28.062 1 81.62 26 HIS B C 1
ATOM 5547 O O . HIS B 1 26 ? -21.312 1.062 28.188 1 81.62 26 HIS B O 1
ATOM 5553 N N . VAL B 1 27 ? -22.078 -0.551 26.922 1 87.12 27 VAL B N 1
ATOM 5554 C CA . VAL B 1 27 ? -21.297 -0.061 25.797 1 87.12 27 VAL B CA 1
ATOM 5555 C C . VAL B 1 27 ? -21.922 1.222 25.25 1 87.12 27 VAL B C 1
ATOM 5557 O O . VAL B 1 27 ? -21.219 2.107 24.766 1 87.12 27 VAL B O 1
ATOM 5560 N N . VAL B 1 28 ? -23.172 1.422 25.453 1 88.88 28 VAL B N 1
ATOM 5561 C CA . VAL B 1 28 ? -23.859 2.637 25.016 1 88.88 28 VAL B CA 1
ATOM 5562 C C . VAL B 1 28 ? -23.438 3.811 25.906 1 88.88 28 VAL B C 1
ATOM 5564 O O . VAL B 1 28 ? -23.234 4.922 25.406 1 88.88 28 VAL B O 1
ATOM 5567 N N . ASP B 1 29 ? -23.406 3.535 27.156 1 93.12 29 ASP B N 1
ATOM 5568 C CA . ASP B 1 29 ? -22.938 4.566 28.078 1 93.12 29 ASP B CA 1
ATOM 5569 C C . ASP B 1 29 ? -21.516 4.996 27.75 1 93.12 29 ASP B C 1
ATOM 5571 O O . ASP B 1 29 ? -21.188 6.184 27.828 1 93.12 29 ASP B O 1
ATOM 5575 N N . GLU B 1 30 ? -20.734 4.043 27.453 1 94.69 30 GLU B N 1
ATOM 5576 C CA . GLU B 1 30 ? -19.359 4.344 27.047 1 94.69 30 GLU B CA 1
ATOM 5577 C C . GLU B 1 30 ? -19.328 5.223 25.797 1 94.69 30 GLU B C 1
ATOM 5579 O O . GLU B 1 30 ? -18.547 6.172 25.719 1 94.69 30 GLU B O 1
ATOM 5584 N N . LEU B 1 31 ? -20.188 4.922 24.875 1 96 31 LEU B N 1
ATOM 5585 C CA . LEU B 1 31 ? -20.266 5.703 23.656 1 96 31 LEU B CA 1
ATOM 5586 C C . LEU B 1 31 ? -20.703 7.137 23.953 1 96 31 LEU B C 1
ATOM 5588 O O . LEU B 1 31 ? -20.125 8.086 23.406 1 96 31 LEU B O 1
ATOM 5592 N N . GLU B 1 32 ? -21.672 7.277 24.812 1 95.75 32 GLU B N 1
ATOM 5593 C CA . GLU B 1 32 ? -22.156 8.602 25.188 1 95.75 32 GLU B CA 1
ATOM 5594 C C . GLU B 1 32 ? -21.078 9.414 25.891 1 95.75 32 GLU B C 1
ATOM 5596 O O . GLU B 1 32 ? -20.906 10.602 25.609 1 95.75 32 GLU B O 1
ATOM 5601 N N . HIS B 1 33 ? -20.359 8.773 26.719 1 97.06 33 HIS B N 1
ATOM 5602 C CA . HIS B 1 33 ? -19.266 9.445 27.406 1 97.06 33 HIS B CA 1
ATOM 5603 C C . HIS B 1 33 ? -18.156 9.82 26.422 1 97.06 33 HIS B C 1
ATOM 5605 O O . HIS B 1 33 ? -17.516 10.867 26.578 1 97.06 33 HIS B O 1
ATOM 5611 N N . SER B 1 34 ? -17.906 8.93 25.484 1 97.5 34 SER B N 1
ATOM 5612 C CA . SER B 1 34 ? -16.953 9.227 24.438 1 97.5 34 SER B CA 1
ATOM 5613 C C . SER B 1 34 ? -17.344 10.469 23.656 1 97.5 34 SER B C 1
ATOM 5615 O O . SER B 1 34 ? -16.5 11.312 23.344 1 97.5 34 SER B O 1
ATOM 5617 N N . LEU B 1 35 ? -18.609 10.648 23.406 1 97.38 35 LEU B N 1
ATOM 5618 C CA . LEU B 1 35 ? -19.125 11.797 22.672 1 97.38 35 LEU B CA 1
ATOM 5619 C C . LEU B 1 35 ? -19.016 13.062 23.516 1 97.38 35 LEU B C 1
ATOM 5621 O O . LEU B 1 35 ? -18.828 14.156 22.984 1 97.38 35 LEU B O 1
ATOM 5625 N N . ASP B 1 36 ? -19.094 12.93 24.828 1 97 36 ASP B N 1
ATOM 5626 C CA . ASP B 1 36 ? -18.906 14.078 25.719 1 97 36 ASP B CA 1
ATOM 5627 C C . ASP B 1 36 ? -17.5 14.656 25.562 1 97 36 ASP B C 1
ATOM 5629 O O . ASP B 1 36 ? -17.312 15.875 25.562 1 97 36 ASP B O 1
ATOM 5633 N N . LEU B 1 37 ? -16.578 13.812 25.359 1 96.81 37 LEU B N 1
ATOM 5634 C CA . LEU B 1 37 ? -15.18 14.219 25.297 1 96.81 37 LEU B CA 1
ATOM 5635 C C . LEU B 1 37 ? -14.891 15 24.016 1 96.81 37 LEU B C 1
ATOM 5637 O O . LEU B 1 37 ? -13.945 15.781 23.969 1 96.81 37 LEU B O 1
ATOM 5641 N N . VAL B 1 38 ? -15.703 14.789 23 1 96.44 38 VAL B N 1
ATOM 5642 C CA . VAL B 1 38 ? -15.477 15.516 21.766 1 96.44 38 VAL B CA 1
ATOM 5643 C C . VAL B 1 38 ? -16.656 16.453 21.484 1 96.44 38 VAL B C 1
ATOM 5645 O O . VAL B 1 38 ? -16.828 16.938 20.375 1 96.44 38 VAL B O 1
ATOM 5648 N N . GLY B 1 39 ? -17.453 16.719 22.484 1 95.75 39 GLY B N 1
ATOM 5649 C CA . GLY B 1 39 ? -18.609 17.578 22.375 1 95.75 39 GLY B CA 1
ATOM 5650 C C . GLY B 1 39 ? -18.281 18.984 21.906 1 95.75 39 GLY B C 1
ATOM 5651 O O . GLY B 1 39 ? -19.094 19.641 21.25 1 95.75 39 GLY B O 1
ATOM 5652 N N . HIS B 1 40 ? -17.094 19.469 22.188 1 94.5 40 HIS B N 1
ATOM 5653 C CA . HIS B 1 40 ? -16.656 20.797 21.797 1 94.5 40 HIS B CA 1
ATOM 5654 C C . HIS B 1 40 ? -16.641 20.953 20.281 1 94.5 40 HIS B C 1
ATOM 5656 O O . HIS B 1 40 ? -16.719 22.078 19.766 1 94.5 40 HIS B O 1
ATOM 5662 N N . ARG B 1 41 ? -16.609 19.812 19.516 1 95.81 41 ARG B N 1
ATOM 5663 C CA . ARG B 1 41 ? -16.531 19.844 18.062 1 95.81 41 ARG B CA 1
ATOM 5664 C C . ARG B 1 41 ? -17.906 20.047 17.438 1 95.81 41 ARG B C 1
ATOM 5666 O O . ARG B 1 41 ? -18.016 20.422 16.266 1 95.81 41 ARG B O 1
ATOM 5673 N N . GLY B 1 42 ? -18.969 19.734 18.188 1 94.69 42 GLY B N 1
ATOM 5674 C CA . GLY B 1 42 ? -20.297 19.797 17.609 1 94.69 42 GLY B CA 1
ATOM 5675 C C . GLY B 1 42 ? -21.375 20.047 18.641 1 94.69 42 GLY B C 1
ATOM 5676 O O . GLY B 1 42 ? -22.078 19.109 19.047 1 94.69 42 GLY B O 1
ATOM 5677 N N . PRO B 1 43 ? -21.641 21.234 18.891 1 91.69 43 PRO B N 1
ATOM 5678 C CA . PRO B 1 43 ? -22.594 21.562 19.953 1 91.69 43 PRO B CA 1
ATOM 5679 C C . PRO B 1 43 ? -24.047 21.562 19.469 1 91.69 43 PRO B C 1
ATOM 5681 O O . PRO B 1 43 ? -24.969 21.594 20.281 1 91.69 43 PRO B O 1
ATOM 5684 N N . ASP B 1 44 ? -24.266 21.391 18.203 1 93.38 44 ASP B N 1
ATOM 5685 C CA . ASP B 1 44 ? -25.578 21.688 17.641 1 93.38 44 ASP B CA 1
ATOM 5686 C C . ASP B 1 44 ? -26.5 20.484 17.719 1 93.38 44 ASP B C 1
ATOM 5688 O O . ASP B 1 44 ? -27.734 20.625 17.75 1 93.38 44 ASP B O 1
ATOM 5692 N N . ALA B 1 45 ? -25.922 19.312 17.594 1 93.56 45 ALA B N 1
ATOM 5693 C CA . ALA B 1 45 ? -26.734 18.094 17.672 1 93.56 45 ALA B CA 1
ATOM 5694 C C . ALA B 1 45 ? -25.875 16.891 18.062 1 93.56 45 ALA B C 1
ATOM 5696 O O . ALA B 1 45 ? -24.641 16.922 17.906 1 93.56 45 ALA B O 1
ATOM 5697 N N . ARG B 1 46 ? -26.531 15.945 18.594 1 94.88 46 ARG B N 1
ATOM 5698 C CA . ARG B 1 46 ? -25.906 14.68 18.984 1 94.88 46 ARG B CA 1
ATOM 5699 C C . ARG B 1 46 ? -26.781 13.5 18.578 1 94.88 46 ARG B C 1
ATOM 5701 O O . ARG B 1 46 ? -28.016 13.57 18.688 1 94.88 46 ARG B O 1
ATOM 5708 N N . GLY B 1 47 ? -26.188 12.461 18.031 1 93.31 47 GLY B N 1
ATOM 5709 C CA . GLY B 1 47 ? -26.906 11.258 17.672 1 93.31 47 GLY B CA 1
ATOM 5710 C C . GLY B 1 47 ? -26.047 10.008 17.719 1 93.31 47 GLY B C 1
ATOM 5711 O O . GLY B 1 47 ? -24.812 10.094 17.688 1 93.31 47 GLY B O 1
ATOM 5712 N N . HIS B 1 48 ? -26.656 8.875 17.953 1 92.75 48 HIS B N 1
ATOM 5713 C CA . HIS B 1 48 ? -25.953 7.598 17.922 1 92.75 48 HIS B CA 1
ATOM 5714 C C . HIS B 1 48 ? -26.891 6.461 17.516 1 92.75 48 HIS B C 1
ATOM 5716 O O . HIS B 1 48 ? -28.109 6.621 17.547 1 92.75 48 HIS B O 1
ATOM 5722 N N . ILE B 1 49 ? -26.344 5.449 17 1 90.12 49 ILE B N 1
ATOM 5723 C CA . ILE B 1 49 ? -27.031 4.172 16.828 1 90.12 49 ILE B CA 1
ATOM 5724 C C . ILE B 1 49 ? -26.219 3.057 17.484 1 90.12 49 ILE B C 1
ATOM 5726 O O . ILE B 1 49 ? -24.984 3.113 17.5 1 90.12 49 ILE B O 1
ATOM 5730 N N . ASP B 1 50 ? -26.875 2.162 18.125 1 83.06 50 ASP B N 1
ATOM 5731 C CA . ASP B 1 50 ? -26.234 1.009 18.766 1 83.06 50 ASP B CA 1
ATOM 5732 C C . ASP B 1 50 ? -27 -0.278 18.438 1 83.06 50 ASP B C 1
ATOM 5734 O O . ASP B 1 50 ? -28.141 -0.446 18.844 1 83.06 50 ASP B O 1
ATOM 5738 N N . ILE B 1 51 ? -26.234 -0.978 17.656 1 77.38 51 ILE B N 1
ATOM 5739 C CA . ILE B 1 51 ? -26.719 -2.324 17.375 1 77.38 51 ILE B CA 1
ATOM 5740 C C . ILE B 1 51 ? -25.766 -3.355 17.969 1 77.38 51 ILE B C 1
ATOM 5742 O O . ILE B 1 51 ? -24.641 -3.02 18.359 1 77.38 51 ILE B O 1
ATOM 5746 N N . LEU B 1 52 ? -26.156 -4.414 18.609 1 72.62 52 LEU B N 1
ATOM 5747 C CA . LEU B 1 52 ? -25.453 -5.453 19.344 1 72.62 52 LEU B CA 1
ATOM 5748 C C . LEU B 1 52 ? -23.984 -5.492 18.953 1 72.62 52 LEU B C 1
ATOM 5750 O O . LEU B 1 52 ? -23.094 -5.496 19.828 1 72.62 52 LEU B O 1
ATOM 5754 N N . THR B 1 53 ? -23.594 -5.266 17.719 1 85.75 53 THR B N 1
ATOM 5755 C CA . THR B 1 53 ? -22.219 -5.504 17.266 1 85.75 53 THR B CA 1
ATOM 5756 C C . THR B 1 53 ? -21.531 -4.191 16.938 1 85.75 53 THR B C 1
ATOM 5758 O O . THR B 1 53 ? -20.297 -4.117 16.922 1 85.75 53 THR B O 1
ATOM 5761 N N . ILE B 1 54 ? -22.297 -3.064 16.75 1 93.12 54 ILE B N 1
ATOM 5762 C CA . ILE B 1 54 ? -21.719 -1.828 16.25 1 93.12 54 ILE B CA 1
ATOM 5763 C C . ILE B 1 54 ? -22.359 -0.63 16.938 1 93.12 54 ILE B C 1
ATOM 5765 O O . ILE B 1 54 ? -23.547 -0.672 17.297 1 93.12 54 ILE B O 1
ATOM 5769 N N . GLY B 1 55 ? -21.578 0.315 17.297 1 96.25 55 GLY B N 1
ATOM 5770 C CA . GLY B 1 55 ? -22.062 1.619 17.719 1 96.25 55 GLY B CA 1
ATOM 5771 C C . GLY B 1 55 ? -21.453 2.768 16.953 1 96.25 55 GLY B C 1
ATOM 5772 O O . GLY B 1 55 ? -20.234 2.775 16.703 1 96.25 55 GLY B O 1
ATOM 5773 N N . LEU B 1 56 ? -22.297 3.645 16.422 1 97.69 56 LEU B N 1
ATOM 5774 C CA . LEU B 1 56 ? -21.875 4.867 15.75 1 97.69 56 LEU B CA 1
ATOM 5775 C C . LEU B 1 56 ? -22.406 6.102 16.484 1 97.69 56 LEU B C 1
ATOM 5777 O O . LEU B 1 56 ? -23.594 6.184 16.781 1 97.69 56 LEU B O 1
ATOM 5781 N N . GLY B 1 57 ? -21.531 7.012 16.828 1 97.88 57 GLY B N 1
ATOM 5782 C CA . GLY B 1 57 ? -21.891 8.258 17.484 1 97.88 57 GLY B CA 1
ATOM 5783 C C . GLY B 1 57 ? -21.344 9.484 16.781 1 97.88 57 GLY B C 1
ATOM 5784 O O . GLY B 1 57 ? -20.281 9.422 16.141 1 97.88 57 GLY B O 1
ATOM 5785 N N . HIS B 1 58 ? -22.125 10.555 16.891 1 97.5 58 HIS B N 1
ATOM 5786 C CA . HIS B 1 58 ? -21.781 11.773 16.172 1 97.5 58 HIS B CA 1
ATOM 5787 C C . HIS B 1 58 ? -22.219 13.016 16.953 1 97.5 58 HIS B C 1
ATOM 5789 O O . HIS B 1 58 ? -23.297 13.031 17.547 1 97.5 58 HIS B O 1
ATOM 5795 N N . VAL B 1 59 ? -21.359 13.984 17.094 1 97.5 59 VAL B N 1
ATOM 5796 C CA . VAL B 1 59 ? -21.719 15.328 17.531 1 97.5 59 VAL B CA 1
ATOM 5797 C C . VAL B 1 59 ? -21.594 16.312 16.359 1 97.5 59 VAL B C 1
ATOM 5799 O O . VAL B 1 59 ? -20.609 16.281 15.625 1 97.5 59 VAL B O 1
ATOM 5802 N N . ARG B 1 60 ? -22.5 17.172 16.188 1 95.88 60 ARG B N 1
ATOM 5803 C CA . ARG B 1 60 ? -22.641 17.891 14.93 1 95.88 60 ARG B CA 1
ATOM 5804 C C . ARG B 1 60 ? -22.391 19.391 15.133 1 95.88 60 ARG B C 1
ATOM 5806 O O . ARG B 1 60 ? -22.906 19.984 16.078 1 95.88 60 ARG B O 1
ATOM 5813 N N . LEU B 1 61 ? -21.547 19.953 14.328 1 93.56 61 LEU B N 1
ATOM 5814 C CA . LEU B 1 61 ? -21.531 21.391 14.023 1 93.56 61 LEU B CA 1
ATOM 5815 C C . LEU B 1 61 ? -22.297 21.672 12.727 1 93.56 61 LEU B C 1
ATOM 5817 O O . LEU B 1 61 ? -21.828 21.312 11.648 1 93.56 61 LEU B O 1
ATOM 5821 N N . SER B 1 62 ? -23.375 22.328 12.797 1 90.81 62 SER B N 1
ATOM 5822 C CA . SER B 1 62 ? -24.25 22.516 11.641 1 90.81 62 SER B CA 1
ATOM 5823 C C . SER B 1 62 ? -23.75 23.625 10.734 1 90.81 62 SER B C 1
ATOM 5825 O O . SER B 1 62 ? -23.656 24.781 11.156 1 90.81 62 SER B O 1
ATOM 5827 N N . ILE B 1 63 ? -23.422 23.234 9.555 1 88.56 63 ILE B N 1
ATOM 5828 C CA . ILE B 1 63 ? -22.938 24.219 8.594 1 88.56 63 ILE B CA 1
ATOM 5829 C C . ILE B 1 63 ? -23.766 24.141 7.316 1 88.56 63 ILE B C 1
ATOM 5831 O O . ILE B 1 63 ? -24.266 25.172 6.84 1 88.56 63 ILE B O 1
ATOM 5835 N N . ILE B 1 64 ? -23.906 22.953 6.727 1 83.88 64 ILE B N 1
ATOM 5836 C CA . ILE B 1 64 ? -24.797 22.688 5.602 1 83.88 64 ILE B CA 1
ATOM 5837 C C . ILE B 1 64 ? -26.031 21.938 6.086 1 83.88 64 ILE B C 1
ATOM 5839 O O . ILE B 1 64 ? -25.906 20.953 6.816 1 83.88 64 ILE B O 1
ATOM 5843 N N . ASP B 1 65 ? -27.328 22.391 5.652 1 84.94 65 ASP B N 1
ATOM 5844 C CA . ASP B 1 65 ? -28.594 21.812 6.105 1 84.94 65 ASP B CA 1
ATOM 5845 C C . ASP B 1 65 ? -28.75 21.953 7.617 1 84.94 65 ASP B C 1
ATOM 5847 O O . ASP B 1 65 ? -28.547 21 8.367 1 84.94 65 ASP B O 1
ATOM 5851 N N . LEU B 1 66 ? -29.234 23 8.102 1 87.38 66 LEU B N 1
ATOM 5852 C CA . LEU B 1 66 ? -29.328 23.344 9.523 1 87.38 66 LEU B CA 1
ATOM 5853 C C . LEU B 1 66 ? -30.531 22.641 10.156 1 87.38 66 LEU B C 1
ATOM 5855 O O . LEU B 1 66 ? -30.703 22.688 11.375 1 87.38 66 LEU B O 1
ATOM 5859 N N . SER B 1 67 ? -31.234 21.891 9.312 1 88.06 67 SER B N 1
ATOM 5860 C CA . SER B 1 67 ? -32.406 21.203 9.797 1 88.06 67 SER B CA 1
ATOM 5861 C C . SER B 1 67 ? -32.062 19.875 10.469 1 88.06 67 SER B C 1
ATOM 5863 O O . SER B 1 67 ? -30.891 19.484 10.5 1 88.06 67 SER B O 1
ATOM 5865 N N . LEU B 1 68 ? -33.031 19.188 10.914 1 89.19 68 LEU B N 1
ATOM 5866 C CA . LEU B 1 68 ? -32.875 17.922 11.609 1 89.19 68 LEU B CA 1
ATOM 5867 C C . LEU B 1 68 ? -32.438 16.828 10.648 1 89.19 68 LEU B C 1
ATOM 5869 O O . LEU B 1 68 ? -31.859 15.82 11.062 1 89.19 68 LEU B O 1
ATOM 5873 N N . SER B 1 69 ? -32.75 17.047 9.445 1 88.19 69 SER B N 1
ATOM 5874 C CA . SER B 1 69 ? -32.406 16.031 8.453 1 88.19 69 SER B CA 1
ATOM 5875 C C . SER B 1 69 ? -30.891 15.898 8.289 1 88.19 69 SER B C 1
ATOM 5877 O O . SER B 1 69 ? -30.406 14.922 7.727 1 88.19 69 SER B O 1
ATOM 5879 N N . GLY B 1 70 ? -30.188 16.891 8.828 1 90.19 70 GLY B N 1
ATOM 5880 C CA . GLY B 1 70 ? -28.734 16.844 8.75 1 90.19 70 GLY B CA 1
ATOM 5881 C C . GLY B 1 70 ? -28.109 16.141 9.938 1 90.19 70 GLY B C 1
ATOM 5882 O O . GLY B 1 70 ? -26.891 15.945 9.977 1 90.19 70 GLY B O 1
ATOM 5883 N N . ASN B 1 71 ? -28.938 15.75 10.875 1 92.25 71 ASN B N 1
ATOM 5884 C CA . ASN B 1 71 ? -28.422 15.039 12.039 1 92.25 71 ASN B CA 1
ATOM 5885 C C . ASN B 1 71 ? -27.953 13.633 11.672 1 92.25 71 ASN B C 1
ATOM 5887 O O . ASN B 1 71 ? -28.484 13.016 10.75 1 92.25 71 ASN B O 1
ATOM 5891 N N . GLN B 1 72 ? -26.938 13.195 12.312 1 95.12 72 GLN B N 1
ATOM 5892 C CA . GLN B 1 72 ? -26.344 11.898 12.039 1 95.12 72 GLN B CA 1
ATOM 5893 C C . GLN B 1 72 ? -26.5 10.953 13.234 1 95.12 72 GLN B C 1
ATOM 5895 O O . GLN B 1 72 ? -26.656 11.406 14.367 1 95.12 72 GLN B O 1
ATOM 5900 N N . PRO B 1 73 ? -26.453 9.617 13.008 1 96.75 73 PRO B N 1
ATOM 5901 C CA . PRO B 1 73 ? -25.984 8.906 11.82 1 96.75 73 PRO B CA 1
ATOM 5902 C C . PRO B 1 73 ? -26.969 8.953 10.664 1 96.75 73 PRO B C 1
ATOM 5904 O O . PRO B 1 73 ? -28.188 9.078 10.891 1 96.75 73 PRO B O 1
ATOM 5907 N N . PHE B 1 74 ? -26.422 8.852 9.477 1 96.94 74 PHE B N 1
ATOM 5908 C CA . PHE B 1 74 ? -27.234 8.664 8.273 1 96.94 74 PHE B CA 1
ATOM 5909 C C . PHE B 1 74 ? -27.562 7.191 8.078 1 96.94 74 PHE B C 1
ATOM 5911 O O . PHE B 1 74 ? -26.812 6.316 8.492 1 96.94 74 PHE B O 1
ATOM 5918 N N . HIS B 1 75 ? -28.703 6.922 7.426 1 95.81 75 HIS B N 1
ATOM 5919 C CA . HIS B 1 75 ? -29.172 5.566 7.156 1 95.81 75 HIS B CA 1
ATOM 5920 C C . HIS B 1 75 ? -29.703 5.434 5.734 1 95.81 75 HIS B C 1
ATOM 5922 O O . HIS B 1 75 ? -30.188 6.41 5.156 1 95.81 75 HIS B O 1
ATOM 5928 N N . ASP B 1 76 ? -29.5 4.246 5.191 1 95.5 76 ASP B N 1
ATOM 5929 C CA . ASP B 1 76 ? -30.188 4.008 3.924 1 95.5 76 ASP B CA 1
ATOM 5930 C C . ASP B 1 76 ? -31.641 3.6 4.156 1 95.5 76 ASP B C 1
ATOM 5932 O O . ASP B 1 76 ? -32.062 3.418 5.297 1 95.5 76 ASP B O 1
ATOM 5936 N N . GLN B 1 77 ? -32.375 3.404 3.094 1 92.56 77 GLN B N 1
ATOM 5937 C CA . GLN B 1 77 ? -33.812 3.162 3.166 1 92.56 77 GLN B CA 1
ATOM 5938 C C . GLN B 1 77 ? -34.125 1.842 3.871 1 92.56 77 GLN B C 1
ATOM 5940 O O . GLN B 1 77 ? -35.125 1.729 4.594 1 92.56 77 GLN B O 1
ATOM 5945 N N . ASP B 1 78 ? -33.25 0.904 3.754 1 92.25 78 ASP B N 1
ATOM 5946 C CA . ASP B 1 78 ? -33.469 -0.425 4.312 1 92.25 78 ASP B CA 1
ATOM 5947 C C . ASP B 1 78 ? -32.844 -0.558 5.695 1 92.25 78 ASP B C 1
ATOM 5949 O O . ASP B 1 78 ? -32.875 -1.636 6.293 1 92.25 78 ASP B O 1
ATOM 5953 N N . ASN B 1 79 ? -32.219 0.505 6.168 1 93.19 79 ASN B N 1
ATOM 5954 C CA . ASN B 1 79 ? -31.562 0.527 7.461 1 93.19 79 ASN B CA 1
ATOM 5955 C C . ASN B 1 79 ? -30.5 -0.565 7.562 1 93.19 79 ASN B C 1
ATOM 5957 O O . ASN B 1 79 ? -30.391 -1.23 8.594 1 93.19 79 ASN B O 1
ATOM 5961 N N . SER B 1 80 ? -29.875 -0.775 6.477 1 93.44 80 SER B N 1
ATOM 5962 C CA . SER B 1 80 ? -28.828 -1.783 6.445 1 93.44 80 SER B CA 1
ATOM 5963 C C . SER B 1 80 ? -27.453 -1.139 6.363 1 93.44 80 SER B C 1
ATOM 5965 O O . SER B 1 80 ? -26.438 -1.79 6.629 1 93.44 80 SER B O 1
ATOM 5967 N N . ILE B 1 81 ? -27.375 0.118 5.953 1 96.62 81 ILE B N 1
ATOM 5968 C CA . ILE B 1 81 ? -26.125 0.858 5.883 1 96.62 81 ILE B CA 1
ATOM 5969 C C . ILE B 1 81 ? -26.219 2.127 6.727 1 96.62 81 ILE B C 1
ATOM 5971 O O . ILE B 1 81 ? -27.188 2.881 6.613 1 96.62 81 ILE B O 1
ATOM 5975 N N . HIS B 1 82 ? -25.281 2.344 7.551 1 97.31 82 HIS B N 1
ATOM 5976 C CA . HIS B 1 82 ? -25.203 3.494 8.445 1 97.31 82 HIS B CA 1
ATOM 5977 C C . HIS B 1 82 ? -23.859 4.203 8.32 1 97.31 82 HIS B C 1
ATOM 5979 O O . HIS B 1 82 ? -22.844 3.566 8.055 1 97.31 82 HIS B O 1
ATOM 5985 N N . ALA B 1 83 ? -23.875 5.516 8.469 1 98.06 83 ALA B N 1
ATOM 5986 C CA . ALA B 1 83 ? -22.609 6.238 8.383 1 98.06 83 ALA B CA 1
ATOM 5987 C C . ALA B 1 83 ? -22.609 7.461 9.297 1 98.06 83 ALA B C 1
ATOM 5989 O O . ALA B 1 83 ? -23.656 8.086 9.508 1 98.06 83 ALA B O 1
ATOM 5990 N N . VAL B 1 84 ? -21.531 7.73 9.883 1 98.31 84 VAL B N 1
ATOM 5991 C CA . VAL B 1 84 ? -21.234 9.016 10.516 1 98.31 84 VAL B CA 1
ATOM 5992 C C . VAL B 1 84 ? -20.047 9.68 9.812 1 98.31 84 VAL B C 1
ATOM 5994 O O . VAL B 1 84 ? -19.078 9.008 9.461 1 98.31 84 VAL B O 1
ATOM 5997 N N . VAL B 1 85 ? -20.188 10.969 9.523 1 98 85 VAL B N 1
ATOM 5998 C CA . VAL B 1 85 ? -19.203 11.68 8.711 1 98 85 VAL B CA 1
ATOM 5999 C C . VAL B 1 85 ? -18.812 12.984 9.398 1 98 85 VAL B C 1
ATOM 6001 O O . VAL B 1 85 ? -19.672 13.766 9.797 1 98 85 VAL B O 1
ATOM 6004 N N . ASN B 1 86 ? -17.531 13.148 9.641 1 97.44 86 ASN B N 1
ATOM 6005 C CA . ASN B 1 86 ? -16.922 14.43 9.992 1 97.44 86 ASN B CA 1
ATOM 6006 C C . ASN B 1 86 ? -16.203 15.055 8.797 1 97.44 86 ASN B C 1
ATOM 6008 O O . ASN B 1 86 ? -15.094 14.648 8.461 1 97.44 86 ASN B O 1
ATOM 6012 N N . GLY B 1 87 ? -16.891 15.961 8.141 1 95.56 87 GLY B N 1
ATOM 6013 C CA . GLY B 1 87 ? -16.234 16.516 6.973 1 95.56 87 GLY B CA 1
ATOM 6014 C C . GLY B 1 87 ? -17.141 17.422 6.152 1 95.56 87 GLY B C 1
ATOM 6015 O O . GLY B 1 87 ? -18.25 17.75 6.578 1 95.56 87 GLY B O 1
ATOM 6016 N N . GLU B 1 88 ? -16.672 18 5.125 1 96.75 88 GLU B N 1
ATOM 6017 C CA . GLU B 1 88 ? -17.328 18.797 4.09 1 96.75 88 GLU B CA 1
ATOM 6018 C C . GLU B 1 88 ? -17.047 18.234 2.699 1 96.75 88 GLU B C 1
ATOM 6020 O O . GLU B 1 88 ? -15.891 18.188 2.262 1 96.75 88 GLU B O 1
ATOM 6025 N N . LEU B 1 89 ? -18.156 17.844 2.076 1 97.56 89 LEU B N 1
ATOM 6026 C CA . LEU B 1 89 ? -18.016 17.219 0.765 1 97.56 89 LEU B CA 1
ATOM 6027 C C . LEU B 1 89 ? -18.562 18.125 -0.331 1 97.56 89 LEU B C 1
ATOM 6029 O O . LEU B 1 89 ? -19.766 18.406 -0.371 1 97.56 89 LEU B O 1
ATOM 6033 N N . TYR B 1 90 ? -17.844 18.766 -1.308 1 96 90 TYR B N 1
ATOM 6034 C CA . TYR B 1 90 ? -18.125 19.891 -2.18 1 96 90 TYR B CA 1
ATOM 6035 C C . TYR B 1 90 ? -18.844 19.438 -3.441 1 96 90 TYR B C 1
ATOM 6037 O O . TYR B 1 90 ? -19.469 20.25 -4.137 1 96 90 TYR B O 1
ATOM 6045 N N . ASP B 1 91 ? -18.922 18.25 -3.965 1 93.88 91 ASP B N 1
ATOM 6046 C CA . ASP B 1 91 ? -19.625 17.781 -5.16 1 93.88 91 ASP B CA 1
ATOM 6047 C C . ASP B 1 91 ? -20.891 17.031 -4.789 1 93.88 91 ASP B C 1
ATOM 6049 O O . ASP B 1 91 ? -21.359 16.188 -5.551 1 93.88 91 ASP B O 1
ATOM 6053 N N . HIS B 1 92 ? -21.5 17.422 -3.666 1 96.06 92 HIS B N 1
ATOM 6054 C CA . HIS B 1 92 ? -22.641 16.656 -3.17 1 96.06 92 HIS B CA 1
ATOM 6055 C C . HIS B 1 92 ? -23.891 16.922 -4.004 1 96.06 92 HIS B C 1
ATOM 6057 O O . HIS B 1 92 ? -24.703 16.031 -4.223 1 96.06 92 HIS B O 1
ATOM 6063 N N . GLU B 1 93 ? -24.062 18.188 -4.535 1 96.19 93 GLU B N 1
ATOM 6064 C CA . GLU B 1 93 ? -25.219 18.5 -5.363 1 96.19 93 GLU B CA 1
ATOM 6065 C C . GLU B 1 93 ? -25.203 17.703 -6.66 1 96.19 93 GLU B C 1
ATOM 6067 O O . GLU B 1 93 ? -26.25 17.188 -7.098 1 96.19 93 GLU B O 1
ATOM 6072 N N . TYR B 1 94 ? -24.031 17.625 -7.227 1 96.38 94 TYR B N 1
ATOM 6073 C CA . TYR B 1 94 ? -23.859 16.828 -8.438 1 96.38 94 TYR B CA 1
ATOM 6074 C C . TYR B 1 94 ? -24.281 15.383 -8.195 1 96.38 94 TYR B C 1
ATOM 6076 O O . TYR B 1 94 ? -25.016 14.805 -8.992 1 96.38 94 TYR B O 1
ATOM 6084 N N . TYR B 1 95 ? -23.844 14.766 -7.125 1 97 95 TYR B N 1
ATOM 6085 C CA . TYR B 1 95 ? -24.094 13.359 -6.848 1 97 95 TYR B CA 1
ATOM 6086 C C . TYR B 1 95 ? -25.531 13.141 -6.418 1 97 95 TYR B C 1
ATOM 6088 O O . TYR B 1 95 ? -26.125 12.094 -6.703 1 97 95 TYR B O 1
ATOM 6096 N N . ARG B 1 96 ? -26.125 14.125 -5.719 1 96.56 96 ARG B N 1
ATOM 6097 C CA . ARG B 1 96 ? -27.547 14.023 -5.383 1 96.56 96 ARG B CA 1
ATOM 6098 C C . ARG B 1 96 ? -28.406 13.93 -6.641 1 96.56 96 ARG B C 1
ATOM 6100 O O . ARG B 1 96 ? -29.359 13.156 -6.691 1 96.56 96 ARG B O 1
ATOM 6107 N N . ASP B 1 97 ? -28.031 14.766 -7.613 1 97 97 ASP B N 1
ATOM 6108 C CA . ASP B 1 97 ? -28.766 14.734 -8.875 1 97 97 ASP B CA 1
ATOM 6109 C C . ASP B 1 97 ? -28.5 13.43 -9.625 1 97 97 ASP B C 1
ATOM 6111 O O . ASP B 1 97 ? -29.438 12.797 -10.125 1 97 97 ASP B O 1
ATOM 6115 N N . GLN B 1 98 ? -27.312 13.023 -9.641 1 96.06 98 GLN B N 1
ATOM 6116 C CA . GLN B 1 98 ? -26.906 11.836 -10.391 1 96.06 98 GLN B CA 1
ATOM 6117 C C . GLN B 1 98 ? -27.531 10.57 -9.812 1 96.06 98 GLN B C 1
ATOM 6119 O O . GLN B 1 98 ? -27.891 9.656 -10.555 1 96.06 98 GLN B O 1
ATOM 6124 N N . LEU B 1 99 ? -27.672 10.516 -8.469 1 97.44 99 LEU B N 1
ATOM 6125 C CA . LEU B 1 99 ? -28.047 9.258 -7.828 1 97.44 99 LEU B CA 1
ATOM 6126 C C . LEU B 1 99 ? -29.453 9.32 -7.27 1 97.44 99 LEU B C 1
ATOM 6128 O O . LEU B 1 99 ? -29.875 8.453 -6.5 1 97.44 99 LEU B O 1
ATOM 6132 N N . ALA B 1 100 ? -30.234 10.336 -7.668 1 95.5 100 ALA B N 1
ATOM 6133 C CA . ALA B 1 100 ? -31.578 10.57 -7.145 1 95.5 100 ALA B CA 1
ATOM 6134 C C . ALA B 1 100 ? -32.469 9.375 -7.414 1 95.5 100 ALA B C 1
ATOM 6136 O O . ALA B 1 100 ? -33.406 9.094 -6.629 1 95.5 100 ALA B O 1
ATOM 6137 N N . SER B 1 101 ? -32.219 8.625 -8.492 1 95.81 101 SER B N 1
ATOM 6138 C CA . SER B 1 101 ? -33.031 7.488 -8.859 1 95.81 101 SER B CA 1
ATOM 6139 C C . SER B 1 101 ? -32.625 6.234 -8.094 1 95.81 101 SER B C 1
ATOM 6141 O O . SER B 1 101 ? -33.406 5.277 -7.996 1 95.81 101 SER B O 1
ATOM 6143 N N . GLU B 1 102 ? -31.453 6.23 -7.512 1 94.75 102 GLU B N 1
ATOM 6144 C CA . GLU B 1 102 ? -30.906 5.035 -6.887 1 94.75 102 GLU B CA 1
ATOM 6145 C C . GLU B 1 102 ? -30.938 5.141 -5.363 1 94.75 102 GLU B C 1
ATOM 6147 O O . GLU B 1 102 ? -30.891 4.125 -4.664 1 94.75 102 GLU B O 1
ATOM 6152 N N . PHE B 1 103 ? -31.047 6.332 -4.914 1 95.69 103 PHE B N 1
ATOM 6153 C CA . PHE B 1 103 ? -30.969 6.57 -3.479 1 95.69 103 PHE B CA 1
ATOM 6154 C C . PHE B 1 103 ? -31.953 7.66 -3.055 1 95.69 103 PHE B C 1
ATOM 6156 O O . PHE B 1 103 ? -32.031 8.703 -3.707 1 95.69 103 PHE B O 1
ATOM 6163 N N . GLN B 1 104 ? -32.688 7.426 -1.965 1 95 104 GLN B N 1
ATOM 6164 C CA . GLN B 1 104 ? -33.594 8.414 -1.438 1 95 104 GLN B CA 1
ATOM 6165 C C . GLN B 1 104 ? -32.938 9.297 -0.382 1 95 104 GLN B C 1
ATOM 6167 O O . GLN B 1 104 ? -32.906 8.938 0.795 1 95 104 GLN B O 1
ATOM 6172 N N . PHE B 1 105 ? -32.594 10.438 -0.761 1 95.19 105 PHE B N 1
ATOM 6173 C CA . PHE B 1 105 ? -31.984 11.383 0.162 1 95.19 105 PHE B CA 1
ATOM 6174 C C . PHE B 1 105 ? -33.031 11.953 1.121 1 95.19 105 PHE B C 1
ATOM 6176 O O . PHE B 1 105 ? -34.156 12.242 0.72 1 95.19 105 PHE B O 1
ATOM 6183 N N . VAL B 1 106 ? -32.688 12.078 2.352 1 92.94 106 VAL B N 1
ATOM 6184 C CA . VAL B 1 106 ? -33.594 12.555 3.379 1 92.94 106 VAL B CA 1
ATOM 6185 C C . VAL B 1 106 ? -33.5 14.078 3.492 1 92.94 106 VAL B C 1
ATOM 6187 O O . VAL B 1 106 ? -34.5 14.75 3.723 1 92.94 106 VAL B O 1
ATOM 6190 N N . GLY B 1 107 ? -32.281 14.594 3.32 1 92.88 107 GLY B N 1
ATOM 6191 C CA . GLY B 1 107 ? -32.062 16.031 3.438 1 92.88 107 GLY B CA 1
ATOM 6192 C C . GLY B 1 107 ? -31.109 16.562 2.389 1 92.88 107 GLY B C 1
ATOM 6193 O O . GLY B 1 107 ? -31.047 16.047 1.276 1 92.88 107 GLY B O 1
ATOM 6194 N N . THR B 1 108 ? -30.484 17.703 2.777 1 92.88 108 THR B N 1
ATOM 6195 C CA . THR B 1 108 ? -29.594 18.344 1.826 1 92.88 108 THR B CA 1
ATOM 6196 C C . THR B 1 108 ? -28.172 18.391 2.375 1 92.88 108 THR B C 1
ATOM 6198 O O . THR B 1 108 ? -27.328 19.141 1.867 1 92.88 108 THR B O 1
ATOM 6201 N N . SER B 1 109 ? -27.969 17.641 3.445 1 94.31 109 SER B N 1
ATOM 6202 C CA . SER B 1 109 ? -26.625 17.578 3.994 1 94.31 109 SER B CA 1
ATOM 6203 C C . SER B 1 109 ? -25.625 17.062 2.965 1 94.31 109 SER B C 1
ATOM 6205 O O . SER B 1 109 ? -25.906 16.078 2.264 1 94.31 109 SER B O 1
ATOM 6207 N N . ASP B 1 110 ? -24.469 17.688 2.826 1 95.56 110 ASP B N 1
ATOM 6208 C CA . ASP B 1 110 ? -23.438 17.266 1.893 1 95.56 110 ASP B CA 1
ATOM 6209 C C . ASP B 1 110 ? -22.938 15.852 2.219 1 95.56 110 ASP B C 1
ATOM 6211 O O . ASP B 1 110 ? -22.641 15.062 1.314 1 95.56 110 ASP B O 1
ATOM 6215 N N . CYS B 1 111 ? -22.969 15.438 3.461 1 95.44 111 CYS B N 1
ATOM 6216 C CA . CYS B 1 111 ? -22.344 14.203 3.932 1 95.44 111 CYS B CA 1
ATOM 6217 C C . CYS B 1 111 ? -23.219 13 3.619 1 95.44 111 CYS B C 1
ATOM 6219 O O . CYS B 1 111 ? -22.75 11.859 3.66 1 95.44 111 CYS B O 1
ATOM 6221 N N . GLU B 1 112 ? -24.484 13.203 3.25 1 95.25 112 GLU B N 1
ATOM 6222 C CA . GLU B 1 112 ? -25.406 12.102 2.977 1 95.25 112 GLU B CA 1
ATOM 6223 C C . GLU B 1 112 ? -24.984 11.32 1.737 1 95.25 112 GLU B C 1
ATOM 6225 O O . GLU B 1 112 ? -25.359 10.164 1.567 1 95.25 112 GLU B O 1
ATOM 6230 N N . ILE B 1 113 ? -24.172 11.914 0.911 1 97.75 113 ILE B N 1
ATOM 6231 C CA . ILE B 1 113 ? -23.797 11.281 -0.353 1 97.75 113 ILE B CA 1
ATOM 6232 C C . ILE B 1 113 ? -22.891 10.086 -0.088 1 97.75 113 ILE B C 1
ATOM 6234 O O . ILE B 1 113 ? -22.672 9.25 -0.97 1 97.75 113 ILE B O 1
ATOM 6238 N N . VAL B 1 114 ? -22.328 9.977 1.109 1 98.25 114 VAL B N 1
ATOM 6239 C CA . VAL B 1 114 ? -21.391 8.906 1.438 1 98.25 114 VAL B CA 1
ATOM 6240 C C . VAL B 1 114 ? -22.062 7.547 1.253 1 98.25 114 VAL B C 1
ATOM 6242 O O . VAL B 1 114 ? -21.516 6.668 0.578 1 98.25 114 VAL B O 1
ATOM 6245 N N . ILE B 1 115 ? -23.281 7.379 1.809 1 98.25 115 ILE B N 1
ATOM 6246 C CA . ILE B 1 115 ? -24 6.117 1.691 1 98.25 115 ILE B CA 1
ATOM 6247 C C . ILE B 1 115 ? -24.406 5.883 0.237 1 98.25 115 ILE B C 1
ATOM 6249 O O . ILE B 1 115 ? -24.25 4.777 -0.287 1 98.25 115 ILE B O 1
ATOM 6253 N N . ALA B 1 116 ? -24.938 6.969 -0.43 1 98.19 116 ALA B N 1
ATOM 6254 C CA . ALA B 1 116 ? -25.375 6.863 -1.82 1 98.19 116 ALA B CA 1
ATOM 6255 C C . ALA B 1 116 ? -24.219 6.418 -2.721 1 98.19 116 ALA B C 1
ATOM 6257 O O . ALA B 1 116 ? -24.391 5.527 -3.555 1 98.19 116 ALA B O 1
ATOM 6258 N N . LEU B 1 117 ? -23.078 7.031 -2.521 1 98.56 117 LEU B N 1
ATOM 6259 C CA . LEU B 1 117 ? -21.906 6.719 -3.336 1 98.56 117 LEU B CA 1
ATOM 6260 C C . LEU B 1 117 ? -21.406 5.305 -3.055 1 98.56 117 LEU B C 1
ATOM 6262 O O . LEU B 1 117 ? -20.969 4.602 -3.971 1 98.56 117 LEU B O 1
ATOM 6266 N N . TYR B 1 118 ? -21.453 4.852 -1.793 1 98.19 118 TYR B N 1
ATOM 6267 C CA . TYR B 1 118 ? -21.047 3.496 -1.448 1 98.19 118 TYR B CA 1
ATOM 6268 C C . TYR B 1 118 ? -21.922 2.467 -2.139 1 98.19 118 TYR B C 1
ATOM 6270 O O . TYR B 1 118 ? -21.438 1.483 -2.693 1 98.19 118 TYR B O 1
ATOM 6278 N N . LYS B 1 119 ? -23.203 2.688 -2.078 1 97.44 119 LYS B N 1
ATOM 6279 C CA . LYS B 1 119 ? -24.141 1.764 -2.711 1 97.44 119 LYS B CA 1
ATOM 6280 C C . LYS B 1 119 ? -23.906 1.687 -4.215 1 97.44 119 LYS B C 1
ATOM 6282 O O . LYS B 1 119 ? -24 0.613 -4.812 1 97.44 119 LYS B O 1
ATOM 6287 N N . HIS B 1 120 ? -23.5 2.828 -4.805 1 97.94 120 HIS B N 1
ATOM 6288 C CA . HIS B 1 120 ? -23.344 2.914 -6.25 1 97.94 120 HIS B CA 1
ATOM 6289 C C . HIS B 1 120 ? -21.984 2.391 -6.688 1 97.94 120 HIS B C 1
ATOM 6291 O O . HIS B 1 120 ? -21.891 1.647 -7.668 1 97.94 120 HIS B O 1
ATOM 6297 N N . TYR B 1 121 ? -20.875 2.689 -5.977 1 97.75 121 TYR B N 1
ATOM 6298 C CA . TYR B 1 121 ? -19.516 2.455 -6.465 1 97.75 121 TYR B CA 1
ATOM 6299 C C . TYR B 1 121 ? -18.812 1.372 -5.648 1 97.75 121 TYR B C 1
ATOM 6301 O O . TYR B 1 121 ? -17.703 0.974 -5.961 1 97.75 121 TYR B O 1
ATOM 6309 N N . GLY B 1 122 ? -19.438 0.824 -4.598 1 97.12 122 GLY B N 1
ATOM 6310 C CA . GLY B 1 122 ? -18.734 -0.071 -3.699 1 97.12 122 GLY B CA 1
ATOM 6311 C C . GLY B 1 122 ? -17.578 0.598 -2.986 1 97.12 122 GLY B C 1
ATOM 6312 O O . GLY B 1 122 ? -17.656 1.773 -2.621 1 97.12 122 GLY B O 1
ATOM 6313 N N . LEU B 1 123 ? -16.547 -0.053 -2.75 1 97.69 123 LEU B N 1
ATOM 6314 C CA . LEU B 1 123 ? -15.43 0.483 -1.988 1 97.69 123 LEU B CA 1
ATOM 6315 C C . LEU B 1 123 ? -14.703 1.566 -2.777 1 97.69 123 LEU B C 1
ATOM 6317 O O . LEU B 1 123 ? -13.914 2.326 -2.215 1 97.69 123 LEU B O 1
ATOM 6321 N N . SER B 1 124 ? -14.969 1.723 -4.043 1 98.19 124 SER B N 1
ATOM 6322 C CA . SER B 1 124 ? -14.336 2.75 -4.867 1 98.19 124 SER B CA 1
ATOM 6323 C C . SER B 1 124 ? -14.977 4.113 -4.637 1 98.19 124 SER B C 1
ATOM 6325 O O . SER B 1 124 ? -14.516 5.125 -5.168 1 98.19 124 SER B O 1
ATOM 6327 N N . PHE B 1 125 ? -16.016 4.113 -3.766 1 98.38 125 PHE B N 1
ATOM 6328 C CA . PHE B 1 125 ? -16.75 5.355 -3.553 1 98.38 125 PHE B CA 1
ATOM 6329 C C . PHE B 1 125 ? -15.852 6.422 -2.945 1 98.38 125 PHE B C 1
ATOM 6331 O O . PHE B 1 125 ? -16.078 7.621 -3.152 1 98.38 125 PHE B O 1
ATOM 6338 N N . ILE B 1 126 ? -14.852 6.051 -2.281 1 98.44 126 ILE B N 1
ATOM 6339 C CA . ILE B 1 126 ? -14.023 6.98 -1.525 1 98.44 126 ILE B CA 1
ATOM 6340 C C . ILE B 1 126 ? -13.289 7.918 -2.484 1 98.44 126 ILE B C 1
ATOM 6342 O O . ILE B 1 126 ? -13.102 9.102 -2.189 1 98.44 126 ILE B O 1
ATOM 6346 N N . SER B 1 127 ? -12.93 7.41 -3.65 1 97.12 127 SER B N 1
ATOM 6347 C CA . SER B 1 127 ? -12.195 8.188 -4.641 1 97.12 127 SER B CA 1
ATOM 6348 C C . SER B 1 127 ? -13.055 9.312 -5.211 1 97.12 127 SER B C 1
ATOM 6350 O O . SER B 1 127 ? -12.531 10.258 -5.801 1 97.12 127 SER B O 1
ATOM 6352 N N . HIS B 1 128 ? -14.344 9.195 -5.051 1 97.56 128 HIS B N 1
ATOM 6353 C CA . HIS B 1 128 ? -15.266 10.188 -5.605 1 97.56 128 HIS B CA 1
ATOM 6354 C C . HIS B 1 128 ? -15.508 11.328 -4.621 1 97.56 128 HIS B C 1
ATOM 6356 O O . HIS B 1 128 ? -16.078 12.359 -4.988 1 97.56 128 HIS B O 1
ATOM 6362 N N . LEU B 1 129 ? -15.047 11.141 -3.43 1 98.44 129 LEU B N 1
ATOM 6363 C CA . LEU B 1 129 ? -15.281 12.164 -2.418 1 98.44 129 LEU B CA 1
ATOM 6364 C C . LEU B 1 129 ? -14.281 13.312 -2.562 1 98.44 129 LEU B C 1
ATOM 6366 O O . LEU B 1 129 ? -13.062 13.086 -2.533 1 98.44 129 LEU B O 1
ATOM 6370 N N . ARG B 1 130 ? -14.805 14.539 -2.779 1 98.38 130 ARG B N 1
ATOM 6371 C CA . ARG B 1 130 ? -13.992 15.758 -2.818 1 98.38 130 ARG B CA 1
ATOM 6372 C C . ARG B 1 130 ? -14.172 16.578 -1.546 1 98.38 130 ARG B C 1
ATOM 6374 O O . ARG B 1 130 ? -15.297 16.875 -1.151 1 98.38 130 ARG B O 1
ATOM 6381 N N . GLY B 1 131 ? -13.102 16.828 -0.827 1 97.62 131 GLY B N 1
ATOM 6382 C CA . GLY B 1 131 ? -13.164 17.625 0.378 1 97.62 131 GLY B CA 1
ATOM 6383 C C . GLY B 1 131 ? -12.461 16.984 1.562 1 97.62 131 GLY B C 1
ATOM 6384 O O . GLY B 1 131 ? -11.594 16.125 1.389 1 97.62 131 GLY B O 1
ATOM 6385 N N . GLU B 1 132 ? -12.609 17.516 2.717 1 97.62 132 GLU B N 1
ATOM 6386 C CA . GLU B 1 132 ? -12.062 16.984 3.963 1 97.62 132 GLU B CA 1
ATOM 6387 C C . GLU B 1 132 ? -13.07 16.062 4.656 1 97.62 132 GLU B C 1
ATOM 6389 O O . GLU B 1 132 ? -14.273 16.344 4.66 1 97.62 132 GLU B O 1
ATOM 6394 N N . PHE B 1 133 ? -12.57 14.891 5.078 1 98.19 133 PHE B N 1
ATOM 6395 C CA . PHE B 1 133 ? -13.531 13.977 5.684 1 98.19 133 PHE B CA 1
ATOM 6396 C C . PHE B 1 133 ? -12.82 12.93 6.535 1 98.19 133 PHE B C 1
ATOM 6398 O O . PHE B 1 133 ? -11.656 12.602 6.293 1 98.19 133 PHE B O 1
ATOM 6405 N N . ALA B 1 134 ? -13.43 12.445 7.477 1 98.38 134 ALA B N 1
ATOM 6406 C CA . ALA B 1 134 ? -13.305 11.18 8.211 1 98.38 134 ALA B CA 1
ATOM 6407 C C . ALA B 1 134 ? -14.672 10.555 8.461 1 98.38 134 ALA B C 1
ATOM 6409 O O . ALA B 1 134 ? -15.617 11.25 8.844 1 98.38 134 ALA B O 1
ATOM 6410 N N . PHE B 1 135 ? -14.828 9.336 8.172 1 98.62 135 PHE B N 1
ATOM 6411 C CA . PHE B 1 135 ? -16.141 8.75 8.391 1 98.62 135 PHE B CA 1
ATOM 6412 C C . PHE B 1 135 ? -16.016 7.293 8.828 1 98.62 135 PHE B C 1
ATOM 6414 O O . PHE B 1 135 ? -14.945 6.703 8.742 1 98.62 135 PHE B O 1
ATOM 6421 N N . VAL B 1 136 ? -17.016 6.781 9.383 1 98.69 136 VAL B N 1
ATOM 6422 C CA . VAL B 1 136 ? -17.219 5.359 9.648 1 98.69 136 VAL B CA 1
ATOM 6423 C C . VAL B 1 136 ? -18.531 4.902 9.008 1 98.69 136 VAL B C 1
ATOM 6425 O O . VAL B 1 136 ? -19.578 5.52 9.219 1 98.69 136 VAL B O 1
ATOM 6428 N N . LEU B 1 137 ? -18.469 3.963 8.188 1 98.69 137 LEU B N 1
ATOM 6429 C CA . LEU B 1 137 ? -19.625 3.365 7.52 1 98.69 137 LEU B CA 1
ATOM 6430 C C . LEU B 1 137 ? -19.766 1.891 7.887 1 98.69 137 LEU B C 1
ATOM 6432 O O . LEU B 1 137 ? -18.766 1.162 7.922 1 98.69 137 LEU B O 1
ATOM 6436 N N . TRP B 1 138 ? -20.938 1.491 8.258 1 97.38 138 TRP B N 1
ATOM 6437 C CA . TRP B 1 138 ? -21.234 0.102 8.594 1 97.38 138 TRP B CA 1
ATOM 6438 C C . TRP B 1 138 ? -22.234 -0.498 7.602 1 97.38 138 TRP B C 1
ATOM 6440 O O . TRP B 1 138 ? -23.328 0.032 7.414 1 97.38 138 TRP B O 1
ATOM 6450 N N . ASP B 1 139 ? -21.875 -1.516 6.938 1 96.06 139 ASP B N 1
ATOM 6451 C CA . ASP B 1 139 ? -22.734 -2.328 6.094 1 96.06 139 ASP B CA 1
ATOM 6452 C C . ASP B 1 139 ? -23.172 -3.6 6.816 1 96.06 139 ASP B C 1
ATOM 6454 O O . ASP B 1 139 ? -22.422 -4.578 6.871 1 96.06 139 ASP B O 1
ATOM 6458 N N . ALA B 1 140 ? -24.391 -3.609 7.289 1 93.12 140 ALA B N 1
ATOM 6459 C CA . ALA B 1 140 ? -24.891 -4.695 8.125 1 93.12 140 ALA B CA 1
ATOM 6460 C C . ALA B 1 140 ? -25.016 -5.992 7.332 1 93.12 140 ALA B C 1
ATOM 6462 O O . ALA B 1 140 ? -24.766 -7.078 7.859 1 93.12 140 ALA B O 1
ATOM 6463 N N . ASN B 1 141 ? -25.406 -5.887 6.062 1 90.81 141 ASN B N 1
ATOM 6464 C CA . ASN B 1 141 ? -25.562 -7.078 5.23 1 90.81 141 ASN B CA 1
ATOM 6465 C C . ASN B 1 141 ? -24.234 -7.801 5.031 1 90.81 141 ASN B C 1
ATOM 6467 O O . ASN B 1 141 ? -24.203 -9.031 4.984 1 90.81 141 ASN B O 1
ATOM 6471 N N . ARG B 1 142 ? -23.219 -7.07 4.992 1 91.12 142 ARG B N 1
ATOM 6472 C CA . ARG B 1 142 ? -21.891 -7.637 4.758 1 91.12 142 ARG B CA 1
ATOM 6473 C C . ARG B 1 142 ? -21.109 -7.746 6.055 1 91.12 142 ARG B C 1
ATOM 6475 O O . ARG B 1 142 ? -20 -8.312 6.078 1 91.12 142 ARG B O 1
ATOM 6482 N N . GLN B 1 143 ? -21.578 -7.129 7.082 1 90.19 143 GLN B N 1
ATOM 6483 C CA . GLN B 1 143 ? -20.859 -7.02 8.352 1 90.19 143 GLN B CA 1
ATOM 6484 C C . GLN B 1 143 ? -19.484 -6.406 8.156 1 90.19 143 GLN B C 1
ATOM 6486 O O . GLN B 1 143 ? -18.484 -6.965 8.617 1 90.19 143 GLN B O 1
ATOM 6491 N N . LEU B 1 144 ? -19.469 -5.324 7.539 1 94.56 144 LEU B N 1
ATOM 6492 C CA . LEU B 1 144 ? -18.234 -4.664 7.148 1 94.56 144 LEU B CA 1
ATOM 6493 C C . LEU B 1 144 ? -18.188 -3.227 7.656 1 94.56 144 LEU B C 1
ATOM 6495 O O . LEU B 1 144 ? -19.094 -2.439 7.371 1 94.56 144 LEU B O 1
ATOM 6499 N N . LEU B 1 145 ? -17.203 -2.957 8.469 1 97.31 145 LEU B N 1
ATOM 6500 C CA . LEU B 1 145 ? -16.922 -1.586 8.883 1 97.31 145 LEU B CA 1
ATOM 6501 C C . LEU B 1 145 ? -15.891 -0.943 7.965 1 97.31 145 LEU B C 1
ATOM 6503 O O . LEU B 1 145 ? -14.859 -1.549 7.672 1 97.31 145 LEU B O 1
ATOM 6507 N N . ILE B 1 146 ? -16.188 0.25 7.461 1 98.5 146 ILE B N 1
ATOM 6508 C CA . ILE B 1 146 ? -15.266 1.048 6.66 1 98.5 146 ILE B CA 1
ATOM 6509 C C . ILE B 1 146 ? -15.031 2.395 7.336 1 98.5 146 ILE B C 1
ATOM 6511 O O . ILE B 1 146 ? -15.977 3.131 7.621 1 98.5 146 ILE B O 1
ATOM 6515 N N . ALA B 1 147 ? -13.82 2.699 7.68 1 98.81 147 ALA B N 1
ATOM 6516 C CA . ALA B 1 147 ? -13.43 4.016 8.18 1 98.81 147 ALA B CA 1
ATOM 6517 C C . ALA B 1 147 ? -12.383 4.66 7.27 1 98.81 147 ALA B C 1
ATOM 6519 O O . ALA B 1 147 ? -11.352 4.055 6.973 1 98.81 147 ALA B O 1
ATOM 6520 N N . ALA B 1 148 ? -12.633 5.867 6.836 1 98.75 148 ALA B N 1
ATOM 6521 C CA . ALA B 1 148 ? -11.734 6.469 5.852 1 98.75 148 ALA B CA 1
ATOM 6522 C C . ALA B 1 148 ? -11.375 7.898 6.242 1 98.75 148 ALA B C 1
ATOM 6524 O O . ALA 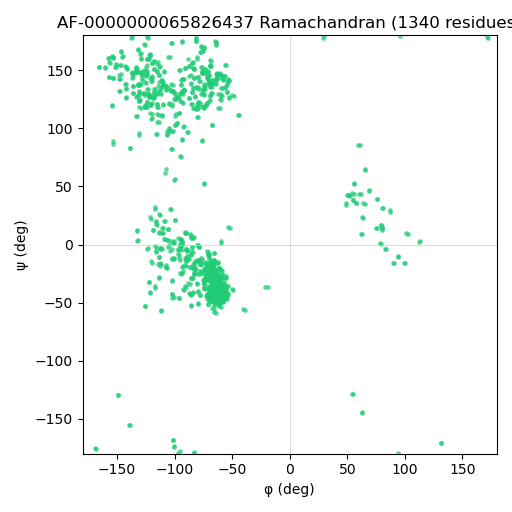B 1 148 ? -12.117 8.555 6.969 1 98.75 148 ALA B O 1
ATOM 6525 N N . ARG B 1 149 ? -10.25 8.297 5.82 1 98.5 149 ARG B N 1
ATOM 6526 C CA . ARG B 1 149 ? -9.719 9.633 6.062 1 98.5 149 ARG B CA 1
ATOM 6527 C C . ARG B 1 149 ? -9.367 10.328 4.75 1 98.5 149 ARG B C 1
ATOM 6529 O O . ARG B 1 149 ? -8.953 9.688 3.791 1 98.5 149 ARG B O 1
ATOM 6536 N N . ASP B 1 150 ? -9.539 11.648 4.719 1 98.38 150 ASP B N 1
ATOM 6537 C CA . ASP B 1 150 ? -9.32 12.43 3.504 1 98.38 150 ASP B CA 1
ATOM 6538 C C . ASP B 1 150 ? -7.859 12.367 3.062 1 98.38 150 ASP B C 1
ATOM 6540 O O . ASP B 1 150 ? -7.016 11.82 3.775 1 98.38 150 ASP B O 1
ATOM 6544 N N . ARG B 1 151 ? -7.555 12.867 1.942 1 98.44 151 ARG B N 1
ATOM 6545 C CA . ARG B 1 151 ? -6.316 12.656 1.2 1 98.44 151 ARG B CA 1
ATOM 6546 C C . ARG B 1 151 ? -5.133 13.289 1.926 1 98.44 151 ARG B C 1
ATOM 6548 O O . ARG B 1 151 ? -4.016 12.773 1.858 1 98.44 151 ARG B O 1
ATOM 6555 N N . TYR B 1 152 ? -5.34 14.344 2.695 1 98.12 152 TYR B N 1
ATOM 6556 C CA . TYR B 1 152 ? -4.215 15.094 3.242 1 98.12 152 TYR B CA 1
ATOM 6557 C C . TYR B 1 152 ? -4.195 15.008 4.762 1 98.12 152 TYR B C 1
ATOM 6559 O O . TYR B 1 152 ? -3.246 15.469 5.402 1 98.12 152 TYR B O 1
ATOM 6567 N N . GLY B 1 153 ? -5.238 14.398 5.352 1 97.25 153 GLY B N 1
ATOM 6568 C CA . GLY B 1 153 ? -5.336 14.281 6.797 1 97.25 153 GLY B CA 1
ATOM 6569 C C . GLY B 1 153 ? -5.852 15.539 7.465 1 97.25 153 GLY B C 1
ATOM 6570 O O . GLY B 1 153 ? -5.426 15.883 8.57 1 97.25 153 GLY B O 1
ATOM 6571 N N . ILE B 1 154 ? -6.703 16.25 6.754 1 97.88 154 ILE B N 1
ATOM 6572 C CA . ILE B 1 154 ? -7.305 17.438 7.348 1 97.88 154 ILE B CA 1
ATOM 6573 C C . ILE B 1 154 ? -8.133 17.047 8.57 1 97.88 154 ILE B C 1
ATOM 6575 O O . ILE B 1 154 ? -8.023 17.672 9.625 1 97.88 154 ILE B O 1
ATOM 6579 N N . LYS B 1 155 ? -8.938 15.984 8.359 1 97.56 155 LYS B N 1
ATOM 6580 C CA . LYS B 1 155 ? -9.648 15.43 9.508 1 97.56 155 LYS B CA 1
ATOM 6581 C C . LYS B 1 155 ? -8.875 14.273 10.133 1 97.56 155 LYS B C 1
ATOM 6583 O O . LYS B 1 155 ? -8.289 13.453 9.414 1 97.56 155 LYS B O 1
ATOM 6588 N N . SER B 1 156 ? -8.82 14.227 11.43 1 96.44 156 SER B N 1
ATOM 6589 C CA . SER B 1 156 ? -8.133 13.133 12.094 1 96.44 156 SER B CA 1
ATOM 6590 C C . SER B 1 156 ? -9.062 11.938 12.312 1 96.44 156 SER B C 1
ATOM 6592 O O . SER B 1 156 ? -10.281 12.094 12.344 1 96.44 156 SER B O 1
ATOM 6594 N N . LEU B 1 157 ? -8.547 10.773 12.391 1 98.19 157 LEU B N 1
ATOM 6595 C CA . LEU B 1 157 ? -9.242 9.523 12.672 1 98.19 157 LEU B CA 1
ATOM 6596 C C . LEU B 1 157 ? -8.297 8.5 13.289 1 98.19 157 LEU B C 1
ATOM 6598 O O . LEU B 1 157 ? -7.293 8.125 12.68 1 98.19 157 LEU B O 1
ATOM 6602 N N . TYR B 1 158 ? -8.594 8.062 14.5 1 98.38 158 TYR B N 1
ATOM 6603 C CA . TYR B 1 158 ? -7.762 7.129 15.242 1 98.38 158 TYR B CA 1
ATOM 6604 C C . TYR B 1 158 ? -8.516 5.828 15.516 1 98.38 158 TYR B C 1
ATOM 6606 O O . TYR B 1 158 ? -9.742 5.785 15.422 1 98.38 158 TYR B O 1
ATOM 6614 N N . TYR B 1 159 ? -7.777 4.781 15.766 1 98.62 159 TYR B N 1
ATOM 6615 C CA . TYR B 1 159 ? -8.422 3.525 16.141 1 98.62 159 TYR B CA 1
ATOM 6616 C C . TYR B 1 159 ? -7.559 2.74 17.125 1 98.62 159 TYR B C 1
ATOM 6618 O O . TYR B 1 159 ? -6.352 2.973 17.219 1 98.62 159 TYR B O 1
ATOM 6626 N N . THR B 1 160 ? -8.141 1.938 17.891 1 98 160 THR B N 1
ATOM 6627 C CA . THR B 1 160 ? -7.512 1.035 18.844 1 98 160 THR B CA 1
ATOM 6628 C C . THR B 1 160 ? -8.445 -0.124 19.188 1 98 160 THR B C 1
ATOM 6630 O O . THR B 1 160 ? -9.617 -0.12 18.812 1 98 160 THR B O 1
ATOM 6633 N N . VAL B 1 161 ? -7.91 -1.191 19.703 1 96.06 161 VAL B N 1
ATOM 6634 C CA . VAL B 1 161 ? -8.711 -2.303 20.203 1 96.06 161 VAL B CA 1
ATOM 6635 C C . VAL B 1 161 ? -8.617 -2.371 21.719 1 96.06 161 VAL B C 1
ATOM 6637 O O . VAL B 1 161 ? -7.523 -2.486 22.281 1 96.06 161 VAL B O 1
ATOM 6640 N N . VAL B 1 162 ? -9.727 -2.266 22.328 1 94.81 162 VAL B N 1
ATOM 6641 C CA . VAL B 1 162 ? -9.812 -2.295 23.781 1 94.81 162 VAL B CA 1
ATOM 6642 C C . VAL B 1 162 ? -10.891 -3.291 24.219 1 94.81 162 VAL B C 1
ATOM 6644 O O . VAL B 1 162 ? -12.039 -3.207 23.781 1 94.81 162 VAL B O 1
ATOM 6647 N N . GLN B 1 163 ? -10.523 -4.219 25.047 1 91.38 163 GLN B N 1
ATOM 6648 C CA . GLN B 1 163 ? -11.469 -5.156 25.641 1 91.38 163 GLN B CA 1
ATOM 6649 C C . GLN B 1 163 ? -12.359 -5.793 24.578 1 91.38 163 GLN B C 1
ATOM 6651 O O . GLN B 1 163 ? -13.578 -5.809 24.703 1 91.38 163 GLN B O 1
ATOM 6656 N N . GLY B 1 164 ? -11.75 -6.164 23.484 1 90.81 164 GLY B N 1
ATOM 6657 C CA . GLY B 1 164 ? -12.461 -6.902 22.438 1 90.81 164 GLY B CA 1
ATOM 6658 C C . GLY B 1 164 ? -13.289 -6.016 21.547 1 90.81 164 GLY B C 1
ATOM 6659 O O . GLY B 1 164 ? -14.188 -6.496 20.844 1 90.81 164 GLY B O 1
ATOM 6660 N N . LYS B 1 165 ? -13.062 -4.699 21.594 1 94.56 165 LYS B N 1
ATOM 6661 C CA . LYS B 1 165 ? -13.773 -3.756 20.734 1 94.56 165 LYS B CA 1
ATOM 6662 C C . LYS B 1 165 ? -12.797 -2.943 19.891 1 94.56 165 LYS B C 1
ATOM 6664 O O . LYS B 1 165 ? -11.836 -2.375 20.422 1 94.56 165 LYS B O 1
ATOM 6669 N N . LEU B 1 166 ? -13.047 -2.971 18.578 1 97.38 166 LEU B N 1
ATOM 6670 C CA . LEU B 1 166 ? -12.383 -1.974 17.75 1 97.38 166 LEU B CA 1
ATOM 6671 C C . LEU B 1 166 ? -13.016 -0.601 17.938 1 97.38 166 LEU B C 1
ATOM 6673 O O . LEU B 1 166 ? -14.227 -0.444 17.734 1 97.38 166 LEU B O 1
ATOM 6677 N N . LEU B 1 167 ? -12.281 0.344 18.406 1 98.25 167 LEU B N 1
ATOM 6678 C CA . LEU B 1 167 ? -12.742 1.719 18.578 1 98.25 167 LEU B CA 1
ATOM 6679 C C . LEU B 1 167 ? -12.195 2.613 17.469 1 98.25 167 LEU B C 1
ATOM 6681 O O . LEU B 1 167 ? -11.039 2.471 17.062 1 98.25 167 LEU B O 1
ATOM 6685 N N . VAL B 1 168 ? -13.008 3.498 16.922 1 98.62 168 VAL B N 1
ATOM 6686 C CA . VAL B 1 168 ? -12.625 4.496 15.93 1 98.62 168 VAL B CA 1
ATOM 6687 C C . VAL B 1 168 ? -13.156 5.867 16.344 1 98.62 168 VAL B C 1
ATOM 6689 O O . VAL B 1 168 ? -14.336 6.008 16.688 1 98.62 168 VAL B O 1
ATOM 6692 N N . ALA B 1 169 ? -12.273 6.844 16.359 1 98.69 169 ALA B N 1
ATOM 6693 C CA . ALA B 1 169 ? -12.742 8.156 16.812 1 98.69 169 ALA B CA 1
ATOM 6694 C C . ALA B 1 169 ? -11.914 9.273 16.203 1 98.69 169 ALA B C 1
ATOM 6696 O O . ALA B 1 169 ? -10.805 9.039 15.703 1 98.69 169 ALA B O 1
ATOM 6697 N N . THR B 1 170 ? -12.461 10.453 16.234 1 98 170 THR B N 1
ATOM 6698 C CA . THR B 1 170 ? -11.812 11.656 15.734 1 98 170 THR B CA 1
ATOM 6699 C C . THR B 1 170 ? -10.609 12.023 16.594 1 98 170 THR B C 1
ATOM 6701 O O . THR B 1 170 ? -9.578 12.453 16.062 1 98 170 THR B O 1
ATOM 6704 N N . GLU B 1 171 ? -10.719 11.914 17.859 1 98.12 171 GLU B N 1
ATOM 6705 C CA . GLU B 1 171 ? -9.648 12.25 18.797 1 98.12 171 GLU B CA 1
ATOM 6706 C C . GLU B 1 171 ? -9.328 11.062 19.703 1 98.12 171 GLU B C 1
ATOM 6708 O O . GLU B 1 171 ? -10.227 10.305 20.078 1 98.12 171 GLU B O 1
ATOM 6713 N N . ILE B 1 172 ? -8.133 10.922 20.141 1 98.19 172 ILE B N 1
ATOM 6714 C CA . ILE B 1 172 ? -7.645 9.781 20.906 1 98.19 172 ILE B CA 1
ATOM 6715 C C . ILE B 1 172 ? -8.328 9.75 22.266 1 98.19 172 ILE B C 1
ATOM 6717 O O . ILE B 1 172 ? -8.656 8.68 22.781 1 98.19 172 ILE B O 1
ATOM 6721 N N . LYS B 1 173 ? -8.578 10.922 22.891 1 98.25 173 LYS B N 1
ATOM 6722 C CA . LYS B 1 173 ? -9.133 10.992 24.25 1 98.25 173 LYS B CA 1
ATOM 6723 C C . LYS B 1 173 ? -10.516 10.344 24.297 1 98.25 173 LYS B C 1
ATOM 6725 O O . LYS B 1 173 ? -10.984 9.969 25.375 1 98.25 173 LYS B O 1
ATOM 6730 N N . SER B 1 174 ? -11.188 10.211 23.141 1 98.19 174 SER B N 1
ATOM 6731 C CA . SER B 1 174 ? -12.477 9.531 23.094 1 98.19 174 SER B CA 1
ATOM 6732 C C . SER B 1 174 ? -12.367 8.094 23.578 1 98.19 174 SER B C 1
ATOM 6734 O O . SER B 1 174 ? -13.328 7.523 24.094 1 98.19 174 SER B O 1
ATOM 6736 N N . PHE B 1 175 ? -11.203 7.496 23.453 1 98.31 175 PHE B N 1
ATOM 6737 C CA . PHE B 1 175 ? -11.008 6.09 23.797 1 98.31 175 PHE B CA 1
ATOM 6738 C C . PHE B 1 175 ? -10.984 5.902 25.297 1 98.31 175 PHE B C 1
ATOM 6740 O O . PHE B 1 175 ? -11.18 4.789 25.797 1 98.31 175 PHE B O 1
ATOM 6747 N N . LEU B 1 176 ? -10.703 7 26.078 1 98.06 176 LEU B N 1
ATOM 6748 C CA . LEU B 1 176 ? -10.695 6.93 27.531 1 98.06 176 LEU B CA 1
ATOM 6749 C C . LEU B 1 176 ? -12.062 6.492 28.062 1 98.06 176 LEU B C 1
ATOM 6751 O O . LEU B 1 176 ? -12.141 5.77 29.062 1 98.06 176 LEU B O 1
ATOM 6755 N N . ALA B 1 177 ? -13.086 6.895 27.359 1 97.5 177 ALA B N 1
ATOM 6756 C CA . ALA B 1 177 ? -14.453 6.586 27.766 1 97.5 177 ALA B CA 1
ATOM 6757 C C . ALA B 1 177 ? -14.734 5.09 27.641 1 97.5 177 ALA B C 1
ATOM 6759 O O . ALA B 1 177 ? -15.656 4.574 28.266 1 97.5 177 ALA B O 1
ATOM 6760 N N . PHE B 1 178 ? -13.938 4.379 26.875 1 96.38 178 PHE B N 1
ATOM 6761 C CA . PHE B 1 178 ? -14.133 2.949 26.656 1 96.38 178 PHE B CA 1
ATOM 6762 C C . PHE B 1 178 ? -13.18 2.135 27.516 1 96.38 178 PHE B C 1
ATOM 6764 O O . PHE B 1 178 ? -13.07 0.917 27.344 1 96.38 178 PHE B O 1
ATOM 6771 N N . GLY B 1 179 ? -12.406 2.842 28.297 1 96.25 179 GLY B N 1
ATOM 6772 C CA . GLY B 1 179 ? -11.562 2.146 29.266 1 96.25 179 GLY B CA 1
ATOM 6773 C C . GLY B 1 179 ? -10.109 2.057 28.828 1 96.25 179 GLY B C 1
ATOM 6774 O O . GLY B 1 179 ? -9.312 1.348 29.438 1 96.25 179 GLY B O 1
ATOM 6775 N N . LEU B 1 180 ? -9.742 2.74 27.766 1 96.69 180 LEU B N 1
ATOM 6776 C CA . LEU B 1 180 ? -8.336 2.762 27.375 1 96.69 180 LEU B CA 1
ATOM 6777 C C . LEU B 1 180 ? -7.473 3.324 28.5 1 96.69 180 LEU B C 1
ATOM 6779 O O . LEU B 1 180 ? -7.785 4.375 29.078 1 96.69 180 LEU B O 1
ATOM 6783 N N . GLN B 1 181 ? -6.441 2.627 28.891 1 96 181 GLN B N 1
ATOM 6784 C CA . GLN B 1 181 ? -5.359 3.117 29.75 1 96 181 GLN B CA 1
ATOM 6785 C C . GLN B 1 181 ? -4.082 3.332 28.938 1 96 181 GLN B C 1
ATOM 6787 O O . GLN B 1 181 ? -3.275 2.414 28.781 1 96 181 GLN B O 1
ATOM 6792 N N . PRO B 1 182 ? -3.91 4.566 28.5 1 96.25 182 PRO B N 1
ATOM 6793 C CA . PRO B 1 182 ? -2.803 4.809 27.578 1 96.25 182 PRO B CA 1
ATOM 6794 C C . PRO B 1 182 ? -1.438 4.543 28.203 1 96.25 182 PRO B C 1
ATOM 6796 O O . PRO B 1 182 ? -1.238 4.805 29.391 1 96.25 182 PRO B O 1
ATOM 6799 N N . GLU B 1 183 ? -0.54 3.994 27.438 1 95.31 183 GLU B N 1
ATOM 6800 C CA . GLU B 1 183 ? 0.873 3.809 27.766 1 95.31 183 GLU B CA 1
ATOM 6801 C C . GLU B 1 183 ? 1.766 4.414 26.688 1 95.31 183 GLU B C 1
ATOM 6803 O O . GLU B 1 183 ? 1.422 4.391 25.5 1 95.31 183 GLU B O 1
ATOM 6808 N N . TRP B 1 184 ? 2.869 4.926 27.156 1 95.75 184 TRP B N 1
ATOM 6809 C CA . TRP B 1 184 ? 3.803 5.504 26.188 1 95.75 184 TRP B CA 1
ATOM 6810 C C . TRP B 1 184 ? 4.426 4.418 25.328 1 95.75 184 TRP B C 1
ATOM 6812 O O . TRP B 1 184 ? 4.773 3.34 25.812 1 95.75 184 TRP B O 1
ATOM 6822 N N . CYS B 1 185 ? 4.5 4.629 24.109 1 93.12 185 CYS B N 1
ATOM 6823 C CA . CYS B 1 185 ? 5.344 3.832 23.219 1 93.12 185 CYS B CA 1
ATOM 6824 C C . CYS B 1 185 ? 6.715 4.477 23.047 1 93.12 185 CYS B C 1
ATOM 6826 O O . CYS B 1 185 ? 6.945 5.207 22.078 1 93.12 185 CYS B O 1
ATOM 6828 N N . VAL B 1 186 ? 7.645 4.141 23.875 1 93.12 186 VAL B N 1
ATOM 6829 C CA . VAL B 1 186 ? 8.945 4.805 23.953 1 93.12 186 VAL B CA 1
ATOM 6830 C C . VAL B 1 186 ? 9.719 4.574 22.656 1 93.12 186 VAL B C 1
ATOM 6832 O O . VAL B 1 186 ? 10.453 5.457 22.203 1 93.12 186 VAL B O 1
ATOM 6835 N N . ARG B 1 187 ? 9.5 3.486 22.016 1 90.44 187 ARG B N 1
ATOM 6836 C CA . ARG B 1 187 ? 10.203 3.197 20.781 1 90.44 187 ARG B CA 1
ATOM 6837 C C . ARG B 1 187 ? 9.852 4.211 19.703 1 90.44 187 ARG B C 1
ATOM 6839 O O . ARG B 1 187 ? 10.734 4.801 19.078 1 90.44 187 ARG B O 1
ATOM 6846 N N . THR B 1 188 ? 8.508 4.438 19.531 1 92.12 188 THR B N 1
ATOM 6847 C CA . THR B 1 188 ? 8.078 5.359 18.484 1 92.12 188 THR B CA 1
ATOM 6848 C C . THR B 1 188 ? 8.461 6.793 18.828 1 92.12 188 THR B C 1
ATOM 6850 O O . THR B 1 188 ? 8.656 7.625 17.953 1 92.12 188 THR B O 1
ATOM 6853 N N . LEU B 1 189 ? 8.578 7.051 20.125 1 93.5 189 LEU B N 1
ATOM 6854 C CA . LEU B 1 189 ? 9.016 8.375 20.562 1 93.5 189 LEU B CA 1
ATOM 6855 C C . LEU B 1 189 ? 10.492 8.586 20.219 1 93.5 189 LEU B C 1
ATOM 6857 O O . LEU B 1 189 ? 10.875 9.648 19.734 1 93.5 189 LEU B O 1
ATOM 6861 N N . ARG B 1 190 ? 11.258 7.566 20.406 1 91.44 190 ARG B N 1
ATOM 6862 C CA . ARG B 1 190 ? 12.703 7.66 20.203 1 91.44 190 ARG B CA 1
ATOM 6863 C C . ARG B 1 190 ? 13.031 7.773 18.719 1 91.44 190 ARG B C 1
ATOM 6865 O O . ARG B 1 190 ? 13.836 8.617 18.312 1 91.44 190 ARG B O 1
ATOM 6872 N N . ASP B 1 191 ? 12.391 6.898 17.938 1 91.12 191 ASP B N 1
ATOM 6873 C CA . ASP B 1 191 ? 12.758 6.887 16.531 1 91.12 191 ASP B CA 1
ATOM 6874 C C . ASP B 1 191 ? 11.828 7.789 15.719 1 91.12 191 ASP B C 1
ATOM 6876 O O . ASP B 1 191 ? 11.992 7.922 14.5 1 91.12 191 ASP B O 1
ATOM 6880 N N . GLN B 1 192 ? 10.844 8.438 16.328 1 92.19 192 GLN B N 1
ATOM 6881 C CA . GLN B 1 192 ? 9.938 9.438 15.766 1 92.19 192 GLN B CA 1
ATOM 6882 C C . GLN B 1 192 ? 9.078 8.828 14.656 1 92.19 192 GLN B C 1
ATOM 6884 O O . GLN B 1 192 ? 8.57 9.555 13.789 1 92.19 192 GLN B O 1
ATOM 6889 N N . SER B 1 193 ? 8.898 7.477 14.672 1 92.38 193 SER B N 1
ATOM 6890 C CA . SER B 1 193 ? 8.148 6.816 13.617 1 92.38 193 SER B CA 1
ATOM 6891 C C . SER B 1 193 ? 6.66 7.145 13.703 1 92.38 193 SER B C 1
ATOM 6893 O O . SER B 1 193 ? 5.926 7 12.727 1 92.38 193 SER B O 1
ATOM 6895 N N . TRP B 1 194 ? 6.199 7.664 14.867 1 93.5 194 TRP B N 1
ATOM 6896 C CA . TRP B 1 194 ? 4.793 8 15.07 1 93.5 194 TRP B CA 1
ATOM 6897 C C . TRP B 1 194 ? 4.371 9.148 14.156 1 93.5 194 TRP B C 1
ATOM 6899 O O . TRP B 1 194 ? 3.178 9.398 13.977 1 93.5 194 TRP B O 1
ATOM 6909 N N . ARG B 1 195 ? 5.258 9.758 13.453 1 92 195 ARG B N 1
ATOM 6910 C CA . ARG B 1 195 ? 4.949 10.898 12.594 1 92 195 ARG B CA 1
ATOM 6911 C C . ARG B 1 195 ? 4.602 10.438 11.18 1 92 195 ARG B C 1
ATOM 6913 O O . ARG B 1 195 ? 4.062 11.203 10.391 1 92 195 ARG B O 1
ATOM 6920 N N . ILE B 1 196 ? 4.988 9.203 10.891 1 92.88 196 ILE B N 1
ATOM 6921 C CA . ILE B 1 196 ? 4.812 8.75 9.516 1 92.88 196 ILE B CA 1
ATOM 6922 C C . ILE B 1 196 ? 3.939 7.496 9.492 1 92.88 196 ILE B C 1
ATOM 6924 O O . ILE B 1 196 ? 3.141 7.305 8.57 1 92.88 196 ILE B O 1
ATOM 6928 N N . GLU B 1 197 ? 4 6.699 10.461 1 93.19 197 GLU B N 1
ATOM 6929 C CA . GLU B 1 197 ? 3.299 5.418 10.492 1 93.19 197 GLU B CA 1
ATOM 6930 C C . GLU B 1 197 ? 1.939 5.555 11.172 1 93.19 197 GLU B C 1
ATOM 6932 O O . GLU B 1 197 ? 1.583 6.633 11.648 1 93.19 197 GLU B O 1
ATOM 6937 N N . SER B 1 198 ? 1.183 4.445 11.141 1 95.5 198 SER B N 1
ATOM 6938 C CA . SER B 1 198 ? -0.131 4.426 11.781 1 95.5 198 SER B CA 1
ATOM 6939 C C . SER B 1 198 ? -0.01 4.41 13.297 1 95.5 198 SER B C 1
ATOM 6941 O O . SER B 1 198 ? -0.858 4.965 14 1 95.5 198 SER B O 1
ATOM 6943 N N . ARG B 1 199 ? 1.106 3.873 13.852 1 94.81 199 ARG B N 1
ATOM 6944 C CA . ARG B 1 199 ? 1.321 3.85 15.297 1 94.81 199 ARG B CA 1
ATOM 6945 C C . ARG B 1 199 ? 1.51 5.258 15.844 1 94.81 199 ARG B C 1
ATOM 6947 O O . ARG B 1 199 ? 2.162 6.094 15.219 1 94.81 199 ARG B O 1
A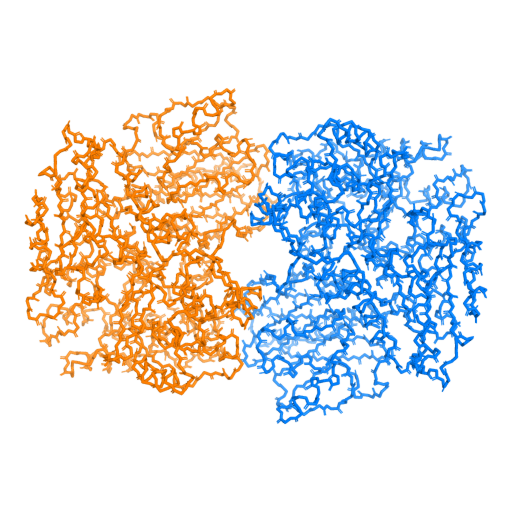TOM 6954 N N . THR B 1 200 ? 0.928 5.504 16.953 1 96.06 200 THR B N 1
ATOM 6955 C CA . THR B 1 200 ? 1.139 6.762 17.656 1 96.06 200 THR B CA 1
ATOM 6956 C C . THR B 1 200 ? 2.133 6.578 18.797 1 96.06 200 THR B C 1
ATOM 6958 O O . THR B 1 200 ? 2.762 5.527 18.922 1 96.06 200 THR B O 1
ATOM 6961 N N . PHE B 1 201 ? 2.324 7.586 19.594 1 95.44 201 PHE B N 1
ATOM 6962 C CA . PHE B 1 201 ? 3.236 7.473 20.719 1 95.44 201 PHE B CA 1
ATOM 6963 C C . PHE B 1 201 ? 2.523 6.887 21.938 1 95.44 201 PHE B C 1
ATOM 6965 O O . PHE B 1 201 ? 3.086 6.844 23.031 1 95.44 201 PHE B O 1
ATOM 6972 N N . PHE B 1 202 ? 1.238 6.441 21.797 1 96.38 202 PHE B N 1
ATOM 6973 C CA . PHE B 1 202 ? 0.532 5.594 22.75 1 96.38 202 PHE B CA 1
ATOM 6974 C C . PHE B 1 202 ? 0.482 4.152 22.25 1 96.38 202 PHE B C 1
ATOM 6976 O O . PHE B 1 202 ? 0.088 3.895 21.109 1 96.38 202 PHE B O 1
ATOM 6983 N N . LYS B 1 203 ? 0.811 3.191 23.078 1 94.12 203 LYS B N 1
ATOM 6984 C CA . LYS B 1 203 ? 0.832 1.778 22.719 1 94.12 203 LYS B CA 1
ATOM 6985 C C . LYS B 1 203 ? -0.548 1.308 22.266 1 94.12 203 LYS B C 1
ATOM 6987 O O . LYS B 1 203 ? -1.544 1.533 22.953 1 94.12 203 LYS B O 1
ATOM 6992 N N . GLY B 1 204 ? -0.575 0.761 21.094 1 94.06 204 GLY B N 1
ATOM 6993 C CA . GLY B 1 204 ? -1.799 0.138 20.609 1 94.06 204 GLY B CA 1
ATOM 6994 C C . GLY B 1 204 ? -2.77 1.127 20 1 94.06 204 GLY B C 1
ATOM 6995 O O . GLY B 1 204 ? -3.836 0.739 19.516 1 94.06 204 GLY B O 1
ATOM 6996 N N . VAL B 1 205 ? -2.477 2.439 20.031 1 97.38 205 VAL B N 1
ATOM 6997 C CA . VAL B 1 205 ? -3.316 3.461 19.422 1 97.38 205 VAL B CA 1
ATOM 6998 C C . VAL B 1 205 ? -2.766 3.822 18.031 1 97.38 205 VAL B C 1
ATOM 7000 O O . VAL B 1 205 ? -1.572 4.102 17.891 1 97.38 205 VAL B O 1
ATOM 7003 N N . HIS B 1 206 ? -3.605 3.75 17.062 1 97.69 206 HIS B N 1
ATOM 7004 C CA . HIS B 1 206 ? -3.207 3.951 15.672 1 97.69 206 HIS B CA 1
ATOM 7005 C C . HIS B 1 206 ? -4.023 5.062 15.023 1 97.69 206 HIS B C 1
ATOM 7007 O O . HIS B 1 206 ? -5.066 5.461 15.547 1 97.69 206 HIS B O 1
ATOM 7013 N N . ARG B 1 207 ? -3.539 5.598 13.992 1 97.38 207 ARG B N 1
ATOM 7014 C CA . ARG B 1 207 ? -4.297 6.535 13.172 1 97.38 207 ARG B CA 1
ATOM 7015 C C . ARG B 1 207 ? -4.586 5.949 11.797 1 97.38 207 ARG B C 1
ATOM 7017 O O . ARG B 1 207 ? -3.818 5.129 11.289 1 97.38 207 ARG B O 1
ATOM 7024 N N . VAL B 1 208 ? -5.684 6.246 11.219 1 98.12 208 VAL B N 1
ATOM 7025 C CA . VAL B 1 208 ? -5.898 6.035 9.789 1 98.12 208 VAL B CA 1
ATOM 7026 C C . VAL B 1 208 ? -5.102 7.062 8.992 1 98.12 208 VAL B C 1
ATOM 7028 O O . VAL B 1 208 ? -5.281 8.273 9.164 1 98.12 208 VAL B O 1
ATOM 7031 N N . LEU B 1 209 ? -4.215 6.621 8.18 1 97.94 209 LEU B N 1
ATOM 7032 C CA . LEU B 1 209 ? -3.301 7.516 7.48 1 97.94 209 LEU B CA 1
ATOM 7033 C C . LEU B 1 209 ? -4.043 8.344 6.438 1 97.94 209 LEU B C 1
ATOM 7035 O O . LEU B 1 209 ? -5.113 7.941 5.965 1 97.94 209 LEU B O 1
ATOM 7039 N N . PRO B 1 210 ? -3.52 9.539 6.094 1 98 210 PRO B N 1
ATOM 7040 C CA . PRO B 1 210 ? -4.117 10.305 5 1 98 210 PRO B CA 1
ATOM 7041 C C . PRO B 1 210 ? -4.223 9.508 3.703 1 98 210 PRO B C 1
ATOM 7043 O O . PRO B 1 210 ? -3.266 8.836 3.307 1 98 210 PRO B O 1
ATOM 7046 N N . GLY B 1 211 ? -5.402 9.555 3.123 1 98.31 211 GLY B N 1
ATOM 7047 C CA . GLY B 1 211 ? -5.586 8.852 1.866 1 98.31 211 GLY B CA 1
ATOM 7048 C C . GLY B 1 211 ? -5.793 7.355 2.045 1 98.31 211 GLY B C 1
ATOM 7049 O O . GLY B 1 211 ? -5.598 6.582 1.107 1 98.31 211 GLY B O 1
ATOM 7050 N N . HIS B 1 212 ? -6.121 6.914 3.273 1 98.5 212 HIS B N 1
ATOM 7051 C CA . HIS B 1 212 ? -6.316 5.496 3.555 1 98.5 212 HIS B CA 1
ATOM 7052 C C . HIS B 1 212 ? -7.715 5.23 4.102 1 98.5 212 HIS B C 1
ATOM 7054 O O . HIS B 1 212 ? -8.445 6.168 4.434 1 98.5 212 HIS B O 1
ATOM 7060 N N . TYR B 1 213 ? -8.117 4.008 4.09 1 98.56 213 TYR B N 1
ATOM 7061 C CA . TYR B 1 213 ? -9.32 3.533 4.762 1 98.56 213 TYR B CA 1
ATOM 7062 C C . TYR B 1 213 ? -9.031 2.268 5.562 1 98.56 213 TYR B C 1
ATOM 7064 O O . TYR B 1 213 ? -8.109 1.521 5.242 1 98.56 213 TYR B O 1
ATOM 7072 N N . LEU B 1 214 ? -9.727 2.121 6.609 1 98.12 214 LEU B N 1
ATOM 7073 C CA . LEU B 1 214 ? -9.695 0.967 7.504 1 98.12 214 LEU B CA 1
ATOM 7074 C C . LEU B 1 214 ? -10.898 0.06 7.258 1 98.12 214 LEU B C 1
ATOM 7076 O O . LEU B 1 214 ? -12.023 0.541 7.117 1 98.12 214 LEU B O 1
ATOM 7080 N N . ILE B 1 215 ? -10.68 -1.222 7.125 1 96.62 215 ILE B N 1
ATOM 7081 C CA . ILE B 1 215 ? -11.766 -2.195 7.016 1 96.62 215 ILE B CA 1
ATOM 7082 C C . ILE B 1 215 ? -11.68 -3.195 8.164 1 96.62 215 ILE B C 1
ATOM 7084 O O . ILE B 1 215 ? -10.586 -3.596 8.57 1 96.62 215 ILE B O 1
ATOM 7088 N N . SER B 1 216 ? -12.797 -3.545 8.664 1 95.62 216 SER B N 1
ATOM 7089 C CA . SER B 1 216 ? -12.836 -4.52 9.742 1 95.62 216 SER B CA 1
ATOM 7090 C C . SER B 1 216 ? -14.164 -5.273 9.766 1 95.62 216 SER B C 1
ATOM 7092 O O . SER B 1 216 ? -15.211 -4.699 9.461 1 95.62 216 SER B O 1
ATOM 7094 N N . ARG B 1 217 ? -14.109 -6.516 10.086 1 91.81 217 ARG B N 1
ATOM 7095 C CA . ARG B 1 217 ? -15.266 -7.375 10.336 1 91.81 217 ARG B CA 1
ATOM 7096 C C . ARG B 1 217 ? -15.234 -7.93 11.758 1 91.81 217 ARG B C 1
ATOM 7098 O O . ARG B 1 217 ? -14.18 -7.949 12.398 1 91.81 217 ARG B O 1
ATOM 7105 N N . PRO B 1 218 ? -16.406 -8.297 12.25 1 89.19 218 PRO B N 1
ATOM 7106 C CA . PRO B 1 218 ? -16.406 -8.906 13.586 1 89.19 218 PRO B CA 1
ATOM 7107 C C . PRO B 1 218 ? -15.438 -10.078 13.695 1 89.19 218 PRO B C 1
ATOM 7109 O O . PRO B 1 218 ? -15.398 -10.938 12.805 1 89.19 218 PRO B O 1
ATOM 7112 N N . ASN B 1 219 ? -14.562 -10.047 14.664 1 85.5 219 ASN B N 1
ATOM 7113 C CA . ASN B 1 219 ? -13.625 -11.102 15.031 1 85.5 219 ASN B CA 1
ATOM 7114 C C . ASN B 1 219 ? -12.461 -11.18 14.047 1 85.5 219 ASN B C 1
ATOM 7116 O O . ASN B 1 219 ? -11.789 -12.211 13.961 1 85.5 219 ASN B O 1
ATOM 7120 N N . GLU B 1 220 ? -12.359 -10.188 13.305 1 87.5 220 GLU B N 1
ATOM 7121 C CA . GLU B 1 220 ? -11.211 -10.109 12.406 1 87.5 220 GLU B CA 1
ATOM 7122 C C . GLU B 1 220 ? -10.344 -8.898 12.727 1 87.5 220 GLU B C 1
ATOM 7124 O O . GLU B 1 220 ? -10.828 -7.902 13.273 1 87.5 220 GLU B O 1
ATOM 7129 N N . ARG B 1 221 ? -9.117 -9.102 12.422 1 89.62 221 ARG B N 1
ATOM 7130 C CA . ARG B 1 221 ? -8.203 -7.973 12.586 1 89.62 221 ARG B CA 1
ATOM 7131 C C . ARG B 1 221 ? -8.477 -6.891 11.539 1 89.62 221 ARG B C 1
ATOM 7133 O O . ARG B 1 221 ? -8.75 -7.199 10.375 1 89.62 221 ARG B O 1
ATOM 7140 N N . GLU B 1 222 ? -8.406 -5.629 11.992 1 94.56 222 GLU B N 1
ATOM 7141 C CA . GLU B 1 222 ? -8.594 -4.512 11.07 1 94.56 222 GLU B CA 1
ATOM 7142 C C . GLU B 1 222 ? -7.406 -4.371 10.125 1 94.56 222 GLU B C 1
ATOM 7144 O O . GLU B 1 222 ? -6.277 -4.711 10.484 1 94.56 222 GLU B O 1
ATOM 7149 N N . GLU B 1 223 ? -7.707 -3.904 8.961 1 94.19 223 GLU B N 1
ATOM 7150 C CA . GLU B 1 223 ? -6.676 -3.662 7.953 1 94.19 223 GLU B CA 1
ATOM 7151 C C . GLU B 1 223 ? -6.82 -2.273 7.336 1 94.19 223 GLU B C 1
ATOM 7153 O O . GLU B 1 223 ? -7.938 -1.817 7.078 1 94.19 223 GLU B O 1
ATOM 7158 N N . GLN B 1 224 ? -5.75 -1.622 7.148 1 96.12 224 GLN B N 1
ATOM 7159 C CA . GLN B 1 224 ? -5.738 -0.313 6.504 1 96.12 224 GLN B CA 1
ATOM 7160 C C . GLN B 1 224 ? -5.16 -0.398 5.094 1 96.12 224 GLN B C 1
ATOM 7162 O O . GLN B 1 224 ? -4.184 -1.115 4.863 1 96.12 224 GLN B O 1
ATOM 7167 N N . LYS B 1 225 ? -5.781 0.267 4.094 1 96.69 225 LYS B N 1
ATOM 7168 C CA . LYS B 1 225 ? -5.328 0.306 2.707 1 96.69 225 LYS B CA 1
ATOM 7169 C C . LYS B 1 225 ? -5.371 1.728 2.154 1 96.69 225 LYS B C 1
ATOM 7171 O O . LYS B 1 225 ? -6.227 2.523 2.539 1 96.69 225 LYS B O 1
ATOM 7176 N N . PRO B 1 226 ? -4.441 2.064 1.236 1 97.75 226 PRO B N 1
ATOM 7177 C CA . PRO B 1 226 ? -4.516 3.381 0.6 1 97.75 226 PRO B CA 1
ATOM 7178 C C . PRO B 1 226 ? -5.547 3.438 -0.524 1 97.75 226 PRO B C 1
ATOM 7180 O O . PRO B 1 226 ? -5.762 2.443 -1.223 1 97.75 226 PRO B O 1
ATOM 7183 N N . TYR B 1 227 ? -6.234 4.539 -0.702 1 98.19 227 TYR B N 1
ATOM 7184 C CA . TYR B 1 227 ? -7.062 4.77 -1.881 1 98.19 227 TYR B CA 1
ATOM 7185 C C . TYR B 1 227 ? -6.508 5.91 -2.725 1 98.19 227 TYR B C 1
ATOM 7187 O O . TYR B 1 227 ? -6.926 6.105 -3.869 1 98.19 227 TYR B O 1
ATOM 7195 N N . TRP B 1 228 ? -5.531 6.617 -2.119 1 98.19 228 TRP B N 1
ATOM 7196 C CA . TRP B 1 228 ? -4.93 7.77 -2.785 1 98.19 228 TRP B CA 1
ATOM 7197 C C . TRP B 1 228 ? -3.539 8.055 -2.23 1 98.19 228 TRP B C 1
ATOM 7199 O O . TRP B 1 228 ? -3.281 7.84 -1.043 1 98.19 228 TRP B O 1
ATOM 7209 N N . ASP B 1 229 ? -2.596 8.492 -3.061 1 97.5 229 ASP B N 1
ATOM 7210 C CA . ASP B 1 229 ? -1.287 8.992 -2.656 1 97.5 229 ASP B CA 1
ATOM 7211 C C . ASP B 1 229 ? -0.807 10.094 -3.598 1 97.5 229 ASP B C 1
ATOM 7213 O O . ASP B 1 229 ? -1.388 10.305 -4.664 1 97.5 229 ASP B O 1
ATOM 7217 N N . LEU B 1 230 ? 0.212 10.828 -3.201 1 97.56 230 LEU B N 1
ATOM 7218 C CA . LEU B 1 230 ? 0.854 11.797 -4.078 1 97.56 230 LEU B CA 1
ATOM 7219 C C . LEU B 1 230 ? 1.645 11.102 -5.18 1 97.56 230 LEU B C 1
ATOM 7221 O O . LEU B 1 230 ? 2.221 10.039 -4.953 1 97.56 230 LEU B O 1
ATOM 7225 N N . GLU B 1 231 ? 1.6 11.672 -6.301 1 96.62 231 GLU B N 1
ATOM 7226 C CA . GLU B 1 231 ? 2.379 11.188 -7.438 1 96.62 231 GLU B CA 1
ATOM 7227 C C . GLU B 1 231 ? 3.031 12.344 -8.188 1 96.62 231 GLU B C 1
ATOM 7229 O O . GLU B 1 231 ? 2.465 13.438 -8.273 1 96.62 231 GLU B O 1
ATOM 7234 N N . TYR B 1 232 ? 4.23 12.125 -8.68 1 97.94 232 TYR B N 1
ATOM 7235 C CA . TYR B 1 232 ? 4.988 13.094 -9.461 1 97.94 232 TYR B CA 1
ATOM 7236 C C . TYR B 1 232 ? 5.488 12.477 -10.758 1 97.94 232 TYR B C 1
ATOM 7238 O O . TYR B 1 232 ? 5.543 11.25 -10.891 1 97.94 232 TYR B O 1
ATOM 7246 N N . PRO B 1 233 ? 5.82 13.289 -11.711 1 96.5 233 PRO B N 1
ATOM 7247 C CA . PRO B 1 233 ? 6.293 12.742 -12.984 1 96.5 233 PRO B CA 1
ATOM 7248 C C . PRO B 1 233 ? 7.723 12.219 -12.906 1 96.5 233 PRO B C 1
ATOM 7250 O O . PRO B 1 233 ? 8.422 12.461 -11.922 1 96.5 233 PRO B O 1
ATOM 7253 N N . ASP B 1 234 ? 8.047 11.492 -13.953 1 96.19 234 ASP B N 1
ATOM 7254 C CA . ASP B 1 234 ? 9.438 11.078 -14.125 1 96.19 234 ASP B CA 1
ATOM 7255 C C . ASP B 1 234 ? 10.352 12.289 -14.281 1 96.19 234 ASP B C 1
ATOM 7257 O O . ASP B 1 234 ? 10.062 13.195 -15.07 1 96.19 234 ASP B O 1
ATOM 7261 N N . LYS B 1 235 ? 11.375 12.328 -13.539 1 96.12 235 LYS B N 1
ATOM 7262 C CA . LYS B 1 235 ? 12.273 13.484 -13.5 1 96.12 235 LYS B CA 1
ATOM 7263 C C . LYS B 1 235 ? 12.922 13.719 -14.859 1 96.12 235 LYS B C 1
ATOM 7265 O O . LYS B 1 235 ? 13.453 14.797 -15.117 1 96.12 235 LYS B O 1
ATOM 7270 N N . LEU B 1 236 ? 12.867 12.711 -15.781 1 94.69 236 LEU B N 1
ATOM 7271 C CA . LEU B 1 236 ? 13.484 12.852 -17.094 1 94.69 236 LEU B CA 1
ATOM 7272 C C . LEU B 1 236 ? 12.453 13.273 -18.141 1 94.69 236 LEU B C 1
ATOM 7274 O O . LEU B 1 236 ? 12.805 13.57 -19.281 1 94.69 236 LEU B O 1
ATOM 7278 N N . SER B 1 237 ? 11.195 13.352 -17.719 1 92.38 237 SER B N 1
ATOM 7279 C CA . SER B 1 237 ? 10.141 13.711 -18.656 1 92.38 237 SER B CA 1
ATOM 7280 C C . SER B 1 237 ? 10.156 15.203 -18.953 1 92.38 237 SER B C 1
ATOM 7282 O O . SER B 1 237 ? 10.523 16.016 -18.094 1 92.38 237 SER B O 1
ATOM 7284 N N . HIS B 1 238 ? 9.766 15.562 -20.188 1 93.56 238 HIS B N 1
ATOM 7285 C CA . HIS B 1 238 ? 9.672 16.953 -20.609 1 93.56 238 HIS B CA 1
ATOM 7286 C C . HIS B 1 238 ? 8.227 17.453 -20.578 1 93.56 238 HIS B C 1
ATOM 7288 O O . HIS B 1 238 ? 7.312 16.734 -21 1 93.56 238 HIS B O 1
ATOM 7294 N N . ASP B 1 239 ? 8.016 18.609 -19.953 1 95.06 239 ASP B N 1
ATOM 7295 C CA . ASP B 1 239 ? 6.695 19.234 -19.969 1 95.06 239 ASP B CA 1
ATOM 7296 C C . ASP B 1 239 ? 6.484 20.047 -21.25 1 95.06 239 ASP B C 1
ATOM 7298 O O . ASP B 1 239 ? 7.164 21.047 -21.469 1 95.06 239 ASP B O 1
ATOM 7302 N N . ALA B 1 240 ? 5.52 19.672 -22.047 1 93.88 240 ALA B N 1
ATOM 7303 C CA . ALA B 1 240 ? 5.324 20.266 -23.359 1 93.88 240 ALA B CA 1
ATOM 7304 C C . ALA B 1 240 ? 4.488 21.547 -23.266 1 93.88 240 ALA B C 1
ATOM 7306 O O . ALA B 1 240 ? 4.414 22.312 -24.234 1 93.88 240 ALA B O 1
ATOM 7307 N N . ARG B 1 241 ? 3.992 22 -22.172 1 95.88 241 ARG B N 1
ATOM 7308 C CA . ARG B 1 241 ? 3.17 23.188 -22.016 1 95.88 241 ARG B CA 1
ATOM 7309 C C . ARG B 1 241 ? 4.031 24.453 -21.984 1 95.88 241 ARG B C 1
ATOM 7311 O O . ARG B 1 241 ? 5.207 24.406 -21.625 1 95.88 241 ARG B O 1
ATOM 7318 N N . SER B 1 242 ? 3.344 25.609 -22.25 1 97.38 242 SER B N 1
ATOM 7319 C CA . SER B 1 242 ? 3.99 26.906 -22.016 1 97.38 242 SER B CA 1
ATOM 7320 C C . SER B 1 242 ? 3.836 27.344 -20.562 1 97.38 242 SER B C 1
ATOM 7322 O O . SER B 1 242 ? 2.957 26.844 -19.844 1 97.38 242 SER B O 1
ATOM 7324 N N . GLU B 1 243 ? 4.727 28.172 -20.141 1 97.69 243 GLU B N 1
ATOM 7325 C CA . GLU B 1 243 ? 4.609 28.719 -18.797 1 97.69 243 GLU B CA 1
ATOM 7326 C C . GLU B 1 243 ? 3.24 29.359 -18.578 1 97.69 243 GLU B C 1
ATOM 7328 O O . GLU B 1 243 ? 2.641 29.203 -17.516 1 97.69 243 GLU B O 1
ATOM 7333 N N . GLU B 1 244 ? 2.785 30.078 -19.594 1 98.12 244 GLU B N 1
ATOM 7334 C CA . GLU B 1 244 ? 1.489 30.75 -19.516 1 98.12 244 GLU B CA 1
ATOM 7335 C C . GLU B 1 244 ? 0.359 29.734 -19.328 1 98.12 244 GLU B C 1
ATOM 7337 O O . GLU B 1 244 ? -0.583 29.969 -18.578 1 98.12 244 GLU B O 1
ATOM 7342 N N . GLU B 1 245 ? 0.486 28.625 -20.062 1 98.44 245 GLU B N 1
ATOM 7343 C CA . GLU B 1 245 ? -0.512 27.578 -19.922 1 98.44 245 GLU B CA 1
ATOM 7344 C C . GLU B 1 245 ? -0.528 27.016 -18.5 1 98.44 245 GLU B C 1
ATOM 7346 O O . GLU B 1 245 ? -1.595 26.734 -17.953 1 98.44 245 GLU B O 1
ATOM 7351 N N . ILE B 1 246 ? 0.621 26.828 -17.953 1 98.56 246 ILE B N 1
ATOM 7352 C CA . ILE B 1 246 ? 0.739 26.281 -16.609 1 98.56 246 ILE B CA 1
ATOM 7353 C C . ILE B 1 246 ? 0.168 27.281 -15.602 1 98.56 246 ILE B C 1
ATOM 7355 O O . ILE B 1 246 ? -0.572 26.891 -14.688 1 98.56 246 ILE B O 1
ATOM 7359 N N . VAL B 1 247 ? 0.461 28.594 -15.758 1 98.69 247 VAL B N 1
ATOM 7360 C CA . VAL B 1 247 ? -0.032 29.641 -14.883 1 98.69 247 VAL B CA 1
ATOM 7361 C C . VAL B 1 247 ? -1.559 29.672 -14.906 1 98.69 247 VAL B C 1
ATOM 7363 O O . VAL B 1 247 ? -2.203 29.719 -13.859 1 98.69 247 VAL B O 1
ATOM 7366 N N . GLN B 1 248 ? -2.143 29.594 -16.078 1 98.62 248 GLN B N 1
ATOM 7367 C CA . GLN B 1 248 ? -3.596 29.609 -16.219 1 98.62 248 GLN B CA 1
ATOM 7368 C C . GLN B 1 248 ? -4.223 28.359 -15.609 1 98.62 248 GLN B C 1
ATOM 7370 O O . GLN B 1 248 ? -5.305 28.422 -15.023 1 98.62 248 GLN B O 1
ATOM 7375 N N . GLY B 1 249 ? -3.529 27.234 -15.812 1 98.75 249 GLY B N 1
ATOM 7376 C CA . GLY B 1 249 ? -4.008 25.984 -15.219 1 98.75 249 GLY B CA 1
ATOM 7377 C C . GLY B 1 249 ? -4.078 26.047 -13.703 1 98.75 249 GLY B C 1
ATOM 7378 O O . GLY B 1 249 ? -5.055 25.578 -13.109 1 98.75 249 GLY B O 1
ATOM 7379 N N . VAL B 1 250 ? -3.055 26.594 -13.07 1 98.81 250 VAL B N 1
ATOM 7380 C CA . VAL B 1 250 ? -3.016 26.75 -11.625 1 98.81 250 VAL B CA 1
ATOM 7381 C C . VAL B 1 250 ? -4.105 27.719 -11.172 1 98.81 250 VAL B C 1
ATOM 7383 O O . VAL B 1 250 ? -4.871 27.422 -10.25 1 98.81 250 VAL B O 1
ATOM 7386 N N . ARG B 1 251 ? -4.211 28.891 -11.852 1 98.75 251 ARG B N 1
ATOM 7387 C CA . ARG B 1 251 ? -5.18 29.922 -11.5 1 98.75 251 ARG B CA 1
ATOM 7388 C C . ARG B 1 251 ? -6.605 29.391 -11.562 1 98.75 251 ARG B C 1
ATOM 7390 O O . ARG B 1 251 ? -7.391 29.578 -10.625 1 98.75 251 ARG B O 1
ATOM 7397 N N . LYS B 1 252 ? -6.902 28.656 -12.633 1 98.69 252 LYS B N 1
ATOM 7398 C CA . LYS B 1 252 ? -8.242 28.125 -12.844 1 98.69 252 LYS B CA 1
ATOM 7399 C C . LYS B 1 252 ? -8.625 27.156 -11.727 1 98.69 252 LYS B C 1
ATOM 7401 O O . LYS B 1 252 ? -9.719 27.25 -11.156 1 98.69 252 LYS B O 1
ATOM 7406 N N . ARG B 1 253 ? -7.742 26.25 -11.383 1 98.81 253 ARG B N 1
ATOM 7407 C CA . ARG B 1 253 ? -8.047 25.219 -10.398 1 98.81 253 ARG B CA 1
ATOM 7408 C C . ARG B 1 253 ? -8.07 25.797 -8.984 1 98.81 253 ARG B C 1
ATOM 7410 O O . ARG B 1 253 ? -8.867 25.375 -8.148 1 98.81 253 ARG B O 1
ATOM 7417 N N . LEU B 1 254 ? -7.16 26.734 -8.688 1 98.88 254 LEU B N 1
ATOM 7418 C CA . LEU B 1 254 ? -7.164 27.359 -7.371 1 98.88 254 LEU B CA 1
ATOM 7419 C C . LEU B 1 254 ? -8.43 28.188 -7.172 1 98.88 254 LEU B C 1
ATOM 7421 O O . LEU B 1 254 ? -9.023 28.172 -6.094 1 98.88 254 LEU B O 1
ATOM 7425 N N . LEU B 1 255 ? -8.836 28.922 -8.195 1 98.69 255 LEU B N 1
ATOM 7426 C CA . LEU B 1 255 ? -10.055 29.719 -8.125 1 98.69 255 LEU B CA 1
ATOM 7427 C C . LEU B 1 255 ? -11.266 28.828 -7.879 1 98.69 255 LEU B C 1
ATOM 7429 O O . LEU B 1 255 ? -12.141 29.156 -7.074 1 98.69 255 LEU B O 1
ATOM 7433 N N . GLU B 1 256 ? -11.305 27.719 -8.555 1 98.5 256 GLU B N 1
ATOM 7434 C CA . GLU B 1 256 ? -12.391 26.766 -8.344 1 98.5 256 GLU B CA 1
ATOM 7435 C C . GLU B 1 256 ? -12.359 26.219 -6.922 1 98.5 256 GLU B C 1
ATOM 7437 O O . GLU B 1 256 ? -13.406 26.078 -6.281 1 98.5 256 GLU B O 1
ATOM 7442 N N . ALA B 1 257 ? -11.18 25.875 -6.457 1 98.69 257 ALA B N 1
ATOM 7443 C CA . ALA B 1 257 ? -11.023 25.344 -5.105 1 98.69 257 ALA B CA 1
ATOM 7444 C C . ALA B 1 257 ? -11.508 26.328 -4.062 1 98.69 257 ALA B C 1
ATOM 7446 O O . ALA B 1 257 ? -12.125 25.953 -3.064 1 98.69 257 ALA B O 1
ATOM 7447 N N . VAL B 1 258 ? -11.227 27.609 -4.27 1 98.69 258 VAL B N 1
ATOM 7448 C CA . VAL B 1 258 ? -11.688 28.656 -3.365 1 98.69 258 VAL B CA 1
ATOM 7449 C C . VAL B 1 258 ? -13.203 28.797 -3.461 1 98.69 258 VAL B C 1
ATOM 7451 O O . VAL B 1 258 ? -13.898 28.812 -2.441 1 98.69 258 VAL B O 1
ATOM 7454 N N . LYS B 1 259 ? -13.734 28.828 -4.633 1 98.38 259 LYS B N 1
ATOM 7455 C CA . LYS B 1 259 ? -15.148 29.078 -4.883 1 98.38 259 LYS B CA 1
ATOM 7456 C C . LYS B 1 259 ? -16.016 28.031 -4.199 1 98.38 259 LYS B C 1
ATOM 7458 O O . LYS B 1 259 ? -16.969 28.359 -3.49 1 98.38 259 LYS B O 1
ATOM 7463 N N . ILE B 1 260 ? -15.703 26.766 -4.371 1 97.75 260 ILE B N 1
ATOM 7464 C CA . ILE B 1 260 ? -16.578 25.703 -3.879 1 97.75 260 ILE B CA 1
ATOM 7465 C C . ILE B 1 260 ? -16.547 25.688 -2.352 1 97.75 260 ILE B C 1
ATOM 7467 O O . ILE B 1 260 ? -17.484 25.188 -1.713 1 97.75 260 ILE B O 1
ATOM 7471 N N . ARG B 1 261 ? -15.555 26.266 -1.702 1 98 261 ARG B N 1
ATOM 7472 C CA . ARG B 1 261 ? -15.391 26.234 -0.252 1 98 261 ARG B CA 1
ATOM 7473 C C . ARG B 1 261 ? -16.109 27.406 0.402 1 98 261 ARG B C 1
ATOM 7475 O O . ARG B 1 261 ? -16.172 27.5 1.63 1 98 261 ARG B O 1
ATOM 7482 N N . LEU B 1 262 ? -16.672 28.328 -0.408 1 97.19 262 LEU B N 1
ATOM 7483 C CA . LEU B 1 262 ? -17.406 29.469 0.12 1 97.19 262 LEU B CA 1
ATOM 7484 C C . LEU B 1 262 ? -18.844 29.094 0.468 1 97.19 262 LEU B C 1
ATOM 7486 O O . LEU B 1 262 ? -19.531 29.812 1.191 1 97.19 262 LEU B O 1
ATOM 7490 N N . LYS B 1 263 ? -19.203 27.953 -0.043 1 94.69 263 LYS B N 1
ATOM 7491 C CA . LYS B 1 263 ? -20.594 27.531 0.142 1 94.69 263 LYS B CA 1
ATOM 7492 C C . LYS B 1 263 ? -20.859 27.125 1.587 1 94.69 263 LYS B C 1
ATOM 7494 O O . LYS B 1 263 ? -20.172 26.234 2.117 1 94.69 263 LYS B O 1
ATOM 7499 N N . ALA B 1 264 ? -21.812 27.766 2.252 1 95.06 264 ALA B N 1
ATOM 7500 C CA . ALA B 1 264 ? -22.25 27.453 3.611 1 95.06 264 ALA B CA 1
ATOM 7501 C C . ALA B 1 26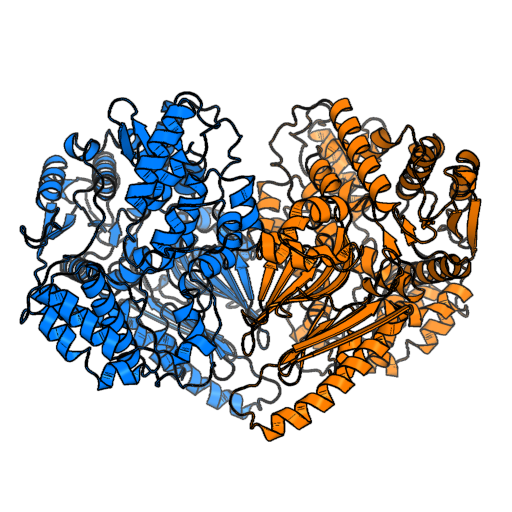4 ? -23.562 28.125 3.936 1 95.06 264 ALA B C 1
ATOM 7503 O O . ALA B 1 264 ? -23.906 29.156 3.348 1 95.06 264 ALA B O 1
ATOM 7504 N N . ASP B 1 265 ? -24.359 27.594 4.82 1 94.06 265 ASP B N 1
ATOM 7505 C CA . ASP B 1 265 ? -25.578 28.203 5.309 1 94.06 265 ASP B CA 1
ATOM 7506 C C . ASP B 1 265 ? -25.328 29.062 6.547 1 94.06 265 ASP B C 1
ATOM 7508 O O . ASP B 1 265 ? -26.266 29.438 7.258 1 94.06 265 ASP B O 1
ATOM 7512 N N . VAL B 1 266 ? -24.047 29.281 6.844 1 95.44 266 VAL B N 1
ATOM 7513 C CA . VAL B 1 266 ? -23.609 30.062 7.992 1 95.44 266 VAL B CA 1
ATOM 7514 C C . VAL B 1 266 ? -22.547 31.078 7.547 1 95.44 266 VAL B C 1
ATOM 7516 O O . VAL B 1 266 ? -22.078 31.031 6.406 1 95.44 266 VAL B O 1
ATOM 7519 N N . PRO B 1 267 ? -22.188 32.094 8.406 1 95.44 267 PRO B N 1
ATOM 7520 C CA . PRO B 1 267 ? -21.172 33.062 8.039 1 95.44 267 PRO B CA 1
ATOM 7521 C C . PRO B 1 267 ? -19.797 32.438 7.832 1 95.44 267 PRO B C 1
ATOM 7523 O O . PRO B 1 267 ? -19.406 31.531 8.57 1 95.44 267 PRO B O 1
ATOM 7526 N N . VAL B 1 268 ? -19.062 32.969 6.852 1 97.44 268 VAL B N 1
ATOM 7527 C CA . VAL B 1 268 ? -17.734 32.5 6.469 1 97.44 268 VAL B CA 1
ATOM 7528 C C . VAL B 1 268 ? -16.734 33.656 6.551 1 97.44 268 VAL B C 1
ATOM 7530 O O . VAL B 1 268 ? -17.062 34.781 6.176 1 97.44 268 VAL B O 1
ATOM 7533 N N . ALA B 1 269 ? -15.594 33.469 7.125 1 98 269 ALA B N 1
ATOM 7534 C CA . ALA B 1 269 ? -14.531 34.469 7.215 1 98 269 ALA B CA 1
ATOM 7535 C C . ALA B 1 269 ? -13.234 33.938 6.609 1 98 269 ALA B C 1
ATOM 7537 O O . ALA B 1 269 ? -13.188 32.844 6.062 1 98 269 ALA B O 1
ATOM 7538 N N . ILE B 1 270 ? -12.18 34.812 6.602 1 98.12 270 ILE B N 1
ATOM 7539 C CA . ILE B 1 270 ? -10.883 34.469 6.031 1 98.12 270 ILE B CA 1
ATOM 7540 C C . ILE B 1 270 ? -9.781 34.719 7.055 1 98.12 270 ILE B C 1
ATOM 7542 O O . ILE B 1 270 ? -9.781 35.75 7.738 1 98.12 270 ILE B O 1
ATOM 7546 N N . TYR B 1 271 ? -8.898 33.781 7.297 1 97.12 271 TYR B N 1
ATOM 7547 C CA . TYR B 1 271 ? -7.652 34.062 7.984 1 97.12 271 TYR B CA 1
ATOM 7548 C C . TYR B 1 271 ? -6.664 34.75 7.051 1 97.12 271 TYR B C 1
ATOM 7550 O O . TYR B 1 271 ? -6.289 34.219 6.016 1 97.12 271 TYR B O 1
ATOM 7558 N N . LEU B 1 272 ? -6.277 35.938 7.387 1 96.38 272 LEU B N 1
ATOM 7559 C CA . LEU B 1 272 ? -5.406 36.75 6.543 1 96.38 272 LEU B CA 1
ATOM 7560 C C . LEU B 1 272 ? -4.113 37.094 7.273 1 96.38 272 LEU B C 1
ATOM 7562 O O . LEU B 1 272 ? -4.137 37.75 8.305 1 96.38 272 LEU B O 1
ATOM 7566 N N . SER B 1 273 ? -3.033 36.562 6.812 1 92.56 273 SER B N 1
ATOM 7567 C CA . SER B 1 273 ? -1.718 36.938 7.332 1 92.56 273 SER B CA 1
ATOM 7568 C C . SER B 1 273 ? -1.011 37.906 6.406 1 92.56 273 SER B C 1
ATOM 7570 O O . SER B 1 273 ? -1.642 38.531 5.543 1 92.56 273 SER B O 1
ATOM 7572 N N . GLY B 1 274 ? 0.257 38.125 6.641 1 90.75 274 GLY B N 1
ATOM 7573 C CA . GLY B 1 274 ? 1.045 39 5.789 1 90.75 274 GLY B CA 1
ATOM 7574 C C . GLY B 1 274 ? 1.723 38.281 4.645 1 90.75 274 GLY B C 1
ATOM 7575 O O . GLY B 1 274 ? 2.543 38.844 3.93 1 90.75 274 GLY B O 1
ATOM 7576 N N . GLY B 1 275 ? 1.326 37.031 4.461 1 93.5 275 GLY B N 1
ATOM 7577 C CA . GLY B 1 275 ? 1.981 36.219 3.436 1 93.5 275 GLY B CA 1
ATOM 7578 C C . GLY B 1 275 ? 1.148 36.062 2.178 1 93.5 275 GLY B C 1
ATOM 7579 O O . GLY B 1 275 ? -0.014 36.469 2.143 1 93.5 275 GLY B O 1
ATOM 7580 N N . ILE B 1 276 ? 1.73 35.469 1.17 1 96.69 276 ILE B N 1
ATOM 7581 C CA . ILE B 1 276 ? 1.115 35.375 -0.15 1 96.69 276 ILE B CA 1
ATOM 7582 C C . ILE B 1 276 ? -0.021 34.344 -0.123 1 96.69 276 ILE B C 1
ATOM 7584 O O . ILE B 1 276 ? -1.007 34.5 -0.85 1 96.69 276 ILE B O 1
ATOM 7588 N N . ASP B 1 277 ? 0.081 33.344 0.725 1 97.06 277 ASP B N 1
ATOM 7589 C CA . ASP B 1 277 ? -0.909 32.25 0.726 1 97.06 277 ASP B CA 1
ATOM 7590 C C . ASP B 1 277 ? -2.283 32.781 1.143 1 97.06 277 ASP B C 1
ATOM 7592 O O . ASP B 1 277 ? -3.25 32.688 0.385 1 97.06 277 ASP B O 1
ATOM 7596 N N . SER B 1 278 ? -2.348 33.375 2.348 1 96.44 278 SER B N 1
ATOM 7597 C CA . SER B 1 278 ? -3.619 33.875 2.84 1 96.44 278 SER B CA 1
ATOM 7598 C C . SER B 1 278 ? -4.094 35.062 1.998 1 96.44 278 SER B C 1
ATOM 7600 O O . SER B 1 278 ? -5.297 35.25 1.8 1 96.44 278 SER B O 1
ATOM 7602 N N . SER B 1 279 ? -3.176 35.844 1.483 1 97.19 279 SER B N 1
ATOM 7603 C CA . SER B 1 279 ? -3.531 37 0.651 1 97.19 279 SER B CA 1
ATOM 7604 C C . SER B 1 279 ? -4.141 36.562 -0.674 1 97.19 279 SER B C 1
ATOM 7606 O O . SER B 1 279 ? -5.043 37.219 -1.198 1 97.19 279 SER B O 1
ATOM 7608 N N . SER B 1 280 ? -3.57 35.469 -1.222 1 97.81 280 SER B N 1
ATOM 7609 C CA . SER B 1 280 ? -4.145 34.906 -2.445 1 97.81 280 SER B CA 1
ATOM 7610 C C . SER B 1 280 ? -5.594 34.5 -2.234 1 97.81 280 SER B C 1
ATOM 7612 O O . SER B 1 280 ? -6.457 34.781 -3.068 1 97.81 280 SER B O 1
ATOM 7614 N N . VAL B 1 281 ? -5.863 33.875 -1.141 1 98.31 281 VAL B N 1
ATOM 7615 C CA . VAL B 1 281 ? -7.207 33.406 -0.818 1 98.31 281 VAL B CA 1
ATOM 7616 C C . VAL B 1 281 ? -8.141 34.594 -0.641 1 98.31 281 VAL B C 1
ATOM 7618 O O . VAL B 1 281 ? -9.211 34.656 -1.25 1 98.31 281 VAL B O 1
ATOM 7621 N N . ALA B 1 282 ? -7.719 35.594 0.142 1 98.25 282 ALA B N 1
ATOM 7622 C CA . ALA B 1 282 ? -8.531 36.781 0.394 1 98.25 282 ALA B CA 1
ATOM 7623 C C . ALA B 1 282 ? -8.82 37.531 -0.903 1 98.25 282 ALA B C 1
ATOM 7625 O O . ALA B 1 282 ? -9.961 37.938 -1.148 1 98.25 282 ALA B O 1
ATOM 7626 N N . GLY B 1 283 ? -7.801 37.719 -1.688 1 98.44 283 GLY B N 1
ATOM 7627 C CA . GLY B 1 283 ? -7.969 38.375 -2.961 1 98.44 283 GLY B CA 1
ATOM 7628 C C . GLY B 1 283 ? -8.914 37.656 -3.906 1 98.44 283 GLY B C 1
ATOM 7629 O O . GLY B 1 283 ? -9.719 38.312 -4.586 1 98.44 283 GLY B O 1
ATOM 7630 N N . MET B 1 284 ? -8.805 36.375 -3.984 1 98.69 284 MET B N 1
ATOM 7631 C CA . MET B 1 284 ? -9.656 35.594 -4.859 1 98.69 284 MET B CA 1
ATOM 7632 C C . MET B 1 284 ? -11.102 35.594 -4.367 1 98.69 284 MET B C 1
ATOM 7634 O O . MET B 1 284 ? -12.039 35.656 -5.168 1 98.69 284 MET B O 1
ATOM 7638 N N . VAL B 1 285 ? -11.312 35.5 -3.049 1 98.44 285 VAL B N 1
ATOM 7639 C CA . VAL B 1 285 ? -12.656 35.562 -2.49 1 98.44 285 VAL B CA 1
ATOM 7640 C C . VAL B 1 285 ? -13.289 36.906 -2.83 1 98.44 285 VAL B C 1
ATOM 7642 O O . VAL B 1 285 ? -14.438 36.969 -3.26 1 98.44 285 VAL B O 1
ATOM 7645 N N . ALA B 1 286 ? -12.508 38 -2.646 1 98 286 ALA B N 1
ATOM 7646 C CA . ALA B 1 286 ? -13.008 39.312 -2.975 1 98 286 ALA B CA 1
ATOM 7647 C C . ALA B 1 286 ? -13.406 39.406 -4.441 1 98 286 ALA B C 1
ATOM 7649 O O . ALA B 1 286 ? -14.453 39.969 -4.77 1 98 286 ALA B O 1
ATOM 7650 N N . ASP B 1 287 ? -12.57 38.875 -5.27 1 97.5 287 ASP B N 1
ATOM 7651 C CA . ASP B 1 287 ? -12.852 38.875 -6.703 1 97.5 287 ASP B CA 1
ATOM 7652 C C . ASP B 1 287 ? -14.125 38.094 -7.016 1 97.5 287 ASP B C 1
ATOM 7654 O O . ASP B 1 287 ? -14.961 38.562 -7.793 1 97.5 287 ASP B O 1
ATOM 7658 N N . LEU B 1 288 ? -14.281 36.969 -6.469 1 97.81 288 LEU B N 1
ATOM 7659 C CA . LEU B 1 288 ? -15.461 36.125 -6.668 1 97.81 288 LEU B CA 1
ATOM 7660 C C . LEU B 1 288 ? -16.719 36.812 -6.168 1 97.81 288 LEU B C 1
ATOM 7662 O O . LEU B 1 288 ? -17.766 36.75 -6.805 1 97.81 288 LEU B O 1
ATOM 7666 N N . MET B 1 289 ? -16.609 37.531 -5.051 1 97.12 289 MET B N 1
ATOM 7667 C CA . MET B 1 289 ? -17.734 38.25 -4.512 1 97.12 289 MET B CA 1
ATOM 7668 C C . MET B 1 289 ? -18.156 39.375 -5.457 1 97.12 289 MET B C 1
ATOM 7670 O O . MET B 1 289 ? -19.344 39.594 -5.688 1 97.12 289 MET B O 1
ATOM 7674 N N . ARG B 1 290 ? -17.203 40.062 -6.02 1 96.5 290 ARG B N 1
ATOM 7675 C CA . ARG B 1 290 ? -17.484 41.094 -6.996 1 96.5 290 ARG B CA 1
ATOM 7676 C C . ARG B 1 290 ? -18.203 40.531 -8.211 1 96.5 290 ARG B C 1
ATOM 7678 O O . ARG B 1 290 ? -18.984 41.25 -8.859 1 96.5 290 ARG B O 1
ATOM 7685 N N . GLN B 1 291 ? -17.953 39.25 -8.461 1 96.44 291 GLN B N 1
ATOM 7686 C CA . GLN B 1 291 ? -18.578 38.594 -9.602 1 96.44 291 GLN B CA 1
ATOM 7687 C C . GLN B 1 291 ? -19.922 38 -9.211 1 96.44 291 GLN B C 1
ATOM 7689 O O . GLN B 1 291 ? -20.578 37.344 -10.039 1 96.44 291 GLN B O 1
ATOM 7694 N N . GLY B 1 292 ? -20.266 38.062 -8.023 1 95.44 292 GLY B N 1
ATOM 7695 C CA . GLY B 1 292 ? -21.609 37.656 -7.625 1 95.44 292 GLY B CA 1
ATOM 7696 C C . GLY B 1 292 ? -21.656 36.406 -6.781 1 95.44 292 GLY B C 1
ATOM 7697 O O . GLY B 1 292 ? -22.719 35.938 -6.398 1 95.44 292 GLY B O 1
ATOM 7698 N N . THR B 1 293 ? -20.484 35.875 -6.473 1 96.44 293 THR B N 1
ATOM 7699 C CA . THR B 1 293 ? -20.453 34.688 -5.648 1 96.44 293 THR B CA 1
ATOM 7700 C C . THR B 1 293 ? -20.75 35 -4.191 1 96.44 293 THR B C 1
ATOM 7702 O O . THR B 1 293 ? -20.188 35.969 -3.635 1 96.44 293 THR B O 1
ATOM 7705 N N . LYS B 1 294 ? -21.609 34.219 -3.586 1 95.25 294 LYS B N 1
ATOM 7706 C CA . LYS B 1 294 ? -21.984 34.438 -2.193 1 95.25 294 LYS B CA 1
ATOM 7707 C C . LYS B 1 294 ? -20.922 33.906 -1.243 1 95.25 294 LYS B C 1
ATOM 7709 O O . LYS B 1 294 ? -20.344 32.844 -1.484 1 95.25 294 LYS B O 1
ATOM 7714 N N . LEU B 1 295 ? -20.719 34.656 -0.233 1 96.56 295 LEU B N 1
ATOM 7715 C CA . LEU B 1 295 ? -19.891 34.188 0.88 1 96.56 295 LEU B CA 1
ATOM 7716 C C . LEU B 1 295 ? -20.75 33.656 2.018 1 96.56 295 LEU B C 1
ATOM 7718 O O . LEU B 1 295 ? -21.266 34.438 2.824 1 96.56 295 LEU B O 1
ATOM 7722 N N . GLY B 1 296 ? -20.75 32.312 2.07 1 95.44 296 GLY B N 1
ATOM 7723 C CA . GLY B 1 296 ? -21.641 31.703 3.057 1 95.44 296 GLY B CA 1
ATOM 7724 C C . GLY B 1 296 ? -23.078 32.156 2.93 1 95.44 296 GLY B C 1
ATOM 7725 O O . GLY B 1 296 ? -23.656 32.125 1.841 1 95.44 296 GLY B O 1
ATOM 7726 N N . ASN B 1 297 ? -23.641 32.594 4.062 1 93.62 297 ASN B N 1
ATOM 7727 C CA . ASN B 1 297 ? -25.062 32.969 4.066 1 93.62 297 ASN B CA 1
ATOM 7728 C C . ASN B 1 297 ? -25.234 34.5 3.961 1 93.62 297 ASN B C 1
ATOM 7730 O O . ASN B 1 297 ? -26.281 35.031 4.316 1 93.62 297 ASN B O 1
ATOM 7734 N N . GLU B 1 298 ? -24.234 35.125 3.486 1 91.31 298 GLU B N 1
ATOM 7735 C CA . GLU B 1 298 ? -24.328 36.594 3.314 1 91.31 298 GLU B CA 1
ATOM 7736 C C . GLU B 1 298 ? -25.422 36.938 2.307 1 91.31 298 GLU B C 1
ATOM 7738 O O . GLU B 1 298 ? -25.594 36.25 1.299 1 91.31 298 GLU B O 1
ATOM 7743 N N . SER B 1 299 ? -26.047 38.062 2.572 1 88.44 299 SER B N 1
ATOM 7744 C CA . SER B 1 299 ? -27.172 38.469 1.736 1 88.44 299 SER B CA 1
ATOM 7745 C C . SER B 1 299 ? -26.688 39.125 0.44 1 88.44 299 SER B C 1
ATOM 7747 O O . SER B 1 299 ? -27.344 39 -0.597 1 88.44 299 SER B O 1
ATOM 7749 N N . ASN B 1 300 ? -25.641 39.781 0.533 1 88.69 300 ASN B N 1
ATOM 7750 C CA . ASN B 1 300 ? -25.094 40.438 -0.659 1 88.69 300 ASN B CA 1
ATOM 7751 C C . ASN B 1 300 ? -23.656 40.031 -0.911 1 88.69 300 ASN B C 1
ATOM 7753 O O . ASN B 1 300 ? -22.938 39.656 0.021 1 88.69 300 ASN B O 1
ATOM 7757 N N . SER B 1 301 ? -23.297 40.094 -2.113 1 89.38 301 SER B N 1
ATOM 7758 C CA . SER B 1 301 ? -21.969 39.625 -2.531 1 89.38 301 SER B CA 1
ATOM 7759 C C . SER B 1 301 ? -21 40.812 -2.691 1 89.38 301 SER B C 1
ATOM 7761 O O . SER B 1 301 ? -20.406 41 -3.754 1 89.38 301 SER B O 1
ATOM 7763 N N . VAL B 1 302 ? -20.812 41.625 -1.635 1 92.38 302 VAL B N 1
ATOM 7764 C CA . VAL B 1 302 ? -19.875 42.75 -1.68 1 92.38 302 VAL B CA 1
ATOM 7765 C C . VAL B 1 302 ? -18.703 42.469 -0.758 1 92.38 302 VAL B C 1
ATOM 7767 O O . VAL B 1 302 ? -18.875 42 0.372 1 92.38 302 VAL B O 1
ATOM 7770 N N . PRO B 1 303 ? -17.531 42.719 -1.19 1 93.06 303 PRO B N 1
ATOM 7771 C CA . PRO B 1 303 ? -16.312 42.406 -0.43 1 93.06 303 PRO B CA 1
ATOM 7772 C C . PRO B 1 303 ? -16.297 43.031 0.954 1 93.06 303 PRO B C 1
ATOM 7774 O O . PRO B 1 303 ? -15.703 42.5 1.887 1 93.06 303 PRO B O 1
ATOM 7777 N N . SER B 1 304 ? -16.953 44.125 1.089 1 92.31 304 SER B N 1
ATOM 7778 C CA . SER B 1 304 ? -16.953 44.812 2.367 1 92.31 304 SER B CA 1
ATOM 7779 C C . SER B 1 304 ? -17.609 44 3.463 1 92.31 304 SER B C 1
ATOM 7781 O O . SER B 1 304 ? -17.422 44.25 4.652 1 92.31 304 SER B O 1
ATOM 7783 N N . ASN B 1 305 ? -18.328 43 3.061 1 92.56 305 ASN B N 1
ATOM 7784 C CA . ASN B 1 305 ? -18.953 42.125 4.027 1 92.56 305 ASN B CA 1
ATOM 7785 C C . ASN B 1 305 ? -18.016 41 4.48 1 92.56 305 ASN B C 1
ATOM 7787 O O . ASN B 1 305 ? -18.312 40.281 5.43 1 92.56 305 ASN B O 1
ATOM 7791 N N . MET B 1 306 ? -16.938 40.938 3.805 1 95.5 306 MET B N 1
ATOM 7792 C CA . MET B 1 306 ? -15.945 39.906 4.137 1 95.5 306 MET B CA 1
ATOM 7793 C C . MET B 1 306 ? -15.164 40.312 5.387 1 95.5 306 MET B C 1
ATOM 7795 O O . MET B 1 306 ? -14.68 41.438 5.496 1 95.5 306 MET B O 1
ATOM 7799 N N . LYS B 1 307 ? -15.07 39.406 6.348 1 96.69 307 LYS B N 1
ATOM 7800 C CA . LYS B 1 307 ? -14.281 39.625 7.559 1 96.69 307 LYS B CA 1
ATOM 7801 C C . LYS B 1 307 ? -13 38.781 7.527 1 96.69 307 LYS B C 1
ATOM 7803 O O . LYS B 1 307 ? -13.031 37.594 7.164 1 96.69 307 LYS B O 1
ATOM 7808 N N . CYS B 1 308 ? -11.93 39.438 7.855 1 97.88 308 CYS B N 1
ATOM 7809 C CA . CYS B 1 308 ? -10.641 38.781 7.965 1 97.88 308 CYS B CA 1
ATOM 7810 C C . CYS B 1 308 ? -10.125 38.812 9.398 1 97.88 308 CYS B C 1
ATOM 7812 O O . CYS B 1 308 ? -10.492 39.688 10.172 1 97.88 308 CYS B O 1
ATOM 7814 N N . PHE B 1 309 ? -9.398 37.781 9.742 1 97.44 309 PHE B N 1
ATOM 7815 C CA . PHE B 1 309 ? -8.82 37.688 11.078 1 97.44 309 PHE B CA 1
ATOM 7816 C C . PHE B 1 309 ? -7.324 37.406 11 1 97.44 309 PHE B C 1
ATOM 7818 O O . PHE B 1 309 ? -6.879 36.656 10.133 1 97.44 309 PHE B O 1
ATOM 7825 N N . THR B 1 310 ? -6.539 38 11.859 1 94.38 310 THR B N 1
ATOM 7826 C CA . THR B 1 310 ? -5.098 37.781 11.914 1 94.38 310 THR B CA 1
ATOM 7827 C C . THR B 1 310 ? -4.59 37.875 13.352 1 94.38 310 THR B C 1
ATOM 7829 O O . THR B 1 310 ? -5.172 38.594 14.164 1 94.38 310 THR B O 1
ATOM 7832 N N . VAL B 1 311 ? -3.545 37.062 13.641 1 90.56 311 VAL B N 1
ATOM 7833 C CA . VAL B 1 311 ? -2.879 37.188 14.93 1 90.56 311 VAL B CA 1
ATOM 7834 C C . VAL B 1 311 ? -1.892 38.344 14.906 1 90.56 311 VAL B C 1
ATOM 7836 O O . VAL B 1 311 ? -1.195 38.562 13.914 1 90.56 311 VAL B O 1
ATOM 7839 N N . GLN B 1 312 ? -1.927 39.125 15.938 1 90.44 312 GLN B N 1
ATOM 7840 C CA . GLN B 1 312 ? -0.965 40.188 16.125 1 90.44 312 GLN B CA 1
ATOM 7841 C C . GLN B 1 312 ? -0.076 39.938 17.328 1 90.44 312 GLN B C 1
ATOM 7843 O O . GLN B 1 312 ? -0.501 40.156 18.469 1 90.44 312 GLN B O 1
ATOM 7848 N N . PHE B 1 313 ? 1.143 39.562 17.094 1 85.94 313 PHE B N 1
ATOM 7849 C CA . PHE B 1 313 ? 2.119 39.438 18.172 1 85.94 313 PHE B CA 1
ATOM 7850 C C . PHE B 1 313 ? 2.707 40.781 18.531 1 85.94 313 PHE B C 1
ATOM 7852 O O . PHE B 1 313 ? 2.432 41.781 17.875 1 85.94 313 PHE B O 1
ATOM 7859 N N . ASP B 1 314 ? 3.525 40.719 19.578 1 83.12 314 ASP B N 1
ATOM 7860 C CA . ASP B 1 314 ? 4.215 41.938 19.938 1 83.12 314 ASP B CA 1
ATOM 7861 C C . ASP B 1 314 ? 5.164 42.406 18.844 1 83.12 314 ASP B C 1
ATOM 7863 O O . ASP B 1 314 ? 5.824 41.562 18.203 1 83.12 314 ASP B O 1
ATOM 7867 N N . GLU B 1 315 ? 5.172 43.656 18.609 1 78.19 315 GLU B N 1
ATOM 7868 C CA . GLU B 1 315 ? 5.953 44.219 17.516 1 78.19 315 GLU B CA 1
ATOM 7869 C C . GLU B 1 315 ? 7.422 43.812 17.625 1 78.19 315 GLU B C 1
ATOM 7871 O O . GLU B 1 315 ? 8.094 43.594 16.609 1 78.19 315 GLU B O 1
ATOM 7876 N N . ASP B 1 316 ? 7.867 43.75 18.828 1 76.62 316 ASP B N 1
ATOM 7877 C CA . ASP B 1 316 ? 9.289 43.469 19.047 1 76.62 316 ASP B CA 1
ATOM 7878 C C . ASP B 1 316 ? 9.578 41.969 19.062 1 76.62 316 ASP B C 1
ATOM 7880 O O . ASP B 1 316 ? 10.727 41.562 19.219 1 76.62 316 ASP B O 1
ATOM 7884 N N . SER B 1 317 ? 8.625 41.25 18.734 1 75.94 317 SER B N 1
ATOM 7885 C CA . SER B 1 317 ? 8.797 39.781 18.828 1 75.94 317 SER B CA 1
ATOM 7886 C C . SER B 1 317 ? 9.477 39.25 17.578 1 75.94 317 SER B C 1
ATOM 7888 O O . SER B 1 317 ? 9.984 38.125 17.578 1 75.94 317 SER B O 1
ATOM 7890 N N . GLY B 1 318 ? 9.422 40.031 16.438 1 74.25 318 GLY B N 1
ATOM 7891 C CA . GLY B 1 318 ? 9.945 39.562 15.164 1 74.25 318 GLY B CA 1
ATOM 7892 C C . GLY B 1 318 ? 8.992 38.594 14.453 1 74.25 318 GLY B C 1
ATOM 7893 O O . GLY B 1 318 ? 9.25 38.188 13.32 1 74.25 318 GLY B O 1
ATOM 7894 N N . ALA B 1 319 ? 7.891 38.344 15.016 1 76.56 319 ALA B N 1
ATOM 7895 C CA . ALA B 1 319 ? 6.957 37.375 14.461 1 76.56 319 ALA B CA 1
ATOM 7896 C C . ALA B 1 319 ? 5.695 38.062 13.945 1 76.56 319 ALA B C 1
ATOM 7898 O O . ALA B 1 319 ? 4.879 37.438 13.258 1 76.56 319 ALA B O 1
ATOM 7899 N N . ASP B 1 320 ? 5.566 39.344 14.094 1 83.75 320 ASP B N 1
ATOM 7900 C CA . ASP B 1 320 ? 4.309 40.031 13.805 1 83.75 320 ASP B CA 1
ATOM 7901 C C . ASP B 1 320 ? 4.219 40.438 12.336 1 83.75 320 ASP B C 1
ATOM 7903 O O . ASP B 1 320 ? 5.156 41 11.781 1 83.75 320 ASP B O 1
ATOM 7907 N N . GLU B 1 321 ? 3.09 40 11.695 1 84.88 321 GLU B N 1
ATOM 7908 C CA . GLU B 1 321 ? 2.818 40.344 10.305 1 84.88 321 GLU B CA 1
ATOM 7909 C C . GLU B 1 321 ? 1.561 41.188 10.18 1 84.88 321 GLU B C 1
ATOM 7911 O O . GLU B 1 321 ? 1.038 41.375 9.078 1 84.88 321 GLU B O 1
ATOM 7916 N N . SER B 1 322 ? 1.101 41.812 11.18 1 89.56 322 SER B N 1
ATOM 7917 C CA . SER B 1 322 ? -0.205 42.469 11.203 1 89.56 322 SER B CA 1
ATOM 7918 C C . SER B 1 322 ? -0.208 43.75 10.359 1 89.56 322 SER B C 1
ATOM 7920 O O . SER B 1 322 ? -1.231 44.094 9.773 1 89.56 322 SER B O 1
ATOM 7922 N N . ALA B 1 323 ? 0.906 44.375 10.211 1 91.31 323 ALA B N 1
ATOM 7923 C CA . ALA B 1 323 ? 0.966 45.594 9.414 1 91.31 323 ALA B CA 1
ATOM 7924 C C . ALA B 1 323 ? 0.703 45.312 7.941 1 91.31 323 ALA B C 1
ATOM 7926 O O . ALA B 1 323 ? -0.047 46.031 7.281 1 91.31 323 ALA B O 1
ATOM 7927 N N . ILE B 1 324 ? 1.295 44.312 7.465 1 92.88 324 ILE B N 1
ATOM 7928 C CA . ILE B 1 324 ? 1.124 43.938 6.062 1 92.88 324 ILE B CA 1
ATOM 7929 C C . ILE B 1 324 ? -0.298 43.438 5.836 1 92.88 324 ILE B C 1
ATOM 7931 O O . ILE B 1 324 ? -0.918 43.75 4.816 1 92.88 324 ILE B O 1
ATOM 7935 N N . ALA B 1 325 ? -0.816 42.656 6.746 1 94.44 325 ALA B N 1
ATOM 7936 C CA . ALA B 1 325 ? -2.186 42.156 6.656 1 94.44 325 ALA B CA 1
ATOM 7937 C C . ALA B 1 325 ? -3.186 43.312 6.59 1 94.44 325 ALA B C 1
ATOM 7939 O O . ALA B 1 325 ? -4.148 43.25 5.82 1 94.44 325 ALA B O 1
ATOM 7940 N N . ARG B 1 326 ? -2.92 44.312 7.375 1 95.19 326 ARG B N 1
ATOM 7941 C CA . ARG B 1 326 ? -3.797 45.5 7.395 1 95.19 326 ARG B CA 1
ATOM 7942 C C . ARG B 1 326 ? -3.773 46.219 6.051 1 95.19 326 ARG B C 1
ATOM 7944 O O . ARG B 1 326 ? -4.816 46.625 5.547 1 95.19 326 ARG B O 1
ATOM 7951 N N . ARG B 1 327 ? -2.619 46.375 5.5 1 96.69 327 ARG B N 1
ATOM 7952 C CA . ARG B 1 327 ? -2.508 47.031 4.207 1 96.69 327 ARG B CA 1
ATOM 7953 C C . ARG B 1 327 ? -3.197 46.219 3.113 1 96.69 327 ARG B C 1
ATOM 7955 O O . ARG B 1 327 ? -3.832 46.812 2.223 1 96.69 327 ARG B O 1
ATOM 7962 N N . THR B 1 328 ? -3.029 44.938 3.205 1 96.69 328 THR B N 1
ATOM 7963 C CA . THR B 1 328 ? -3.701 44.062 2.248 1 96.69 328 THR B CA 1
ATOM 7964 C C . THR B 1 328 ? -5.219 44.188 2.385 1 96.69 328 THR B C 1
ATOM 7966 O O . THR B 1 328 ? -5.93 44.312 1.383 1 96.69 328 THR B O 1
ATOM 7969 N N . ALA B 1 329 ? -5.742 44.188 3.604 1 97.38 329 ALA B N 1
ATOM 7970 C CA . ALA B 1 329 ? -7.172 44.312 3.859 1 97.38 329 ALA B CA 1
ATOM 7971 C C . ALA B 1 329 ? -7.703 45.625 3.334 1 97.38 329 ALA B C 1
ATOM 7973 O O . ALA B 1 329 ? -8.781 45.688 2.734 1 97.38 329 ALA B O 1
ATOM 7974 N N . ASN B 1 330 ? -6.926 46.656 3.596 1 96.88 330 ASN B N 1
ATOM 7975 C CA . ASN B 1 330 ? -7.305 47.969 3.105 1 96.88 330 ASN B CA 1
ATOM 7976 C C . ASN B 1 330 ? -7.383 48 1.582 1 96.88 330 ASN B C 1
ATOM 7978 O O . ASN B 1 330 ? -8.312 48.562 1.016 1 96.88 330 ASN B O 1
ATOM 7982 N N . TRP B 1 331 ? -6.418 47.438 0.996 1 96.94 331 TRP B N 1
ATOM 7983 C CA . TRP B 1 331 ? -6.375 47.375 -0.461 1 96.94 331 TRP B CA 1
ATOM 7984 C C . TRP B 1 331 ? -7.582 46.594 -1.008 1 96.94 331 TRP B C 1
ATOM 7986 O O . TRP B 1 331 ? -8.133 46.969 -2.047 1 96.94 331 TRP B O 1
ATOM 7996 N N . LEU B 1 332 ? -8.047 45.594 -0.366 1 96.62 332 LEU B N 1
ATOM 7997 C CA . LEU B 1 332 ? -9.164 44.781 -0.796 1 96.62 332 LEU B CA 1
ATOM 7998 C C . LEU B 1 332 ? -10.5 45.406 -0.419 1 96.62 332 LEU B C 1
ATOM 8000 O O . LEU B 1 332 ? -11.539 45.062 -0.969 1 96.62 332 LEU B O 1
ATOM 8004 N N . GLY B 1 333 ? -10.477 46.312 0.522 1 96.06 333 GLY B N 1
ATOM 8005 C CA . GLY B 1 333 ? -11.695 46.938 1.034 1 96.06 333 GLY B CA 1
ATOM 8006 C C . GLY B 1 333 ? -12.469 46 1.968 1 96.06 333 GLY B C 1
ATOM 8007 O O . GLY B 1 333 ? -13.703 45.969 1.91 1 96.06 333 GLY B O 1
ATOM 8008 N N . VAL B 1 334 ? -11.734 45.281 2.754 1 95.81 334 VAL B N 1
ATOM 8009 C CA . VAL B 1 334 ? -12.391 44.344 3.633 1 95.81 334 VAL B CA 1
ATOM 8010 C C . VAL B 1 334 ? -12.055 44.656 5.09 1 95.81 334 VAL B C 1
ATOM 8012 O O . VAL B 1 334 ? -11.117 45.406 5.367 1 95.81 334 VAL B O 1
ATOM 8015 N N . ASP B 1 335 ? -12.859 44.094 5.996 1 94.75 335 ASP B N 1
ATOM 8016 C CA . ASP B 1 335 ? -12.633 44.281 7.426 1 94.75 335 ASP B CA 1
ATOM 8017 C C . ASP B 1 335 ? -11.586 43.281 7.938 1 94.75 335 ASP B C 1
ATOM 8019 O O . ASP B 1 335 ? -11.547 42.125 7.508 1 94.75 335 ASP B O 1
ATOM 8023 N N . ILE B 1 336 ? -10.758 43.781 8.883 1 96.56 336 ILE B N 1
ATOM 8024 C CA . ILE B 1 336 ? -9.758 42.906 9.461 1 96.56 336 ILE B CA 1
ATOM 8025 C C . ILE B 1 336 ? -9.758 43.031 10.984 1 96.56 336 ILE B C 1
ATOM 8027 O O . ILE B 1 336 ? -9.789 44.156 11.508 1 96.56 336 ILE B O 1
ATOM 8031 N N . HIS B 1 337 ? -9.859 41.938 11.602 1 96.44 337 HIS B N 1
ATOM 8032 C CA . HIS B 1 337 ? -9.797 41.875 13.055 1 96.44 337 HIS B CA 1
ATOM 8033 C C . HIS B 1 337 ? -8.43 41.375 13.516 1 96.44 337 HIS B C 1
ATOM 8035 O O . HIS B 1 337 ? -8.016 40.25 13.172 1 96.44 337 HIS B O 1
ATOM 8041 N N . LEU B 1 338 ? -7.754 42.188 14.305 1 95.31 338 LEU B N 1
ATOM 8042 C CA . LEU B 1 338 ? -6.453 41.812 14.852 1 95.31 338 LEU B CA 1
ATOM 8043 C C . LEU B 1 338 ? -6.602 41.188 16.234 1 95.31 338 LEU B C 1
ATOM 8045 O O . LEU B 1 338 ? -7.168 41.812 17.141 1 95.31 338 LEU B O 1
ATOM 8049 N N . VAL B 1 339 ? -6.141 40 16.406 1 94.88 339 VAL B N 1
ATOM 8050 C CA . VAL B 1 339 ? -6.176 39.312 17.688 1 94.88 339 VAL B CA 1
ATOM 8051 C C . VAL B 1 339 ? -4.824 39.438 18.375 1 94.88 339 VAL B C 1
ATOM 8053 O O . VAL B 1 339 ? -3.852 38.781 17.984 1 94.88 339 VAL B O 1
ATOM 8056 N N . LYS B 1 340 ? -4.77 40.125 19.406 1 92.38 340 LYS B N 1
ATOM 8057 C CA . LYS B 1 340 ? -3.516 40.406 20.109 1 92.38 340 LYS B CA 1
ATOM 8058 C C . LYS B 1 340 ? -3.059 39.156 20.891 1 92.38 340 LYS B C 1
ATOM 8060 O O . LYS B 1 340 ? -3.84 38.562 21.641 1 92.38 340 LYS B O 1
ATOM 8065 N N . MET B 1 341 ? -1.775 38.875 20.734 1 91.81 341 MET B N 1
ATOM 8066 C CA . MET B 1 341 ? -1.174 37.719 21.406 1 91.81 341 MET B CA 1
ATOM 8067 C C . MET B 1 341 ? 0.115 38.125 22.125 1 91.81 341 MET B C 1
ATOM 8069 O O . MET B 1 341 ? 1.194 38.094 21.531 1 91.81 341 MET B O 1
ATOM 8073 N N . ASP B 1 342 ? 0.016 38.438 23.375 1 92.06 342 ASP B N 1
ATOM 8074 C CA . ASP B 1 342 ? 1.214 38.656 24.172 1 92.06 342 ASP B CA 1
ATOM 8075 C C . ASP B 1 342 ? 1.622 37.406 24.938 1 92.06 342 ASP B C 1
ATOM 8077 O O . ASP B 1 342 ? 1.012 36.344 24.766 1 92.06 342 ASP B O 1
ATOM 8081 N N . GLU B 1 343 ? 2.645 37.531 25.703 1 93.81 343 GLU B N 1
ATOM 8082 C CA . GLU B 1 343 ? 3.211 36.375 26.375 1 93.81 343 GLU B CA 1
ATOM 8083 C C . GLU B 1 343 ? 2.205 35.75 27.344 1 93.81 343 GLU B C 1
ATOM 8085 O O . GLU B 1 343 ? 2.133 34.531 27.484 1 93.81 343 GLU B O 1
ATOM 8090 N N . GLU B 1 344 ? 1.453 36.562 28.031 1 95.12 344 GLU B N 1
ATOM 8091 C CA . GLU B 1 344 ? 0.443 36.062 28.969 1 95.12 344 GLU B CA 1
ATOM 8092 C C . GLU B 1 344 ? -0.644 35.281 28.25 1 95.12 344 GLU B C 1
ATOM 8094 O O . GLU B 1 344 ? -1.093 34.25 28.734 1 95.12 344 GLU B O 1
ATOM 8099 N N . ALA B 1 345 ? -1.055 35.844 27.109 1 94.75 345 ALA B N 1
ATOM 8100 C CA . ALA B 1 345 ? -2.068 35.156 26.312 1 94.75 345 ALA B CA 1
ATOM 8101 C C . ALA B 1 345 ? -1.565 33.812 25.828 1 94.75 345 ALA B C 1
ATOM 8103 O O . ALA B 1 345 ? -2.332 32.844 25.75 1 94.75 345 ALA B O 1
ATOM 8104 N N . LEU B 1 346 ? -0.366 33.719 25.484 1 95.12 346 LEU B N 1
ATOM 8105 C CA . LEU B 1 346 ? 0.233 32.469 25.047 1 95.12 346 LEU B CA 1
ATOM 8106 C C . LEU B 1 346 ? 0.271 31.453 26.188 1 95.12 346 LEU B C 1
ATOM 8108 O O . LEU B 1 346 ? -0.183 30.328 26.031 1 95.12 346 LEU B O 1
ATOM 8112 N N . ALA B 1 347 ? 0.806 31.875 27.328 1 96.94 347 ALA B N 1
ATOM 8113 C CA . ALA B 1 347 ? 1 30.984 28.469 1 96.94 347 ALA B CA 1
ATOM 8114 C C . ALA B 1 347 ? -0.335 30.469 28.984 1 96.94 347 ALA B C 1
ATOM 8116 O O . ALA B 1 347 ? -0.433 29.312 29.406 1 96.94 347 ALA B O 1
ATOM 8117 N N . SER B 1 348 ? -1.343 31.297 28.984 1 96.94 348 SER B N 1
ATOM 8118 C CA . SER B 1 348 ? -2.639 30.922 29.547 1 96.94 348 SER B CA 1
ATOM 8119 C C . SER B 1 348 ? -3.328 29.859 28.688 1 96.94 348 SER B C 1
ATOM 8121 O O . SER B 1 348 ? -4.195 29.141 29.188 1 96.94 348 SER B O 1
ATOM 8123 N N . ARG B 1 349 ? -2.994 29.719 27.422 1 97.06 349 ARG B N 1
ATOM 8124 C CA . ARG B 1 349 ? -3.645 28.797 26.5 1 97.06 349 ARG B CA 1
ATOM 8125 C C . ARG B 1 349 ? -2.793 27.562 26.266 1 97.06 349 ARG B C 1
ATOM 8127 O O . ARG B 1 349 ? -3.182 26.656 25.516 1 97.06 349 ARG B O 1
ATOM 8134 N N . PHE B 1 350 ? -1.676 27.453 26.922 1 97.62 350 PHE B N 1
ATOM 8135 C CA . PHE B 1 350 ? -0.663 26.438 26.641 1 97.62 350 PHE B CA 1
ATOM 8136 C C . PHE B 1 350 ? -1.228 25.031 26.844 1 97.62 350 PHE B C 1
ATOM 8138 O O . PHE B 1 350 ? -1.229 24.219 25.922 1 97.62 350 PHE B O 1
ATOM 8145 N N . GLU B 1 351 ? -1.787 24.734 27.938 1 98.12 351 GLU B N 1
ATOM 8146 C CA . GLU B 1 351 ? -2.229 23.375 28.266 1 98.12 351 GLU B CA 1
ATOM 8147 C C . GLU B 1 351 ? -3.434 22.969 27.438 1 98.12 351 GLU B C 1
ATOM 8149 O O . GLU B 1 351 ? -3.529 21.812 27 1 98.12 351 GLU B O 1
ATOM 8154 N N . ASP B 1 352 ? -4.344 23.922 27.188 1 97.06 352 ASP B N 1
ATOM 8155 C CA . ASP B 1 352 ? -5.523 23.594 26.375 1 97.06 352 ASP B CA 1
ATOM 8156 C C . ASP B 1 352 ? -5.137 23.281 24.938 1 97.06 352 ASP B C 1
ATOM 8158 O O . ASP B 1 352 ? -5.664 22.344 24.344 1 97.06 352 ASP B O 1
ATOM 8162 N N . ALA B 1 353 ? -4.227 24.109 24.422 1 96.75 353 ALA B N 1
ATOM 8163 C CA . ALA B 1 353 ? -3.771 23.844 23.062 1 96.75 353 ALA B CA 1
ATOM 8164 C C . ALA B 1 353 ? -3.176 22.438 22.953 1 96.75 353 ALA B C 1
ATOM 8166 O O . ALA B 1 353 ? -3.434 21.734 21.969 1 96.75 353 ALA B O 1
ATOM 8167 N N . VAL B 1 354 ? -2.453 22.031 23.953 1 97.31 354 VAL B N 1
ATOM 8168 C CA . VAL B 1 354 ? -1.788 20.734 23.953 1 97.31 354 VAL B CA 1
ATOM 8169 C C . VAL B 1 354 ? -2.826 19.625 24.078 1 97.31 354 VAL B C 1
ATOM 8171 O O . VAL B 1 354 ? -2.781 18.641 23.328 1 97.31 354 VAL B O 1
ATOM 8174 N N . TRP B 1 355 ? -3.789 19.781 24.906 1 97.38 355 TRP B N 1
ATOM 8175 C CA . TRP B 1 355 ? -4.824 18.781 25.156 1 97.38 355 TRP B CA 1
ATOM 8176 C C . TRP B 1 355 ? -5.66 18.531 23.906 1 97.38 355 TRP B C 1
ATOM 8178 O O . TRP B 1 355 ? -5.934 17.391 23.562 1 97.38 355 TRP B O 1
ATOM 8188 N N . HIS B 1 356 ? -5.977 19.625 23.234 1 96.44 356 HIS B N 1
ATOM 8189 C CA . HIS B 1 356 ? -6.906 19.5 22.109 1 96.44 356 HIS B CA 1
ATOM 8190 C C . HIS B 1 356 ? -6.184 19.094 20.828 1 96.44 356 HIS B C 1
ATOM 8192 O O . HIS B 1 356 ? -6.758 18.422 19.969 1 96.44 356 HIS B O 1
ATOM 8198 N N . SER B 1 357 ? -4.969 19.484 20.766 1 95.94 357 SER B N 1
ATOM 8199 C CA . SER B 1 357 ? -4.219 19.047 19.594 1 95.94 357 SER B CA 1
ATOM 8200 C C . SER B 1 357 ? -3.85 17.562 19.688 1 95.94 357 SER B C 1
ATOM 8202 O O . SER B 1 357 ? -3.824 16.859 18.688 1 95.94 357 SER B O 1
ATOM 8204 N N . GLU B 1 358 ? -3.518 17.094 20.859 1 96.06 358 GLU B N 1
ATOM 8205 C CA . GLU B 1 358 ? -3.053 15.742 21.172 1 96.06 358 GLU B CA 1
ATOM 8206 C C . GLU B 1 358 ? -1.729 15.438 20.469 1 96.06 358 GLU B C 1
ATOM 8208 O O . GLU B 1 358 ? -1.313 14.281 20.391 1 96.06 358 GLU B O 1
ATOM 8213 N N . ILE B 1 359 ? -1.129 16.453 19.859 1 93.88 359 ILE B N 1
ATOM 8214 C CA . ILE B 1 359 ? 0.133 16.328 19.141 1 93.88 359 ILE B CA 1
ATOM 8215 C C . ILE B 1 359 ? 1.14 17.344 19.688 1 93.88 359 ILE B C 1
ATOM 8217 O O . ILE B 1 359 ? 0.934 18.562 19.562 1 93.88 359 ILE B O 1
ATOM 8221 N N . PRO B 1 360 ? 2.229 16.922 20.234 1 93.62 360 PRO B N 1
ATOM 8222 C CA . PRO B 1 360 ? 3.246 17.875 20.688 1 93.62 360 PRO B CA 1
ATOM 8223 C C . PRO B 1 360 ? 4.031 18.5 19.547 1 93.62 360 PRO B C 1
ATOM 8225 O O . PRO B 1 360 ? 4.441 17.781 18.609 1 93.62 360 PRO B O 1
ATOM 8228 N N . LEU B 1 361 ? 4.156 19.734 19.469 1 92.69 361 LEU B N 1
ATOM 8229 C CA . LEU B 1 361 ? 4.977 20.5 18.531 1 92.69 361 LEU B CA 1
ATOM 8230 C C . LEU B 1 361 ? 5.82 21.531 19.266 1 92.69 361 LEU B C 1
ATOM 8232 O O . LEU B 1 361 ? 5.309 22.281 20.109 1 92.69 361 LEU B O 1
ATOM 8236 N N . PRO B 1 362 ? 7.105 21.594 18.984 1 91.75 362 PRO B N 1
ATOM 8237 C CA . PRO B 1 362 ? 8 22.516 19.703 1 91.75 362 PRO B CA 1
ATOM 8238 C C . PRO B 1 362 ? 7.82 23.969 19.281 1 91.75 362 PRO B C 1
ATOM 8240 O O . PRO B 1 362 ? 8.789 24.641 18.922 1 91.75 362 PRO B O 1
ATOM 8243 N N . ASP B 1 363 ? 6.645 24.422 19.328 1 91.75 363 ASP B N 1
ATOM 8244 C CA . ASP B 1 363 ? 6.289 25.781 18.953 1 91.75 363 ASP B CA 1
ATOM 8245 C C . ASP B 1 363 ? 5.035 26.25 19.688 1 91.75 363 ASP B C 1
ATOM 8247 O O . ASP B 1 363 ? 4.297 25.438 20.25 1 91.75 363 ASP B O 1
ATOM 8251 N N . LEU B 1 364 ? 4.828 27.594 19.75 1 92.69 364 LEU B N 1
ATOM 8252 C CA . LEU B 1 364 ? 3.717 28.156 20.516 1 92.69 364 LEU B CA 1
ATOM 8253 C C . LEU B 1 364 ? 2.615 28.641 19.578 1 92.69 364 LEU B C 1
ATOM 8255 O O . LEU B 1 364 ? 1.616 29.203 20.031 1 92.69 364 LEU B O 1
ATOM 8259 N N . ASN B 1 365 ? 2.793 28.406 18.297 1 90.62 365 ASN B N 1
ATOM 8260 C CA . ASN B 1 365 ? 1.86 28.953 17.312 1 90.62 365 ASN B CA 1
ATOM 8261 C C . ASN B 1 365 ? 0.477 28.312 17.453 1 90.62 365 ASN B C 1
ATOM 8263 O O . ASN B 1 365 ? -0.521 28.906 17.016 1 90.62 365 ASN B O 1
ATOM 8267 N N . GLY B 1 366 ? 0.393 27.125 18.062 1 93.38 366 GLY B N 1
ATOM 8268 C CA . GLY B 1 366 ? -0.911 26.531 18.328 1 93.38 366 GLY B CA 1
ATOM 8269 C C . GLY B 1 366 ? -1.764 27.359 19.266 1 93.38 366 GLY B C 1
ATOM 8270 O O . GLY B 1 366 ? -2.986 27.422 19.109 1 93.38 366 GLY B O 1
ATOM 8271 N N . MET B 1 367 ? -1.178 28.047 20.219 1 95.44 367 MET B N 1
ATOM 8272 C CA . MET B 1 367 ? -1.876 28.922 21.156 1 95.44 367 MET B CA 1
ATOM 8273 C C . MET B 1 367 ? -2.436 30.156 20.438 1 95.44 367 MET B C 1
ATOM 8275 O O . MET B 1 367 ? -3.531 30.609 20.75 1 95.44 367 MET B O 1
ATOM 8279 N N . GLY B 1 368 ? -1.604 30.609 19.5 1 93.5 368 GLY B N 1
ATOM 8280 C CA . GLY B 1 368 ? -2.104 31.688 18.656 1 93.5 368 GLY B CA 1
ATOM 8281 C C . GLY B 1 368 ? -3.314 31.281 17.828 1 93.5 368 GLY B C 1
ATOM 8282 O O . GLY B 1 368 ? -4.262 32.062 17.703 1 93.5 368 GLY B O 1
ATOM 8283 N N . ARG B 1 369 ? -3.295 30.125 17.297 1 95.31 369 ARG B N 1
ATOM 8284 C CA . ARG B 1 369 ? -4.414 29.594 16.516 1 95.31 369 ARG B CA 1
ATOM 8285 C C . ARG B 1 369 ? -5.664 29.469 17.375 1 95.31 369 ARG B C 1
ATOM 8287 O O . ARG B 1 369 ? -6.773 29.766 16.922 1 95.31 369 ARG B O 1
ATOM 8294 N N . LEU B 1 370 ? -5.488 28.953 18.594 1 97 370 LEU B N 1
ATOM 8295 C CA . LEU B 1 370 ? -6.598 28.828 19.531 1 97 370 LEU B CA 1
ATOM 8296 C C . LEU B 1 370 ? -7.25 30.172 19.781 1 97 370 LEU B C 1
ATOM 8298 O O . LEU B 1 370 ? -8.477 30.281 19.797 1 97 370 LEU B O 1
ATOM 8302 N N . ALA B 1 371 ? -6.445 31.203 19.953 1 96.12 371 ALA B N 1
ATOM 8303 C CA . ALA B 1 371 ? -6.949 32.562 20.188 1 96.12 371 ALA B CA 1
ATOM 8304 C C . ALA B 1 371 ? -7.711 33.062 18.969 1 96.12 371 ALA B C 1
ATOM 8306 O O . ALA B 1 371 ? -8.734 33.75 19.109 1 96.12 371 ALA B O 1
ATOM 8307 N N . LEU B 1 372 ? -7.215 32.781 17.812 1 95.62 372 LEU B N 1
ATOM 8308 C CA . LEU B 1 372 ? -7.867 33.188 16.578 1 95.62 372 LEU B CA 1
ATOM 8309 C C . LEU B 1 372 ? -9.258 32.562 16.469 1 95.62 372 LEU B C 1
ATOM 8311 O O . LEU B 1 372 ? -10.227 33.25 16.141 1 95.62 372 LEU B O 1
ATOM 8315 N N . ALA B 1 373 ? -9.32 31.312 16.719 1 96.94 373 ALA B N 1
ATOM 8316 C CA . ALA B 1 373 ? -10.602 30.609 16.641 1 96.94 373 ALA B CA 1
ATOM 8317 C C . ALA B 1 373 ? -11.594 31.172 17.656 1 96.94 373 ALA B C 1
ATOM 8319 O O . ALA B 1 373 ? -12.789 31.281 17.359 1 96.94 373 ALA B O 1
ATOM 8320 N N . GLU B 1 374 ? -11.094 31.531 18.812 1 97.25 374 GLU B N 1
ATOM 8321 C CA . GLU B 1 374 ? -11.93 32.156 19.828 1 97.25 374 GLU B CA 1
ATOM 8322 C C . GLU B 1 374 ? -12.523 33.469 19.312 1 97.25 374 GLU B C 1
ATOM 8324 O O . GLU B 1 374 ? -13.719 33.75 19.484 1 97.25 374 GLU B O 1
ATOM 8329 N N . ALA B 1 375 ? -11.711 34.219 18.688 1 97.31 375 ALA B N 1
ATOM 8330 C CA . ALA B 1 375 ? -12.133 35.531 18.172 1 97.31 375 ALA B CA 1
ATOM 8331 C C . ALA B 1 375 ? -13.164 35.375 17.062 1 97.31 375 ALA B C 1
ATOM 8333 O O . ALA B 1 375 ? -14.133 36.125 16.984 1 97.31 375 ALA B O 1
ATOM 8334 N N . VAL B 1 376 ? -12.93 34.438 16.188 1 97.62 376 VAL B N 1
ATOM 8335 C CA . VAL B 1 376 ? -13.844 34.156 15.086 1 97.62 376 VAL B CA 1
ATOM 8336 C C . VAL B 1 376 ? -15.195 33.719 15.633 1 97.62 376 VAL B C 1
ATOM 8338 O O . VAL B 1 376 ? -16.234 34.219 15.234 1 97.62 376 VAL B O 1
ATOM 8341 N N . HIS B 1 377 ? -15.164 32.812 16.562 1 97.12 377 HIS B N 1
ATOM 8342 C CA . HIS B 1 377 ? -16.375 32.312 17.188 1 97.12 377 HIS B CA 1
ATOM 8343 C C . HIS B 1 377 ? -17.156 33.406 17.875 1 97.12 377 HIS B C 1
ATOM 8345 O O . HIS B 1 377 ? -18.391 33.438 17.828 1 97.12 377 HIS B O 1
ATOM 8351 N N . ALA B 1 378 ? -16.469 34.281 18.516 1 97.12 378 ALA B N 1
ATOM 8352 C CA . ALA B 1 378 ? -17.094 35.375 19.25 1 97.12 378 ALA B CA 1
ATOM 8353 C C . ALA B 1 378 ? -17.922 36.25 18.312 1 97.12 378 ALA B C 1
ATOM 8355 O O . ALA B 1 378 ? -18.844 36.938 18.766 1 97.12 378 ALA B O 1
ATOM 8356 N N . GLN B 1 379 ? -17.641 36.219 17.062 1 96.25 379 GLN B N 1
ATOM 8357 C CA . GLN B 1 379 ? -18.359 37 16.094 1 96.25 379 GLN B CA 1
ATOM 8358 C C . GLN B 1 379 ? -19.469 36.219 15.43 1 96.25 379 GLN B C 1
ATOM 8360 O O . GLN B 1 379 ? -20.062 36.656 14.445 1 96.25 379 GLN B O 1
ATOM 8365 N N . GLY B 1 380 ? -19.688 35.031 15.875 1 95.31 380 GLY B N 1
ATOM 8366 C CA . GLY B 1 380 ? -20.75 34.188 15.359 1 95.31 380 GLY B CA 1
ATOM 8367 C C . GLY B 1 380 ? -20.391 33.5 14.055 1 95.31 380 GLY B C 1
ATOM 8368 O O . GLY B 1 380 ? -21.266 33 13.352 1 95.31 380 GLY B O 1
ATOM 8369 N N . ILE B 1 381 ? -19.172 33.5 13.727 1 96.75 381 ILE B N 1
ATOM 8370 C CA . ILE B 1 381 ? -18.719 32.906 12.477 1 96.75 381 ILE B CA 1
ATOM 8371 C C . ILE B 1 381 ? -18.312 31.438 12.734 1 96.75 381 ILE B C 1
ATOM 8373 O O . ILE B 1 381 ? -17.688 31.125 13.75 1 96.75 381 ILE B O 1
ATOM 8377 N N . LYS B 1 382 ? -18.609 30.484 11.766 1 96.44 382 LYS B N 1
ATOM 8378 C CA . LYS B 1 382 ? -18.391 29.062 11.992 1 96.44 382 LYS B CA 1
ATOM 8379 C C . LYS B 1 382 ? -17.406 28.5 10.961 1 96.44 382 LYS B C 1
ATOM 8381 O O . LYS B 1 382 ? -16.906 27.375 11.125 1 96.44 382 LYS B O 1
ATOM 8386 N N . VAL B 1 383 ? -17.156 29.219 9.891 1 97.62 383 VAL B N 1
ATOM 8387 C CA . VAL B 1 383 ? -16.281 28.703 8.844 1 97.62 383 VAL B CA 1
ATOM 8388 C C . VAL B 1 383 ? -15.211 29.75 8.5 1 97.62 383 VAL B C 1
ATOM 8390 O O . VAL B 1 383 ? -15.492 30.938 8.453 1 97.62 383 VAL B O 1
ATOM 8393 N N . VAL B 1 384 ? -14.008 29.312 8.328 1 98 384 VAL B N 1
ATOM 8394 C CA . VAL B 1 384 ? -12.93 30.188 7.891 1 98 384 VAL B CA 1
ATOM 8395 C C . VAL B 1 384 ? -12.164 29.547 6.746 1 98 384 VAL B C 1
ATOM 8397 O O . VAL B 1 384 ? -11.93 28.328 6.754 1 98 384 VAL B O 1
ATOM 8400 N N . ILE B 1 385 ? -11.828 30.266 5.742 1 98.19 385 ILE B N 1
ATOM 8401 C CA . ILE B 1 385 ? -10.969 29.812 4.656 1 98.19 385 ILE B CA 1
ATOM 8402 C C . ILE B 1 385 ? -9.516 30.156 4.973 1 98.19 385 ILE B C 1
ATOM 8404 O O . ILE B 1 385 ? -9.219 31.281 5.406 1 98.19 385 ILE B O 1
ATOM 8408 N N . THR B 1 386 ? -8.602 29.219 4.812 1 97.06 386 THR B N 1
ATOM 8409 C CA . THR B 1 386 ? -7.215 29.406 5.227 1 97.06 386 THR B CA 1
ATOM 8410 C C . THR B 1 386 ? -6.266 29.125 4.066 1 97.06 386 THR B C 1
ATOM 8412 O O . THR B 1 386 ? -6.688 28.641 3.012 1 97.06 386 THR B O 1
ATOM 8415 N N . GLY B 1 387 ? -4.969 29.422 4.293 1 96.56 387 GLY B N 1
ATOM 8416 C CA . GLY B 1 387 ? -3.984 29.281 3.236 1 96.56 387 GLY B CA 1
ATOM 8417 C C . GLY B 1 387 ? -3.09 28.062 3.428 1 96.56 387 GLY B C 1
ATOM 8418 O O . GLY B 1 387 ? -2.086 27.906 2.729 1 96.56 387 GLY B O 1
ATOM 8419 N N . GLU B 1 388 ? -3.459 27.141 4.324 1 95.88 388 GLU B N 1
ATOM 8420 C CA . GLU B 1 388 ? -2.633 25.969 4.598 1 95.88 388 GLU B CA 1
ATOM 8421 C C . GLU B 1 388 ? -2.516 25.078 3.363 1 95.88 388 GLU B C 1
ATOM 8423 O O . GLU B 1 388 ? -3.48 24.906 2.613 1 95.88 388 GLU B O 1
ATOM 8428 N N . GLY B 1 389 ? -1.393 24.422 3.18 1 96.69 389 GLY B N 1
ATOM 8429 C CA . GLY B 1 389 ? -1.15 23.5 2.082 1 96.69 389 GLY B CA 1
ATOM 8430 C C . GLY B 1 389 ? -0.35 24.109 0.95 1 96.69 389 GLY B C 1
ATOM 8431 O O . GLY B 1 389 ? 0.236 23.406 0.135 1 96.69 389 GLY B O 1
ATOM 8432 N N . SER B 1 390 ? -0.243 25.469 0.917 1 97.56 390 SER B N 1
ATOM 8433 C CA . SER B 1 390 ? 0.419 26.188 -0.167 1 97.56 390 SER B CA 1
ATOM 8434 C C . SER B 1 390 ? 1.92 25.906 -0.174 1 97.56 390 SER B C 1
ATOM 8436 O O . SER B 1 390 ? 2.494 25.609 -1.221 1 97.56 390 SER B O 1
ATOM 8438 N N . ASP B 1 391 ? 2.564 26 0.981 1 96.56 391 ASP B N 1
ATOM 8439 C CA . ASP B 1 391 ? 4.012 25.844 1.063 1 96.56 391 ASP B CA 1
ATOM 8440 C C . ASP B 1 391 ? 4.441 24.453 0.608 1 96.56 391 ASP B C 1
ATOM 8442 O O . ASP B 1 391 ? 5.449 24.297 -0.083 1 96.56 391 ASP B O 1
ATOM 8446 N N . GLU B 1 392 ? 3.707 23.453 0.964 1 96.69 392 GLU B N 1
ATOM 8447 C CA . GLU B 1 392 ? 4.035 22.062 0.655 1 96.69 392 GLU B CA 1
ATOM 8448 C C . GLU B 1 392 ? 3.949 21.797 -0.845 1 96.69 392 GLU B C 1
ATOM 8450 O O . GLU B 1 392 ? 4.82 21.125 -1.413 1 96.69 392 GLU B O 1
ATOM 8455 N N . HIS B 1 393 ? 2.967 22.359 -1.493 1 97.81 393 HIS B N 1
ATOM 8456 C CA . HIS B 1 393 ? 2.701 22 -2.879 1 97.81 393 HIS B CA 1
ATOM 8457 C C . HIS B 1 393 ? 3.381 22.953 -3.848 1 97.81 393 HIS B C 1
ATOM 8459 O O . HIS B 1 393 ? 3.732 22.578 -4.965 1 97.81 393 HIS B O 1
ATOM 8465 N N . PHE B 1 394 ? 3.65 24.234 -3.385 1 98.31 394 PHE B N 1
ATOM 8466 C CA . PHE B 1 394 ? 4.223 25.234 -4.273 1 98.31 394 PHE B CA 1
ATOM 8467 C C . PHE B 1 394 ? 5.66 25.547 -3.881 1 98.31 394 PHE B C 1
ATOM 8469 O O . PHE B 1 394 ? 6.246 26.516 -4.367 1 98.31 394 PHE B O 1
ATOM 8476 N N . ALA B 1 395 ? 6.234 24.781 -2.984 1 97.38 395 ALA B N 1
ATOM 8477 C CA . ALA B 1 395 ? 7.641 24.859 -2.598 1 97.38 395 ALA B CA 1
ATOM 8478 C C . ALA B 1 395 ? 7.941 26.203 -1.918 1 97.38 395 ALA B C 1
ATOM 8480 O O . ALA B 1 395 ? 8.836 26.922 -2.344 1 97.38 395 ALA B O 1
ATOM 8481 N N . GLY B 1 396 ? 7.305 26.359 -0.78 1 95.31 396 GLY B N 1
ATOM 8482 C CA . GLY B 1 396 ? 7.43 27.641 -0.092 1 95.31 396 GLY B CA 1
ATOM 8483 C C . GLY B 1 396 ? 8.484 27.625 0.999 1 95.31 396 GLY B C 1
ATOM 8484 O O . GLY B 1 396 ? 8.875 28.672 1.497 1 95.31 396 GLY B O 1
ATOM 8485 N N . TYR B 1 397 ? 9.062 26.438 1.329 1 91.44 397 TYR B N 1
ATOM 8486 C CA . TYR B 1 397 ? 9.984 26.359 2.453 1 91.44 397 TYR B CA 1
ATOM 8487 C C . TYR B 1 397 ? 11.43 26.5 1.981 1 91.44 397 TYR B C 1
ATOM 8489 O O . TYR B 1 397 ? 11.82 25.906 0.975 1 91.44 397 TYR B O 1
ATOM 8497 N N . ASP B 1 398 ? 12.227 27.203 2.777 1 90.38 398 ASP B N 1
ATOM 8498 C CA . ASP B 1 398 ? 13.656 27.328 2.514 1 90.38 398 ASP B CA 1
ATOM 8499 C C . ASP B 1 398 ? 14.344 25.969 2.5 1 90.38 398 ASP B C 1
ATOM 8501 O O . ASP B 1 398 ? 15.312 25.766 1.766 1 90.38 398 ASP B O 1
ATOM 8505 N N . ALA B 1 399 ? 13.742 25.078 3.211 1 89.81 399 ALA B N 1
ATOM 8506 C CA . ALA B 1 399 ? 14.32 23.75 3.365 1 89.81 399 ALA B CA 1
ATOM 8507 C C . ALA B 1 399 ? 14.336 23 2.035 1 89.81 399 ALA B C 1
ATOM 8509 O O . ALA B 1 399 ? 15.062 22.016 1.881 1 89.81 399 ALA B O 1
ATOM 8510 N N . PHE B 1 400 ? 13.633 23.469 1.027 1 94.38 400 PHE B N 1
ATOM 8511 C CA . PHE B 1 400 ? 13.516 22.766 -0.25 1 94.38 400 PHE B CA 1
ATOM 8512 C C . PHE B 1 400 ? 14.609 23.219 -1.21 1 94.38 400 PHE B C 1
ATOM 8514 O O . PHE B 1 400 ? 14.828 22.578 -2.246 1 94.38 400 PHE B O 1
ATOM 8521 N N . ARG B 1 401 ? 15.344 24.297 -0.901 1 95.19 401 ARG B N 1
ATOM 8522 C CA . ARG B 1 401 ? 16.219 24.969 -1.85 1 95.19 401 ARG B CA 1
ATOM 8523 C C . ARG B 1 401 ? 17.344 24.031 -2.311 1 95.19 401 ARG B C 1
ATOM 8525 O O . ARG B 1 401 ? 17.609 23.922 -3.51 1 95.19 401 ARG B O 1
ATOM 8532 N N . ALA B 1 402 ? 17.953 23.344 -1.355 1 95.44 402 ALA B N 1
ATOM 8533 C CA . ALA B 1 402 ? 19.047 22.453 -1.717 1 95.44 402 ALA B CA 1
ATOM 8534 C C . ALA B 1 402 ? 18.547 21.281 -2.57 1 95.44 402 ALA B C 1
ATOM 8536 O O . ALA B 1 402 ? 19.234 20.844 -3.5 1 95.44 402 ALA B O 1
ATOM 8537 N N . ASP B 1 403 ? 17.391 20.766 -2.311 1 97 403 ASP B N 1
ATOM 8538 C CA . ASP B 1 403 ? 16.844 19.641 -3.057 1 97 403 ASP B CA 1
ATOM 8539 C C . ASP B 1 403 ? 16.5 20.047 -4.488 1 97 403 ASP B C 1
ATOM 8541 O O . ASP B 1 403 ? 16.656 19.25 -5.418 1 97 403 ASP B O 1
ATOM 8545 N N . LEU B 1 404 ? 16.062 21.297 -4.676 1 97.69 404 LEU B N 1
ATOM 8546 C CA . LEU B 1 404 ? 15.828 21.797 -6.027 1 97.69 404 LEU B CA 1
ATOM 8547 C C . LEU B 1 404 ? 17.078 21.688 -6.879 1 97.69 404 LEU B C 1
ATOM 8549 O O . LEU B 1 404 ? 17.016 21.344 -8.062 1 97.69 404 LEU B O 1
ATOM 8553 N N . LEU B 1 405 ? 18.203 21.938 -6.285 1 97.44 405 LEU B N 1
ATOM 8554 C CA . LEU B 1 405 ? 19.453 22.078 -7.016 1 97.44 405 LEU B CA 1
ATOM 8555 C C . LEU B 1 405 ? 20.219 20.766 -7.051 1 97.44 405 LEU B C 1
ATOM 8557 O O . LEU B 1 405 ? 21.266 20.656 -7.703 1 97.44 405 LEU B O 1
ATOM 8561 N N . SER B 1 406 ? 19.703 19.734 -6.367 1 97.12 406 SER B N 1
ATOM 8562 C CA . SER B 1 406 ? 20.422 18.469 -6.219 1 97.12 406 SER B CA 1
ATOM 8563 C C . SER B 1 406 ? 20.578 17.766 -7.559 1 97.12 406 SER B C 1
ATOM 8565 O O . SER B 1 406 ? 21.531 17.016 -7.766 1 97.12 406 SER B O 1
ATOM 8567 N N . GLU B 1 407 ? 19.578 17.891 -8.414 1 97.25 407 GLU B N 1
ATOM 8568 C CA . GLU B 1 407 ? 19.609 17.375 -9.781 1 97.25 407 GLU B CA 1
ATOM 8569 C C . GLU B 1 407 ? 19.125 18.422 -10.773 1 97.25 407 GLU B C 1
ATOM 8571 O O . GLU B 1 407 ? 18.375 19.328 -10.414 1 97.25 407 GLU B O 1
ATOM 8576 N N . PRO B 1 408 ? 19.656 18.344 -12.039 1 96.88 408 PRO B N 1
ATOM 8577 C CA . PRO B 1 408 ? 19.078 19.219 -13.055 1 96.88 408 PRO B CA 1
ATOM 8578 C C . PRO B 1 408 ? 17.594 18.969 -13.289 1 96.88 408 PRO B C 1
ATOM 8580 O O . PRO B 1 408 ? 17.125 17.844 -13.125 1 96.88 408 PRO B O 1
ATOM 8583 N N . ASP B 1 409 ? 16.906 20 -13.602 1 97 409 ASP B N 1
ATOM 8584 C CA . ASP B 1 409 ? 15.492 19.875 -13.969 1 97 409 ASP B CA 1
ATOM 8585 C C . ASP B 1 409 ? 15.344 19.641 -15.469 1 97 409 ASP B C 1
ATOM 8587 O O . ASP B 1 409 ? 15.203 20.594 -16.25 1 97 409 ASP B O 1
ATOM 8591 N N . HIS B 1 410 ? 15.195 18.406 -15.914 1 95.94 410 HIS B N 1
ATOM 8592 C CA . HIS B 1 410 ? 15.102 18.047 -17.328 1 95.94 410 HIS B CA 1
ATOM 8593 C C . HIS B 1 410 ? 13.719 18.375 -17.891 1 95.94 410 HIS B C 1
ATOM 8595 O O . HIS B 1 410 ? 13.531 18.422 -19.109 1 95.94 410 HIS B O 1
ATOM 8601 N N . SER B 1 411 ? 12.758 18.594 -16.984 1 95.44 411 SER B N 1
ATOM 8602 C CA . SER B 1 411 ? 11.391 18.812 -17.438 1 95.44 411 SER B CA 1
ATOM 8603 C C . SER B 1 411 ? 11.203 20.234 -17.953 1 95.44 411 SER B C 1
ATOM 8605 O O . SER B 1 411 ? 10.242 20.531 -18.656 1 95.44 411 SER B O 1
ATOM 8607 N N . TRP B 1 412 ? 12.172 21.125 -17.578 1 96.12 412 TRP B N 1
ATOM 8608 C CA . TRP B 1 412 ? 12.086 22.531 -17.984 1 96.12 412 TRP B CA 1
ATOM 8609 C C . TRP B 1 412 ? 13.453 23.062 -18.391 1 96.12 412 TRP B C 1
ATOM 8611 O O . TRP B 1 412 ? 14.039 23.875 -17.672 1 96.12 412 TRP B O 1
ATOM 8621 N N . PRO B 1 413 ? 13.875 22.859 -19.531 1 93.06 413 PRO B N 1
ATOM 8622 C CA . PRO B 1 413 ? 15.227 23.188 -19.984 1 93.06 413 PRO B CA 1
ATOM 8623 C C . PRO B 1 413 ? 15.5 24.688 -20 1 93.06 413 PRO B C 1
ATOM 8625 O O . PRO B 1 413 ? 16.641 25.109 -19.859 1 93.06 413 PRO B O 1
ATOM 8628 N N . ALA B 1 414 ? 14.523 25.516 -20.109 1 91.06 414 ALA B N 1
ATOM 8629 C CA . ALA B 1 414 ? 14.68 26.953 -20.234 1 91.06 414 ALA B CA 1
ATOM 8630 C C . ALA B 1 414 ? 15.312 27.547 -18.969 1 91.06 414 ALA B C 1
ATOM 8632 O O . ALA B 1 414 ? 15.945 28.609 -19.031 1 91.06 414 ALA B O 1
ATOM 8633 N N . LEU B 1 415 ? 15.227 26.891 -17.859 1 91.88 415 LEU B N 1
ATOM 8634 C CA . LEU B 1 415 ? 15.742 27.406 -16.594 1 91.88 415 LEU B CA 1
ATOM 8635 C C . LEU B 1 415 ? 16.906 26.562 -16.109 1 91.88 415 LEU B C 1
ATOM 8637 O O . LEU B 1 415 ? 17.312 26.672 -14.945 1 91.88 415 LEU B O 1
ATOM 8641 N N . GLN B 1 416 ? 17.375 25.703 -16.922 1 91.44 416 GLN B N 1
ATOM 8642 C CA . GLN B 1 416 ? 18.484 24.844 -16.516 1 91.44 416 GLN B CA 1
ATOM 8643 C C . GLN B 1 416 ? 19.781 25.641 -16.359 1 91.44 416 GLN B C 1
ATOM 8645 O O . GLN B 1 416 ? 20.078 26.531 -17.172 1 91.44 416 GLN B O 1
ATOM 8650 N N . LEU B 1 417 ? 20.469 25.328 -15.336 1 94.25 417 LEU B N 1
ATOM 8651 C CA . LEU B 1 417 ? 21.75 25.969 -15.047 1 94.25 417 LEU B CA 1
ATOM 8652 C C . LEU B 1 417 ? 22.906 25.125 -15.57 1 94.25 417 LEU B C 1
ATOM 8654 O O . LEU B 1 417 ? 22.812 23.906 -15.641 1 94.25 417 LEU B O 1
ATOM 8658 N N . PRO B 1 418 ? 24.016 25.875 -15.93 1 94.94 418 PRO B N 1
ATOM 8659 C CA . PRO B 1 418 ? 25.234 25.078 -16.125 1 94.94 418 PRO B CA 1
ATOM 8660 C C . PRO B 1 418 ? 25.625 24.281 -14.883 1 94.94 418 PRO B C 1
ATOM 8662 O O . PRO B 1 418 ? 25.469 24.766 -13.758 1 94.94 418 PRO B O 1
ATOM 8665 N N . GLU B 1 419 ? 26.141 23.156 -15.117 1 95.94 419 GLU B N 1
ATOM 8666 C CA . GLU B 1 419 ? 26.406 22.203 -14.039 1 95.94 419 GLU B CA 1
ATOM 8667 C C . GLU B 1 419 ? 27.312 22.828 -12.977 1 95.94 419 GLU B C 1
ATOM 8669 O O . GLU B 1 419 ? 27.078 22.641 -11.773 1 95.94 419 GLU B O 1
ATOM 8674 N N . THR B 1 420 ? 28.266 23.594 -13.367 1 95.81 420 THR B N 1
ATOM 8675 C CA . THR B 1 420 ? 29.188 24.234 -12.422 1 95.81 420 THR B CA 1
ATOM 8676 C C . THR B 1 420 ? 28.453 25.25 -11.547 1 95.81 420 THR B C 1
ATOM 8678 O O . THR B 1 420 ? 28.672 25.312 -10.336 1 95.81 420 THR B O 1
ATOM 8681 N N . ASP B 1 421 ? 27.594 26.016 -12.172 1 95.81 421 ASP B N 1
ATOM 8682 C CA . ASP B 1 421 ? 26.812 27.016 -11.438 1 95.81 421 ASP B CA 1
ATOM 8683 C C . ASP B 1 421 ? 25.812 26.344 -10.5 1 95.81 421 ASP B C 1
ATOM 8685 O O . ASP B 1 421 ? 25.609 26.812 -9.375 1 95.81 421 ASP B O 1
ATOM 8689 N N . ARG B 1 422 ? 25.188 25.281 -10.977 1 96.69 422 ARG B N 1
ATOM 8690 C CA . ARG B 1 422 ? 24.234 24.547 -10.148 1 96.69 422 ARG B CA 1
ATOM 8691 C C . ARG B 1 422 ? 24.906 24 -8.898 1 96.69 422 ARG B C 1
ATOM 8693 O O . ARG B 1 422 ? 24.375 24.109 -7.797 1 96.69 422 ARG B O 1
ATOM 8700 N N . GLN B 1 423 ? 26.094 23.438 -9.078 1 96.75 423 GLN B N 1
ATOM 8701 C CA . GLN B 1 423 ? 26.828 22.828 -7.973 1 96.75 423 GLN B CA 1
ATOM 8702 C C . GLN B 1 423 ? 27.219 23.891 -6.945 1 96.75 423 GLN B C 1
ATOM 8704 O O . GLN B 1 423 ? 27.172 23.641 -5.738 1 96.75 423 GLN B O 1
ATOM 8709 N N . LYS B 1 424 ? 27.625 25.031 -7.426 1 96 424 LYS B N 1
ATOM 8710 C CA . LYS B 1 424 ? 27.969 26.125 -6.527 1 96 424 LYS B CA 1
ATOM 8711 C C . LYS B 1 424 ? 26.75 26.594 -5.734 1 96 424 LYS B C 1
ATOM 8713 O O . LYS B 1 424 ? 26.844 26.812 -4.527 1 96 424 LYS B O 1
ATOM 8718 N N . ALA B 1 425 ? 25.672 26.766 -6.441 1 96.44 425 ALA B N 1
ATOM 8719 C CA . ALA B 1 425 ? 24.422 27.156 -5.793 1 96.44 425 ALA B CA 1
ATOM 8720 C C . ALA B 1 425 ? 23.969 26.109 -4.785 1 96.44 425 ALA B C 1
ATOM 8722 O O . ALA B 1 425 ? 23.453 26.453 -3.715 1 96.44 425 ALA B O 1
ATOM 8723 N N . LEU B 1 426 ? 24.125 24.844 -5.137 1 96.25 426 LEU B N 1
ATOM 8724 C CA . LEU B 1 426 ? 23.75 23.734 -4.254 1 96.25 426 LEU B CA 1
ATOM 8725 C C . LEU B 1 426 ? 24.562 23.781 -2.967 1 96.25 426 LEU B C 1
ATOM 8727 O O . LEU B 1 426 ? 24.016 23.609 -1.875 1 96.25 426 LEU B O 1
ATOM 8731 N N . ALA B 1 427 ? 25.828 23.984 -3.094 1 94.38 427 ALA B N 1
ATOM 8732 C CA . ALA B 1 427 ? 26.719 24.031 -1.929 1 94.38 427 ALA B CA 1
ATOM 8733 C C . ALA B 1 427 ? 26.297 25.141 -0.97 1 94.38 427 ALA B C 1
ATOM 8735 O O . ALA B 1 427 ? 26.281 24.953 0.248 1 94.38 427 ALA B O 1
ATOM 8736 N N . MET B 1 428 ? 25.906 26.203 -1.551 1 92.56 428 MET B N 1
ATOM 8737 C CA . MET B 1 428 ? 25.469 27.344 -0.744 1 92.56 428 MET B CA 1
ATOM 8738 C C . MET B 1 428 ? 24.141 27.031 -0.056 1 92.56 428 MET B C 1
ATOM 8740 O O . MET B 1 428 ? 23.969 27.312 1.132 1 92.56 428 MET B O 1
ATOM 8744 N N . ALA B 1 429 ? 23.203 26.484 -0.818 1 92.62 429 ALA B N 1
ATOM 8745 C CA . ALA B 1 429 ? 21.891 26.156 -0.274 1 92.62 429 ALA B CA 1
ATOM 8746 C C . ALA B 1 429 ? 22 25.078 0.803 1 92.62 429 ALA B C 1
ATOM 8748 O O . ALA B 1 429 ? 21.297 25.125 1.81 1 92.62 429 ALA B O 1
ATOM 8749 N N . ALA B 1 430 ? 22.859 24.094 0.614 1 89.81 430 ALA B N 1
ATOM 8750 C CA . ALA B 1 430 ? 23.031 22.984 1.55 1 89.81 430 ALA B CA 1
ATOM 8751 C C . ALA B 1 430 ? 23.594 23.469 2.883 1 89.81 430 ALA B C 1
ATOM 8753 O O . ALA B 1 430 ? 23.25 22.938 3.941 1 89.81 430 ALA B O 1
ATOM 8754 N N . LYS B 1 431 ? 24.406 24.438 2.859 1 84.62 431 LYS B N 1
ATOM 8755 C CA . LYS B 1 431 ? 24.984 25.016 4.07 1 84.62 431 LYS B CA 1
ATOM 8756 C C . LYS B 1 431 ? 23.938 25.734 4.891 1 84.62 431 LYS B C 1
ATOM 8758 O O . LYS B 1 431 ? 24 25.766 6.121 1 84.62 431 LYS B O 1
ATOM 8763 N N . GLN B 1 432 ? 22.969 26.219 4.238 1 79 432 GLN B N 1
ATOM 8764 C CA . GLN B 1 432 ? 21.922 27 4.902 1 79 432 GLN B CA 1
ATOM 8765 C C . GLN B 1 432 ? 20.875 26.078 5.531 1 79 432 GLN B C 1
ATOM 8767 O O . GLN B 1 432 ? 20.141 26.484 6.441 1 79 432 GLN B O 1
ATOM 8772 N N . VAL B 1 433 ? 20.75 24.875 5.012 1 74.06 433 VAL B N 1
ATOM 8773 C CA . VAL B 1 433 ? 19.734 23.938 5.48 1 74.06 433 VAL B CA 1
ATOM 8774 C C . VAL B 1 433 ? 20.141 23.359 6.828 1 74.06 433 VAL B C 1
ATOM 8776 O O . VAL B 1 433 ? 19.297 22.969 7.633 1 74.06 433 VAL B O 1
ATOM 8779 N N . LYS B 1 434 ? 21.406 23.344 7.219 1 60.91 434 LYS B N 1
ATOM 8780 C CA . LYS B 1 434 ? 22 22.609 8.336 1 60.91 434 LYS B CA 1
ATOM 8781 C C . LYS B 1 434 ? 21.359 23.031 9.656 1 60.91 434 LYS B C 1
ATOM 8783 O O . LYS B 1 434 ? 21.641 22.422 10.695 1 60.91 434 LYS B O 1
ATOM 8788 N N . TYR B 1 435 ? 20.359 23.922 9.586 1 60.22 435 TYR B N 1
ATOM 8789 C CA . TYR B 1 435 ? 19.734 24.188 10.867 1 60.22 435 TYR B CA 1
ATOM 8790 C C . TYR B 1 435 ? 18.281 23.734 10.867 1 60.22 435 TYR B C 1
ATOM 8792 O O . TYR B 1 435 ? 17.562 23.906 9.875 1 60.22 435 TYR B O 1
ATOM 8800 N N . GLY B 1 436 ? 17.984 22.641 11.695 1 61.34 436 GLY B N 1
ATOM 8801 C CA . GLY B 1 436 ? 16.625 22.109 11.789 1 61.34 436 GLY B CA 1
ATOM 8802 C C . GLY B 1 436 ? 15.586 23.188 12.055 1 61.34 436 GLY B C 1
ATOM 8803 O O . GLY B 1 436 ? 15.867 24.172 12.758 1 61.34 436 GLY B O 1
ATOM 8804 N N . ILE B 1 437 ? 14.523 23.25 11.258 1 63.16 437 ILE B N 1
ATOM 8805 C CA . ILE B 1 437 ? 13.445 24.203 11.445 1 63.16 437 ILE B CA 1
ATOM 8806 C C . ILE B 1 437 ? 12.898 24.094 12.867 1 63.16 437 ILE B C 1
ATOM 8808 O O . ILE B 1 437 ? 12.781 25.094 13.57 1 63.16 437 ILE B O 1
ATOM 8812 N N . PHE B 1 438 ? 12.695 22.828 13.367 1 69 438 PHE B N 1
ATOM 8813 C CA . PHE B 1 438 ? 12.008 22.625 14.633 1 69 438 PHE B CA 1
ATOM 8814 C C . PHE B 1 438 ? 12.773 21.641 15.523 1 69 438 PHE B C 1
ATOM 8816 O O . PHE B 1 438 ? 12.227 21.125 16.5 1 69 438 PHE B O 1
ATOM 8823 N N . GLY B 1 439 ? 14.094 21.359 15.086 1 69.19 439 GLY B N 1
ATOM 8824 C CA . GLY B 1 439 ? 14.781 20.375 15.891 1 69.19 439 GLY B CA 1
ATOM 8825 C C . GLY B 1 439 ? 16.266 20.266 15.578 1 69.19 439 GLY B C 1
ATOM 8826 O O . GLY B 1 439 ? 16.797 21.062 14.805 1 69.19 439 GLY B O 1
ATOM 8827 N N . GLU B 1 440 ? 16.812 19.266 16.281 1 70.69 440 GLU B N 1
ATOM 8828 C CA . GLU B 1 440 ? 18.234 19.016 16.094 1 70.69 440 GLU B CA 1
ATOM 8829 C C . GLU B 1 440 ? 18.516 18.391 14.734 1 70.69 440 GLU B C 1
ATOM 8831 O O . GLU B 1 440 ? 17.609 17.812 14.109 1 70.69 440 GLU B O 1
ATOM 8836 N N . TYR B 1 441 ? 19.578 18.766 14.234 1 71.75 441 TYR B N 1
ATOM 8837 C CA . TYR B 1 441 ? 20.078 18.188 12.992 1 71.75 441 TYR B CA 1
ATOM 8838 C C . TYR B 1 441 ? 21.031 17.047 13.266 1 71.75 441 TYR B C 1
ATOM 8840 O O . TYR B 1 441 ? 21.828 17.094 14.211 1 71.75 441 TYR B O 1
ATOM 8848 N N . SER B 1 442 ? 20.766 15.898 12.508 1 70.94 442 SER B N 1
ATOM 8849 C CA . SER B 1 442 ? 21.719 14.797 12.641 1 70.94 442 SER B CA 1
ATOM 8850 C C . SER B 1 442 ? 22.969 15.062 11.82 1 70.94 442 SER B C 1
ATOM 8852 O O . SER B 1 442 ? 22.906 15.219 10.602 1 70.94 442 SER B O 1
ATOM 8854 N N . GLU B 1 443 ? 24 15.039 12.555 1 69.62 443 GLU B N 1
ATOM 8855 C CA . GLU B 1 443 ? 25.266 15.266 11.867 1 69.62 443 GLU B CA 1
ATOM 8856 C C . GLU B 1 443 ? 25.672 14.062 11.023 1 69.62 443 GLU B C 1
ATOM 8858 O O . GLU B 1 443 ? 26.312 14.203 9.977 1 69.62 443 GLU B O 1
ATOM 88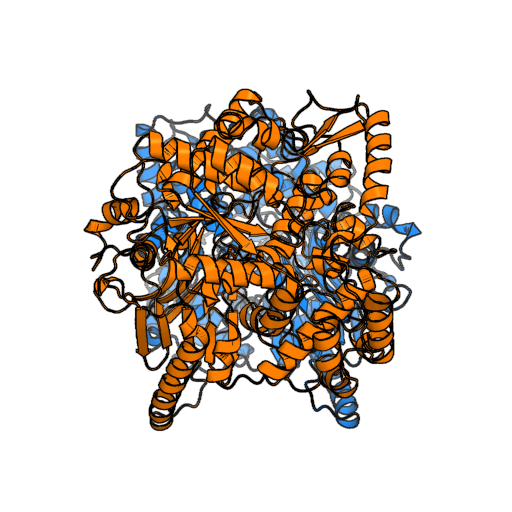63 N N . THR B 1 444 ? 25.188 12.883 11.523 1 82.38 444 THR B N 1
ATOM 8864 C CA . THR B 1 444 ? 25.594 11.672 10.812 1 82.38 444 THR B CA 1
ATOM 8865 C C . THR B 1 444 ? 24.375 10.812 10.484 1 82.38 444 THR B C 1
ATOM 8867 O O . THR B 1 444 ? 23.578 10.477 11.375 1 82.38 444 THR B O 1
ATOM 8870 N N . VAL B 1 445 ? 24.078 10.586 9.258 1 90.06 445 VAL B N 1
ATOM 8871 C CA . VAL B 1 445 ? 23.031 9.703 8.742 1 90.06 445 VAL B CA 1
ATOM 8872 C C . VAL B 1 445 ? 23.672 8.523 8.023 1 90.06 445 VAL B C 1
ATOM 8874 O O . VAL B 1 445 ? 24.594 8.703 7.211 1 90.06 445 VAL B O 1
ATOM 8877 N N . PRO B 1 446 ? 23.219 7.293 8.383 1 92.75 446 PRO B N 1
ATOM 8878 C CA . PRO B 1 446 ? 23.812 6.133 7.707 1 92.75 446 PRO B CA 1
ATOM 8879 C C . PRO B 1 446 ? 23.734 6.238 6.184 1 92.75 446 PRO B C 1
ATOM 8881 O O . PRO B 1 446 ? 22.734 6.742 5.645 1 92.75 446 PRO B O 1
ATOM 8884 N N . ASP B 1 447 ? 24.812 5.754 5.547 1 95.38 447 ASP B N 1
ATOM 8885 C CA . ASP B 1 447 ? 24.891 5.836 4.094 1 95.38 447 ASP B CA 1
ATOM 8886 C C . ASP B 1 447 ? 23.688 5.16 3.436 1 95.38 447 ASP B C 1
ATOM 8888 O O . ASP B 1 447 ? 23.172 5.648 2.432 1 95.38 447 ASP B O 1
ATOM 8892 N N . ALA B 1 448 ? 23.281 4.035 3.992 1 96.12 448 ALA B N 1
ATOM 8893 C CA . ALA B 1 448 ? 22.125 3.328 3.443 1 96.12 448 ALA B CA 1
ATOM 8894 C C . ALA B 1 448 ? 20.875 4.207 3.479 1 96.12 448 ALA B C 1
ATOM 8896 O O . ALA B 1 448 ? 20.078 4.191 2.545 1 96.12 448 ALA B O 1
ATOM 8897 N N . THR B 1 449 ? 20.719 4.957 4.555 1 96.06 449 THR B N 1
ATOM 8898 C CA . THR B 1 449 ? 19.594 5.879 4.688 1 96.06 449 THR B CA 1
ATOM 8899 C C . THR B 1 449 ? 19.672 6.988 3.648 1 96.06 449 THR B C 1
ATOM 8901 O O . THR B 1 449 ? 18.672 7.32 3.006 1 96.06 449 THR B O 1
ATOM 8904 N N . LYS B 1 450 ? 20.906 7.527 3.475 1 95.94 450 LYS B N 1
ATOM 8905 C CA . LYS B 1 450 ? 21.109 8.57 2.475 1 95.94 450 LYS B CA 1
ATOM 8906 C C . LYS B 1 450 ? 20.75 8.078 1.08 1 95.94 450 LYS B C 1
ATOM 8908 O O . LYS B 1 450 ? 20.125 8.805 0.299 1 95.94 450 LYS B O 1
ATOM 8913 N N . ARG B 1 451 ? 21.094 6.824 0.807 1 97.06 451 ARG B N 1
ATOM 8914 C CA . ARG B 1 451 ? 20.797 6.246 -0.501 1 97.06 451 ARG B CA 1
ATOM 8915 C C . ARG B 1 451 ? 19.297 6.059 -0.695 1 97.06 451 ARG B C 1
ATOM 8917 O O . ARG B 1 451 ? 18.766 6.348 -1.768 1 97.06 451 ARG B O 1
ATOM 8924 N N . MET B 1 452 ? 18.562 5.594 0.366 1 97.5 452 MET B N 1
ATOM 8925 C CA . MET B 1 452 ? 17.109 5.418 0.274 1 97.5 452 MET B CA 1
ATOM 8926 C C . MET B 1 452 ? 16.422 6.754 0.036 1 97.5 452 MET B C 1
ATOM 8928 O O . MET B 1 452 ? 15.383 6.809 -0.624 1 97.5 452 MET B O 1
ATOM 8932 N N . LEU B 1 453 ? 17.047 7.809 0.498 1 95.88 453 LEU B N 1
ATOM 8933 C CA . LEU B 1 453 ? 16.484 9.148 0.421 1 95.88 453 LEU B CA 1
ATOM 8934 C C . LEU B 1 453 ? 16.969 9.875 -0.827 1 95.88 453 LEU B C 1
ATOM 8936 O O . LEU B 1 453 ? 16.594 11.031 -1.057 1 95.88 453 LEU B O 1
ATOM 8940 N N . ASN B 1 454 ? 17.75 9.219 -1.655 1 96.31 454 ASN B N 1
ATOM 8941 C CA . ASN B 1 454 ? 18.391 9.867 -2.787 1 96.31 454 ASN B CA 1
ATOM 8942 C C . ASN B 1 454 ? 19.094 11.156 -2.367 1 96.31 454 ASN B C 1
ATOM 8944 O O . ASN B 1 454 ? 18.969 12.18 -3.041 1 96.31 454 ASN B O 1
ATOM 8948 N N . HIS B 1 455 ? 19.641 11.133 -1.108 1 93.19 455 HIS B N 1
ATOM 8949 C CA . HIS B 1 455 ? 20.453 12.211 -0.548 1 93.19 455 HIS B CA 1
ATOM 8950 C C . HIS B 1 455 ? 19.641 13.484 -0.37 1 93.19 455 HIS B C 1
ATOM 8952 O O . HIS B 1 455 ? 20.125 14.586 -0.614 1 93.19 455 HIS B O 1
ATOM 8958 N N . SER B 1 456 ? 18.406 13.305 -0.039 1 92.81 456 SER B N 1
ATOM 8959 C CA . SER B 1 456 ? 17.531 14.438 0.233 1 92.81 456 SER B CA 1
ATOM 8960 C C . SER B 1 456 ? 18.078 15.305 1.363 1 92.81 456 SER B C 1
ATOM 8962 O O . SER B 1 456 ? 18.531 14.781 2.389 1 92.81 456 SER B O 1
ATOM 8964 N N . HIS B 1 457 ? 17.969 16.609 1.292 1 90.69 457 HIS B N 1
ATOM 8965 C CA . HIS B 1 457 ? 18.469 17.547 2.285 1 90.69 457 HIS B CA 1
ATOM 8966 C C . HIS B 1 457 ? 17.406 17.906 3.318 1 90.69 457 HIS B C 1
ATOM 8968 O O . HIS B 1 457 ? 17.734 18.25 4.457 1 90.69 457 HIS B O 1
ATOM 8974 N N . VAL B 1 458 ? 16.203 17.75 2.957 1 90.25 458 VAL B N 1
ATOM 8975 C CA . VAL B 1 458 ? 15.102 18.188 3.814 1 90.25 458 VAL B CA 1
ATOM 8976 C C . VAL B 1 458 ? 14.922 17.203 4.965 1 90.25 458 VAL B C 1
ATOM 8978 O O . VAL B 1 458 ? 14.398 17.562 6.023 1 90.25 458 VAL B O 1
ATOM 8981 N N . THR B 1 459 ? 15.328 15.977 4.816 1 88.88 459 THR B N 1
ATOM 8982 C CA . THR B 1 459 ? 15.039 14.898 5.758 1 88.88 459 THR B CA 1
ATOM 8983 C C . THR B 1 459 ? 15.57 15.234 7.148 1 88.88 459 THR B C 1
ATOM 8985 O O . THR B 1 459 ? 14.867 15.078 8.141 1 88.88 459 THR B O 1
ATOM 8988 N N . SER B 1 460 ? 16.766 15.711 7.25 1 81.94 460 SER B N 1
ATOM 8989 C CA . SER B 1 460 ? 17.375 15.969 8.555 1 81.94 460 SER B CA 1
ATOM 8990 C C . SER B 1 460 ? 16.688 17.141 9.25 1 81.94 460 SER B C 1
ATOM 8992 O O . SER B 1 460 ? 16.734 17.25 10.477 1 81.94 460 SER B O 1
ATOM 8994 N N . THR B 1 461 ? 16.047 17.984 8.445 1 82.38 461 THR B N 1
ATOM 8995 C CA . THR B 1 461 ? 15.367 19.141 9.008 1 82.38 461 THR B CA 1
ATOM 8996 C C . THR B 1 461 ? 14.031 18.734 9.633 1 82.38 461 THR B C 1
ATOM 8998 O O . THR B 1 461 ? 13.57 19.359 10.594 1 82.38 461 THR B O 1
ATOM 9001 N N . ILE B 1 462 ? 13.5 17.656 9.141 1 87.12 462 ILE B N 1
ATOM 9002 C CA . ILE B 1 462 ? 12.133 17.359 9.562 1 87.12 462 ILE B CA 1
ATOM 9003 C C . ILE B 1 462 ? 12.109 16.109 10.43 1 87.12 462 ILE B C 1
ATOM 9005 O O . ILE B 1 462 ? 11.172 15.898 11.203 1 87.12 462 ILE B O 1
ATOM 9009 N N . ALA B 1 463 ? 13.195 15.281 10.367 1 88 463 ALA B N 1
ATOM 9010 C CA . ALA B 1 463 ? 13.164 13.961 11.008 1 88 463 ALA B CA 1
ATOM 9011 C C . ALA B 1 463 ? 13.25 14.086 12.523 1 88 463 ALA B C 1
ATOM 9013 O O . ALA B 1 463 ? 12.781 13.211 13.25 1 88 463 ALA B O 1
ATOM 9014 N N . ARG B 1 464 ? 13.727 15.242 13.023 1 86.25 464 ARG B N 1
ATOM 9015 C CA . ARG B 1 464 ? 13.984 15.344 14.461 1 86.25 464 ARG B CA 1
ATOM 9016 C C . ARG B 1 464 ? 13.156 16.469 15.086 1 86.25 464 ARG B C 1
ATOM 9018 O O . ARG B 1 464 ? 13.539 17.016 16.125 1 86.25 464 ARG B O 1
ATOM 9025 N N . VAL B 1 465 ? 12.117 16.797 14.406 1 85.12 465 VAL B N 1
ATOM 9026 C CA . VAL B 1 465 ? 11.188 17.766 14.977 1 85.12 465 VAL B CA 1
ATOM 9027 C C . VAL B 1 465 ? 10.617 17.234 16.281 1 85.12 465 VAL B C 1
ATOM 9029 O O . VAL B 1 465 ? 10.055 16.125 16.312 1 85.12 465 VAL B O 1
ATOM 9032 N N . GLY B 1 466 ? 10.867 17.891 17.359 1 82.25 466 GLY B N 1
ATOM 9033 C CA . GLY B 1 466 ? 10.297 17.484 18.641 1 82.25 466 GLY B CA 1
ATOM 9034 C C . GLY B 1 466 ? 11.133 16.453 19.375 1 82.25 466 GLY B C 1
ATOM 9035 O O . GLY B 1 466 ? 10.594 15.633 20.125 1 82.25 466 GLY B O 1
ATOM 9036 N N . SER B 1 467 ? 12.422 16.438 19.156 1 86.12 467 SER B N 1
ATOM 9037 C CA . SER B 1 467 ? 13.289 15.484 19.844 1 86.12 467 SER B CA 1
ATOM 9038 C C . SER B 1 467 ? 13.344 15.758 21.344 1 86.12 467 SER B C 1
ATOM 9040 O O . SER B 1 467 ? 13.375 16.906 21.766 1 86.12 467 SER B O 1
ATOM 9042 N N . LEU B 1 468 ? 13.367 14.711 22.125 1 92.56 468 LEU B N 1
ATOM 9043 C CA . LEU B 1 468 ? 13.367 14.758 23.594 1 92.56 468 LEU B CA 1
ATOM 9044 C C . LEU B 1 468 ? 14.727 14.336 24.141 1 92.56 468 LEU B C 1
ATOM 9046 O O . LEU B 1 468 ? 15.461 13.586 23.484 1 92.56 468 LEU B O 1
ATOM 9050 N N . PRO B 1 469 ? 15.102 14.898 25.297 1 94.44 469 PRO B N 1
ATOM 9051 C CA . PRO B 1 469 ? 16.281 14.375 25.984 1 94.44 469 PRO B CA 1
ATOM 9052 C C . PRO B 1 469 ? 16.016 13.055 26.703 1 94.44 469 PRO B C 1
ATOM 9054 O O . PRO B 1 469 ? 15.742 13.047 27.906 1 94.44 469 PRO B O 1
ATOM 9057 N N . PHE B 1 470 ? 16.203 11.984 26.016 1 93.88 470 PHE B N 1
ATOM 9058 C CA . PHE B 1 470 ? 15.797 10.672 26.5 1 93.88 470 PHE B CA 1
ATOM 9059 C C . PHE B 1 470 ? 16.734 10.195 27.594 1 93.88 470 PHE B C 1
ATOM 9061 O O . PHE B 1 470 ? 17.938 10.492 27.562 1 93.88 470 PHE B O 1
ATOM 9068 N N . SER B 1 471 ? 16.156 9.375 28.484 1 93.62 471 SER B N 1
ATOM 9069 C CA . SER B 1 471 ? 16.969 8.68 29.484 1 93.62 471 SER B CA 1
ATOM 9070 C C . SER B 1 471 ? 17.844 7.621 28.828 1 93.62 471 SER B C 1
ATOM 9072 O O . SER B 1 471 ? 17.5 7.078 27.781 1 93.62 471 SER B O 1
ATOM 9074 N N . ASN B 1 472 ? 18.891 7.27 29.531 1 90.62 472 ASN B N 1
ATOM 9075 C CA . ASN B 1 472 ? 19.875 6.348 28.984 1 90.62 472 ASN B CA 1
ATOM 9076 C C . ASN B 1 472 ? 19.297 4.949 28.797 1 90.62 472 ASN B C 1
ATOM 9078 O O . ASN B 1 472 ? 19.703 4.23 27.875 1 90.62 472 ASN B O 1
ATOM 9082 N N . TRP B 1 473 ? 18.359 4.629 29.562 1 89 473 TRP B N 1
ATOM 9083 C CA . TRP B 1 473 ? 17.828 3.27 29.5 1 89 473 TRP B CA 1
ATOM 9084 C C . TRP B 1 473 ? 17.094 3.031 28.172 1 89 473 TRP B C 1
ATOM 9086 O O . TRP B 1 473 ? 16.906 1.885 27.766 1 89 473 TRP B O 1
ATOM 9096 N N . THR B 1 474 ? 16.656 4.078 27.5 1 90.69 474 THR B N 1
ATOM 9097 C CA . THR B 1 474 ? 15.867 3.939 26.281 1 90.69 474 THR B CA 1
ATOM 9098 C C . THR B 1 474 ? 16.75 3.428 25.141 1 90.69 474 THR B C 1
ATOM 9100 O O . THR B 1 474 ? 16.234 3.031 24.094 1 90.69 474 THR B O 1
ATOM 9103 N N . THR B 1 475 ? 18.016 3.295 25.297 1 86.19 475 THR B N 1
ATOM 9104 C CA . THR B 1 475 ? 18.922 2.754 24.297 1 86.19 475 THR B CA 1
ATOM 9105 C C . THR B 1 475 ? 18.656 1.265 24.078 1 86.19 475 THR B C 1
ATOM 9107 O O . THR B 1 475 ? 19.109 0.69 23.078 1 86.19 475 THR B O 1
ATOM 9110 N N . SER B 1 476 ? 17.922 0.687 24.984 1 83.44 476 SER B N 1
ATOM 9111 C CA . SER B 1 476 ? 17.594 -0.732 24.891 1 83.44 476 SER B CA 1
ATOM 9112 C C . SER B 1 476 ? 16.672 -1.014 23.703 1 83.44 476 SER B C 1
ATOM 9114 O O . SER B 1 476 ? 16.562 -2.158 23.266 1 83.44 476 SER B O 1
ATOM 9116 N N . TYR B 1 477 ? 16.062 0.039 23.188 1 82.62 477 TYR B N 1
ATOM 9117 C CA . TYR B 1 477 ? 15.141 -0.144 22.062 1 82.62 477 TYR B CA 1
ATOM 9118 C C . TYR B 1 477 ? 15.891 -0.2 20.75 1 82.62 477 TYR B C 1
ATOM 9120 O O . TYR B 1 477 ? 15.281 -0.4 19.688 1 82.62 477 TYR B O 1
ATOM 9128 N N . GLY B 1 478 ? 17.156 -0.211 20.75 1 78.19 478 GLY B N 1
ATOM 9129 C CA . GLY B 1 478 ? 17.938 -0.315 19.516 1 78.19 478 GLY B CA 1
ATOM 9130 C C . GLY B 1 478 ? 18.344 1.033 18.953 1 78.19 478 GLY B C 1
ATOM 9131 O O . GLY B 1 478 ? 18.062 2.072 19.562 1 78.19 478 GLY B O 1
ATOM 9132 N N . ASN B 1 479 ? 19.047 0.871 17.828 1 78.88 479 ASN B N 1
ATOM 9133 C CA . ASN B 1 479 ? 19.672 2.055 17.234 1 78.88 479 ASN B CA 1
ATOM 9134 C C . ASN B 1 479 ? 18.953 2.49 15.969 1 78.88 479 ASN B C 1
ATOM 9136 O O . ASN B 1 479 ? 19.469 2.311 14.859 1 78.88 479 ASN B O 1
ATOM 9140 N N . ASP B 1 480 ? 17.734 2.9 16.094 1 83.88 480 ASP B N 1
ATOM 9141 C CA . ASP B 1 480 ? 17.078 3.469 14.922 1 83.88 480 ASP B CA 1
ATOM 9142 C C . ASP B 1 480 ? 17.109 4.996 14.961 1 83.88 480 ASP B C 1
ATOM 9144 O O . ASP B 1 480 ? 16.734 5.602 15.969 1 83.88 480 ASP B O 1
ATOM 9148 N N . LEU B 1 481 ? 17.641 5.484 13.875 1 88.75 481 LEU B N 1
ATOM 9149 C CA . LEU B 1 481 ? 17.656 6.938 13.758 1 88.75 481 LEU B CA 1
ATOM 9150 C C . LEU B 1 481 ? 16.375 7.461 13.141 1 88.75 481 LEU B C 1
ATOM 9152 O O . LEU B 1 481 ? 15.805 6.832 12.242 1 88.75 481 LEU B O 1
ATOM 9156 N N . PRO B 1 482 ? 15.945 8.633 13.594 1 91.81 482 PRO B N 1
ATOM 9157 C CA . PRO B 1 482 ? 14.711 9.219 13.07 1 91.81 482 PRO B CA 1
ATOM 9158 C C . PRO B 1 482 ? 14.703 9.336 11.547 1 91.81 482 PRO B C 1
ATOM 9160 O O . PRO B 1 482 ? 13.68 9.102 10.906 1 91.81 482 PRO B O 1
ATOM 9163 N N . GLU B 1 483 ? 15.883 9.633 10.906 1 93.44 483 GLU B N 1
ATOM 9164 C CA . GLU B 1 483 ? 15.961 9.734 9.453 1 93.44 483 GLU B CA 1
ATOM 9165 C C . GLU B 1 483 ? 15.656 8.391 8.789 1 93.44 483 GLU B C 1
ATOM 9167 O O . GLU B 1 483 ? 14.961 8.344 7.77 1 93.44 483 GLU B O 1
ATOM 9172 N N . THR B 1 484 ? 16.141 7.305 9.438 1 94.81 484 THR B N 1
ATOM 9173 C CA . THR B 1 484 ? 15.922 5.965 8.906 1 94.81 484 THR B CA 1
ATOM 9174 C C . THR B 1 484 ? 14.453 5.562 9.062 1 94.81 484 THR B C 1
ATOM 9176 O O . THR B 1 484 ? 13.844 5.043 8.125 1 94.81 484 THR B O 1
ATOM 9179 N N . SER B 1 485 ? 13.93 5.887 10.234 1 93.44 485 SER B N 1
ATOM 9180 C CA . SER B 1 485 ? 12.539 5.555 10.492 1 93.44 485 SER B CA 1
ATOM 9181 C C . SER B 1 485 ? 11.602 6.32 9.555 1 93.44 485 SER B C 1
ATOM 9183 O O . SER B 1 485 ? 10.578 5.797 9.133 1 93.44 485 SER B O 1
ATOM 9185 N N . LEU B 1 486 ? 11.961 7.516 9.258 1 94.38 486 LEU B N 1
ATOM 9186 C CA . LEU B 1 486 ? 11.156 8.344 8.375 1 94.38 486 LEU B CA 1
ATOM 9187 C C . LEU B 1 486 ? 11.031 7.707 6.992 1 94.38 486 LEU B C 1
ATOM 9189 O O . LEU B 1 486 ? 9.93 7.516 6.484 1 94.38 486 LEU B O 1
ATOM 9193 N N . ILE B 1 487 ? 12.164 7.34 6.379 1 96.56 487 ILE B N 1
ATOM 9194 C CA . ILE B 1 487 ? 12.148 6.844 5.004 1 96.56 487 ILE B CA 1
ATOM 9195 C C . ILE B 1 487 ? 11.594 5.422 4.977 1 96.56 487 ILE B C 1
ATOM 9197 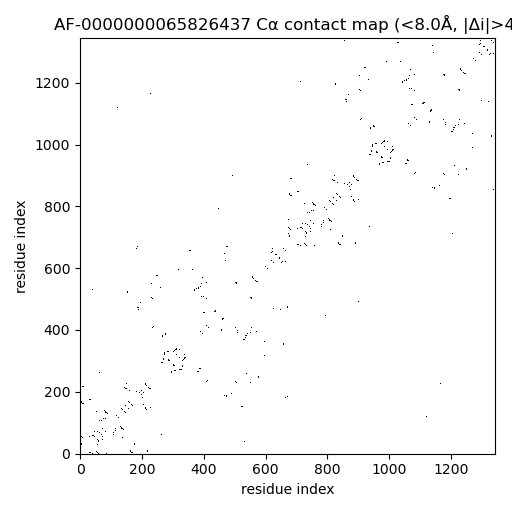O O . ILE B 1 487 ? 10.906 5.035 4.027 1 96.56 487 ILE B O 1
ATOM 9201 N N . GLU B 1 488 ? 11.797 4.648 6.047 1 96.19 488 GLU B N 1
ATOM 9202 C CA . GLU B 1 488 ? 11.336 3.264 6.086 1 96.19 488 GLU B CA 1
ATOM 9203 C C . GLU B 1 488 ? 9.844 3.186 6.387 1 96.19 488 GLU B C 1
ATOM 9205 O O . GLU B 1 488 ? 9.227 2.135 6.207 1 96.19 488 GLU B O 1
ATOM 9210 N N . GLY B 1 489 ? 9.305 4.32 6.828 1 95.56 489 GLY B N 1
ATOM 9211 C CA . GLY B 1 489 ? 7.859 4.375 7.02 1 95.56 489 GLY B CA 1
ATOM 9212 C C . GLY B 1 489 ? 7.082 4.281 5.723 1 95.56 489 GLY B C 1
ATOM 9213 O O . GLY B 1 489 ? 5.918 3.883 5.719 1 95.56 489 GLY B O 1
ATOM 9214 N N . PHE B 1 490 ? 7.723 4.578 4.617 1 96.38 490 PHE B N 1
ATOM 9215 C CA . PHE B 1 490 ? 7.109 4.457 3.303 1 96.38 490 PHE B CA 1
ATOM 9216 C C . PHE B 1 490 ? 7.371 3.08 2.707 1 96.38 490 PHE B C 1
ATOM 9218 O O . PHE B 1 490 ? 8.352 2.422 3.061 1 96.38 490 PHE B O 1
ATOM 9225 N N . ASP B 1 491 ? 6.43 2.646 1.849 1 95.69 491 ASP B N 1
ATOM 9226 C CA . ASP B 1 491 ? 6.637 1.328 1.257 1 95.69 491 ASP B CA 1
ATOM 9227 C C . ASP B 1 491 ? 7.688 1.384 0.149 1 95.69 491 ASP B C 1
ATOM 9229 O O . ASP B 1 491 ? 8.18 2.461 -0.192 1 95.69 491 ASP B O 1
ATOM 9233 N N . GLY B 1 492 ? 8.094 0.219 -0.31 1 97.62 492 GLY B N 1
ATOM 9234 C CA . GLY B 1 492 ? 9.211 0.102 -1.236 1 97.62 492 GLY B CA 1
ATOM 9235 C C . GLY B 1 492 ? 8.961 0.79 -2.564 1 97.62 492 GLY B C 1
ATOM 9236 O O . GLY B 1 492 ? 9.898 1.227 -3.232 1 97.62 492 GLY B O 1
ATOM 9237 N N . ARG B 1 493 ? 7.703 0.918 -2.969 1 97.44 493 ARG B N 1
ATOM 9238 C CA . ARG B 1 493 ? 7.383 1.576 -4.23 1 97.44 493 ARG B CA 1
ATOM 9239 C C . ARG B 1 493 ? 7.676 3.07 -4.16 1 97.44 493 ARG B C 1
ATOM 9241 O O . ARG B 1 493 ? 8.188 3.656 -5.117 1 97.44 493 ARG B O 1
ATOM 9248 N N . VAL B 1 494 ? 7.352 3.654 -3.027 1 97.94 494 VAL B N 1
ATOM 9249 C CA . VAL B 1 494 ? 7.637 5.07 -2.818 1 97.94 494 VAL B CA 1
ATOM 9250 C C . VAL B 1 494 ? 9.148 5.297 -2.818 1 97.94 494 VAL B C 1
ATOM 9252 O O . VAL B 1 494 ? 9.641 6.234 -3.449 1 97.94 494 VAL B O 1
ATOM 9255 N N . ARG B 1 495 ? 9.891 4.445 -2.1 1 98.31 495 ARG B N 1
ATOM 9256 C CA . ARG B 1 495 ? 11.344 4.594 -2.047 1 98.31 495 ARG B CA 1
ATOM 9257 C C . ARG B 1 495 ? 11.961 4.434 -3.434 1 98.31 495 ARG B C 1
ATOM 9259 O O . ARG B 1 495 ? 12.93 5.113 -3.77 1 98.31 495 ARG B O 1
ATOM 9266 N N . ASP B 1 496 ? 11.391 3.576 -4.262 1 98 496 ASP B N 1
ATOM 9267 C CA . ASP B 1 496 ? 11.852 3.441 -5.641 1 98 496 ASP B CA 1
ATOM 9268 C C . ASP B 1 496 ? 11.57 4.711 -6.441 1 98 496 ASP B C 1
ATOM 9270 O O . ASP B 1 496 ? 12.398 5.148 -7.238 1 98 496 ASP B O 1
ATOM 9274 N N . ASN B 1 497 ? 10.367 5.273 -6.258 1 98.19 497 ASN B N 1
ATOM 9275 C CA . ASN B 1 497 ? 10.047 6.531 -6.926 1 98.19 497 ASN B CA 1
ATOM 9276 C C . ASN B 1 497 ? 11.023 7.637 -6.543 1 98.19 497 ASN B C 1
ATOM 9278 O O . ASN B 1 497 ? 11.477 8.391 -7.402 1 98.19 497 ASN B O 1
ATOM 9282 N N . ILE B 1 498 ? 11.359 7.664 -5.309 1 98.12 498 ILE B N 1
ATOM 9283 C CA . ILE B 1 498 ? 12.258 8.688 -4.777 1 98.12 498 ILE B CA 1
ATOM 9284 C C . ILE B 1 498 ? 13.625 8.562 -5.445 1 98.12 498 ILE B C 1
ATOM 9286 O O . ILE B 1 498 ? 14.203 9.562 -5.875 1 98.12 498 ILE B O 1
ATOM 9290 N N . THR B 1 499 ? 14.102 7.359 -5.598 1 97.5 499 THR B N 1
ATOM 9291 C CA . THR B 1 499 ? 15.461 7.156 -6.066 1 97.5 499 THR B CA 1
ATOM 9292 C C . THR B 1 499 ? 15.516 7.164 -7.594 1 97.5 499 THR B C 1
ATOM 9294 O O . THR B 1 499 ? 16.484 7.656 -8.188 1 97.5 499 THR B O 1
ATOM 9297 N N . LYS B 1 500 ? 14.422 6.762 -8.258 1 96.5 500 LYS B N 1
ATOM 9298 C CA . LYS B 1 500 ? 14.523 6.488 -9.688 1 96.5 500 LYS B CA 1
ATOM 9299 C C . LYS B 1 500 ? 13.703 7.488 -10.492 1 96.5 500 LYS B C 1
ATOM 9301 O O . LYS B 1 500 ? 14.062 7.832 -11.625 1 96.5 500 LYS B O 1
ATOM 9306 N N . ARG B 1 501 ? 12.641 8.023 -9.898 1 97.31 501 ARG B N 1
ATOM 9307 C CA . ARG B 1 501 ? 11.664 8.664 -10.766 1 97.31 501 ARG B CA 1
ATOM 9308 C C . ARG B 1 501 ? 11.469 10.133 -10.383 1 97.31 501 ARG B C 1
ATOM 9310 O O . ARG B 1 501 ? 11.383 11 -11.258 1 97.31 501 ARG B O 1
ATOM 9317 N N . TRP B 1 502 ? 11.414 10.453 -9.18 1 98.44 502 TRP B N 1
ATOM 9318 C CA . TRP B 1 502 ? 11.039 11.797 -8.742 1 98.44 502 TRP B CA 1
ATOM 9319 C C . TRP B 1 502 ? 12.25 12.719 -8.711 1 98.44 502 TRP B C 1
ATOM 9321 O O . TRP B 1 502 ? 13.344 12.297 -8.32 1 98.44 502 TRP B O 1
ATOM 9331 N N . HIS B 1 503 ? 12.062 13.984 -9.18 1 98.38 503 HIS B N 1
ATOM 9332 C CA . HIS B 1 503 ? 13.055 15.023 -8.891 1 98.38 503 HIS B CA 1
ATOM 9333 C C . HIS B 1 503 ? 13.211 15.234 -7.391 1 98.38 503 HIS B C 1
ATOM 9335 O O . HIS B 1 503 ? 12.234 15.148 -6.645 1 98.38 503 HIS B O 1
ATOM 9341 N N . PRO B 1 504 ? 14.398 15.555 -6.863 1 98.12 504 PRO B N 1
ATOM 9342 C CA . PRO B 1 504 ? 14.617 15.695 -5.426 1 98.12 504 PRO B CA 1
ATOM 9343 C C . PRO B 1 504 ? 13.688 16.719 -4.781 1 98.12 504 PRO B C 1
ATOM 9345 O O . PRO B 1 504 ? 13.281 16.547 -3.629 1 98.12 504 PRO B O 1
ATOM 9348 N N . LEU B 1 505 ? 13.328 17.781 -5.492 1 98.38 505 LEU B N 1
ATOM 9349 C CA . LEU B 1 505 ? 12.367 18.719 -4.938 1 98.38 505 LEU B CA 1
ATOM 9350 C C . LEU B 1 505 ? 11.023 18.047 -4.676 1 98.38 505 LEU B C 1
ATOM 9352 O O . LEU B 1 505 ? 10.391 18.297 -3.645 1 98.38 505 LEU B O 1
ATOM 9356 N N . HIS B 1 506 ? 10.57 17.234 -5.66 1 98.62 506 HIS B N 1
ATOM 9357 C CA . HIS B 1 506 ? 9.312 16.516 -5.496 1 98.62 506 HIS B CA 1
ATOM 9358 C C . HIS B 1 506 ? 9.398 15.531 -4.328 1 98.62 506 HIS B C 1
ATOM 9360 O O . HIS B 1 506 ? 8.422 15.359 -3.586 1 98.62 506 HIS B O 1
ATOM 9366 N N . THR B 1 507 ? 10.562 14.922 -4.152 1 98.25 507 THR B N 1
ATOM 9367 C CA . THR B 1 507 ? 10.789 14.07 -2.992 1 98.25 507 THR B CA 1
ATOM 9368 C C . THR B 1 507 ? 10.625 14.867 -1.698 1 98.25 507 THR B C 1
ATOM 9370 O O . THR B 1 507 ? 9.945 14.414 -0.772 1 98.25 507 THR B O 1
ATOM 9373 N N . ALA B 1 508 ? 11.211 16 -1.636 1 97 508 ALA B N 1
ATOM 9374 C CA . ALA B 1 508 ? 11.125 16.859 -0.455 1 97 508 ALA B CA 1
ATOM 9375 C C . ALA B 1 508 ? 9.68 17.234 -0.153 1 97 508 ALA B C 1
ATOM 9377 O O . ALA B 1 508 ? 9.242 17.188 1.002 1 97 508 ALA B O 1
ATOM 9378 N N . GLN B 1 509 ? 8.961 17.625 -1.188 1 98.12 509 GLN B N 1
ATOM 9379 C CA . GLN B 1 509 ? 7.555 17.969 -1.025 1 98.12 509 GLN B CA 1
ATOM 9380 C C . GLN B 1 509 ? 6.742 16.781 -0.515 1 98.12 509 GLN B C 1
ATOM 9382 O O . GLN B 1 509 ? 5.887 16.938 0.358 1 98.12 509 GLN B O 1
ATOM 9387 N N . TYR B 1 510 ? 7.031 15.617 -1.06 1 98.12 510 TYR B N 1
ATOM 9388 C CA . TYR B 1 510 ? 6.363 14.406 -0.611 1 98.12 510 TYR B CA 1
ATOM 9389 C C . TYR B 1 510 ? 6.605 14.164 0.875 1 98.12 510 TYR B C 1
ATOM 9391 O O . TYR B 1 510 ? 5.664 13.914 1.631 1 98.12 510 TYR B O 1
ATOM 9399 N N . LEU B 1 511 ? 7.855 14.25 1.316 1 96.19 511 LEU B N 1
ATOM 9400 C CA . LEU B 1 511 ? 8.242 13.977 2.697 1 96.19 511 LEU B CA 1
ATOM 9401 C C . LEU B 1 511 ? 7.559 14.953 3.652 1 96.19 511 LEU B C 1
ATOM 9403 O O . LEU B 1 511 ? 7.043 14.547 4.695 1 96.19 511 LEU B O 1
ATOM 9407 N N . PHE B 1 512 ? 7.484 16.188 3.27 1 94.44 512 PHE B N 1
ATOM 9408 C CA . PHE B 1 512 ? 6.852 17.203 4.117 1 94.44 512 PHE B CA 1
ATOM 9409 C C . PHE B 1 512 ? 5.352 16.953 4.215 1 94.44 512 PHE B C 1
ATOM 9411 O O . PHE B 1 512 ? 4.777 17.016 5.305 1 94.44 512 PHE B O 1
ATOM 9418 N N . THR B 1 513 ? 4.746 16.672 3.105 1 97 513 THR B N 1
ATOM 9419 C CA . THR B 1 513 ? 3.297 16.516 3.043 1 97 513 THR B CA 1
ATOM 9420 C C . THR B 1 513 ? 2.846 15.281 3.812 1 97 513 THR B C 1
ATOM 9422 O O . THR B 1 513 ? 1.778 15.281 4.43 1 97 513 THR B O 1
ATOM 9425 N N . LYS B 1 514 ? 3.701 14.266 3.832 1 96.5 514 LYS B N 1
ATOM 9426 C CA . LYS B 1 514 ? 3.287 12.992 4.418 1 96.5 514 LYS B CA 1
ATOM 9427 C C . LYS B 1 514 ? 3.691 12.906 5.887 1 96.5 514 LYS B C 1
ATOM 9429 O O . LYS B 1 514 ? 3.115 12.125 6.652 1 96.5 514 LYS B O 1
ATOM 9434 N N . SER B 1 515 ? 4.652 13.719 6.379 1 93.5 515 SER B N 1
ATOM 9435 C CA . SER B 1 515 ? 5.184 13.516 7.723 1 93.5 515 SER B CA 1
ATOM 9436 C C . SER B 1 515 ? 4.895 14.719 8.617 1 93.5 515 SER B C 1
ATOM 9438 O O . SER B 1 515 ? 4.625 14.57 9.805 1 93.5 515 SER B O 1
ATOM 9440 N N . PHE B 1 516 ? 4.922 15.906 8.062 1 93.12 516 PHE B N 1
ATOM 9441 C CA . PHE B 1 516 ? 4.828 17.125 8.859 1 93.12 516 PHE B CA 1
ATOM 9442 C C . PHE B 1 516 ? 3.428 17.719 8.773 1 93.12 516 PHE B C 1
ATOM 9444 O O . PHE B 1 516 ? 2.828 18.047 9.797 1 93.12 516 PHE B O 1
ATOM 9451 N N . MET B 1 517 ? 2.898 17.797 7.625 1 95.06 517 MET B N 1
ATOM 9452 C CA . MET B 1 517 ? 1.673 18.547 7.367 1 95.06 517 MET B CA 1
ATOM 9453 C C . MET B 1 517 ? 0.493 17.938 8.117 1 95.06 517 MET B C 1
ATOM 9455 O O . MET B 1 517 ? -0.226 18.641 8.828 1 95.06 517 MET B O 1
ATOM 9459 N N . PRO B 1 518 ? 0.314 16.609 8.039 1 94.12 518 PRO B N 1
ATOM 9460 C CA . PRO B 1 518 ? -0.907 16.062 8.633 1 94.12 518 PRO B CA 1
ATOM 9461 C C . PRO B 1 518 ? -0.948 16.219 10.148 1 94.12 518 PRO B C 1
ATOM 9463 O O . PRO B 1 518 ? -2.029 16.344 10.734 1 94.12 518 PRO B O 1
ATOM 9466 N N . HIS B 1 519 ? 0.197 16.344 10.805 1 89.88 519 HIS B N 1
ATOM 9467 C CA . HIS B 1 519 ? 0.232 16.344 12.266 1 89.88 519 HIS B CA 1
ATOM 9468 C C . HIS B 1 519 ? 0.394 17.75 12.82 1 89.88 519 HIS B C 1
ATOM 9470 O O . HIS B 1 519 ? -0.341 18.156 13.727 1 89.88 519 HIS B O 1
ATOM 9476 N N . PHE B 1 520 ? 1.251 18.453 12.18 1 92.06 520 PHE B N 1
ATOM 9477 C CA . PHE B 1 520 ? 1.613 19.734 12.797 1 92.06 520 PHE B CA 1
ATOM 9478 C C . PHE B 1 520 ? 0.799 20.875 12.203 1 92.06 520 PHE B C 1
ATOM 9480 O O . PHE B 1 520 ? 0.144 21.625 12.93 1 92.06 520 PHE B O 1
ATOM 9487 N N . ILE B 1 521 ? 0.735 20.859 10.922 1 93.62 521 ILE B N 1
ATOM 9488 C CA . ILE B 1 521 ? 0.056 21.969 10.266 1 93.62 521 ILE B CA 1
ATOM 9489 C C . ILE B 1 521 ? -1.456 21.781 10.383 1 93.62 521 ILE B C 1
ATOM 9491 O O . ILE B 1 521 ? -2.174 22.719 10.75 1 93.62 521 ILE B O 1
ATOM 9495 N N . LEU B 1 522 ? -1.921 20.578 10.172 1 95.88 522 LEU B N 1
ATOM 9496 C CA . LEU B 1 522 ? -3.357 20.391 10 1 95.88 522 LEU B CA 1
ATOM 9497 C C . LEU B 1 522 ? -4.008 19.969 11.32 1 95.88 522 LEU B C 1
ATOM 9499 O O . LEU B 1 522 ? -5.234 20.016 11.453 1 95.88 522 LEU B O 1
ATOM 9503 N N . ARG B 1 523 ? -3.205 19.609 12.305 1 93.56 523 ARG B N 1
ATOM 9504 C CA . ARG B 1 523 ? -3.77 19.219 13.586 1 93.56 523 ARG B CA 1
ATOM 9505 C C . ARG B 1 523 ? -3.43 20.234 14.672 1 93.56 523 ARG B C 1
ATOM 9507 O O . ARG B 1 523 ? -4.32 20.891 15.211 1 93.56 523 ARG B O 1
ATOM 9514 N N . TYR B 1 524 ? -2.15 20.5 14.883 1 93.44 524 TYR B N 1
ATOM 9515 C CA . TYR B 1 524 ? -1.681 21.406 15.914 1 93.44 524 TYR B CA 1
ATOM 9516 C C . TYR B 1 524 ? -2.027 22.859 15.555 1 93.44 524 TYR B C 1
ATOM 9518 O O . TYR B 1 524 ? -2.361 23.656 16.438 1 93.44 524 TYR B O 1
ATOM 9526 N N . ASN B 1 525 ? -1.96 23.156 14.281 1 93.25 525 ASN B N 1
ATOM 9527 C CA . ASN B 1 525 ? -2.281 24.484 13.789 1 93.25 525 ASN B CA 1
ATOM 9528 C C . ASN B 1 525 ? -3.479 24.469 12.844 1 93.25 525 ASN B C 1
ATOM 9530 O O . ASN B 1 525 ? -3.516 25.203 11.859 1 93.25 525 ASN B O 1
ATOM 9534 N N . GLY B 1 526 ? -4.383 23.547 13.109 1 93.62 526 GLY B N 1
ATOM 9535 C CA . GLY B 1 526 ? -5.469 23.359 12.156 1 93.62 526 GLY B CA 1
ATOM 9536 C C . GLY B 1 526 ? -6.758 22.891 12.797 1 93.62 526 GLY B C 1
ATOM 9537 O O . GLY B 1 526 ? -7.199 23.453 13.805 1 93.62 526 GLY B O 1
ATOM 9538 N N . ASP B 1 527 ? -7.301 21.891 12.273 1 94.25 527 ASP B N 1
ATOM 9539 C CA . ASP B 1 527 ? -8.664 21.438 12.523 1 94.25 527 ASP B CA 1
ATOM 9540 C C . ASP B 1 527 ? -8.898 21.203 14.016 1 94.25 527 ASP B C 1
ATOM 9542 O O . ASP B 1 527 ? -9.898 21.672 14.57 1 94.25 527 ASP B O 1
ATOM 9546 N N . ASN B 1 528 ? -8.008 20.531 14.727 1 94.44 528 ASN B N 1
ATOM 9547 C CA . ASN B 1 528 ? -8.25 20.172 16.125 1 94.44 528 ASN B CA 1
ATOM 9548 C C . ASN B 1 528 ? -8.297 21.406 17.016 1 94.44 528 ASN B C 1
ATOM 9550 O O . ASN B 1 528 ? -9.023 21.422 18.016 1 94.44 528 ASN B O 1
ATOM 9554 N N . ILE B 1 529 ? -7.535 22.422 16.656 1 95.94 529 ILE B N 1
ATOM 9555 C CA . ILE B 1 529 ? -7.473 23.625 17.484 1 95.94 529 ILE B CA 1
ATOM 9556 C C . ILE B 1 529 ? -8.625 24.562 17.109 1 95.94 529 ILE B C 1
ATOM 9558 O O . ILE B 1 529 ? -9.297 25.094 18 1 95.94 529 ILE B O 1
ATOM 9562 N N . ASP B 1 530 ? -8.875 24.703 15.852 1 96.69 530 ASP B N 1
ATOM 9563 C CA . ASP B 1 530 ? -9.984 25.547 15.414 1 96.69 530 ASP B CA 1
ATOM 9564 C C . ASP B 1 530 ? -11.312 25.016 15.938 1 96.69 530 ASP B C 1
ATOM 9566 O O . ASP B 1 530 ? -12.164 25.797 16.375 1 96.69 530 ASP B O 1
ATOM 9570 N N . MET B 1 531 ? -11.445 23.719 16 1 96.75 531 MET B N 1
ATOM 9571 C CA . MET B 1 531 ? -12.719 23.094 16.344 1 96.75 531 MET B CA 1
ATOM 9572 C C . MET B 1 531 ? -12.977 23.172 17.844 1 96.75 531 MET B C 1
ATOM 9574 O O . MET B 1 531 ? -14.094 22.922 18.312 1 96.75 531 MET B O 1
ATOM 9578 N N . VAL B 1 532 ? -11.938 23.562 18.609 1 96.75 532 VAL B N 1
ATOM 9579 C CA . VAL B 1 532 ? -12.148 23.781 20.047 1 96.75 532 VAL B CA 1
ATOM 9580 C C . VAL B 1 532 ? -13.242 24.828 20.25 1 96.75 532 VAL B C 1
ATOM 9582 O O . VAL B 1 532 ? -14.055 24.719 21.172 1 96.75 532 VAL B O 1
ATOM 9585 N N . ASN B 1 533 ? -13.258 25.812 19.344 1 96.25 533 ASN B N 1
ATOM 9586 C CA . ASN B 1 533 ? -14.234 26.891 19.406 1 96.25 533 ASN B CA 1
ATOM 9587 C C . ASN B 1 533 ? -15.219 26.828 18.234 1 96.25 533 ASN B C 1
ATOM 9589 O O . ASN B 1 533 ? -15.688 27.875 17.766 1 96.25 533 ASN B O 1
ATOM 9593 N N . GLN B 1 534 ? -15.406 25.625 17.672 1 96.19 534 GLN B N 1
ATOM 9594 C CA . GLN B 1 534 ? -16.438 25.359 16.688 1 96.19 534 GLN B CA 1
ATOM 9595 C C . GLN B 1 534 ? -16.234 26.203 15.43 1 96.19 534 GLN B C 1
ATOM 9597 O O . GLN B 1 534 ? -17.172 26.812 14.922 1 96.19 534 GLN B O 1
ATOM 9602 N N . VAL B 1 535 ? -15.047 26.281 15.016 1 96.94 535 VAL B N 1
ATOM 9603 C CA . VAL B 1 535 ? -14.703 26.938 13.758 1 96.94 535 VAL B CA 1
ATOM 9604 C C . VAL B 1 535 ? -14.141 25.906 12.781 1 96.94 535 VAL B C 1
ATOM 9606 O O . VAL B 1 535 ? -13.117 25.281 13.055 1 96.94 535 VAL B O 1
ATOM 9609 N N . GLU B 1 536 ? -14.805 25.719 11.68 1 96.94 536 GLU B N 1
ATOM 9610 C CA . GLU B 1 536 ? -14.32 24.844 10.625 1 96.94 536 GLU B CA 1
ATOM 9611 C C . GLU B 1 536 ? -13.367 25.578 9.688 1 96.94 536 GLU B C 1
ATOM 9613 O O . GLU B 1 536 ? -13.719 26.625 9.133 1 96.94 536 GLU B O 1
ATOM 9618 N N . SER B 1 537 ? -12.172 25.078 9.609 1 96.25 537 SER B N 1
ATOM 9619 C CA . SER B 1 537 ? -11.211 25.656 8.672 1 96.25 537 SER B CA 1
ATOM 9620 C C . SER B 1 537 ? -11.211 24.891 7.352 1 96.25 537 SER B C 1
ATOM 9622 O O . SER B 1 537 ? -11.164 23.656 7.34 1 96.25 537 SER B O 1
ATOM 9624 N N . ARG B 1 538 ? -11.32 25.531 6.227 1 97.69 538 ARG B N 1
ATOM 9625 C CA . ARG B 1 538 ? -11.297 24.969 4.887 1 97.69 538 ARG B CA 1
ATOM 9626 C C . ARG B 1 538 ? -10.047 25.406 4.125 1 97.69 538 ARG B C 1
ATOM 9628 O O . ARG B 1 538 ? -9.664 26.578 4.168 1 97.69 538 ARG B O 1
ATOM 9635 N N . CYS B 1 539 ? -9.352 24.469 3.479 1 98.06 539 CYS B N 1
ATOM 9636 C CA . CYS B 1 539 ? -8.047 24.703 2.875 1 98.06 539 CYS B CA 1
ATOM 9637 C C . CYS B 1 539 ? -8.102 24.531 1.363 1 98.06 539 CYS B C 1
ATOM 9639 O O . CYS B 1 539 ? -7.789 23.453 0.85 1 98.06 539 CYS B O 1
ATOM 9641 N N . PRO B 1 540 ? -8.289 25.625 0.607 1 98.56 540 PRO B N 1
ATOM 9642 C CA . PRO B 1 540 ? -8.391 25.5 -0.849 1 98.56 540 PRO B CA 1
ATOM 9643 C C . PRO B 1 540 ? -7.121 24.938 -1.479 1 98.56 540 PRO B C 1
ATOM 9645 O O . PRO B 1 540 ? -7.188 24.234 -2.496 1 98.56 540 PRO B O 1
ATOM 9648 N N . PHE B 1 541 ? -5.988 25.188 -0.892 1 98.75 541 PHE B N 1
ATOM 9649 C CA . PHE B 1 541 ? -4.723 24.734 -1.451 1 98.75 541 PHE B CA 1
ATOM 9650 C C . PHE B 1 541 ? -4.59 23.219 -1.328 1 98.75 541 PHE B C 1
ATOM 9652 O O . PHE B 1 541 ? -3.689 22.609 -1.921 1 98.75 541 PHE B O 1
ATOM 9659 N N . LEU B 1 542 ? -5.496 22.562 -0.614 1 98.5 542 LEU B N 1
ATOM 9660 C CA . LEU B 1 542 ? -5.465 21.125 -0.441 1 98.5 542 LEU B CA 1
ATOM 9661 C C . LEU B 1 542 ? -6.594 20.453 -1.224 1 98.5 542 LEU B C 1
ATOM 9663 O O . LEU B 1 542 ? -7.031 19.359 -0.879 1 98.5 542 LEU B O 1
ATOM 9667 N N . ASP B 1 543 ? -7.113 21.141 -2.193 1 98.69 543 ASP B N 1
ATOM 9668 C CA . ASP B 1 543 ? -7.98 20.5 -3.176 1 98.69 543 ASP B CA 1
ATOM 9669 C C . ASP B 1 543 ? -7.184 19.562 -4.082 1 98.69 543 ASP B C 1
ATOM 9671 O O . ASP B 1 543 ? -6.234 19.984 -4.742 1 98.69 543 ASP B O 1
ATOM 9675 N N . HIS B 1 544 ? -7.574 18.297 -4.145 1 98.31 544 HIS B N 1
ATOM 9676 C CA . HIS B 1 544 ? -6.734 17.328 -4.844 1 98.31 544 HIS B CA 1
ATOM 9677 C C . HIS B 1 544 ? -6.723 17.594 -6.344 1 98.31 544 HIS B C 1
ATOM 9679 O O . HIS B 1 544 ? -5.773 17.234 -7.035 1 98.31 544 HIS B O 1
ATOM 9685 N N . HIS B 1 545 ? -7.785 18.266 -6.922 1 98.25 545 HIS B N 1
ATOM 9686 C CA . HIS B 1 545 ? -7.734 18.641 -8.328 1 98.25 545 HIS B CA 1
ATOM 9687 C C . HIS B 1 545 ? -6.613 19.641 -8.586 1 98.25 545 HIS B C 1
ATOM 9689 O O . HIS B 1 545 ? -5.945 19.578 -9.617 1 98.25 545 HIS B O 1
ATOM 9695 N N . LEU B 1 546 ? -6.441 20.547 -7.637 1 98.69 546 LEU B N 1
ATOM 9696 C CA . LEU B 1 546 ? -5.359 21.516 -7.73 1 98.69 546 LEU B CA 1
ATOM 9697 C C . LEU B 1 546 ? -4.004 20.844 -7.516 1 98.69 546 LEU B C 1
ATOM 9699 O O . LEU B 1 546 ? -3.094 21.016 -8.328 1 98.69 546 LEU B O 1
ATOM 9703 N N . THR B 1 547 ? -3.863 20.094 -6.449 1 98.62 547 THR B N 1
ATOM 9704 C CA . THR B 1 547 ? -2.557 19.562 -6.074 1 98.62 547 THR B CA 1
ATOM 9705 C C . THR B 1 547 ? -2.076 18.531 -7.094 1 98.62 547 THR B C 1
ATOM 9707 O O . THR B 1 547 ? -0.878 18.438 -7.367 1 98.62 547 THR B O 1
ATOM 9710 N N . GLU B 1 548 ? -3.002 17.734 -7.645 1 98.06 548 GLU B N 1
ATOM 9711 C CA . GLU B 1 548 ? -2.625 16.781 -8.68 1 98.06 548 GLU B CA 1
ATOM 9712 C C . GLU B 1 548 ? -2.082 17.484 -9.914 1 98.06 548 GLU B C 1
ATOM 9714 O O . GLU B 1 548 ? -1.151 17 -10.562 1 98.06 548 GLU B O 1
ATOM 9719 N N . TYR B 1 549 ? -2.639 18.641 -10.258 1 98.44 549 TYR B N 1
ATOM 9720 C CA . TYR B 1 549 ? -2.115 19.453 -11.359 1 98.44 549 TYR B CA 1
ATOM 9721 C C . TYR B 1 549 ? -0.749 20.031 -11.008 1 98.44 549 TYR B C 1
ATOM 9723 O O . TYR B 1 549 ? 0.19 19.938 -11.805 1 98.44 549 TYR B O 1
ATOM 9731 N N . VAL B 1 550 ? -0.639 20.625 -9.828 1 98.69 550 VAL B N 1
ATOM 9732 C CA . VAL B 1 550 ? 0.578 21.297 -9.383 1 98.69 550 VAL B CA 1
ATOM 9733 C C . VAL B 1 550 ? 1.714 20.281 -9.258 1 98.69 550 VAL B C 1
ATOM 9735 O O . VAL B 1 550 ? 2.873 20.609 -9.539 1 98.69 550 VAL B O 1
ATOM 9738 N N . ASN B 1 551 ? 1.427 19.047 -8.859 1 98.31 551 ASN B N 1
ATOM 9739 C CA . ASN B 1 551 ? 2.438 18 -8.742 1 98.31 551 ASN B CA 1
ATOM 9740 C C . ASN B 1 551 ? 3.111 17.719 -10.078 1 98.31 551 ASN B C 1
ATOM 9742 O O . ASN B 1 551 ? 4.23 17.203 -10.125 1 98.31 551 ASN B O 1
ATOM 9746 N N . ASN B 1 552 ? 2.447 18.078 -11.133 1 97.31 552 ASN B N 1
ATOM 9747 C CA . ASN B 1 552 ? 3.004 17.844 -12.461 1 97.31 552 ASN B CA 1
ATOM 9748 C C . ASN B 1 552 ? 3.732 19.062 -13 1 97.31 552 ASN B C 1
ATOM 9750 O O . ASN B 1 552 ? 4.285 19.031 -14.094 1 97.31 552 ASN B O 1
ATOM 9754 N N . VAL B 1 553 ? 3.76 20.156 -12.25 1 98.25 553 VAL B N 1
ATOM 9755 C CA . VAL B 1 553 ? 4.484 21.359 -12.633 1 98.25 553 VAL B CA 1
ATOM 9756 C C . VAL B 1 553 ? 5.984 21.141 -12.461 1 98.25 553 VAL B C 1
ATOM 9758 O O . VAL B 1 553 ? 6.422 20.547 -11.469 1 98.25 553 VAL B O 1
ATOM 9761 N N . PRO B 1 554 ? 6.82 21.578 -13.422 1 98.25 554 PRO B N 1
ATOM 9762 C CA . PRO B 1 554 ? 8.273 21.422 -13.297 1 98.25 554 PRO B CA 1
ATOM 9763 C C . PRO B 1 554 ? 8.82 22.016 -12 1 98.25 554 PRO B C 1
ATOM 9765 O O . PRO B 1 554 ? 8.391 23.078 -11.578 1 98.25 554 PRO B O 1
ATOM 9768 N N . PRO B 1 555 ? 9.773 21.359 -11.391 1 98.25 555 PRO B N 1
ATOM 9769 C CA . PRO B 1 555 ? 10.336 21.828 -10.117 1 98.25 555 PRO B CA 1
ATOM 9770 C C . PRO B 1 555 ? 10.852 23.266 -10.195 1 98.25 555 PRO B C 1
ATOM 9772 O O . PRO B 1 555 ? 10.625 24.062 -9.281 1 98.25 555 PRO B O 1
ATOM 9775 N N . SER B 1 556 ? 11.469 23.688 -11.281 1 97.94 556 SER B N 1
ATOM 9776 C CA . SER B 1 556 ? 12.094 25 -11.414 1 97.94 556 SER B CA 1
ATOM 9777 C C . SER B 1 556 ? 11.047 26.109 -11.539 1 97.94 556 SER B C 1
ATOM 9779 O O . SER B 1 556 ? 11.344 27.281 -11.328 1 97.94 556 SER B O 1
ATOM 9781 N N . LEU B 1 557 ? 9.797 25.703 -11.859 1 98.25 557 LEU B N 1
ATOM 9782 C CA . LEU B 1 557 ? 8.719 26.672 -11.938 1 98.25 557 LEU B CA 1
ATOM 9783 C C . LEU B 1 557 ? 8.016 26.828 -10.594 1 98.25 557 LEU B C 1
ATOM 9785 O O . LEU B 1 557 ? 7.262 27.781 -10.383 1 98.25 557 LEU B O 1
ATOM 9789 N N . LYS B 1 558 ? 8.266 25.938 -9.734 1 98.38 558 LYS B N 1
ATOM 9790 C CA . LYS B 1 558 ? 7.738 26.062 -8.375 1 98.38 558 LYS B CA 1
ATOM 9791 C C . LYS B 1 558 ? 8.664 26.906 -7.5 1 98.38 558 LYS B C 1
ATOM 9793 O O . LYS B 1 558 ? 8.219 27.828 -6.824 1 98.38 558 LYS B O 1
ATOM 9798 N N . LEU B 1 559 ? 9.898 26.5 -7.52 1 97.94 559 LEU B N 1
ATOM 9799 C CA . LEU B 1 559 ? 10.992 27.203 -6.859 1 97.94 559 LEU B CA 1
ATOM 9800 C C . LEU B 1 559 ? 12.062 27.609 -7.867 1 97.94 559 LEU B C 1
ATOM 9802 O O . LEU B 1 559 ? 12.812 26.766 -8.359 1 97.94 559 LEU B O 1
ATOM 9806 N N . LYS B 1 560 ? 12.117 28.922 -8.125 1 97.06 560 LYS B N 1
ATOM 9807 C CA . LYS B 1 560 ? 12.977 29.422 -9.195 1 97.06 560 LYS B CA 1
ATOM 9808 C C . LYS B 1 560 ? 14.281 29.969 -8.633 1 97.06 560 LYS B C 1
ATOM 9810 O O . LYS B 1 560 ? 14.266 30.844 -7.758 1 97.06 560 LYS B O 1
ATOM 9815 N N . TYR B 1 561 ? 15.375 29.469 -9.117 1 96.81 561 TYR B N 1
ATOM 9816 C CA . TYR B 1 561 ? 16.672 30.031 -8.781 1 96.81 561 TYR B CA 1
ATOM 9817 C C . TYR B 1 561 ? 17.016 31.203 -9.703 1 96.81 561 TYR B C 1
ATOM 9819 O O . TYR B 1 561 ? 16.844 31.109 -10.922 1 96.81 561 TYR B O 1
ATOM 9827 N N . LEU B 1 562 ? 17.422 32.281 -9.117 1 95.38 562 LEU B N 1
ATOM 9828 C CA . LEU B 1 562 ? 17.844 33.469 -9.836 1 95.38 562 LEU B CA 1
ATOM 9829 C C . LEU B 1 562 ? 19.359 33.625 -9.812 1 95.38 562 LEU B C 1
ATOM 9831 O O . LEU B 1 562 ? 19.922 34.188 -8.859 1 95.38 562 LEU B O 1
ATOM 9835 N N . PRO B 1 563 ? 19.969 33.25 -10.82 1 93.5 563 PRO B N 1
ATOM 9836 C CA . PRO B 1 563 ? 21.422 33.188 -10.828 1 93.5 563 PRO B CA 1
ATOM 9837 C C . PRO B 1 563 ? 22.078 34.562 -10.617 1 93.5 563 PRO B C 1
ATOM 9839 O O . PRO B 1 563 ? 23.109 34.656 -9.945 1 93.5 563 PRO B O 1
ATOM 9842 N N . GLU B 1 564 ? 21.516 35.594 -11.234 1 92.56 564 GLU B N 1
ATOM 9843 C CA . GLU B 1 564 ? 22.094 36.938 -11.148 1 92.56 564 GLU B CA 1
ATOM 9844 C C . GLU B 1 564 ? 22.094 37.438 -9.711 1 92.56 564 GLU B C 1
ATOM 9846 O O . GLU B 1 564 ? 23.031 38.125 -9.289 1 92.56 564 GLU B O 1
ATOM 9851 N N . GLU B 1 565 ? 21.125 37.062 -9 1 92.69 565 GLU B N 1
ATOM 9852 C CA . GLU B 1 565 ? 20.969 37.531 -7.625 1 92.69 565 GLU B CA 1
ATOM 9853 C C . GLU B 1 565 ? 21.453 36.469 -6.637 1 92.69 565 GLU B C 1
ATOM 9855 O O . GLU B 1 565 ? 21.625 36.75 -5.449 1 92.69 565 GLU B O 1
ATOM 9860 N N . LYS B 1 566 ? 21.672 35.281 -7.152 1 92.31 566 LYS B N 1
ATOM 9861 C CA . LYS B 1 566 ? 22.047 34.156 -6.316 1 92.31 566 LYS B CA 1
ATOM 9862 C C . LYS B 1 566 ? 21.016 33.938 -5.211 1 92.31 566 LYS B C 1
ATOM 9864 O O . LYS B 1 566 ? 21.375 33.812 -4.035 1 92.31 566 LYS B O 1
ATOM 9869 N N . SER B 1 567 ? 19.844 34.031 -5.598 1 93.62 567 SER B N 1
ATOM 9870 C CA . SER B 1 567 ? 18.719 33.875 -4.668 1 93.62 567 SER B CA 1
ATOM 9871 C C . SER B 1 567 ? 17.609 33.031 -5.273 1 93.62 567 SER B C 1
ATOM 9873 O O . SER B 1 567 ? 17.75 32.5 -6.371 1 93.62 567 SER B O 1
ATOM 9875 N N . PHE B 1 568 ? 16.609 32.844 -4.465 1 95.38 568 PHE B N 1
ATOM 9876 C CA . PHE B 1 568 ? 15.492 32.031 -4.902 1 95.38 568 PHE B CA 1
ATOM 9877 C C . PHE B 1 568 ? 14.195 32.812 -4.898 1 95.38 568 PHE B C 1
ATOM 9879 O O . PHE B 1 568 ? 14.016 33.719 -4.066 1 95.38 568 PHE B O 1
ATOM 9886 N N . ARG B 1 569 ? 13.391 32.562 -5.805 1 96 569 ARG B N 1
ATOM 9887 C CA . ARG B 1 569 ? 11.992 32.969 -5.773 1 96 569 ARG B CA 1
ATOM 9888 C C . ARG B 1 569 ? 11.07 31.797 -5.48 1 96 569 ARG B C 1
ATOM 9890 O O . ARG B 1 569 ? 10.703 31.047 -6.387 1 96 569 ARG B O 1
ATOM 9897 N N . GLU B 1 570 ? 10.719 31.672 -4.246 1 96 570 GLU B N 1
ATOM 9898 C CA . GLU B 1 570 ? 9.836 30.594 -3.846 1 96 570 GLU B CA 1
ATOM 9899 C C . GLU B 1 570 ? 8.43 30.781 -4.395 1 96 570 GLU B C 1
ATOM 9901 O O . GLU B 1 570 ? 8.031 31.906 -4.699 1 96 570 GLU B O 1
ATOM 9906 N N . LYS B 1 571 ? 7.668 29.719 -4.594 1 97.81 571 LYS B N 1
ATOM 9907 C CA . LYS B 1 571 ? 6.281 29.703 -5.047 1 97.81 571 LYS B CA 1
ATOM 9908 C C . LYS B 1 571 ? 6.105 30.516 -6.324 1 97.81 571 LYS B C 1
ATOM 9910 O O . LYS B 1 571 ? 5.129 31.25 -6.469 1 97.81 571 LYS B O 1
ATOM 9915 N N . TYR B 1 572 ? 7.047 30.359 -7.207 1 97.94 572 TYR B N 1
ATOM 9916 C CA . TYR B 1 572 ? 7.078 31.203 -8.406 1 97.94 572 TYR B CA 1
ATOM 9917 C C . TYR B 1 572 ? 5.793 31.047 -9.203 1 97.94 572 TYR B C 1
ATOM 9919 O O . TYR B 1 572 ? 5.152 32.031 -9.562 1 97.94 572 TYR B O 1
ATOM 9927 N N . ILE B 1 573 ? 5.363 29.766 -9.469 1 98.44 573 ILE B N 1
ATOM 9928 C CA . ILE B 1 573 ? 4.203 29.531 -10.32 1 98.44 573 ILE B CA 1
ATOM 9929 C C . ILE B 1 573 ? 2.941 30.047 -9.617 1 98.44 573 ILE B C 1
ATOM 9931 O O . ILE B 1 573 ? 2.006 30.516 -10.273 1 98.44 573 ILE B O 1
ATOM 9935 N N . LEU B 1 574 ? 2.896 29.922 -8.305 1 98.62 574 LEU B N 1
ATOM 9936 C CA . LEU B 1 574 ? 1.768 30.469 -7.559 1 98.62 574 LEU B CA 1
ATOM 9937 C C . LEU B 1 574 ? 1.721 31.984 -7.68 1 98.62 574 LEU B C 1
ATOM 9939 O O . LEU B 1 574 ? 0.655 32.562 -7.91 1 98.62 574 LEU B O 1
ATOM 9943 N N . ARG B 1 575 ? 2.912 32.656 -7.477 1 98.38 575 ARG B N 1
ATOM 9944 C CA . ARG B 1 575 ? 2.992 34.125 -7.582 1 98.38 575 ARG B CA 1
ATOM 9945 C C . ARG B 1 575 ? 2.451 34.594 -8.922 1 98.38 575 ARG B C 1
ATOM 9947 O O . ARG B 1 575 ? 1.654 35.531 -8.977 1 98.38 575 ARG B O 1
ATOM 9954 N N . GLU B 1 576 ? 2.84 33.875 -9.953 1 98.5 576 GLU B N 1
ATOM 9955 C CA . GLU B 1 576 ? 2.375 34.25 -11.289 1 98.5 576 GLU B CA 1
ATOM 9956 C C . GLU B 1 576 ? 0.874 34 -11.438 1 98.5 576 GLU B C 1
ATOM 9958 O O . GLU B 1 576 ? 0.169 34.812 -12.047 1 98.5 576 GLU B O 1
ATOM 9963 N N . ALA B 1 577 ? 0.379 32.969 -10.859 1 98.75 577 ALA B N 1
ATOM 9964 C CA . ALA B 1 577 ? -1.026 32.594 -10.992 1 98.75 577 ALA B CA 1
ATOM 9965 C C . ALA B 1 577 ? -1.927 33.562 -10.234 1 98.75 577 ALA B C 1
ATOM 9967 O O . ALA B 1 577 ? -3.055 33.812 -10.648 1 98.75 577 ALA B O 1
ATOM 9968 N N . VAL B 1 578 ? -1.439 34.156 -9.133 1 98.5 578 VAL B N 1
ATOM 9969 C CA . VAL B 1 578 ? -2.334 34.906 -8.258 1 98.5 578 VAL B CA 1
ATOM 9970 C C . VAL B 1 578 ? -2.062 36.406 -8.398 1 98.5 578 VAL B C 1
ATOM 9972 O O . VAL B 1 578 ? -2.664 37.219 -7.699 1 98.5 578 VAL B O 1
ATOM 9975 N N . LYS B 1 579 ? -1.205 36.75 -9.281 1 98 579 LYS B N 1
ATOM 9976 C CA . LYS B 1 579 ? -0.772 38.125 -9.477 1 98 579 LYS B CA 1
ATOM 9977 C C . LYS B 1 579 ? -1.968 39.062 -9.594 1 98 579 LYS B C 1
ATOM 9979 O O . LYS B 1 579 ? -1.957 40.156 -9.031 1 98 579 LYS B O 1
ATOM 9984 N N . PRO B 1 580 ? -3.053 38.688 -10.242 1 97.69 580 PRO B N 1
ATOM 9985 C CA . PRO B 1 580 ? -4.195 39.594 -10.367 1 97.69 580 PRO B CA 1
ATOM 9986 C C . PRO B 1 580 ? -4.926 39.781 -9.039 1 97.69 580 PRO B C 1
ATOM 9988 O O . PRO B 1 580 ? -5.75 40.688 -8.922 1 97.69 580 PRO B O 1
ATOM 9991 N N . TYR B 1 581 ? -4.629 39.062 -8.039 1 98 581 TYR B N 1
ATOM 9992 C CA . TYR B 1 581 ? -5.457 39.031 -6.84 1 98 581 TYR B CA 1
ATOM 9993 C C . TYR B 1 581 ? -4.684 39.562 -5.641 1 98 581 TYR B C 1
ATOM 9995 O O . TYR B 1 581 ? -5.219 39.656 -4.531 1 98 581 TYR B O 1
ATOM 10003 N N . VAL B 1 582 ? -3.438 39.938 -5.801 1 98 582 VAL B N 1
ATOM 10004 C CA . VAL B 1 582 ? -2.623 40.406 -4.676 1 98 582 VAL B CA 1
ATOM 10005 C C . VAL B 1 582 ? -1.953 41.719 -5.02 1 98 582 VAL B C 1
ATOM 10007 O O . VAL B 1 582 ? -1.856 42.094 -6.191 1 98 582 VAL B O 1
ATOM 10010 N N . THR B 1 583 ? -1.438 42.438 -3.984 1 96.94 583 THR B N 1
ATOM 10011 C CA . THR B 1 583 ? -0.704 43.656 -4.191 1 96.94 583 THR B CA 1
ATOM 10012 C C . THR B 1 583 ? 0.718 43.375 -4.664 1 96.94 583 THR B C 1
ATOM 10014 O O . THR B 1 583 ? 1.206 42.25 -4.543 1 96.94 583 THR B O 1
ATOM 10017 N N . ASP B 1 584 ? 1.316 44.406 -5.145 1 96.94 584 ASP B N 1
ATOM 10018 C CA . ASP B 1 584 ? 2.719 44.281 -5.535 1 96.94 584 ASP B CA 1
ATOM 10019 C C . ASP B 1 584 ? 3.598 43.938 -4.336 1 96.94 584 ASP B C 1
ATOM 10021 O O . ASP B 1 584 ? 4.57 43.188 -4.469 1 96.94 584 ASP B O 1
ATOM 10025 N N . GLU B 1 585 ? 3.225 44.469 -3.23 1 96.06 585 GLU B N 1
ATOM 10026 C CA . GLU B 1 585 ? 3.971 44.188 -2.01 1 96.06 585 GLU B CA 1
ATOM 10027 C C . GLU B 1 585 ? 3.936 42.688 -1.68 1 96.06 585 GLU B C 1
ATOM 10029 O O . GLU B 1 585 ? 4.977 42.094 -1.423 1 96.06 585 GLU B O 1
ATOM 10034 N N . ILE B 1 586 ? 2.76 42.156 -1.722 1 96.12 586 ILE B N 1
ATOM 10035 C CA . ILE B 1 586 ? 2.568 40.75 -1.406 1 96.12 586 ILE B CA 1
ATOM 10036 C C . ILE B 1 586 ? 3.246 39.875 -2.467 1 96.12 586 ILE B C 1
ATOM 10038 O O . ILE B 1 586 ? 3.893 38.875 -2.143 1 96.12 586 ILE B O 1
ATOM 10042 N N . TYR B 1 587 ? 3.123 40.281 -3.68 1 96.88 587 TYR B N 1
ATOM 10043 C CA . TYR B 1 587 ? 3.73 39.562 -4.785 1 96.88 587 TYR B CA 1
ATOM 10044 C C . TYR B 1 587 ? 5.238 39.438 -4.602 1 96.88 587 TYR B C 1
ATOM 10046 O O . TYR B 1 587 ? 5.836 38.406 -4.926 1 96.88 587 TYR B O 1
ATOM 10054 N N . ASN B 1 588 ? 5.828 40.406 -4.031 1 95.12 588 ASN B N 1
ATOM 10055 C CA . ASN B 1 588 ? 7.281 40.5 -4.008 1 95.12 588 ASN B CA 1
ATOM 10056 C C . ASN B 1 588 ? 7.84 40.125 -2.631 1 95.12 588 ASN B C 1
ATOM 10058 O O . ASN B 1 588 ? 9.055 40.031 -2.455 1 95.12 588 ASN B O 1
ATOM 10062 N N . ILE B 1 589 ? 6.996 39.906 -1.731 1 91.25 589 ILE B N 1
ATOM 10063 C CA . ILE B 1 589 ? 7.457 39.656 -0.369 1 91.25 589 ILE B CA 1
ATOM 10064 C C . ILE B 1 589 ? 8.062 38.25 -0.273 1 91.25 589 ILE B C 1
ATOM 10066 O O . ILE B 1 589 ? 7.637 37.344 -0.983 1 91.25 589 ILE B O 1
ATOM 10070 N N . SER B 1 590 ? 9.031 38.125 0.561 1 84.56 590 SER B N 1
ATOM 10071 C CA . SER B 1 590 ? 9.609 36.812 0.793 1 84.56 590 SER B CA 1
ATOM 10072 C C . SER B 1 590 ? 8.797 36.031 1.811 1 84.56 590 SER B C 1
ATOM 10074 O O . SER B 1 590 ? 8.227 36.594 2.74 1 84.56 590 SER B O 1
ATOM 10076 N N . LYS B 1 591 ? 8.836 34.75 1.674 1 78.81 591 LYS B N 1
ATOM 10077 C CA . LYS B 1 591 ? 8.102 33.875 2.564 1 78.81 591 LYS B CA 1
ATOM 10078 C C . LYS B 1 591 ? 8.688 33.875 3.973 1 78.81 591 LYS B C 1
ATOM 10080 O O . LYS B 1 591 ? 9.906 33.812 4.145 1 78.81 591 LYS B O 1
ATOM 10085 N N . LYS B 1 592 ? 7.738 34.125 4.918 1 73.31 592 LYS B N 1
ATOM 10086 C CA . LYS B 1 592 ? 8.055 33.906 6.332 1 73.31 592 LYS B CA 1
ATOM 10087 C C . LYS B 1 592 ? 7.164 32.844 6.953 1 73.31 592 LYS B C 1
ATOM 10089 O O . LYS B 1 592 ? 5.941 32.875 6.785 1 73.31 592 LYS B O 1
ATOM 10094 N N . ALA B 1 593 ? 7.812 31.891 7.582 1 68.5 593 ALA B N 1
ATOM 10095 C CA . ALA B 1 593 ? 7.051 30.812 8.211 1 68.5 593 ALA B CA 1
ATOM 10096 C C . ALA B 1 593 ? 6.266 31.328 9.414 1 68.5 593 ALA B C 1
ATOM 10098 O O . ALA B 1 593 ? 6.734 32.219 10.141 1 68.5 593 ALA B O 1
ATOM 10099 N N . TYR B 1 594 ? 5.031 30.828 9.555 1 71.94 594 TYR B N 1
ATOM 10100 C CA . TYR B 1 594 ? 4.25 31.125 10.742 1 71.94 594 TYR B CA 1
ATOM 10101 C C . TYR B 1 594 ? 4.859 30.469 11.977 1 71.94 594 TYR B C 1
ATOM 10103 O O . TYR B 1 594 ? 4.73 29.266 12.172 1 71.94 594 TYR B O 1
ATOM 10111 N N . MET B 1 595 ? 5.512 31.188 12.781 1 75.31 595 MET B N 1
ATOM 10112 C CA . MET B 1 595 ? 6.164 30.734 14.008 1 75.31 595 MET B CA 1
ATOM 10113 C C . MET B 1 595 ? 5.773 31.625 15.188 1 75.31 595 MET B C 1
ATOM 10115 O O . MET B 1 595 ? 5.43 32.781 15.008 1 75.31 595 MET B O 1
ATOM 10119 N N . GLY B 1 596 ? 5.73 30.984 16.344 1 77.5 596 GLY B N 1
ATOM 10120 C CA . GLY B 1 596 ? 5.559 31.781 17.547 1 77.5 596 GLY B CA 1
ATOM 10121 C C . GLY B 1 596 ? 6.812 32.531 17.938 1 77.5 596 GLY B C 1
ATOM 10122 O O . GLY B 1 596 ? 7.891 32.281 17.391 1 77.5 596 GLY B O 1
ATOM 10123 N N . PRO B 1 597 ? 6.605 33.406 18.875 1 84.06 597 PRO B N 1
ATOM 10124 C CA . PRO B 1 597 ? 7.785 34.094 19.406 1 84.06 597 PRO B CA 1
ATOM 10125 C C . PRO B 1 597 ? 8.852 33.125 19.922 1 84.06 597 PRO B C 1
ATOM 10127 O O . PRO B 1 597 ? 8.523 32.031 20.391 1 84.06 597 PRO B O 1
ATOM 10130 N N . ARG B 1 598 ? 10.18 33.531 19.953 1 83.94 598 ARG B N 1
ATOM 10131 C CA . ARG B 1 598 ? 11.273 32.625 20.297 1 83.94 598 ARG B CA 1
ATOM 10132 C C . ARG B 1 598 ? 12.086 33.156 21.469 1 83.94 598 ARG B C 1
ATOM 10134 O O . ARG B 1 598 ? 13.016 32.5 21.938 1 83.94 598 ARG B O 1
ATOM 10141 N N . LYS B 1 599 ? 11.68 34.281 21.844 1 88.44 599 LYS B N 1
ATOM 10142 C CA . LYS B 1 599 ? 12.422 34.875 22.953 1 88.44 599 LYS B CA 1
ATOM 10143 C C . LYS B 1 599 ? 11.508 35.188 24.141 1 88.44 599 LYS B C 1
ATOM 10145 O O . LYS B 1 599 ? 10.477 35.844 24 1 88.44 599 LYS B O 1
ATOM 10150 N N . PHE B 1 600 ? 11.961 34.688 25.281 1 93 600 PHE B N 1
ATOM 10151 C CA . PHE B 1 600 ? 11.242 34.875 26.531 1 93 600 PHE B CA 1
ATOM 10152 C C . PHE B 1 600 ? 12.211 35.094 27.688 1 93 600 PHE B C 1
ATOM 10154 O O . PHE B 1 600 ? 13.344 34.594 27.656 1 93 600 PHE B O 1
ATOM 10161 N N . TRP B 1 601 ? 11.766 35.781 28.672 1 92.75 601 TRP B N 1
ATOM 10162 C CA . TRP B 1 601 ? 12.68 36.188 29.734 1 92.75 601 TRP B CA 1
ATOM 10163 C C . TRP B 1 601 ? 12.336 35.469 31.047 1 92.75 601 TRP B C 1
ATOM 10165 O O . TRP B 1 601 ? 11.172 35.125 31.281 1 92.75 601 TRP B O 1
ATOM 10175 N N . PRO B 1 602 ? 13.422 35.312 31.922 1 96.31 602 PRO B N 1
ATOM 10176 C CA . PRO B 1 602 ? 13.172 34.688 33.25 1 96.31 602 PRO B CA 1
ATOM 10177 C C . PRO B 1 602 ? 12.109 35.438 34.031 1 96.31 602 PRO B C 1
ATOM 10179 O O . PRO B 1 602 ? 12.094 36.688 34.062 1 96.31 602 PRO B O 1
ATOM 10182 N N . GLY B 1 603 ? 11.227 34.688 34.594 1 96.25 603 GLY B N 1
ATOM 10183 C CA . GLY B 1 603 ? 10.195 35.281 35.438 1 96.25 603 GLY B CA 1
ATOM 10184 C C . GLY B 1 603 ? 8.945 35.656 34.688 1 96.25 603 GLY B C 1
ATOM 10185 O O . GLY B 1 603 ? 7.902 35.938 35.281 1 96.25 603 GLY B O 1
ATOM 10186 N N . GLY B 1 604 ? 9 35.719 33.406 1 96.56 604 GLY B N 1
ATOM 10187 C CA . GLY B 1 604 ? 7.844 36.031 32.562 1 96.56 604 GLY B CA 1
ATOM 10188 C C . GLY B 1 604 ? 6.766 34.969 32.625 1 96.56 604 GLY B C 1
ATOM 10189 O O . GLY B 1 604 ? 6.957 33.906 33.25 1 96.56 604 GLY B O 1
ATOM 10190 N N . PRO B 1 605 ? 5.664 35.25 31.969 1 96.94 605 PRO B N 1
ATOM 10191 C CA . PRO B 1 605 ? 4.516 34.344 32.031 1 96.94 605 PRO B CA 1
ATOM 10192 C C . PRO B 1 605 ? 4.848 32.938 31.531 1 96.94 605 PRO B C 1
ATOM 10194 O O . PRO B 1 605 ? 4.477 31.938 32.156 1 96.94 605 PRO B O 1
ATOM 10197 N N . LEU B 1 606 ? 5.5 32.812 30.391 1 97 606 LEU B N 1
ATOM 10198 C CA . LEU B 1 606 ? 5.824 31.5 29.859 1 97 606 LEU B CA 1
ATOM 10199 C C . LEU B 1 606 ? 6.801 30.766 30.766 1 97 606 LEU B C 1
ATOM 10201 O O . LEU B 1 606 ? 6.668 29.562 30.984 1 97 606 LEU B O 1
ATOM 10205 N N . HIS B 1 607 ? 7.82 31.5 31.234 1 98 607 HIS B N 1
ATOM 10206 C CA . HIS B 1 607 ? 8.781 30.906 32.156 1 98 607 HIS B CA 1
ATOM 10207 C C . HIS B 1 607 ? 8.086 30.359 33.406 1 98 607 HIS B C 1
ATOM 10209 O O . HIS B 1 607 ? 8.406 29.25 33.844 1 98 607 HIS B O 1
ATOM 10215 N N . ARG B 1 608 ? 7.172 31.047 33.938 1 98 608 ARG B N 1
ATOM 10216 C CA . ARG B 1 608 ? 6.43 30.594 35.094 1 98 608 ARG B CA 1
ATOM 10217 C C . ARG B 1 608 ? 5.629 29.344 34.781 1 98 608 ARG B C 1
ATOM 10219 O O . ARG B 1 608 ? 5.594 28.406 35.594 1 98 608 ARG B O 1
ATOM 10226 N N . LYS B 1 609 ? 4.957 29.375 33.656 1 98.12 609 LYS B N 1
ATOM 10227 C CA . LYS B 1 609 ? 4.203 28.203 33.219 1 98.12 609 LYS B CA 1
ATOM 10228 C C . LYS B 1 609 ? 5.109 26.984 33.094 1 98.12 609 LYS B C 1
ATOM 10230 O O . LYS B 1 609 ? 4.758 25.891 33.531 1 98.12 609 LYS B O 1
ATOM 10235 N N . ILE B 1 610 ? 6.258 27.156 32.531 1 98.19 610 ILE B N 1
ATOM 10236 C CA . ILE B 1 610 ? 7.223 26.078 32.312 1 98.19 610 ILE B CA 1
ATOM 10237 C C . ILE B 1 610 ? 7.703 25.562 33.688 1 98.19 610 ILE B C 1
ATOM 10239 O O . ILE B 1 610 ? 7.809 24.344 33.875 1 98.19 610 ILE B O 1
ATOM 10243 N N . LYS B 1 611 ? 8.016 26.438 34.531 1 97.38 611 LYS B N 1
ATOM 10244 C CA . LYS B 1 611 ? 8.492 26.047 35.844 1 97.38 611 LYS B CA 1
ATOM 10245 C C . LYS B 1 611 ? 7.438 25.234 36.594 1 97.38 611 LYS B C 1
ATOM 10247 O O . LYS B 1 611 ? 7.766 24.344 37.375 1 97.38 611 LYS B O 1
ATOM 10252 N N . GLN B 1 612 ? 6.258 25.594 36.375 1 98 612 GLN B N 1
ATOM 10253 C CA . GLN B 1 612 ? 5.156 24.859 37 1 98 612 GLN B CA 1
ATOM 10254 C C . GLN B 1 612 ? 5.055 23.453 36.438 1 98 612 GLN B C 1
ATOM 10256 O O . GLN B 1 612 ? 4.789 22.5 37.156 1 98 612 GLN B O 1
ATOM 10261 N N . LEU B 1 613 ? 5.227 23.266 35.188 1 98.44 613 LEU B N 1
ATOM 10262 C CA . LEU B 1 613 ? 5.023 21.984 34.5 1 98.44 613 LEU B CA 1
ATOM 10263 C C . LEU B 1 613 ? 6.285 21.141 34.531 1 98.44 613 LEU B C 1
ATOM 10265 O O . LEU B 1 613 ? 6.215 19.922 34.781 1 98.44 613 LEU B O 1
ATOM 10269 N N . VAL B 1 614 ? 7.441 21.797 34.312 1 98.56 614 VAL B N 1
ATOM 10270 C CA . VAL B 1 614 ? 8.695 21.062 34.156 1 98.56 614 VAL B CA 1
ATOM 10271 C C . VAL B 1 614 ? 9.406 21 35.531 1 98.56 614 VAL B C 1
ATOM 10273 O O . VAL B 1 614 ? 10.422 21.656 35.719 1 98.56 614 VAL B O 1
ATOM 10276 N N . THR B 1 615 ? 8.922 20.188 36.375 1 98.19 615 THR B N 1
ATOM 10277 C CA . THR B 1 615 ? 9.547 19.844 37.656 1 98.19 615 THR B CA 1
ATOM 10278 C C . THR B 1 615 ? 10.188 18.469 37.594 1 98.19 615 THR B C 1
ATOM 10280 O O . THR B 1 615 ? 9.891 17.688 36.688 1 98.19 615 THR B O 1
ATOM 10283 N N . LYS B 1 616 ? 11.07 18.219 38.5 1 97.94 616 LYS B N 1
ATOM 10284 C CA . LYS B 1 616 ? 11.711 16.906 38.531 1 97.94 616 LYS B CA 1
ATOM 10285 C C . LYS B 1 616 ? 10.68 15.789 38.625 1 97.94 616 LYS B C 1
ATOM 10287 O O . LYS B 1 616 ? 10.766 14.789 37.938 1 97.94 616 LYS B O 1
ATOM 10292 N N . GLU B 1 617 ? 9.734 15.969 39.469 1 97.69 617 GLU B N 1
ATOM 10293 C CA . GLU B 1 617 ? 8.688 14.977 39.656 1 97.69 617 GLU B CA 1
ATOM 10294 C C . GLU B 1 617 ? 7.918 14.711 38.375 1 97.69 617 GLU B C 1
ATOM 10296 O O . GLU B 1 617 ? 7.676 13.555 38 1 97.69 617 GLU B O 1
ATOM 10301 N N . ASN B 1 618 ? 7.523 15.75 37.656 1 98.25 618 ASN B N 1
ATOM 10302 C CA . ASN B 1 618 ? 6.758 15.602 36.438 1 98.25 618 ASN B CA 1
ATOM 10303 C C . ASN B 1 618 ? 7.582 14.938 35.344 1 98.25 618 ASN B C 1
ATOM 10305 O O . ASN B 1 618 ? 7.066 14.109 34.594 1 98.25 618 ASN B O 1
ATOM 10309 N N . VAL B 1 619 ? 8.812 15.312 35.156 1 98.06 619 VAL B N 1
ATOM 10310 C CA . VAL B 1 619 ? 9.68 14.734 34.156 1 98.06 619 VAL B CA 1
ATOM 10311 C C . VAL B 1 619 ? 9.875 13.25 34.406 1 98.06 619 VAL B C 1
ATOM 10313 O O . VAL B 1 619 ? 9.781 12.422 33.5 1 98.06 619 VAL B O 1
ATOM 10316 N N . GLU B 1 620 ? 10.102 12.914 35.656 1 95.06 620 GLU B N 1
ATOM 10317 C CA . GLU B 1 620 ? 10.305 11.516 36.031 1 95.06 620 GLU B CA 1
ATOM 10318 C C . GLU B 1 620 ? 9.023 10.703 35.844 1 95.06 620 GLU B C 1
ATOM 10320 O O . GLU B 1 620 ? 9.078 9.5 35.594 1 95.06 620 GLU B O 1
ATOM 10325 N N . SER B 1 621 ? 7.934 11.383 36 1 95.62 621 SER B N 1
ATOM 10326 C CA . SER B 1 621 ? 6.652 10.703 35.812 1 95.62 621 SER B CA 1
ATOM 10327 C C . SER B 1 621 ? 6.441 10.281 34.375 1 95.62 621 SER B C 1
ATOM 10329 O O . SER B 1 621 ? 5.613 9.414 34.094 1 95.62 621 SER B O 1
ATOM 10331 N N . LEU B 1 622 ? 7.113 10.875 33.406 1 96.81 622 LEU B N 1
ATOM 10332 C CA . LEU B 1 622 ? 7.062 10.406 32.031 1 96.81 622 LEU B CA 1
ATOM 10333 C C . LEU B 1 622 ? 7.754 9.055 31.891 1 96.81 622 LEU B C 1
ATOM 10335 O O . LEU B 1 622 ? 7.289 8.188 31.156 1 96.81 622 LEU B O 1
ATOM 10339 N N . GLY B 1 623 ? 8.875 8.906 32.562 1 95.69 623 GLY B N 1
ATOM 10340 C CA . GLY B 1 623 ? 9.57 7.629 32.656 1 95.69 623 GLY B CA 1
ATOM 10341 C C . GLY B 1 623 ? 10.648 7.465 31.594 1 95.69 623 GLY B C 1
ATOM 10342 O O . GLY B 1 623 ? 11.438 6.52 31.656 1 95.69 623 GLY B O 1
ATOM 10343 N N . PHE B 1 624 ? 10.727 8.336 30.594 1 95.56 624 PHE B N 1
ATOM 10344 C CA . PHE B 1 624 ? 11.664 8.102 29.5 1 95.56 624 PHE B CA 1
ATOM 10345 C C . PHE B 1 624 ? 12.469 9.359 29.203 1 95.56 624 PHE B C 1
ATOM 10347 O O . PHE B 1 624 ? 13.273 9.383 28.266 1 95.56 624 PHE B O 1
ATOM 10354 N N . VAL B 1 625 ? 12.32 10.477 29.969 1 96.94 625 VAL B N 1
ATOM 10355 C CA . VAL B 1 625 ? 12.992 11.75 29.734 1 96.94 625 VAL B CA 1
ATOM 10356 C C . VAL B 1 625 ? 14.023 11.992 30.844 1 96.94 625 VAL B C 1
ATOM 10358 O O . VAL B 1 625 ? 13.758 11.719 32 1 96.94 625 VAL B O 1
ATOM 10361 N N . ASP B 1 626 ? 15.195 12.523 30.469 1 97 626 ASP B N 1
ATOM 10362 C CA . ASP B 1 626 ? 16.281 12.797 31.406 1 97 626 ASP B CA 1
ATOM 10363 C C . ASP B 1 626 ? 16.062 14.133 32.125 1 97 626 ASP B C 1
ATOM 10365 O O . ASP B 1 626 ? 16.016 15.18 31.469 1 97 626 ASP B O 1
ATOM 10369 N N . TRP B 1 627 ? 16.109 14.164 33.406 1 97.69 627 TRP B N 1
ATOM 10370 C CA . TRP B 1 627 ? 15.836 15.367 34.188 1 97.69 627 TRP B CA 1
ATOM 10371 C C . TRP B 1 627 ? 16.969 16.375 34.031 1 97.69 627 TRP B C 1
ATOM 10373 O O . TRP B 1 627 ? 16.734 17.562 33.844 1 97.69 627 TRP B O 1
ATOM 10383 N N . ASN B 1 628 ? 18.219 15.922 34.094 1 97.88 628 ASN B N 1
ATOM 10384 C CA . ASN B 1 628 ? 19.359 16.844 34.031 1 97.88 628 ASN B CA 1
ATOM 10385 C C . ASN B 1 628 ? 19.422 17.562 32.688 1 97.88 628 ASN B C 1
ATOM 10387 O O . ASN B 1 628 ? 19.625 18.781 32.656 1 97.88 628 ASN B O 1
ATOM 10391 N N . ALA B 1 629 ? 19.25 16.781 31.719 1 96.81 629 ALA B N 1
ATOM 10392 C CA . ALA B 1 629 ? 19.234 17.375 30.391 1 96.81 629 ALA B CA 1
ATOM 10393 C C . ALA B 1 629 ? 18.078 18.359 30.234 1 96.81 629 ALA B C 1
ATOM 10395 O O . ALA B 1 629 ? 18.219 19.391 29.562 1 96.81 629 ALA B O 1
ATOM 10396 N N . THR B 1 630 ? 16.984 18.078 30.781 1 98 630 THR B N 1
ATOM 10397 C CA . THR B 1 630 ? 15.797 18.922 30.734 1 98 630 THR B CA 1
ATOM 10398 C C . THR B 1 630 ? 16.047 20.234 31.469 1 98 630 THR B C 1
ATOM 10400 O O . THR B 1 630 ? 15.719 21.312 30.984 1 98 630 THR B O 1
ATOM 10403 N N . GLN B 1 631 ? 16.609 20.125 32.625 1 97.44 631 GLN B N 1
ATOM 10404 C CA . GLN B 1 631 ? 16.906 21.312 33.406 1 97.44 631 GLN B CA 1
ATOM 10405 C C . GLN B 1 631 ? 17.875 22.234 32.656 1 97.44 631 GLN B C 1
ATOM 10407 O O . GLN B 1 631 ? 17.719 23.453 32.688 1 97.44 631 GLN B O 1
ATOM 10412 N N . GLU B 1 632 ? 18.812 21.625 32.062 1 97.38 632 GLU B N 1
ATOM 10413 C CA . GLU B 1 632 ? 19.75 22.406 31.281 1 97.38 632 GLU B CA 1
ATOM 10414 C C . GLU B 1 632 ? 19.047 23.125 30.141 1 97.38 632 GLU B C 1
ATOM 10416 O O . GLU B 1 632 ? 19.359 24.281 29.844 1 97.38 632 GLU B O 1
ATOM 10421 N N . ALA B 1 633 ? 18.156 22.484 29.516 1 95.94 633 ALA B N 1
ATOM 10422 C CA . ALA B 1 633 ? 17.391 23.094 28.406 1 95.94 633 ALA B CA 1
ATOM 10423 C C . ALA B 1 633 ? 16.578 24.281 28.891 1 95.94 633 ALA B C 1
ATOM 10425 O O . ALA B 1 633 ? 16.516 25.312 28.219 1 95.94 633 ALA B O 1
ATOM 10426 N N . VAL B 1 634 ? 15.984 24.172 30.016 1 97.5 634 VAL B N 1
ATOM 10427 C CA . VAL B 1 634 ? 15.195 25.266 30.594 1 97.5 634 VAL B CA 1
ATOM 10428 C C . VAL B 1 634 ? 16.094 26.469 30.859 1 97.5 634 VAL B C 1
ATOM 10430 O O . VAL B 1 634 ? 15.742 27.609 30.547 1 97.5 634 VAL B O 1
ATOM 10433 N N . GLU B 1 635 ? 17.219 26.188 31.422 1 96.75 635 GLU B N 1
ATOM 10434 C CA . GLU B 1 635 ? 18.172 27.266 31.703 1 96.75 635 GLU B CA 1
ATOM 10435 C C . GLU B 1 635 ? 18.641 27.953 30.422 1 96.75 635 GLU B C 1
ATOM 10437 O O . GLU B 1 635 ? 18.672 29.188 30.344 1 96.75 635 GLU B O 1
ATOM 10442 N N . LYS B 1 636 ? 18.953 27.156 29.516 1 95.56 636 LYS B N 1
ATOM 10443 C CA . LYS B 1 636 ? 19.406 27.688 28.219 1 95.56 636 LYS B CA 1
ATOM 10444 C C . LYS B 1 636 ? 18.312 28.516 27.562 1 95.56 636 LYS B C 1
ATOM 10446 O O . LYS B 1 636 ? 18.594 29.547 26.953 1 95.56 636 LYS B O 1
ATOM 10451 N N . ALA B 1 637 ? 17.109 28.078 27.656 1 95.19 637 ALA B N 1
ATOM 10452 C CA . ALA B 1 637 ? 15.969 28.719 27 1 95.19 637 ALA B CA 1
ATOM 10453 C C . ALA B 1 637 ? 15.75 30.125 27.547 1 95.19 637 ALA B C 1
ATOM 10455 O O . ALA B 1 637 ? 15.609 31.078 26.781 1 95.19 637 ALA B O 1
ATOM 10456 N N . PHE B 1 638 ? 15.75 30.344 28.781 1 96.62 638 PHE B N 1
ATOM 10457 C CA . PHE B 1 638 ? 15.281 31.594 29.375 1 96.62 638 PHE B CA 1
ATOM 10458 C C . PHE B 1 638 ? 16.453 32.469 29.766 1 96.62 638 PHE B C 1
ATOM 10460 O O . PHE B 1 638 ? 16.359 33.719 29.703 1 96.62 638 PHE B O 1
ATOM 10467 N N . THR B 1 639 ? 17.547 31.875 30.125 1 95.25 639 THR B N 1
ATOM 10468 C CA . THR B 1 639 ? 18.688 32.656 30.562 1 95.25 639 THR B CA 1
ATOM 10469 C C . THR B 1 639 ? 19.625 32.969 29.391 1 95.25 639 THR B C 1
ATOM 10471 O O . THR B 1 639 ? 20.172 34.062 29.297 1 95.25 639 THR B O 1
ATOM 10474 N N . LYS B 1 640 ? 19.812 32 28.484 1 94.62 640 LYS B N 1
ATOM 10475 C CA . LYS B 1 640 ? 20.75 32.156 27.375 1 94.62 640 LYS B CA 1
ATOM 10476 C C . LYS B 1 640 ? 20.031 32.469 26.062 1 94.62 640 LYS B C 1
ATOM 10478 O O . LYS B 1 640 ? 20.672 32.656 25.031 1 94.62 640 LYS B O 1
ATOM 10483 N N . GLN B 1 641 ? 18.734 32.469 26.125 1 92.06 641 GLN B N 1
ATOM 10484 C CA . GLN B 1 641 ? 17.906 32.75 24.953 1 92.06 641 GLN B CA 1
ATOM 10485 C C . GLN B 1 641 ? 18.266 31.812 23.812 1 92.06 641 GLN B C 1
ATOM 10487 O O . GLN B 1 641 ? 18.406 32.25 22.656 1 92.06 641 GLN B O 1
ATOM 10492 N N . ASP B 1 642 ? 18.547 30.547 24.156 1 91.38 642 ASP B N 1
ATOM 10493 C CA . ASP B 1 642 ? 18.859 29.516 23.188 1 91.38 642 ASP B CA 1
ATOM 10494 C C . ASP B 1 642 ? 17.594 28.953 22.547 1 91.38 642 ASP B C 1
ATOM 10496 O O . ASP B 1 642 ? 16.75 28.359 23.234 1 91.38 642 ASP B O 1
ATOM 10500 N N . PRO B 1 643 ? 17.469 29.109 21.25 1 87.56 643 PRO B N 1
ATOM 10501 C CA . PRO B 1 643 ? 16.234 28.656 20.594 1 87.56 643 PRO B CA 1
ATOM 10502 C C . PRO B 1 643 ? 16.016 27.156 20.719 1 87.56 643 PRO B C 1
ATOM 10504 O O . PRO B 1 643 ? 14.875 26.703 20.875 1 87.56 643 PRO B O 1
ATOM 10507 N N . MET B 1 644 ? 17.016 26.344 20.609 1 88.19 644 MET B N 1
ATOM 10508 C CA . MET B 1 644 ? 16.875 24.891 20.719 1 88.19 644 MET B CA 1
ATOM 10509 C C . MET B 1 644 ? 16.484 24.5 22.141 1 88.19 644 MET B C 1
ATOM 10511 O O . MET B 1 644 ? 15.75 23.531 22.344 1 88.19 644 MET B O 1
ATOM 10515 N N . GLY B 1 645 ? 17.094 25.172 23.047 1 91.88 645 GLY B N 1
ATOM 10516 C CA . GLY B 1 645 ? 16.688 24.969 24.438 1 91.88 645 GLY B CA 1
ATOM 10517 C C . GLY B 1 645 ? 15.219 25.25 24.672 1 91.88 645 GLY B C 1
ATOM 10518 O O . GLY B 1 645 ? 14.555 24.516 25.406 1 91.88 645 GLY B O 1
ATOM 10519 N N . LEU B 1 646 ? 14.727 26.328 24.109 1 93.5 646 LEU B N 1
ATOM 10520 C CA . LEU B 1 646 ? 13.32 26.672 24.25 1 93.5 646 LEU B CA 1
ATOM 10521 C C . LEU B 1 646 ? 12.43 25.594 23.641 1 93.5 646 LEU B C 1
ATOM 10523 O O . LEU B 1 646 ? 11.445 25.172 24.266 1 93.5 646 LEU B O 1
ATOM 10527 N N . ARG B 1 647 ? 12.766 25.125 22.438 1 92.94 647 ARG B N 1
ATOM 10528 C CA . ARG B 1 647 ? 11.969 24.109 21.766 1 92.94 647 ARG B CA 1
ATOM 10529 C C . ARG B 1 647 ? 11.938 22.812 22.562 1 92.94 647 ARG B C 1
ATOM 10531 O O . ARG B 1 647 ? 10.891 22.172 22.672 1 92.94 647 ARG B O 1
ATOM 10538 N N . ARG B 1 648 ? 13.039 22.438 23.062 1 93.81 648 ARG B N 1
ATOM 10539 C CA . ARG B 1 648 ? 13.117 21.234 23.875 1 93.81 648 ARG B CA 1
ATOM 10540 C C . ARG B 1 648 ? 12.25 21.375 25.125 1 93.81 648 ARG B C 1
ATOM 10542 O O . ARG B 1 648 ? 11.531 20.438 25.5 1 93.81 648 ARG B O 1
ATOM 10549 N N . THR B 1 649 ? 12.375 22.531 25.75 1 96.06 649 THR B N 1
ATOM 10550 C CA . THR B 1 649 ? 11.609 22.812 26.953 1 96.06 649 THR B CA 1
ATOM 10551 C C . THR B 1 649 ? 10.109 22.75 26.672 1 96.06 649 THR B C 1
ATOM 10553 O O . THR B 1 649 ? 9.359 22.125 27.422 1 96.06 649 THR B O 1
ATOM 10556 N N . ILE B 1 650 ? 9.703 23.359 25.578 1 96.12 650 ILE B N 1
ATOM 10557 C CA . ILE B 1 650 ? 8.305 23.375 25.188 1 96.12 650 ILE B CA 1
ATOM 10558 C C . ILE B 1 650 ? 7.824 21.953 24.938 1 96.12 650 ILE B C 1
ATOM 10560 O O . ILE B 1 650 ? 6.73 21.562 25.359 1 96.12 650 ILE B O 1
ATOM 10564 N N . THR B 1 651 ? 8.648 21.141 24.281 1 96.12 651 THR B N 1
ATOM 10565 C CA . THR B 1 651 ? 8.281 19.766 23.938 1 96.12 651 THR B CA 1
ATOM 10566 C C . THR B 1 651 ? 8.086 18.922 25.203 1 96.12 651 THR B C 1
ATOM 10568 O O . THR B 1 651 ? 7.094 18.203 25.344 1 96.12 651 THR B O 1
ATOM 10571 N N . VAL B 1 652 ? 9.008 19.031 26.109 1 97.81 652 VAL B N 1
ATOM 10572 C CA . VAL B 1 652 ? 8.906 18.281 27.359 1 97.81 652 VAL B CA 1
ATOM 10573 C C . VAL B 1 652 ? 7.645 18.703 28.109 1 97.81 652 VAL B C 1
ATOM 10575 O O . VAL B 1 652 ? 6.902 17.844 28.609 1 97.81 652 VAL B O 1
ATOM 10578 N N . ALA B 1 653 ? 7.438 20 28.188 1 98.5 653 ALA B N 1
ATOM 10579 C CA . ALA B 1 653 ? 6.258 20.516 28.875 1 98.5 653 ALA B CA 1
ATOM 10580 C C . ALA B 1 653 ? 4.977 19.953 28.266 1 98.5 653 ALA B C 1
ATOM 10582 O O . ALA B 1 653 ? 4.027 19.641 28.984 1 98.5 653 ALA B O 1
ATOM 10583 N N . GLN B 1 654 ? 4.922 19.891 26.984 1 98 654 GLN B N 1
ATOM 10584 C CA . GLN B 1 654 ? 3.732 19.391 26.312 1 98 654 GLN B CA 1
ATOM 10585 C C . GLN B 1 654 ? 3.51 17.906 26.609 1 98 654 GLN B C 1
ATOM 10587 O O . GLN B 1 654 ? 2.373 17.469 26.812 1 98 654 GLN B O 1
ATOM 10592 N N . PHE B 1 655 ? 4.586 17.094 26.656 1 98.06 655 PHE B N 1
ATOM 10593 C CA . PHE B 1 655 ? 4.445 15.688 27 1 98.06 655 PHE B CA 1
ATOM 10594 C C . PHE B 1 655 ? 3.984 15.516 28.438 1 98.06 655 PHE B C 1
ATOM 10596 O O . PHE B 1 655 ? 3.242 14.586 28.75 1 98.06 655 PHE B O 1
ATOM 10603 N N . ILE B 1 656 ? 4.422 16.406 29.328 1 98.44 656 ILE B N 1
ATOM 10604 C CA . ILE B 1 656 ? 3.959 16.375 30.719 1 98.44 656 ILE B CA 1
ATOM 10605 C C . ILE B 1 656 ? 2.455 16.641 30.766 1 98.44 656 ILE B C 1
ATOM 10607 O O . ILE B 1 656 ? 1.718 15.93 31.453 1 98.44 656 ILE B O 1
ATOM 10611 N N . VAL B 1 657 ? 2.02 17.656 30 1 98.5 657 VAL B N 1
ATOM 10612 C CA . VAL B 1 657 ? 0.597 17.984 29.938 1 98.5 657 VAL B CA 1
ATOM 10613 C C . VAL B 1 657 ? -0.183 16.766 29.422 1 98.5 657 VAL B C 1
ATOM 10615 O O . VAL B 1 657 ? -1.198 16.391 30.016 1 98.5 657 VAL B O 1
ATOM 10618 N N . LEU B 1 658 ? 0.252 16.125 28.359 1 98.06 658 LEU B N 1
ATOM 10619 C CA . LEU B 1 658 ? -0.413 14.953 27.797 1 98.06 658 LEU B CA 1
ATOM 10620 C C . LEU B 1 658 ? -0.438 13.805 28.797 1 98.06 658 LEU B C 1
ATOM 10622 O O . LEU B 1 658 ? -1.468 13.148 28.969 1 98.06 658 LEU B O 1
ATOM 10626 N N . GLY B 1 659 ? 0.701 13.562 29.453 1 97.75 659 GLY B N 1
ATOM 10627 C CA . GLY B 1 659 ? 0.765 12.492 30.438 1 97.75 659 GLY B CA 1
ATOM 10628 C C . GLY B 1 659 ? -0.229 12.672 31.562 1 97.75 659 GLY B C 1
ATOM 10629 O O . GLY B 1 659 ? -0.92 11.727 31.953 1 97.75 659 GLY B O 1
ATOM 10630 N N . LYS B 1 660 ? -0.326 13.898 32.062 1 97.5 660 LYS B N 1
ATOM 10631 C CA . LYS B 1 660 ? -1.218 14.203 33.156 1 97.5 660 LYS B CA 1
ATOM 10632 C C . LYS B 1 660 ? -2.682 14.086 32.75 1 97.5 660 LYS B C 1
ATOM 10634 O O . LYS B 1 660 ? -3.477 13.438 33.438 1 97.5 660 LYS B O 1
ATOM 10639 N N . ARG B 1 661 ? -3.016 14.68 31.641 1 97.25 661 ARG B N 1
ATOM 10640 C CA . ARG B 1 661 ? -4.418 14.766 31.25 1 97.25 661 ARG B CA 1
ATOM 10641 C C . ARG B 1 661 ? -4.93 13.422 30.734 1 97.25 661 ARG B C 1
ATOM 10643 O O . ARG B 1 661 ? -6.105 13.094 30.906 1 97.25 661 ARG B O 1
ATOM 10650 N N . PHE B 1 662 ? -4.07 12.586 30.125 1 97.75 662 PHE B N 1
ATOM 10651 C CA . PHE B 1 662 ? -4.465 11.266 29.672 1 97.75 662 PHE B CA 1
ATOM 10652 C C . PHE B 1 662 ? -4.309 10.234 30.781 1 97.75 662 PHE B C 1
ATOM 10654 O O . PHE B 1 662 ? -4.777 9.102 30.656 1 97.75 662 PHE B O 1
ATOM 10661 N N . GLY B 1 663 ? -3.648 10.586 31.844 1 96.88 663 GLY B N 1
ATOM 10662 C CA . GLY B 1 663 ? -3.408 9.656 32.938 1 96.88 663 GLY B CA 1
ATOM 10663 C C . GLY B 1 663 ? -2.457 8.539 32.562 1 96.88 663 GLY B C 1
ATOM 10664 O O . GLY B 1 663 ? -2.73 7.367 32.844 1 96.88 663 GLY B O 1
ATOM 10665 N N . VAL B 1 664 ? -1.353 8.914 31.922 1 96.56 664 VAL B N 1
ATOM 10666 C CA . VAL B 1 664 ? -0.433 7.898 31.422 1 96.56 664 VAL B CA 1
ATOM 10667 C C . VAL B 1 664 ? 0.515 7.469 32.531 1 96.56 664 VAL B C 1
ATOM 10669 O O . VAL B 1 664 ? 1.043 8.312 33.281 1 96.56 664 VAL B O 1
ATOM 10672 N N . LYS B 1 665 ? 0.716 6.215 32.688 1 91.56 665 LYS B N 1
ATOM 10673 C CA . LYS B 1 665 ? 1.674 5.707 33.688 1 91.56 665 LYS B CA 1
ATOM 10674 C C . LYS B 1 665 ? 3.107 5.891 33.188 1 91.56 665 LYS B C 1
ATOM 10676 O O . LYS B 1 665 ? 3.359 5.922 31.984 1 91.56 665 LYS B O 1
ATOM 10681 N N . PRO B 1 666 ? 3.984 6.086 34.188 1 92.25 666 PRO B N 1
ATOM 10682 C CA . PRO B 1 666 ? 5.387 6.195 33.781 1 92.25 666 PRO B CA 1
ATOM 10683 C C . PRO B 1 666 ? 5.855 4.996 32.938 1 92.25 666 PRO B C 1
ATOM 10685 O O . PRO B 1 666 ? 5.473 3.859 33.25 1 92.25 666 PRO B O 1
ATOM 10688 N N . ALA B 1 667 ? 6.559 5.375 31.969 1 90.94 667 ALA B N 1
ATOM 10689 C CA . ALA B 1 667 ? 7.102 4.289 31.156 1 90.94 667 ALA B CA 1
ATOM 10690 C C . ALA B 1 667 ? 8.148 3.494 31.938 1 90.94 667 ALA B C 1
ATOM 10692 O O . ALA B 1 667 ? 8.875 4.051 32.75 1 90.94 667 ALA B O 1
ATOM 10693 N N . GLY B 1 668 ? 8.008 2.105 31.938 1 75.69 668 GLY B N 1
ATOM 10694 C CA . GLY B 1 668 ? 8.945 1.279 32.688 1 75.69 668 GLY B CA 1
ATOM 10695 C C . GLY B 1 668 ? 10.211 0.966 31.906 1 75.69 668 GLY B C 1
ATOM 10696 O O . GLY B 1 668 ? 10.281 1.201 30.703 1 75.69 668 GLY B O 1
ATOM 10697 N N . ALA B 1 669 ? 11.227 0.676 32.719 1 58.09 669 ALA B N 1
ATOM 10698 C CA . ALA B 1 669 ? 12.594 0.498 32.25 1 58.09 669 ALA B CA 1
ATOM 10699 C C . ALA B 1 669 ? 12.688 -0.639 31.219 1 58.09 669 ALA B C 1
ATOM 10701 O O . ALA B 1 669 ? 13.672 -0.753 30.5 1 58.09 669 ALA B O 1
ATOM 10702 N N . LEU B 1 670 ? 11.688 -1.602 31.234 1 57.56 670 LEU B N 1
ATOM 10703 C CA . LEU B 1 670 ? 11.922 -2.65 30.25 1 57.56 670 LEU B CA 1
ATOM 10704 C C . LEU B 1 670 ? 11.094 -2.4 29 1 57.56 670 LEU B C 1
ATOM 10706 O O . LEU B 1 670 ? 9.969 -1.9 29.078 1 57.56 670 LEU B O 1
ATOM 10710 N N . PRO B 1 671 ? 11.961 -2.445 27.859 1 54.69 671 PRO B N 1
ATOM 10711 C CA . PRO B 1 671 ? 11.328 -2.205 26.562 1 54.69 671 PRO B CA 1
ATOM 10712 C C . PRO B 1 671 ? 10.016 -2.961 26.391 1 54.69 671 PRO B C 1
ATOM 10714 O O . PRO B 1 671 ? 9.914 -4.125 26.797 1 54.69 671 PRO B O 1
ATOM 10717 N N . ASN B 1 672 ? 8.883 -2.299 26.344 1 51.12 672 ASN B N 1
ATOM 10718 C CA . ASN B 1 672 ? 7.555 -2.852 26.094 1 51.12 672 ASN B CA 1
ATOM 10719 C C . ASN B 1 672 ? 7.441 -3.451 24.703 1 51.12 672 ASN B C 1
ATOM 10721 O O . ASN B 1 672 ? 8.109 -3 23.766 1 51.12 672 ASN B O 1
#

Organism: Penicillium rubens (strain ATCC 28089 / DSM 1075 / NRRL 1951 / Wisconsin 54-1255) (NCBI:txid500485)

InterPro domains:
  IPR001962 Asparagine synthase [PF00733] (250-639)
  IPR001962 Asparagine synthase [cd01991] (264-594)
  IPR006426 Asparagine synthase, glutamine-hydrolyzing [PIRSF001589] (1-657)
  IPR006426 Asparagine synthase, glutamine-hydrolyzing [TIGR01536] (23-594)
  IPR014729 Rossmann-like alpha/beta/alpha sandwich fold [G3DSA:3.40.50.620] (235-433)
  IPR014729 Rossmann-like alpha/beta/alpha sandwich fold [G3DSA:3.40.50.620] (492-641)
  IPR017932 Glutamine amidotransferase type 2 domain [PF13537] (58-177)
  IPR017932 Glutamine amidotransferase type 2 domain [PS51278] (2-219)
  IPR029055 Nucleophile aminohydrolases, N-terminal [G3DSA:3.60.20.10] (16-229)
  IPR029055 Nucleophile aminohydrolases, N-terminal [SSF56235] (1-230)
  IPR033738 Asparagine synthase, N-terminal domain [cd00712] (2-229)
  IPR051786 Asparagine Synthetase/Amidase [PTHR43284] (1-639)

Solvent-accessible surface area (backbone atoms only — not comparable to full-atom values): 67806 Å² total; per-residue (Å²): 69,36,25,44,41,33,37,38,41,30,70,66,93,76,70,49,73,70,60,48,55,66,49,44,60,53,49,50,52,25,50,54,47,19,46,59,70,38,30,56,23,9,80,74,41,74,30,62,51,78,48,100,49,38,35,46,32,31,21,31,36,74,43,51,44,83,53,74,62,44,55,40,56,45,67,46,96,80,67,41,38,38,34,38,70,29,53,50,41,71,60,30,68,60,48,49,64,72,37,49,89,81,35,86,74,84,51,72,28,38,64,62,45,56,62,50,37,32,68,55,31,34,86,55,27,63,74,72,63,47,62,43,24,21,36,43,34,40,33,60,64,53,47,38,36,40,34,39,27,18,69,62,20,54,30,54,39,27,35,36,72,50,96,56,23,44,35,38,23,41,50,72,72,33,43,49,43,70,65,54,74,49,34,63,23,64,61,30,57,68,20,43,32,36,48,56,42,44,47,36,50,35,58,75,34,31,39,60,47,49,10,18,34,36,40,35,37,67,66,46,78,68,46,75,41,47,45,48,79,91,69,65,54,53,38,77,44,68,61,89,69,50,70,67,55,52,28,50,52,51,34,54,38,45,51,49,33,46,55,60,66,31,70,38,69,38,43,48,34,33,43,34,48,53,45,52,49,19,34,36,51,53,27,46,52,37,51,41,12,70,72,59,41,52,49,20,53,47,90,61,37,50,36,62,75,39,42,28,36,30,66,26,43,48,77,87,51,80,53,46,38,46,69,53,24,49,52,51,29,57,74,68,47,33,43,72,44,75,42,78,43,48,60,57,58,39,42,75,32,43,64,60,40,40,63,52,29,73,46,81,55,40,62,54,40,32,27,53,41,38,51,47,22,46,55,43,32,75,70,68,31,39,32,31,42,41,36,54,49,37,44,52,68,31,41,45,51,77,55,42,53,26,20,52,43,70,47,85,52,53,28,44,63,91,74,54,66,58,67,70,58,32,52,54,52,23,56,56,36,47,65,65,42,68,56,27,82,52,26,59,54,68,88,74,73,59,67,16,47,37,54,45,50,54,62,54,61,40,50,45,27,60,37,28,52,52,58,72,56,59,30,77,69,61,56,76,63,36,74,59,46,24,61,45,35,54,62,64,53,46,43,37,48,56,42,46,35,42,57,73,28,34,41,49,35,57,40,43,32,50,51,42,49,60,38,44,36,33,49,46,47,25,19,31,56,25,42,42,29,21,21,60,43,43,23,31,73,43,44,37,51,63,31,63,76,37,43,60,54,47,41,63,49,44,65,61,48,23,41,26,75,36,76,94,75,69,42,71,41,59,23,37,42,56,46,64,33,38,48,92,35,46,52,72,65,45,64,69,52,77,85,73,83,93,53,41,71,73,76,58,48,76,80,34,53,48,46,48,51,44,55,68,50,60,34,69,70,45,39,54,43,52,41,53,48,29,56,69,60,46,53,50,22,46,46,31,18,34,76,64,55,31,60,68,22,38,28,38,39,47,28,52,39,38,50,42,50,49,32,62,77,62,58,36,55,49,40,67,88,64,84,109,68,35,26,44,41,33,38,38,42,28,69,67,92,76,70,49,72,71,58,47,55,64,50,43,61,52,49,51,54,26,50,52,47,20,48,59,69,38,30,57,20,7,80,72,42,76,29,64,49,77,50,98,50,38,34,46,32,32,22,31,37,73,41,53,43,82,53,75,60,45,54,39,55,45,66,46,96,80,67,42,37,40,34,37,70,29,54,50,41,70,59,30,69,62,49,51,64,72,37,50,89,78,36,85,76,85,53,72,28,37,63,62,46,57,62,50,37,32,68,55,31,34,86,54,27,64,76,71,62,47,61,43,24,21,36,43,34,38,33,61,65,54,46,37,37,40,33,40,27,17,68,64,19,53,31,54,39,27,34,35,73,48,96,54,22,44,35,38,24,41,50,70,72,33,43,49,44,68,65,56,74,50,34,63,23,63,60,31,58,68,19,43,33,35,48,56,40,44,47,37,52,34,59,74,34,31,39,59,47,50,11,17,33,36,39,36,37,65,67,47,79,69,46,75,40,47,44,48,79,91,70,64,53,54,38,78,44,68,60,88,69,52,72,67,56,51,27,50,52,50,34,52,37,46,52,49,32,46,56,59,67,31,68,36,70,38,43,50,34,33,43,35,49,52,45,53,49,20,34,36,52,52,28,46,50,37,53,40,12,72,73,61,41,54,48,19,54,46,90,60,36,51,35,62,74,40,42,29,37,31,66,26,43,48,78,88,52,80,55,46,36,46,70,52,24,49,53,53,28,58,74,66,48,33,45,70,45,76,41,77,43,49,60,56,59,39,43,74,32,44,64,58,39,41,63,52,30,73,45,81,55,37,62,55,42,31,27,53,43,36,52,48,20,45,57,42,33,74,70,67,31,39,32,31,41,42,37,55,50,37,44,51,66,30,41,46,51,77,56,41,52,26,19,51,42,69,48,83,52,53,29,45,64,92,75,53,65,58,68,69,58,33,51,54,52,23,55,55,35,48,65,66,44,68,55,25,84,50,28,60,53,67,89,77,72,57,65,17,46,36,53,45,49,54,62,52,60,38,47,44,27,58,37,27,51,51,58,71,56,59,31,77,67,63,57,76,63,37,72,60,48,25,58,46,36,54,62,64,50,47,42,38,47,55,42,45,36,41,57,74,26,35,42,49,36,56,41,43,32,49,52,41,47,61,40,44,36,34,51,46,49,23,20,29,56,26,40,41,31,20,20,60,44,44,22,30,70,43,44,36,50,62,31,64,76,37,43,61,54,48,41,63,49,47,65,60,49,22,40,27,76,37,76,93,75,69,43,71,41,58,22,38,42,56,46,64,33,36,48,92,34,45,52,72,65,45,65,68,50,76,85,72,81,92,55,39,70,71,74,56,49,75,80,34,54,48,46,48,52,45,57,69,50,61,36,68,69,45,39,53,43,52,41,53,48,29,57,69,58,45,52,50,22,46,47,32,17,34,75,65,53,32,59,68,21,38,29,40,38,47,31,52,38,39,51,40,49,49,32,63,76,62,58,36,54,49,37,66,86,60,83,110

pLDDT: mean 93.1, std 8.86, range [44.97, 98.88]

Sequence (1344 aa):
MCGISAFLCHPGKASSNEQANAQTRHVVDELEHSLDLVGHRGPDARGHIDILTIGLGHVRLSIIDLSLSGNQPFHDQDNSIHAVVNGELYDHEYYRDQLASEFQFVGTSDCEIVIALYKHYGLSFISHLRGEFAFVLWDANRQLLIAARDRYGIKSLYYTVVQGKLLVATEIKSFLAFGLQPEWCVRTLRDQSWRIESRTFFKGVHRVLPGHYLISRPNEREEQKPYWDLEYPDKLSHDARSEEEIVQGVRKRLLEAVKIRLKADVPVAIYLSGGIDSSSVAGMVADLMRQGTKLGNESNSVPSNMKCFTVQFDEDSGADESAIARRTANWLGVDIHLVKMDEEALASRFEDAVWHSEIPLPDLNGMGRLALAEAVHAQGIKVVITGEGSDEHFAGYDAFRADLLSEPDHSWPALQLPETDRQKALAMAAKQVKYGIFGEYSETVPDATKRMLNHSHVTSTIARVGSLPFSNWTTSYGNDLPETSLIEGFDGRVRDNITKRWHPLHTAQYLFTKSFMPHFILRYNGDNIDMVNQVESRCPFLDHHLTEYVNNVPPSLKLKYLPEEKSFREKYILREAVKPYVTDEIYNISKKAYMGPRKFWPGGPLHRKIKQLVTKENVESLGFVDWNATQEAVEKAFTKQDPMGLRRTITVAQFIVLGKRFGVKPAGALPNMCGISAFLCHPGKASSNEQANAQTRHVVDELEHSLDLVGHRGPDARGHIDILTIGLGHVRLSIIDLSLSGNQPFHDQDNSIHAVVNGELYDHEYYRDQLASEFQFVGTSDCEIVIALYKHYGLSFISHLRGEFAFVLWDANRQLLIAARDRYGIKSLYYTVVQGKLLVATEIKSFLAFGLQPEWCVRTLRDQSWRIESRTFFKGVHRVLPGHYLISRPNEREEQKPYWDLEYPDKLSHDARSEEEIVQGVRKRLLEAVKIRLKADVPVAIYLSGGIDSSSVAGMVADLMRQGTKLGNESNSVPSNMKCFTVQFDEDSGADESAIARRTANWLGVDIHLVKMDEEALASRFEDAVWHSEIPLPDLNGMGRLALAEAVHAQGIKVVITGEGSDEHFAGYDAFRADLLSEPDHSWPALQLPETDRQKALAMAAKQVKYGIFGEYSETVPDATKRMLNHSHVTSTIARVGSLPFSNWTTSYGNDLPETSLIEGFDGRVRDNITKRWHPLHTAQYLFTKSFMPHFILRYNGDNIDMVNQVESRCPFLDHHLTEYVNNVPPSLKLKYLPEEKSFREKYILREAVKPYVTDEIYNISKKAYMGPRKFWPGGPLHRKIKQLVTKENVESLGFVDWNATQEAVEKAFTKQDPMGLRRTITVAQFIVLGKRFGVKPAGALPN

Secondary structure (DSSP, 8-state):
--EEEEEEE---TT--HHHHHHHHHHHHHHHHHHHHHTGGG-BSEEEEEEETTEEEEEEE---S--SGGG-SSEE-TTS-EEEEEEEEETTHHHHHHHTTTT----S--GGGHHHHHHHHHGGGGGGG--EEEEEEEEETTTTEEEEEE-SS-SS--EEEEETTEEEEESSGGGGGGGT---BB-HHHHHH-GGGTSSB-SBTT-EEPPTTEEEEE-TTS--EEEES-------TTPPP-S-HHHHHHHHHHHHHHHHHHTT--SS-EEEE--SSHHHHHHHHHHHHHHHTT---TT-SS--GGG-EEEEEEE-GGGS---HHHHHHHHHHHT-EEEEEEE-HHHHHHTHHHHHHHH-S--SSSHHHHHHHHHHHHHHTT--EEE--TTHHHHHT--GGGHHHHHHS--TT-GGGPPPHHHHHHHHHHHHHHHTS-SSBPPPS---HHHHHHTTT-SSHHHHTTBT---B-GGGGGG----HHHHHHHTS-HHHHHIIIIIS-HHHHHHHHHHHHTIIIIIIIITTHHHHGGGT-EEE-GGG-HHHHHHHTTS-HHHHSEEETTTTEEETTHHHHHHHGGGS-HHHHHPPP----------TTSHHHHHHHHH--HHHHHHHSSB-HHHHHHHHHHHHHS--HHHHHHHHHHHHHHHHHHHHTPBPPPSS--/--EEEEEEE---S---HHHHHHHHHHHHHHHHHHHHHTGGG-BSEEEEEEETTEEEEEEE---S--SGGG-SSEE-TTS-EEEEEEEEETTHHHHHHHTTTT----S--GGGHHHHHHHHHGGGGGGG--EEEEEEEEETTTTEEEEEE-SS-SS--EEEEETTEEEEESSGGGGGGGT---BB-HHHHHH-GGGTSSB-SBTT-EEPPTTEEEEE-TTS--EEEES-------TTPPP-S-HHHHHHHHHHHHHHHHHHTT--SS-EEEE--SSHHHHHHHHHHHHHHHTT---TT-SS--GGG-EEEEEEE-GGGS---HHHHHHHHHHHT-EEEEEEE-HHHHHHTHHHHHHHH-S--SSSHHHHHHHHHHHHHHTT--EEE--TTHHHHHT--GGGHHHHHHS--TT-GGGPPPHHHHHHHHHHHHHHHTS-SSBPPPS---HHHHHHTTT-SSHHHHTTBT---B-GGGGGG----HHHHHHHTS-HHHHHIIIIIS-HHHHHHHHHHHHTIIIIIIIITTHHHHGGGT-EEE-GGG-HHHHHHHTTS-HHHHSEEETTTTEEETTHHHHHHHGGGS-HHHHHPPP----------TTSHHHHHHHHH--HHHHHHHSSB-HHHHHHHHHHHHHS--HHHHHHHHHHHHHHHHHHHHTPBPPPSS--

Foldseek 3Di:
DKKKKKKFFQCPDDDDPVNLVVVQVLVVQLLVVLCVVLLLLAVLDKDWDGDSGMIIIMHHDAWDFSDPLQDDFDAFPVRQKTKDKDWAFLCQVVLCVVQVVPGPRSTDHSCNCQVSLCVVPPPLSLVVTWTFMWMWMAGNVVQKIKTAGAQQQLFWKKWFDDPRMIMIIRDPLSCVSVPDFWAAQLLCQQLVLCLFAQDHRTPRMGIQARQKMWMDGRNDDIDIDGSDADDFFFLQAADPDDLVVLLQLLLVLLLVLLQSQQETQFAEAAEFFLALLSLLSLLSLQVVLVVFRDRHNDPHSHQQPHEYEYEAEDPVLVQGRVVSRVVSCVVSNYHYHYQYDYPQQQLVCQLVLLVLLVFFFLFSVLSSLLSRLVVCVVVVGQEYEYRPQLCLQLVQDLQLQLLLLVDFRNRDVVQTDDNVLSVVLNVVSLVVNQDAPQAHFDPDDDPVLCQLQVNQSSLRNQLCGLRFAWDPLSCVSDDNHSSNSLSVSDDPVVSCCNNGGDRSSLSNSSSCSSRPCSRCVSRSNHDSSSSSSNHHYGHSSPGCSSSNSSSHDGSCQSWPQDSVVSDIDHSNSVLSSSVVRGDPCNSPDRDDDNGDRQAAAPPDSNLVSLVVQLDPVLLVQQQTHDNVVLVVLSCCCHVVSDRNSSSNSSSSSSVSSSCVVSVYGHDDSDND/DKKKKKKFFQCPPDDDPVNLVVVQVLVVQLLVVLCVVLLLLAVLDKDWDGDSGMIIIMHHDAWDFSDPLQDDFDAFPVRQKTKDKDWDFLCQVVLCVVQVVPGPRSTDHSCNCQVSLCVVPPPLSLVVTWTFMWMWMAGNVVQKIKTAGAQQQLFWKKWFDDPRMIMIIRDPLSCVSVPDFWAAQLLCQQLVLCLFAQDHRTPRMGIQARQKMWMDGRNDDIDIDHSDADDFFFLQAADPDDLVVLLQLLLVLLLVLLQSQQETQFAEAAAFFLALLSLLSLLSLQVVLVVPRDRHNDPHSHQQVHEYEYEAEDPVLVQGRVVNRVVSCVVSNYHYDYQYDYPQQLLVCQLVLLVLLVFFFLFSVLSVLLSRLVVCVVVVGQEYEYRPQLCLQLVQDLQLQLLLLVDFRNRDVVQTDDNVLSVVLNVVSLVVNCPAPQAHFDPDDDPVLCQLQVNQSSLRNQLCGLRFAWDPLSCVSDDNHSSNSLSVSDDPVVSCCNNGGDRSSLSNSSSCSSRPCSRCVSRSNHDSSSSSSNHHYGHSSPGCSSSNSSSHDTSCQSWPQDSVVSDIDHSNSVLSSSVVRGDPCNSPDGDDDNGDRQADAPPDSNLVSLPVQLDPVLLVQQQTHDNVVLVVLSCCCHVVSDRNSSSNSSSSSSVSSSCVVSVYGHDDSDND